Protein AF-0000000066792833 (afdb_homodimer)

Nearest PDB structures (foldseek):
  4q2g-assembly1_A  TM=7.501E-01  e=1.473E-07  Thermotoga maritima MSB8
  7p54-assembly1_B  TM=1.374E-01  e=5.781E+00  Homo sapiens
  7p5m-assembly1_B  TM=1.175E-01  e=7.545E+00  Homo sapiens
  4q2g-assembly1_A  TM=7.499E-01  e=1.424E-07  Thermotoga maritima MSB8
  7p54-assembly1_B  TM=1.374E-01  e=3.492E+00  Homo sapiens

Foldseek 3Di:
DPPPPPPPPPPDCPPCPDPPPPPPPPPCCCPPVNVVVVVVLVVQVVVLVVVVVVVVVVQVVVALVSVLVVLLVLLVQLLVLQLVLLDDPVVCVVQVLLVVLLVQCSVLLSVLLSCVLCVQQVCVAPVVCVVVVVCSVVSNVVSVVVSVVSLVVSDDPPCNVVSVVSVVSSVVSSVLSSLLSSLLSNLVQQFQQLNVLLLVLLVQLVVQLLVQCVVPFDAADDPLDRSGGPRSLVRSLVVSLVCLLVVSLVQLVDLSGRAGNRYPPDDSDDDRDQQSFWDWDADPPVVCVVVVVPCGTDGGGNSSVVSNVSNNCSRPPLCVLLSVVSVVCVVSPHRASACPRPSQGGSCNSCSSVSVSSSVSSVCCCVPPCVPPPDPDPVCCVVVLVVDDPVVVVVVVVVVVVVVVD/DPPPVDPPPVPDCPPCPPPPPPPPPPPCCCPPVNVVVVVVLVVQVVVLVVVVVVVVVVQVVVALVSVLVVLLVLLVQLLVLQLVLLDDPVVCVVQVLLVVLLVQCSVLLSVLLSCVLCVQQVCVAPVVCVVVVVCSVVSNVVSVVVSVVSLVVSDDPPCNVVSVVSVVSSVVSSVLSSLLSNLLSNLVQQFQQLNVLLLVLLVQLVVQLLVQCVVPFDAADDPLDRSGGPRSLVRSLVVSLVCLLVVQLVQLVDLRGRAGNRYDPDDSDDDRDQQSAWDWDADDPVVCVVVVVPCGTDGGGNSSVVSNVSNNCSRPPLCVLLSVVSVVCVVSPHRASACPRPSQGGSCNSCSSVSVSSSVSSVCCCVPPCVPPPDPDPVCCVVVLVVDPPVVVVVVVVVVVVVVVD

Radius of gyration: 32.52 Å; Cα contacts (8 Å, |Δi|>4): 902; chains: 2; bounding box: 93×89×110 Å

Sequence (812 aa):
MKSKSSKQVLLPLQGNISPSAESPRPGSLMTTEGRTRNYKDLINRTVFSLIMAYFFLGLVSIGAEAIIFLLIIILCLMFHEVSRINQRERKNKQLPSVFIMKVWFLCTTMFSMTAYSIRDPLVATYPGAMRYYRNAWMIAFGFPLVGMVGFVLSLRKGMYRYQFMQLAAIVMTLLYVTAQGYAQISNVMRGMLWFVLPISCVINNDTWAYIFGKLFGRTKLLALSPKKTVEGFVGAFVFTIIWSFWFAGFLSYFPHMYCAKTDFHSAFHCEKDPLFVKRDVPMPAFVQALTFNRLTTIRCARVQQHALVFAAFASLIAPFGGFFASGLKRAFKMKDFGDLIPGHGGITDRMDCQGIMGFFTWVYLQSYVYRDENCPSWHTISSCALQLPEEQRRSLLSTLNRSLTEMKSKSSKQVLLPLQGNISPSAESPRPGSLMTTEGRTRNYKDLINRTVFSLIMAYFFLGLVSIGAEAIIFLLIIILCLMFHEVSRINQRERKNKQLPSVFIMKVWFLCTTMFSMTAYSIRDPLVATYPGAMRYYRNAWMIAFGFPLVGMVGFVLSLRKGMYRYQFMQLAAIVMTLLYVTAQGYAQISNVMRGMLWFVLPISCVINNDTWAYIFGKLFGRTKLLALSPKKTVEGFVGAFVFTIIWSFWFAGFLSYFPHMYCAKTDFHSAFHCEKDPLFVKRDVPMPAFVQALTFNRLTTIRCARVQQHALVFAAFASLIAPFGGFFASGLKRAFKMKDFGDLIPGHGGITDRMDCQGIMGFFTWVYLQSYVYRDENCPSWHTISSCALQLPEEQRRSLLSTLNRSLTE

Organism: Trypanosoma brucei brucei (strain 927/4 GUTat10.1) (NCBI:txid185431)

GO terms:
  GO:0005783 endoplasmic reticulum (C, HTP)
  GO:0005789 endoplasmic reticulum membrane (C, IDA)
  GO:0046488 phosphatidylinositol metabolic process (P, IMP)
  GO:0006655 phosphatidylglycerol biosynthetic process (P, IMP)

Secondary structure (DSSP, 8-state):
-------------------------------HHHHHHHHHHHHHHHHHHHHHHHHHHHHHHH-HHHHHHHHHHHHHHHHHHHHTTT--HHHHHH-HHHHHHHHHHHHHHHHHHHHHHTHHHHHHH-GGGHHHHHTHHHHHHHHHHHHHHHHHHH--TT-HHHHHHHHHHHHHHHHHHHHHHHHHHHHHHH-THHHHHHHHHHHHHHHHHHHHHHHH--SEEETTEEEEEHHHHHHHHHHHHHHHHHHHHHHTT-HHHHS----SSS-S--PPPGGGSEEEEEPPHHHHHHTTTS--EEEEEHHHHHHHHHHHHHHHTTHHHHHHHHHHHHHTT-S-S--SBTTTB-HHHHHHHHHHHHHHHHHHIIIIISGGG----HHHHHHHHHTS-HHHHHHHHHHHHHHHH-/-------------------------------HHHHHHHHHHHHHHHHHHHHHHHHHHHHHHH-HHHHHHHHHHHHHHHHHHHHTTT--HHHHHH-HHHHHHHHHHHHHHHHHHHHHHTHHHHHHH-GGGHHHHHTHHHHHHHHHHHHHHHHHHH--TT-HHHHHHHHHHHHHHHHHHHHHHHHHHHHHHH-THHHHHHHHHHHHHHHHHHHHHHHH--SEEETTEEEEEHHHHHHHHHHHHHHHHHHHHHHTT-HHHHS----SSS-S--PPPGGGSEEEEEPPHHHHHHTTTS--EEEEEHHHHHHHHHHHHHHHTHHHHHHHHHHHHHHTT-S-S--SBTTTB-HHHHHHHHHHHHHHHHHHIIIIISGGG----HHHHHHHHHTS-HHHHHHHHHHHHHHHH-

Solvent-accessible surface area (backbone atoms only — not comparable to full-atom values): 43494 Å² total; per-residue (Å²): 136,82,77,74,77,75,78,75,70,81,69,78,80,75,73,79,70,68,81,62,80,69,65,73,69,76,66,87,65,58,47,74,65,51,50,49,49,52,48,49,51,50,48,51,44,50,53,51,50,50,51,53,49,51,52,49,52,52,35,60,70,75,29,69,68,53,44,50,53,50,51,53,51,51,45,54,50,31,48,55,38,57,58,51,70,81,56,51,69,73,62,45,71,75,37,63,63,56,57,54,49,51,51,49,54,49,52,50,50,51,48,48,44,51,53,61,51,45,38,64,25,45,31,64,65,37,63,74,51,47,68,58,56,52,43,38,57,45,51,58,49,46,52,59,50,52,51,51,52,51,50,56,72,63,63,46,92,92,43,38,45,61,53,51,50,50,49,51,48,48,51,53,49,47,53,53,45,49,51,25,48,39,23,39,48,38,24,37,40,59,7,38,42,62,38,50,51,56,50,50,27,39,54,44,21,54,50,36,22,51,53,31,21,70,74,60,41,83,44,67,62,45,87,91,43,70,84,43,21,46,46,3,50,52,48,10,36,56,52,19,34,54,46,24,31,53,50,41,55,56,47,50,73,39,63,73,23,60,38,54,52,57,37,84,78,62,76,90,76,64,81,81,53,72,50,58,43,67,37,76,37,73,47,57,66,68,54,21,57,72,52,70,62,67,57,50,59,45,75,46,26,56,48,26,59,54,24,39,53,49,18,48,40,36,50,70,48,22,52,50,35,41,50,43,53,50,47,54,28,51,37,69,74,39,91,57,67,35,74,78,38,82,90,60,26,13,66,49,67,67,39,35,32,50,35,53,45,29,37,48,48,38,35,46,37,54,34,69,69,48,51,83,58,76,38,66,54,72,63,48,40,51,56,35,51,69,67,43,56,69,70,56,37,49,49,45,47,50,52,52,48,49,59,70,73,95,138,81,80,74,80,74,78,77,72,82,67,77,80,74,73,80,69,70,80,65,78,70,64,72,70,76,63,88,64,59,46,74,65,51,49,48,49,51,50,50,50,49,49,51,44,49,51,52,51,48,50,51,49,52,52,50,53,52,36,59,70,74,29,69,68,53,44,50,52,50,50,52,52,52,46,52,50,31,48,54,37,58,58,51,69,80,55,52,69,74,62,45,71,74,35,65,64,57,56,53,48,52,51,49,55,49,52,50,51,51,47,47,43,53,53,60,52,44,39,64,26,45,33,65,64,36,62,74,50,46,68,57,56,53,43,38,57,44,50,58,48,47,51,57,47,52,50,50,52,50,49,57,72,63,61,47,92,93,44,38,45,59,52,51,51,49,49,50,47,50,50,53,49,45,53,54,44,50,50,26,48,38,22,40,48,39,25,35,41,58,7,39,42,62,40,51,51,56,50,48,28,40,53,46,20,54,52,35,22,51,53,33,21,73,74,58,41,80,44,68,60,45,87,90,42,68,83,42,22,48,46,2,49,53,49,11,36,56,52,17,34,54,46,25,32,53,48,40,55,57,46,49,71,39,63,74,23,60,38,52,52,58,38,82,78,63,75,90,76,63,81,82,52,72,49,58,43,67,37,78,37,73,50,56,66,69,56,20,59,72,51,71,60,70,56,49,58,44,75,47,25,58,48,26,59,54,23,38,53,49,16,48,42,36,49,71,50,22,54,52,36,41,51,44,51,50,47,53,28,51,37,71,74,40,90,59,66,36,73,77,37,82,90,60,26,13,67,49,67,66,38,35,34,49,34,53,46,29,36,48,48,38,36,47,38,54,36,69,69,48,53,82,57,76,38,66,53,71,65,47,40,52,55,33,52,67,67,43,56,69,71,56,38,50,50,47,47,51,52,51,48,49,58,69,72,96

Structure (mmCIF, N/CA/C/O backbone):
data_AF-0000000066792833-model_v1
#
loop_
_entity.id
_entity.type
_entity.pdbx_description
1 polymer 'Phosphatidate cytidylyltransferase'
#
loop_
_atom_site.group_PDB
_atom_site.id
_atom_site.type_symbol
_atom_site.label_atom_id
_atom_site.label_alt_id
_atom_site.label_comp_id
_atom_site.label_asym_id
_atom_site.label_entity_id
_atom_site.label_seq_id
_atom_site.pdbx_PDB_ins_code
_atom_site.Cartn_x
_atom_site.Cartn_y
_atom_site.Cartn_z
_atom_site.occupancy
_atom_site.B_iso_or_equiv
_atom_site.auth_seq_id
_atom_site.auth_comp_id
_atom_site.auth_asym_id
_atom_site.auth_atom_id
_atom_site.pdbx_PDB_model_num
ATOM 1 N N . MET A 1 1 ? 33.344 24.219 -58.969 1 20.42 1 MET A N 1
ATOM 2 C CA . MET A 1 1 ? 34.312 23.141 -58.781 1 20.42 1 MET A CA 1
ATOM 3 C C . MET A 1 1 ? 33.906 22.234 -57.625 1 20.42 1 MET A C 1
ATOM 5 O O . MET A 1 1 ? 33.938 22.656 -56.469 1 20.42 1 MET A O 1
ATOM 9 N N . LYS A 1 2 ? 32.906 21.391 -57.812 1 24.03 2 LYS A N 1
ATOM 10 C CA . LYS A 1 2 ? 31.844 20.609 -57.188 1 24.03 2 LYS A CA 1
ATOM 11 C C . LYS A 1 2 ? 32.406 19.422 -56.406 1 24.03 2 LYS A C 1
ATOM 13 O O . LYS A 1 2 ? 32.688 18.375 -57 1 24.03 2 LYS A O 1
ATOM 18 N N . SER A 1 3 ? 33.375 19.688 -55.531 1 21.5 3 SER A N 1
ATOM 19 C CA . SER A 1 3 ? 34.344 18.766 -54.969 1 21.5 3 SER A CA 1
ATOM 20 C C . SER A 1 3 ? 33.656 17.609 -54.25 1 21.5 3 SER A C 1
ATOM 22 O O . SER A 1 3 ? 32.812 17.844 -53.375 1 21.5 3 SER A O 1
ATOM 24 N N . LYS A 1 4 ? 33.406 16.5 -54.906 1 23.22 4 LYS A N 1
ATOM 25 C CA . LYS A 1 4 ? 32.781 15.219 -54.688 1 23.22 4 LYS A CA 1
ATOM 26 C C . LYS A 1 4 ? 33.344 14.508 -53.469 1 23.22 4 LYS A C 1
ATOM 28 O O . LYS A 1 4 ? 34.5 14.062 -53.5 1 23.22 4 LYS A O 1
ATOM 33 N N . SER A 1 5 ? 33.188 15.031 -52.312 1 24.38 5 SER A N 1
ATOM 34 C CA . SER A 1 5 ? 33.844 14.555 -51.125 1 24.38 5 SER A CA 1
ATOM 35 C C . SER A 1 5 ? 33.625 13.062 -50.906 1 24.38 5 SER A C 1
ATOM 37 O O . SER A 1 5 ? 32.5 12.602 -50.812 1 24.38 5 SER A O 1
ATOM 39 N N . SER A 1 6 ? 34.375 12.227 -51.625 1 22.45 6 SER A N 1
ATOM 40 C CA . SER A 1 6 ? 34.375 10.766 -51.688 1 22.45 6 SER A CA 1
ATOM 41 C C . SER A 1 6 ? 34.375 10.133 -50.312 1 22.45 6 SER A C 1
ATOM 43 O O . SER A 1 6 ? 35.094 10.586 -49.406 1 22.45 6 SER A O 1
ATOM 45 N N . LYS A 1 7 ? 33.25 9.578 -49.969 1 25.59 7 LYS A N 1
ATOM 46 C CA . LYS A 1 7 ? 32.781 8.852 -48.781 1 25.59 7 LYS A CA 1
ATOM 47 C C . LYS A 1 7 ? 33.719 7.707 -48.438 1 25.59 7 LYS A C 1
ATOM 49 O O . LYS A 1 7 ? 33.75 6.695 -49.125 1 25.59 7 LYS A O 1
ATOM 54 N N . GLN A 1 8 ? 35.031 7.973 -48.094 1 22.7 8 GLN A N 1
ATOM 55 C CA . GLN A 1 8 ? 36 6.91 -47.844 1 22.7 8 GLN A CA 1
ATOM 56 C C . GLN A 1 8 ? 35.406 5.848 -46.906 1 22.7 8 GLN A C 1
ATOM 58 O O . GLN A 1 8 ? 34.969 6.164 -45.812 1 22.7 8 GLN A O 1
ATOM 63 N N . VAL A 1 9 ? 34.844 4.762 -47.406 1 26.25 9 VAL A N 1
ATOM 64 C CA . VAL A 1 9 ? 34.344 3.498 -46.875 1 26.25 9 VAL A CA 1
ATOM 65 C C . VAL A 1 9 ? 35.375 2.869 -45.969 1 26.25 9 VAL A C 1
ATOM 67 O O . VAL A 1 9 ? 36.5 2.613 -46.375 1 26.25 9 VAL A O 1
ATOM 70 N N . LEU A 1 10 ? 35.438 3.346 -44.719 1 25.62 10 LEU A N 1
ATOM 71 C CA . LEU A 1 10 ? 36.469 2.83 -43.812 1 25.62 10 LEU A CA 1
ATOM 72 C C . LEU A 1 10 ? 36.531 1.309 -43.875 1 25.62 10 LEU A C 1
ATOM 74 O O . LEU A 1 10 ? 35.5 0.631 -43.719 1 25.62 10 LEU A O 1
ATOM 78 N N . LEU A 1 11 ? 37.281 0.702 -44.781 1 26.91 11 LEU A N 1
ATOM 79 C CA . LEU A 1 11 ? 37.594 -0.706 -45 1 26.91 11 LEU A CA 1
ATOM 80 C C . LEU A 1 11 ? 37.844 -1.42 -43.688 1 26.91 11 LEU A C 1
ATOM 82 O O . LEU A 1 11 ? 38.5 -0.858 -42.781 1 26.91 11 LEU A O 1
ATOM 86 N N . PRO A 1 12 ? 37.094 -2.49 -43.438 1 26.67 12 PRO A N 1
ATOM 87 C CA . PRO A 1 12 ? 37.188 -3.355 -42.25 1 26.67 12 PRO A CA 1
ATOM 88 C C . PRO A 1 12 ? 38.594 -3.859 -42 1 26.67 12 PRO A C 1
ATOM 90 O O . PRO A 1 12 ? 39.312 -4.25 -42.938 1 26.67 12 PRO A O 1
ATOM 93 N N . LEU A 1 13 ? 39.375 -3.16 -41.25 1 27.44 13 LEU A N 1
ATOM 94 C CA . LEU A 1 13 ? 40.75 -3.539 -40.938 1 27.44 13 LEU A CA 1
ATOM 95 C C . LEU A 1 13 ? 40.844 -5.039 -40.688 1 27.44 13 LEU A C 1
ATOM 97 O O . LEU A 1 13 ? 40.219 -5.574 -39.781 1 27.44 13 LEU A O 1
ATOM 101 N N . GLN A 1 14 ? 41.062 -5.902 -41.719 1 30.28 14 GLN A N 1
ATOM 102 C CA . GLN A 1 14 ? 41.375 -7.324 -41.719 1 30.28 14 GLN A CA 1
ATOM 103 C C . GLN A 1 14 ? 42.656 -7.605 -40.906 1 30.28 14 GLN A C 1
ATOM 105 O O . GLN A 1 14 ? 43.75 -7.414 -41.406 1 30.28 14 GLN A O 1
ATOM 110 N N . GLY A 1 15 ? 42.812 -7.059 -39.75 1 28.12 15 GLY A N 1
ATOM 111 C CA . GLY A 1 15 ? 44.094 -7.406 -39.125 1 28.12 15 GLY A CA 1
ATOM 112 C C . GLY A 1 15 ? 44.406 -8.891 -39.156 1 28.12 15 GLY A C 1
ATOM 113 O O . GLY A 1 15 ? 43.5 -9.719 -39 1 28.12 15 GLY A O 1
ATOM 114 N N . ASN A 1 16 ? 45.344 -9.328 -39.969 1 30.61 16 ASN A N 1
ATOM 115 C CA . ASN A 1 16 ? 45.969 -10.633 -40.156 1 30.61 16 ASN A CA 1
ATOM 116 C C . ASN A 1 16 ? 46.344 -11.281 -38.812 1 30.61 16 ASN A C 1
ATOM 118 O O . ASN A 1 16 ? 47.406 -10.992 -38.25 1 30.61 16 ASN A O 1
ATOM 122 N N . ILE A 1 17 ? 45.5 -11.281 -37.844 1 30.84 17 ILE A N 1
ATOM 123 C CA . ILE A 1 17 ? 45.938 -11.977 -36.656 1 30.84 17 ILE A CA 1
ATOM 124 C C . ILE A 1 17 ? 46.344 -13.406 -37 1 30.84 17 ILE A C 1
ATOM 126 O O . ILE A 1 17 ? 45.531 -14.172 -37.562 1 30.84 17 ILE A O 1
ATOM 130 N N . SER A 1 18 ? 47.625 -13.609 -37.312 1 33.88 18 SER A N 1
ATOM 131 C CA . SER A 1 18 ? 48.219 -14.93 -37.5 1 33.88 18 SER A CA 1
ATOM 132 C C . SER A 1 18 ? 47.594 -15.953 -36.562 1 33.88 18 SER A C 1
ATOM 134 O O . SER A 1 18 ? 47.219 -15.641 -35.438 1 33.88 18 SER A O 1
ATOM 136 N N . PRO A 1 19 ? 47.094 -17.062 -37.188 1 31.53 19 PRO A N 1
ATOM 137 C CA . PRO A 1 19 ? 46.469 -18.125 -36.406 1 31.53 19 PRO A CA 1
ATOM 138 C C . PRO A 1 19 ? 47.281 -18.562 -35.188 1 31.53 19 PRO A C 1
ATOM 140 O O . PRO A 1 19 ? 48.375 -19.094 -35.375 1 31.53 19 PRO A O 1
ATOM 143 N N . SER A 1 20 ? 47.656 -17.703 -34.312 1 32 20 SER A N 1
ATOM 144 C CA . SER A 1 20 ? 48.438 -18.312 -33.25 1 32 20 SER A CA 1
ATOM 145 C C . SER A 1 20 ? 47.938 -19.719 -32.906 1 32 20 SER A C 1
ATOM 147 O O . SER A 1 20 ? 46.75 -20 -33.062 1 32 20 SER A O 1
ATOM 149 N N . ALA A 1 21 ? 48.875 -20.688 -32.844 1 34.81 21 ALA A N 1
ATOM 150 C CA . ALA A 1 21 ? 48.656 -22.109 -32.531 1 34.81 21 ALA A CA 1
ATOM 151 C C . ALA A 1 21 ? 47.594 -22.297 -31.484 1 34.81 21 ALA A C 1
ATOM 153 O O . ALA A 1 21 ? 47.688 -21.766 -30.375 1 34.81 21 ALA A O 1
ATOM 154 N N . GLU A 1 22 ? 46.344 -22.25 -31.922 1 29.22 22 GLU A N 1
ATOM 155 C CA . GLU A 1 22 ? 45.219 -22.516 -31.031 1 29.22 22 GLU A CA 1
ATOM 156 C C . GLU A 1 22 ? 45.562 -23.594 -30.016 1 29.22 22 GLU A C 1
ATOM 158 O O . GLU A 1 22 ? 45.844 -24.734 -30.391 1 29.22 22 GLU A O 1
ATOM 163 N N . SER A 1 23 ? 46.469 -23.25 -29.078 1 37.03 23 SER A N 1
ATOM 164 C CA . SER A 1 23 ? 46.625 -24.328 -28.109 1 37.03 23 SER A CA 1
ATOM 165 C C . SER A 1 23 ? 45.312 -25.062 -27.906 1 37.03 23 SER A C 1
ATOM 167 O O . SER A 1 23 ? 44.219 -24.469 -27.953 1 37.03 23 SER A O 1
ATOM 169 N N . PRO A 1 24 ? 45.25 -26.344 -28.25 1 35.66 24 PRO A N 1
ATOM 170 C CA . PRO A 1 24 ? 44.031 -27.109 -28.109 1 35.66 24 PRO A CA 1
ATOM 171 C C . PRO A 1 24 ? 43.188 -26.656 -26.922 1 35.66 24 PRO A C 1
ATOM 173 O O . PRO A 1 24 ? 43.719 -26.219 -25.906 1 35.66 24 PRO A O 1
ATOM 176 N N . ARG A 1 25 ? 42.125 -26.062 -27.188 1 36.97 25 ARG A N 1
ATOM 177 C CA . ARG A 1 25 ? 41.094 -25.859 -26.141 1 36.97 25 ARG A CA 1
ATOM 178 C C . ARG A 1 25 ? 41.094 -27.031 -25.172 1 36.97 25 ARG A C 1
ATOM 180 O O . ARG A 1 25 ? 40.969 -28.188 -25.578 1 36.97 25 ARG A O 1
ATOM 187 N N . PRO A 1 26 ? 41.938 -27.016 -24.188 1 37.44 26 PRO A N 1
ATOM 188 C CA . PRO A 1 26 ? 41.781 -28.219 -23.375 1 37.44 26 PRO A CA 1
ATOM 189 C C . PRO A 1 26 ? 40.344 -28.734 -23.344 1 37.44 26 PRO A C 1
ATOM 191 O O . PRO A 1 26 ? 39.406 -27.938 -23.203 1 37.44 26 PRO A O 1
ATOM 194 N N . GLY A 1 27 ? 39.844 -29.625 -24.141 1 36.09 27 GLY A N 1
ATOM 195 C CA . GLY A 1 27 ? 38.594 -30.375 -24.016 1 36.09 27 GLY A CA 1
ATOM 196 C C . GLY A 1 27 ? 38.062 -30.438 -22.594 1 36.09 27 GLY A C 1
ATOM 197 O O . GLY A 1 27 ? 38.844 -30.25 -21.625 1 36.09 27 GLY A O 1
ATOM 198 N N . SER A 1 28 ? 36.75 -29.938 -22.359 1 38.69 28 SER A N 1
ATOM 199 C CA . SER A 1 28 ? 36 -30.125 -21.109 1 38.69 28 SER A CA 1
ATOM 200 C C . SER A 1 28 ? 36.438 -31.391 -20.406 1 38.69 28 SER A C 1
ATOM 202 O O . SER A 1 28 ? 35.875 -32.469 -20.609 1 38.69 28 SER A O 1
ATOM 204 N N . LEU A 1 29 ? 37.594 -31.844 -20.562 1 37.22 29 LEU A N 1
ATOM 205 C CA . LEU A 1 29 ? 38 -32.844 -19.594 1 37.22 29 LEU A CA 1
ATOM 206 C C . LEU A 1 29 ? 37.625 -32.406 -18.172 1 37.22 29 LEU A C 1
ATOM 208 O O . LEU A 1 29 ? 38.344 -31.594 -17.562 1 37.22 29 LEU A O 1
ATOM 212 N N . MET A 1 30 ? 36.344 -32 -17.953 1 43.5 30 MET A N 1
ATOM 213 C CA . MET A 1 30 ? 35.969 -32.094 -16.547 1 43.5 30 MET A CA 1
ATOM 214 C C . MET A 1 30 ? 36.781 -33.188 -15.844 1 43.5 30 MET A C 1
ATOM 216 O O . MET A 1 30 ? 36.688 -34.344 -16.219 1 43.5 30 MET A O 1
ATOM 220 N N . THR A 1 31 ? 37.875 -32.969 -15.469 1 48.19 31 THR A N 1
ATOM 221 C CA . THR A 1 31 ? 38.625 -33.906 -14.633 1 48.19 31 THR A CA 1
ATOM 222 C C . THR A 1 31 ? 37.688 -34.688 -13.734 1 48.19 31 THR A C 1
ATOM 224 O O . THR A 1 31 ? 36.562 -34.25 -13.445 1 48.19 31 THR A O 1
ATOM 227 N N . THR A 1 32 ? 37.812 -36.062 -13.609 1 54.62 32 THR A N 1
ATOM 228 C CA . THR A 1 32 ? 37.094 -36.969 -12.719 1 54.62 32 THR A CA 1
ATOM 229 C C . THR A 1 32 ? 36.688 -36.25 -11.43 1 54.62 32 THR A C 1
ATOM 231 O O . THR A 1 32 ? 35.594 -36.5 -10.898 1 54.62 32 THR A O 1
ATOM 234 N N . GLU A 1 33 ? 37.469 -35.375 -11.039 1 55.09 33 GLU A N 1
ATOM 235 C CA . GLU A 1 33 ? 37.188 -34.656 -9.797 1 55.09 33 GLU A CA 1
ATOM 236 C C . GLU A 1 33 ? 36.094 -33.625 -10.008 1 55.09 33 GLU A C 1
ATOM 238 O O . GLU A 1 33 ? 35.25 -33.438 -9.148 1 55.09 33 GLU A O 1
ATOM 243 N N . GLY A 1 34 ? 36.188 -32.938 -11.188 1 54.88 34 GLY A N 1
ATOM 244 C CA . GLY A 1 34 ? 35.156 -31.953 -11.484 1 54.88 34 GLY A CA 1
ATOM 245 C C . GLY A 1 34 ? 33.781 -32.531 -11.68 1 54.88 34 GLY A C 1
ATOM 246 O O . GLY A 1 34 ? 32.781 -31.984 -11.211 1 54.88 34 GLY A O 1
ATOM 247 N N . ARG A 1 35 ? 33.781 -33.656 -12.406 1 60.81 35 ARG A N 1
ATOM 248 C CA . ARG A 1 35 ? 32.531 -34.344 -12.625 1 60.81 35 ARG A CA 1
ATOM 249 C C . ARG A 1 35 ? 31.953 -34.875 -11.305 1 60.81 35 ARG A C 1
ATOM 251 O O . ARG A 1 35 ? 30.734 -34.812 -11.086 1 60.81 35 ARG A O 1
ATOM 258 N N . THR A 1 36 ? 32.844 -35.344 -10.477 1 62.16 36 THR A N 1
ATOM 259 C CA . THR A 1 36 ? 32.406 -35.844 -9.18 1 62.16 36 THR A CA 1
ATOM 260 C C . THR A 1 36 ? 31.812 -34.719 -8.344 1 62.16 36 THR A C 1
ATOM 262 O O . THR A 1 36 ? 30.812 -34.875 -7.652 1 62.16 36 THR A O 1
ATOM 265 N N . ARG A 1 37 ? 32.438 -33.594 -8.453 1 61.66 37 ARG A N 1
ATOM 266 C CA . ARG A 1 37 ? 31.953 -32.438 -7.691 1 61.66 37 ARG A CA 1
ATOM 267 C C . ARG A 1 37 ? 30.594 -31.969 -8.219 1 61.66 37 ARG A C 1
ATOM 269 O O . ARG A 1 37 ? 29.719 -31.625 -7.438 1 61.66 37 ARG A O 1
ATOM 276 N N . ASN A 1 38 ? 30.562 -32.031 -9.5 1 70.12 38 ASN A N 1
ATOM 277 C CA . ASN A 1 38 ? 29.297 -31.625 -10.117 1 70.12 38 ASN A CA 1
ATOM 278 C C . ASN A 1 38 ? 28.172 -32.594 -9.773 1 70.12 38 ASN A C 1
ATOM 280 O O . ASN A 1 38 ? 27.047 -32.188 -9.523 1 70.12 38 ASN A O 1
ATOM 284 N N . TYR A 1 39 ? 28.547 -33.844 -9.719 1 74.38 39 TYR A N 1
ATOM 285 C CA . TYR A 1 39 ? 27.562 -34.875 -9.367 1 74.38 39 TYR A CA 1
ATOM 286 C C . TYR A 1 39 ? 27.156 -34.75 -7.898 1 74.38 39 TYR A C 1
ATOM 288 O O . TYR A 1 39 ? 25.984 -34.938 -7.551 1 74.38 39 TYR A O 1
ATOM 296 N N . LYS A 1 40 ? 28.062 -34.469 -7.059 1 73.31 40 LYS A N 1
ATOM 297 C CA . LYS A 1 40 ? 27.766 -34.281 -5.637 1 73.31 40 LYS A CA 1
ATOM 298 C C . LYS A 1 40 ? 26.875 -33.094 -5.402 1 73.31 40 LYS A C 1
ATOM 300 O O . LYS A 1 40 ? 25.969 -33.125 -4.566 1 73.31 40 LYS A O 1
ATOM 305 N N . ASP A 1 41 ? 27.172 -32.125 -6.168 1 77.25 41 ASP A N 1
ATOM 306 C CA . ASP A 1 41 ? 26.344 -30.906 -6.062 1 77.25 41 ASP A CA 1
ATOM 307 C C . ASP A 1 41 ? 24.922 -31.188 -6.527 1 77.25 41 ASP A C 1
ATOM 309 O O . ASP A 1 41 ? 23.953 -30.703 -5.926 1 77.25 41 ASP A O 1
ATOM 313 N N . LEU A 1 42 ? 24.844 -32 -7.5 1 77.56 42 LEU A N 1
ATOM 314 C CA . LEU A 1 42 ? 23.531 -32.375 -8.023 1 77.56 42 LEU A CA 1
ATOM 315 C C . LEU A 1 42 ? 22.766 -33.219 -7.016 1 77.56 42 LEU A C 1
ATOM 317 O O . LEU A 1 42 ? 21.547 -33.031 -6.836 1 77.56 42 LEU A O 1
ATOM 321 N N . ILE A 1 43 ? 23.484 -34.094 -6.414 1 80.69 43 ILE A N 1
ATOM 322 C CA . ILE A 1 43 ? 22.844 -34.969 -5.43 1 80.69 43 ILE A CA 1
ATOM 323 C C . ILE A 1 43 ? 22.406 -34.125 -4.219 1 80.69 43 ILE A C 1
ATOM 325 O O . ILE A 1 43 ? 21.297 -34.312 -3.713 1 80.69 43 ILE A O 1
ATOM 329 N N . ASN A 1 44 ? 23.219 -33.281 -3.803 1 78.12 44 ASN A N 1
ATOM 330 C CA . ASN A 1 44 ? 22.875 -32.438 -2.664 1 78.12 44 ASN A CA 1
ATOM 331 C C . ASN A 1 44 ? 21.672 -31.531 -2.969 1 78.12 44 ASN A C 1
ATOM 333 O O . ASN A 1 44 ? 20.781 -31.375 -2.135 1 78.12 44 ASN A O 1
ATOM 337 N N . ARG A 1 45 ? 21.641 -31.094 -4.086 1 78.19 45 ARG A N 1
ATOM 338 C CA . ARG A 1 45 ? 20.547 -30.219 -4.488 1 78.19 45 ARG A CA 1
ATOM 339 C C . ARG A 1 45 ? 19.234 -31 -4.566 1 78.19 45 ARG A C 1
ATOM 341 O O . ARG A 1 45 ? 18.188 -30.5 -4.156 1 78.19 45 ARG A O 1
ATOM 348 N N . THR A 1 46 ? 19.375 -32.188 -5.066 1 82.38 46 THR A N 1
ATOM 349 C CA . THR A 1 46 ? 18.188 -33 -5.223 1 82.38 46 THR A CA 1
ATOM 350 C C . THR A 1 46 ? 17.672 -33.469 -3.867 1 82.38 46 THR A C 1
ATOM 352 O O . THR A 1 46 ? 16.469 -33.438 -3.609 1 82.38 46 THR A O 1
ATOM 355 N N . VAL A 1 47 ? 18.484 -33.844 -3.004 1 83.44 47 VAL A N 1
ATOM 356 C CA . VAL A 1 47 ? 18.094 -34.344 -1.688 1 83.44 47 VAL A CA 1
ATOM 357 C C . VAL A 1 47 ? 17.453 -33.219 -0.887 1 83.44 47 VAL A C 1
ATOM 359 O O . VAL A 1 47 ? 16.391 -33.406 -0.287 1 83.44 47 VAL A O 1
ATOM 362 N N . PHE A 1 48 ? 18 -32.094 -0.951 1 82.31 48 PHE A N 1
ATOM 363 C CA . PHE A 1 48 ? 17.469 -30.969 -0.178 1 82.31 48 PHE A CA 1
ATOM 364 C C . PHE A 1 48 ? 16.141 -30.5 -0.769 1 82.31 48 PHE A C 1
ATOM 366 O O . PHE A 1 48 ? 15.25 -30.062 -0.037 1 82.31 48 PHE A O 1
ATOM 373 N N . SER A 1 49 ? 16.078 -30.562 -2.033 1 83.44 49 SER A N 1
ATOM 374 C CA . SER A 1 49 ? 14.812 -30.203 -2.656 1 83.44 49 SER A CA 1
ATOM 375 C C . SER A 1 49 ? 13.695 -31.156 -2.236 1 83.44 49 SER A C 1
ATOM 377 O O . SER A 1 49 ? 12.57 -30.734 -1.984 1 83.44 49 SER A O 1
ATOM 379 N N . LEU A 1 50 ? 14.047 -32.406 -2.105 1 86.19 50 LEU A N 1
ATOM 380 C CA . LEU A 1 50 ? 13.062 -33.406 -1.708 1 86.19 50 LEU A CA 1
ATOM 381 C C . LEU A 1 50 ? 12.68 -33.25 -0.24 1 86.19 50 LEU A C 1
ATOM 383 O O . LEU A 1 50 ? 11.508 -33.344 0.118 1 86.19 50 LEU A O 1
ATOM 387 N N . ILE A 1 51 ? 13.617 -32.938 0.553 1 86.5 51 ILE A N 1
ATOM 388 C CA . ILE A 1 51 ? 13.344 -32.719 1.971 1 86.5 51 ILE A CA 1
ATOM 389 C C . ILE A 1 51 ? 12.43 -31.516 2.146 1 86.5 51 ILE A C 1
ATOM 391 O O . ILE A 1 51 ? 11.469 -31.562 2.914 1 86.5 51 ILE A O 1
ATOM 395 N N . MET A 1 52 ? 12.703 -30.5 1.448 1 86.69 52 MET A N 1
ATOM 396 C CA . MET A 1 52 ? 11.883 -29.297 1.54 1 86.69 52 MET A CA 1
ATOM 397 C C . MET A 1 52 ? 10.469 -29.562 1.024 1 86.69 52 MET A C 1
ATOM 399 O O . MET A 1 52 ? 9.492 -29.062 1.59 1 86.69 52 MET A O 1
ATOM 403 N N . ALA A 1 53 ? 10.43 -30.344 -0.016 1 86.25 53 ALA A N 1
ATOM 404 C CA . ALA A 1 53 ? 9.125 -30.672 -0.586 1 86.25 53 ALA A CA 1
ATOM 405 C C . ALA A 1 53 ? 8.297 -31.5 0.388 1 86.25 53 ALA A C 1
ATOM 407 O O . ALA A 1 53 ? 7.113 -31.219 0.598 1 86.25 53 ALA A O 1
ATOM 408 N N . TYR A 1 54 ? 8.906 -32.469 1.018 1 89.75 54 TYR A N 1
ATOM 409 C CA . TYR A 1 54 ? 8.188 -33.312 1.962 1 89.75 54 TYR A CA 1
ATOM 410 C C . TYR A 1 54 ? 7.812 -32.531 3.219 1 89.75 54 TYR A C 1
ATOM 412 O O . TYR A 1 54 ? 6.734 -32.75 3.779 1 89.75 54 TYR A O 1
ATOM 420 N N . PHE A 1 55 ? 8.688 -31.734 3.613 1 90.25 55 PHE A N 1
ATOM 421 C CA . PHE A 1 55 ? 8.375 -30.875 4.754 1 90.25 55 PHE A CA 1
ATOM 422 C C . PHE A 1 55 ? 7.191 -29.969 4.449 1 90.25 55 PHE A C 1
ATOM 424 O O . PHE A 1 55 ? 6.281 -29.828 5.266 1 90.25 55 PHE A O 1
ATOM 431 N N . PHE A 1 56 ? 7.211 -29.438 3.338 1 91.12 56 PHE A N 1
ATOM 432 C CA . PHE A 1 56 ? 6.141 -28.547 2.904 1 91.12 56 PHE A CA 1
ATOM 433 C C . PHE A 1 56 ? 4.82 -29.297 2.795 1 91.12 56 PHE A C 1
ATOM 435 O O . PHE A 1 56 ? 3.787 -28.828 3.266 1 91.12 56 PHE A O 1
ATOM 442 N N . LEU A 1 57 ? 4.832 -30.453 2.227 1 90 57 LEU A N 1
ATOM 443 C CA . LEU A 1 57 ? 3.625 -31.25 2.086 1 90 57 LEU A CA 1
ATOM 444 C C . LEU A 1 57 ? 3.113 -31.703 3.451 1 90 57 LEU A C 1
ATOM 446 O O . LEU A 1 57 ? 1.903 -31.812 3.66 1 90 57 LEU A O 1
ATOM 450 N N . GLY A 1 58 ? 4.047 -31.969 4.328 1 91.81 58 GLY A N 1
ATOM 451 C CA . GLY A 1 58 ? 3.652 -32.281 5.688 1 91.81 58 GLY A CA 1
ATOM 452 C C . GLY A 1 58 ? 2.916 -31.172 6.383 1 91.81 58 GLY A C 1
ATOM 453 O O . GLY A 1 58 ? 1.917 -31.391 7.066 1 91.81 58 GLY A O 1
ATOM 454 N N . LEU A 1 59 ? 3.334 -29.984 6.137 1 92.56 59 LEU A N 1
ATOM 455 C CA . LEU A 1 59 ? 2.695 -28.828 6.75 1 92.56 59 LEU A CA 1
ATOM 456 C C . LEU A 1 59 ? 1.334 -28.562 6.117 1 92.56 59 LEU A C 1
ATOM 458 O O . LEU A 1 59 ? 0.402 -28.125 6.801 1 92.56 59 LEU A O 1
ATOM 462 N N . VAL A 1 60 ? 1.249 -28.781 4.859 1 91 60 VAL A N 1
ATOM 463 C CA . VAL A 1 60 ? -0.016 -28.594 4.156 1 91 60 VAL A CA 1
ATOM 464 C C . VAL A 1 60 ? -1.056 -29.578 4.707 1 91 60 VAL A C 1
ATOM 466 O O . VAL A 1 60 ? -2.234 -29.234 4.824 1 91 60 VAL A O 1
ATOM 469 N N . SER A 1 61 ? -0.589 -30.75 5.102 1 90.12 61 SER A N 1
ATOM 470 C CA . SER A 1 61 ? -1.495 -31.781 5.613 1 90.12 61 SER A CA 1
ATOM 471 C C . SER A 1 61 ? -1.991 -31.438 7.012 1 90.12 61 SER A C 1
ATOM 473 O O . SER A 1 61 ? -3.059 -31.891 7.426 1 90.12 61 SER A O 1
ATOM 475 N N . ILE A 1 62 ? -1.233 -30.688 7.75 1 88.81 62 ILE A N 1
ATOM 476 C CA . ILE A 1 62 ? -1.636 -30.281 9.094 1 88.81 62 ILE A CA 1
ATOM 477 C C . ILE A 1 62 ? -2.771 -29.266 9.016 1 88.81 62 ILE A C 1
ATOM 479 O O . ILE A 1 62 ? -3.715 -29.312 9.805 1 88.81 62 ILE A O 1
ATOM 483 N N . GLY A 1 63 ? -2.637 -28.328 8.078 1 87.94 63 GLY A N 1
ATOM 484 C CA . GLY A 1 63 ? -3.732 -27.391 7.922 1 87.94 63 GLY A CA 1
ATOM 485 C C . GLY A 1 63 ? -3.268 -25.984 7.578 1 87.94 63 GLY A C 1
ATOM 486 O O . GLY A 1 63 ? -2.066 -25.734 7.465 1 87.94 63 GLY A O 1
ATOM 487 N N . ALA A 1 64 ? -4.266 -25.141 7.48 1 90.31 64 ALA A N 1
ATOM 488 C CA . ALA A 1 64 ? -4.008 -23.766 7.059 1 90.31 64 ALA A CA 1
ATOM 489 C C . ALA A 1 64 ? -3.256 -23 8.141 1 90.31 64 ALA A C 1
ATOM 491 O O . ALA A 1 64 ? -2.434 -22.125 7.836 1 90.31 64 ALA A O 1
ATOM 492 N N . GLU A 1 65 ? -3.416 -23.312 9.422 1 90.81 65 GLU A N 1
ATOM 493 C CA . GLU A 1 65 ? -2.758 -22.609 10.523 1 90.81 65 GLU A CA 1
ATOM 494 C C . GLU A 1 65 ? -1.248 -22.844 10.492 1 90.81 65 GLU A C 1
ATOM 496 O O . GLU A 1 65 ? -0.473 -21.906 10.727 1 90.81 65 GLU A O 1
ATOM 501 N N . ALA A 1 66 ? -0.893 -24.031 10.18 1 93.81 66 ALA A N 1
ATOM 502 C CA . ALA A 1 66 ? 0.532 -24.344 10.102 1 93.81 66 ALA A CA 1
ATOM 503 C C . ALA A 1 66 ? 1.194 -23.594 8.945 1 93.81 66 ALA A C 1
ATOM 505 O O . ALA A 1 66 ? 2.334 -23.141 9.062 1 93.81 66 ALA A O 1
ATOM 506 N N . ILE A 1 67 ? 0.477 -23.484 7.887 1 94.62 67 ILE A N 1
ATOM 507 C CA . ILE A 1 67 ? 1.025 -22.812 6.711 1 94.62 67 ILE A CA 1
ATOM 508 C C . ILE A 1 67 ? 1.174 -21.312 6.992 1 94.62 67 ILE A C 1
ATOM 510 O O . ILE A 1 67 ? 2.156 -20.703 6.578 1 94.62 67 ILE A O 1
ATOM 514 N N . ILE A 1 68 ? 0.204 -20.719 7.668 1 94.5 68 ILE A N 1
ATOM 515 C CA . ILE A 1 68 ? 0.283 -19.297 8.016 1 94.5 68 ILE A CA 1
ATOM 516 C C . ILE A 1 68 ? 1.518 -19.047 8.875 1 94.5 68 ILE A C 1
ATOM 518 O O . ILE A 1 68 ? 2.254 -18.094 8.648 1 94.5 68 ILE A O 1
ATOM 522 N N . PHE A 1 69 ? 1.737 -19.922 9.797 1 94.75 69 PHE A N 1
ATOM 523 C CA . PHE A 1 69 ? 2.904 -19.797 10.664 1 94.75 69 PHE A CA 1
ATOM 524 C C . PHE A 1 69 ? 4.191 -19.922 9.859 1 94.75 69 PHE A C 1
ATOM 526 O O . PHE A 1 69 ? 5.133 -19.141 10.062 1 94.75 69 PHE A O 1
ATOM 533 N N . LEU A 1 70 ? 4.246 -20.828 9 1 95.06 70 LEU A N 1
ATOM 534 C CA . LEU A 1 70 ? 5.406 -21 8.133 1 95.06 70 LEU A CA 1
ATOM 535 C C . LEU A 1 70 ? 5.648 -19.75 7.293 1 95.06 70 LEU A C 1
ATOM 537 O O . LEU A 1 70 ? 6.785 -19.297 7.16 1 95.06 70 LEU A O 1
ATOM 541 N N . LEU A 1 71 ? 4.574 -19.25 6.75 1 95.94 71 LEU A N 1
ATOM 542 C CA . LEU A 1 71 ? 4.691 -18.062 5.902 1 95.94 71 LEU A CA 1
ATOM 543 C C . LEU A 1 71 ? 5.246 -16.875 6.691 1 95.94 71 LEU A C 1
ATOM 545 O O . LEU A 1 71 ? 6.094 -16.141 6.191 1 95.94 71 LEU A O 1
ATOM 549 N N . ILE A 1 72 ? 4.809 -16.719 7.918 1 95.88 72 ILE A N 1
ATOM 550 C CA . ILE A 1 72 ? 5.293 -15.617 8.75 1 95.88 72 ILE A CA 1
ATOM 551 C C . ILE A 1 72 ? 6.789 -15.781 9 1 95.88 72 ILE A C 1
ATOM 553 O O . ILE A 1 72 ? 7.547 -14.812 8.914 1 95.88 72 ILE A O 1
ATOM 557 N N . ILE A 1 73 ? 7.23 -16.969 9.219 1 95.38 73 ILE A N 1
ATOM 558 C CA . ILE A 1 73 ? 8.641 -17.25 9.461 1 95.38 73 ILE A CA 1
ATOM 559 C C . ILE A 1 73 ? 9.445 -16.938 8.203 1 95.38 73 ILE A C 1
ATOM 561 O O . ILE A 1 73 ? 10.492 -16.281 8.266 1 95.38 73 ILE A O 1
ATOM 565 N N . ILE A 1 74 ? 8.992 -17.375 7.109 1 94.88 74 ILE A N 1
ATOM 566 C CA . ILE A 1 74 ? 9.68 -17.156 5.84 1 94.88 74 ILE A CA 1
ATOM 567 C C . ILE A 1 74 ? 9.789 -15.664 5.555 1 94.88 74 ILE A C 1
ATOM 569 O O . ILE A 1 74 ? 10.836 -15.18 5.129 1 94.88 74 ILE A O 1
ATOM 573 N N . LEU A 1 75 ? 8.711 -14.969 5.82 1 95.94 75 LEU A N 1
ATOM 574 C CA . LEU A 1 75 ? 8.703 -13.531 5.562 1 95.94 75 LEU A CA 1
ATOM 575 C C . LEU A 1 75 ? 9.688 -12.805 6.473 1 95.94 75 LEU A C 1
ATOM 577 O O . LEU A 1 75 ? 10.383 -11.883 6.035 1 95.94 75 LEU A O 1
ATOM 581 N N . CYS A 1 76 ? 9.781 -13.219 7.691 1 94.75 76 CYS A N 1
ATOM 582 C CA . CYS A 1 76 ? 10.734 -12.625 8.617 1 94.75 76 CYS A CA 1
ATOM 583 C C . CYS A 1 76 ? 12.172 -12.922 8.188 1 94.75 76 CYS A C 1
ATOM 585 O O . CYS A 1 76 ? 13.031 -12.039 8.25 1 94.75 76 CYS A O 1
ATOM 587 N N . LEU A 1 77 ? 12.422 -14.086 7.695 1 93.56 77 LEU A N 1
ATOM 588 C CA . LEU A 1 77 ? 13.75 -14.469 7.234 1 93.56 77 LEU A CA 1
ATOM 589 C C . LEU A 1 77 ? 14.125 -13.703 5.969 1 93.56 77 LEU A C 1
ATOM 591 O O . LEU A 1 77 ? 15.273 -13.297 5.801 1 93.56 77 LEU A O 1
ATOM 595 N N . MET A 1 78 ? 13.18 -13.586 5.148 1 93.56 78 MET A N 1
ATOM 596 C CA . MET A 1 78 ? 13.43 -12.82 3.932 1 93.56 78 MET A CA 1
ATOM 597 C C . MET A 1 78 ? 13.781 -11.375 4.262 1 93.56 78 MET A C 1
ATOM 599 O O . MET A 1 78 ? 14.703 -10.805 3.672 1 93.56 78 MET A O 1
ATOM 603 N N . PHE A 1 79 ? 13.039 -10.812 5.195 1 93.94 79 PHE A N 1
ATOM 604 C CA . PHE A 1 79 ? 13.32 -9.438 5.613 1 93.94 79 PHE A CA 1
ATOM 605 C C . PHE A 1 79 ? 14.734 -9.32 6.172 1 93.94 79 PHE A C 1
ATOM 607 O O . PHE A 1 79 ? 15.461 -8.383 5.844 1 93.94 79 PHE A O 1
ATOM 614 N N . HIS A 1 80 ? 15.07 -10.25 6.941 1 90.81 80 HIS A N 1
ATOM 615 C CA . HIS A 1 80 ? 16.391 -10.242 7.543 1 90.81 80 HIS A CA 1
ATOM 616 C C . HIS A 1 80 ? 17.484 -10.336 6.477 1 90.81 80 HIS A C 1
ATOM 618 O O . HIS A 1 80 ? 18.484 -9.617 6.543 1 90.81 80 HIS A O 1
ATOM 624 N N . GLU A 1 81 ? 17.328 -11.141 5.496 1 90.25 81 GLU A N 1
ATOM 625 C CA . GLU A 1 81 ? 18.312 -11.344 4.441 1 90.25 81 GLU A CA 1
ATOM 626 C C . GLU A 1 81 ? 18.438 -10.109 3.555 1 90.25 81 GLU A C 1
ATOM 628 O O . GLU A 1 81 ? 19.547 -9.672 3.24 1 90.25 81 GLU A O 1
ATOM 633 N N . VAL A 1 82 ? 17.359 -9.531 3.225 1 88.38 82 VAL A N 1
ATOM 634 C CA . VAL A 1 82 ? 17.375 -8.422 2.281 1 88.38 82 VAL A CA 1
ATOM 635 C C . VAL A 1 82 ? 17.859 -7.152 2.984 1 88.38 82 VAL A C 1
ATOM 637 O O . VAL A 1 82 ? 18.562 -6.34 2.391 1 88.38 82 VAL A O 1
ATOM 640 N N . SER A 1 83 ? 17.453 -6.914 4.219 1 84.75 83 SER A N 1
ATOM 641 C CA . SER A 1 83 ? 17.844 -5.703 4.938 1 84.75 83 SER A CA 1
ATOM 642 C C . SER A 1 83 ? 19.328 -5.691 5.242 1 84.75 83 SER A C 1
ATOM 644 O O . SER A 1 83 ? 19.922 -4.625 5.457 1 84.75 83 SER A O 1
ATOM 646 N N . ARG A 1 84 ? 19.922 -6.824 5.188 1 83.38 84 ARG A N 1
ATOM 647 C CA . ARG A 1 84 ? 21.344 -6.922 5.508 1 83.38 84 ARG A CA 1
ATOM 648 C C . ARG A 1 84 ? 22.203 -6.547 4.305 1 83.38 84 ARG A C 1
ATOM 650 O O . ARG A 1 84 ? 23.391 -6.223 4.453 1 83.38 84 ARG A O 1
ATOM 657 N N . ILE A 1 85 ? 21.688 -6.516 3.166 1 80.88 85 ILE A N 1
ATOM 658 C CA . ILE A 1 85 ? 22.438 -6.262 1.944 1 80.88 85 ILE A CA 1
ATOM 659 C C . ILE A 1 85 ? 23.016 -4.844 1.975 1 80.88 85 ILE A C 1
ATOM 661 O O . ILE A 1 85 ? 24.172 -4.625 1.597 1 80.88 85 ILE A O 1
ATOM 665 N N . ASN A 1 86 ? 22.219 -3.891 2.428 1 73.31 86 ASN A N 1
ATOM 666 C CA . ASN A 1 86 ? 22.609 -2.492 2.328 1 73.31 86 ASN A CA 1
ATOM 667 C C . ASN A 1 86 ? 23.266 -2.002 3.621 1 73.31 86 ASN A C 1
ATOM 669 O O . ASN A 1 86 ? 23.5 -0.805 3.785 1 73.31 86 ASN A O 1
ATOM 673 N N . GLN A 1 87 ? 23.625 -2.92 4.492 1 74.81 87 GLN A N 1
ATOM 674 C CA . GLN A 1 87 ? 24.109 -2.477 5.793 1 74.81 87 GLN A CA 1
ATOM 675 C C . GLN A 1 87 ? 25.641 -2.482 5.832 1 74.81 87 GLN A C 1
ATOM 677 O O . GLN A 1 87 ? 26.281 -3.408 5.324 1 74.81 87 GLN A O 1
ATOM 682 N N . ARG A 1 88 ? 26.047 -1.272 6.125 1 73.44 88 ARG A N 1
ATOM 683 C CA . ARG A 1 88 ? 27.469 -1.142 6.418 1 73.44 88 ARG A CA 1
ATOM 684 C C . ARG A 1 88 ? 27.75 -1.368 7.902 1 73.44 88 ARG A C 1
ATOM 686 O O . ARG A 1 88 ? 27.297 -0.595 8.75 1 73.44 88 ARG A O 1
ATOM 693 N N . GLU A 1 89 ? 28.453 -2.393 8.172 1 71.94 89 GLU A N 1
ATOM 694 C CA . GLU A 1 89 ? 28.656 -2.854 9.547 1 71.94 89 GLU A CA 1
ATOM 695 C C . GLU A 1 89 ? 29.203 -1.743 10.43 1 71.94 89 GLU A C 1
ATOM 697 O O . GLU A 1 89 ? 28.781 -1.578 11.57 1 71.94 89 GLU A O 1
ATOM 702 N N . ARG A 1 90 ? 30.078 -0.98 9.961 1 67.5 90 ARG A N 1
ATOM 703 C CA . ARG A 1 90 ? 30.734 0.054 10.75 1 67.5 90 ARG A CA 1
ATOM 704 C C . ARG A 1 90 ? 29.766 1.161 11.125 1 67.5 90 ARG A C 1
ATOM 706 O O . ARG A 1 90 ? 29.734 1.612 12.273 1 67.5 90 ARG A O 1
ATOM 713 N N . LYS A 1 91 ? 28.984 1.541 10.266 1 74.19 91 LYS A N 1
ATOM 714 C CA . LYS A 1 91 ? 28.047 2.635 10.516 1 74.19 91 LYS A CA 1
ATOM 715 C C . LYS A 1 91 ? 26.859 2.164 11.352 1 74.19 91 LYS A C 1
ATOM 717 O O . LYS A 1 91 ? 26.344 2.92 12.164 1 74.19 91 LYS A O 1
ATOM 722 N N . ASN A 1 92 ? 26.609 0.934 11.195 1 73.31 92 ASN A N 1
ATOM 723 C CA . ASN A 1 92 ? 25.469 0.395 11.945 1 73.31 92 ASN A CA 1
ATOM 724 C C . ASN A 1 92 ? 25.797 0.262 13.43 1 73.31 92 ASN A C 1
ATOM 726 O O . ASN A 1 92 ? 24.906 0.368 14.273 1 73.31 92 ASN A O 1
ATOM 730 N N . LYS A 1 93 ? 26.984 -0.044 13.633 1 72.31 93 LYS A N 1
ATOM 731 C CA . LYS A 1 93 ? 27.406 -0.155 15.031 1 72.31 93 LYS A CA 1
ATOM 732 C C . LYS A 1 93 ? 27.297 1.191 15.742 1 72.31 93 LYS A C 1
ATOM 734 O O . LYS A 1 93 ? 27.047 1.245 16.953 1 72.31 93 LYS A O 1
ATOM 739 N N . GLN A 1 94 ? 27.312 2.236 15.07 1 77.19 94 GLN A N 1
ATOM 740 C CA . GLN A 1 94 ? 27.234 3.576 15.641 1 77.19 94 GLN A CA 1
ATOM 741 C C . GLN A 1 94 ? 25.797 4.039 15.789 1 77.19 94 GLN A C 1
ATOM 743 O O . GLN A 1 94 ? 25.5 4.953 16.562 1 77.19 94 GLN A O 1
ATOM 748 N N . LEU A 1 95 ? 24.953 3.375 15.117 1 84.5 95 LEU A N 1
ATOM 749 C CA . LEU A 1 95 ? 23.547 3.797 15.125 1 84.5 95 LEU A CA 1
ATOM 750 C C . LEU A 1 95 ? 22.641 2.65 15.547 1 84.5 95 LEU A C 1
ATOM 752 O O . LEU A 1 95 ? 21.969 2.043 14.711 1 84.5 95 LEU A O 1
ATOM 756 N N . PRO A 1 96 ? 22.562 2.395 16.891 1 82.56 96 PRO A N 1
ATOM 757 C CA . PRO A 1 96 ? 21.672 1.321 17.344 1 82.56 96 PRO A CA 1
ATOM 758 C C . PRO A 1 96 ? 20.203 1.597 17.016 1 82.56 96 PRO A C 1
ATOM 760 O O . PRO A 1 96 ? 19.375 0.677 17.031 1 82.56 96 PRO A O 1
ATOM 763 N N . SER A 1 97 ? 19.906 2.836 16.781 1 86.62 97 SER A N 1
ATOM 764 C CA . SER A 1 97 ? 18.531 3.223 16.484 1 86.62 97 SER A CA 1
ATOM 765 C C . SER A 1 97 ? 18.016 2.547 15.211 1 86.62 97 SER A C 1
ATOM 767 O O . SER A 1 97 ? 16.828 2.295 15.07 1 86.62 97 SER A O 1
ATOM 769 N N . VAL A 1 98 ? 18.922 2.223 14.352 1 85.44 98 VAL A N 1
ATOM 770 C CA . VAL A 1 98 ? 18.516 1.618 13.086 1 85.44 98 VAL A CA 1
ATOM 771 C C . VAL A 1 98 ? 17.953 0.22 13.336 1 85.44 98 VAL A C 1
ATOM 773 O O . VAL A 1 98 ? 16.969 -0.173 12.727 1 85.44 98 VAL A O 1
ATOM 776 N N . PHE A 1 99 ? 18.531 -0.458 14.211 1 87.75 99 PHE A N 1
ATOM 777 C CA . PHE A 1 99 ? 18.062 -1.798 14.547 1 87.75 99 PHE A CA 1
ATOM 778 C C . PHE A 1 99 ? 16.688 -1.74 15.195 1 87.75 99 PHE A C 1
ATOM 780 O O . PHE A 1 99 ? 15.812 -2.553 14.891 1 87.75 99 PHE A O 1
ATOM 787 N N . ILE A 1 100 ? 16.516 -0.83 16.047 1 91.25 100 ILE A N 1
ATOM 788 C CA . ILE A 1 100 ? 15.234 -0.67 16.734 1 91.25 100 ILE A CA 1
ATOM 789 C C . ILE A 1 100 ? 14.148 -0.328 15.719 1 91.25 100 ILE A C 1
ATOM 791 O O . ILE A 1 100 ? 13.031 -0.85 15.797 1 91.25 100 ILE A O 1
ATOM 795 N N . MET A 1 101 ? 14.484 0.477 14.836 1 91.38 101 MET A N 1
ATOM 796 C CA . MET A 1 101 ? 13.516 0.862 13.812 1 91.38 101 MET A CA 1
ATOM 797 C C . MET A 1 101 ? 13.172 -0.323 12.914 1 91.38 101 MET A C 1
ATOM 799 O O . MET A 1 101 ? 12.008 -0.519 12.562 1 91.38 101 MET A O 1
ATOM 803 N N . LYS A 1 102 ? 14.148 -1.077 12.594 1 92.19 102 LYS A N 1
ATOM 804 C CA . LYS A 1 102 ? 13.93 -2.256 11.766 1 92.19 102 LYS A CA 1
ATOM 805 C C . LYS A 1 102 ? 12.961 -3.229 12.43 1 92.19 102 LYS A C 1
ATOM 807 O O . LYS A 1 102 ? 12.008 -3.691 11.805 1 92.19 102 LYS A O 1
ATOM 812 N N . VAL A 1 103 ? 13.211 -3.432 13.633 1 92.94 103 VAL A N 1
ATOM 813 C CA . VAL A 1 103 ? 12.391 -4.383 14.383 1 92.94 103 VAL A CA 1
ATOM 814 C C . VAL A 1 103 ? 10.992 -3.811 14.586 1 92.94 103 VAL A C 1
ATOM 816 O O . VAL A 1 103 ? 9.992 -4.531 14.461 1 92.94 103 VAL A O 1
ATOM 819 N N . TRP A 1 104 ? 10.93 -2.559 14.867 1 95.44 104 TRP A N 1
ATOM 820 C CA . TRP A 1 104 ? 9.648 -1.91 15.086 1 95.44 104 TRP A CA 1
ATOM 821 C C . TRP A 1 104 ? 8.781 -1.978 13.836 1 95.44 104 TRP A C 1
ATOM 823 O O . TRP A 1 104 ? 7.629 -2.42 13.891 1 95.44 104 TRP A O 1
ATOM 833 N N . PHE A 1 105 ? 9.297 -1.595 12.711 1 95.31 105 PHE A N 1
ATOM 834 C CA . PHE A 1 105 ? 8.531 -1.568 11.477 1 95.31 105 PHE A CA 1
ATOM 835 C C . PHE A 1 105 ? 8.172 -2.982 11.031 1 95.31 105 PHE A C 1
ATOM 837 O O . PHE A 1 105 ? 7.074 -3.223 10.523 1 95.31 105 PHE A O 1
ATOM 844 N N . LEU A 1 106 ? 9.062 -3.924 11.227 1 94.75 106 LEU A N 1
ATOM 845 C CA . LEU A 1 106 ? 8.781 -5.309 10.859 1 94.75 106 LEU A CA 1
ATOM 846 C C . LEU A 1 106 ? 7.645 -5.875 11.703 1 94.75 106 LEU A C 1
ATOM 848 O O . LEU A 1 106 ? 6.668 -6.402 11.156 1 94.75 106 LEU A O 1
ATOM 852 N N . CYS A 1 107 ? 7.727 -5.699 12.953 1 94.94 107 CYS A N 1
ATOM 853 C CA . CYS A 1 107 ? 6.738 -6.273 13.867 1 94.94 107 CYS A CA 1
ATOM 854 C C . CYS A 1 107 ? 5.371 -5.637 13.656 1 94.94 107 C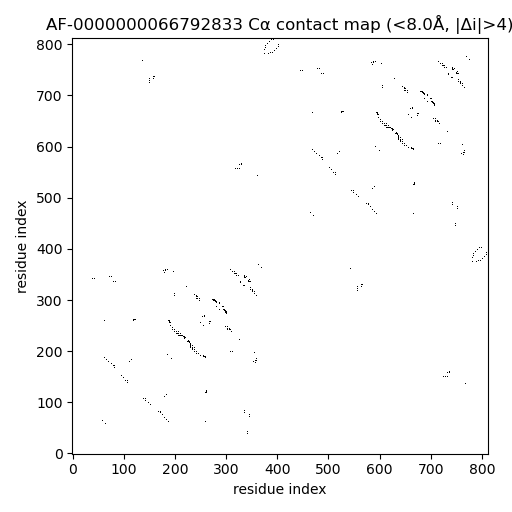YS A C 1
ATOM 856 O O . CYS A 1 107 ? 4.355 -6.336 13.602 1 94.94 107 CYS A O 1
ATOM 858 N N . THR A 1 108 ? 5.371 -4.402 13.555 1 94.12 108 THR A N 1
ATOM 859 C CA . THR A 1 108 ? 4.094 -3.711 13.43 1 94.12 108 THR A CA 1
ATOM 860 C C . THR A 1 108 ? 3.447 -4.012 12.078 1 94.12 108 THR A C 1
ATOM 862 O O . THR A 1 108 ? 2.234 -4.227 12 1 94.12 108 THR A O 1
ATOM 865 N N . THR A 1 109 ? 4.215 -4.02 11.047 1 93.19 109 THR A N 1
ATOM 866 C CA . THR A 1 109 ? 3.662 -4.281 9.727 1 93.19 109 THR A CA 1
ATOM 867 C C . THR A 1 109 ? 3.221 -5.738 9.602 1 93.19 109 THR A C 1
ATOM 869 O O . THR A 1 109 ? 2.17 -6.023 9.023 1 93.19 109 THR A O 1
ATOM 872 N N . MET A 1 110 ? 4.023 -6.641 10.141 1 93.88 110 MET A N 1
ATOM 873 C CA . MET A 1 110 ? 3.656 -8.055 10.102 1 93.88 110 MET A CA 1
ATOM 874 C C . MET A 1 110 ? 2.379 -8.305 10.898 1 93.88 110 MET A C 1
ATOM 876 O O . MET A 1 110 ? 1.521 -9.078 10.477 1 93.88 110 MET A O 1
ATOM 880 N N . PHE A 1 111 ? 2.275 -7.656 11.969 1 92.69 111 PHE A N 1
ATOM 881 C CA . PHE A 1 111 ? 1.096 -7.805 12.812 1 92.69 111 PHE A CA 1
ATOM 882 C C . PHE A 1 111 ? -0.146 -7.281 12.102 1 92.69 111 PHE A C 1
ATOM 884 O O . PHE A 1 111 ? -1.17 -7.969 12.039 1 92.69 111 PHE A O 1
ATOM 891 N N . SER A 1 112 ? -0.045 -6.141 11.586 1 92.31 112 SER A N 1
ATOM 892 C CA . SER A 1 112 ? -1.188 -5.535 10.914 1 92.31 112 SER A CA 1
ATOM 893 C C . SER A 1 112 ? -1.588 -6.328 9.672 1 92.31 112 SER A C 1
ATOM 895 O O . SER A 1 112 ? -2.777 -6.516 9.406 1 92.31 112 SER A O 1
ATOM 897 N N . MET A 1 113 ? -0.633 -6.793 8.977 1 92.88 113 MET A N 1
ATOM 898 C CA . MET A 1 113 ? -0.906 -7.559 7.766 1 92.88 113 MET A CA 1
ATOM 899 C C . MET A 1 113 ? -1.567 -8.891 8.094 1 92.88 113 MET A C 1
ATOM 901 O O . MET A 1 113 ? -2.559 -9.273 7.469 1 92.88 113 MET A O 1
ATOM 905 N N . THR A 1 114 ? -1.032 -9.578 9.078 1 92.81 114 THR A N 1
ATOM 906 C CA . THR A 1 114 ? -1.591 -10.875 9.453 1 92.81 114 THR A CA 1
ATOM 907 C C . THR A 1 114 ? -2.994 -10.71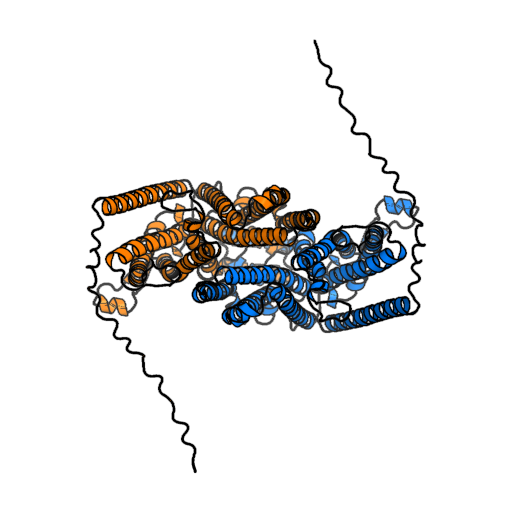1 10.031 1 92.81 114 THR A C 1
ATOM 909 O O . THR A 1 114 ? -3.902 -11.469 9.688 1 92.81 114 THR A O 1
ATOM 912 N N . ALA A 1 115 ? -3.154 -9.703 10.844 1 89.81 115 ALA A N 1
ATOM 913 C CA . ALA A 1 115 ? -4.457 -9.445 11.453 1 89.81 115 ALA A CA 1
ATOM 914 C C . ALA A 1 115 ? -5.508 -9.133 10.391 1 89.81 115 ALA A C 1
ATOM 916 O O . ALA A 1 115 ? -6.66 -9.555 10.508 1 89.81 115 ALA A O 1
ATOM 917 N N . TYR A 1 116 ? -5.102 -8.438 9.398 1 89.75 116 TYR A N 1
ATOM 918 C CA . TYR A 1 116 ? -6.047 -8.062 8.352 1 89.75 116 TYR A CA 1
ATOM 919 C C . TYR A 1 116 ? -6.355 -9.242 7.441 1 89.75 116 TYR A C 1
ATOM 921 O O . TYR A 1 116 ? -7.488 -9.406 6.984 1 89.75 116 TYR A O 1
ATOM 929 N N . SER A 1 117 ? -5.41 -10.086 7.199 1 90.44 117 SER A N 1
ATOM 930 C CA . SER A 1 117 ? -5.578 -11.203 6.273 1 90.44 117 SER A CA 1
ATOM 931 C C . SER A 1 117 ? -6.484 -12.281 6.867 1 90.44 117 SER A C 1
ATOM 933 O O . SER A 1 117 ? -7.211 -12.961 6.141 1 90.44 117 SER A O 1
ATOM 935 N N . ILE A 1 118 ? -6.523 -12.445 8.164 1 89.56 118 ILE A N 1
ATOM 936 C CA . ILE A 1 118 ? -7.309 -13.508 8.789 1 89.56 118 ILE A CA 1
ATOM 937 C C . ILE A 1 118 ? -8.516 -12.898 9.5 1 89.56 118 ILE A C 1
ATOM 939 O O . ILE A 1 118 ? -9.086 -13.516 10.406 1 89.56 118 ILE A O 1
ATOM 943 N N . ARG A 1 119 ? -8.922 -11.727 9.148 1 86.19 119 ARG A N 1
ATOM 944 C CA . ARG A 1 119 ? -9.984 -10.992 9.828 1 86.19 119 ARG A CA 1
ATOM 945 C C . ARG A 1 119 ? -11.281 -11.797 9.852 1 86.19 119 ARG A C 1
ATOM 947 O O . ARG A 1 119 ? -11.867 -12.016 10.914 1 86.19 119 ARG A O 1
ATOM 954 N N . ASP A 1 120 ? -11.711 -12.289 8.695 1 81 120 ASP A N 1
ATOM 955 C CA . ASP A 1 120 ? -13.016 -12.922 8.562 1 81 120 ASP A CA 1
ATOM 956 C C . ASP A 1 120 ? -13.078 -14.234 9.352 1 81 120 ASP A C 1
ATOM 958 O O . ASP A 1 120 ? -13.977 -14.422 10.18 1 81 120 ASP A O 1
ATOM 962 N N . PRO A 1 121 ? -12.086 -15.109 9.156 1 83.44 121 PRO A N 1
ATOM 963 C CA . PRO A 1 121 ? -12.141 -16.344 9.953 1 83.44 121 PRO A CA 1
ATOM 964 C C . PRO A 1 121 ? -11.961 -16.078 11.445 1 83.44 121 PRO A C 1
ATOM 966 O O . PRO A 1 121 ? -12.523 -16.812 12.273 1 83.44 121 PRO A O 1
ATOM 969 N N . LEU A 1 122 ? -11.242 -15.086 11.805 1 85.31 122 LEU A N 1
ATOM 970 C CA . LEU A 1 122 ? -11.008 -14.781 13.219 1 85.31 122 LEU A CA 1
ATOM 971 C C . LEU A 1 122 ? -12.273 -14.219 13.867 1 85.31 122 LEU A C 1
ATOM 973 O O . LEU A 1 122 ? -12.602 -14.57 15 1 85.31 122 LEU A O 1
ATOM 977 N N . VAL A 1 123 ? -12.969 -13.352 13.156 1 80.06 123 VAL A N 1
ATOM 978 C CA . VAL A 1 123 ? -14.203 -12.773 13.688 1 80.06 123 VAL A CA 1
ATOM 979 C C . VAL A 1 123 ? -15.289 -13.844 13.758 1 80.06 123 VAL A C 1
ATOM 981 O O . VAL A 1 123 ? -16.109 -13.836 14.672 1 80.06 123 VAL A O 1
ATOM 984 N N . ALA A 1 124 ? -15.258 -14.742 12.805 1 75.75 124 ALA A N 1
ATOM 985 C CA . ALA A 1 124 ? -16.219 -15.852 12.82 1 75.75 124 ALA A CA 1
ATOM 986 C C . ALA A 1 124 ? -15.969 -16.766 14.008 1 75.75 124 ALA A C 1
ATOM 988 O O . ALA A 1 124 ? -16.906 -17.297 14.602 1 75.75 124 ALA A O 1
ATOM 989 N N . THR A 1 125 ? -14.727 -16.984 14.367 1 81.94 125 THR A N 1
ATOM 990 C CA . THR A 1 125 ? -14.367 -17.828 15.492 1 81.94 125 THR A CA 1
ATOM 991 C C . THR A 1 125 ? -14.586 -17.094 16.812 1 81.94 125 THR A C 1
ATOM 993 O O . THR A 1 125 ? -15.133 -17.672 17.766 1 81.94 125 THR A O 1
ATOM 996 N N . TYR A 1 126 ? -14.094 -15.797 16.812 1 83.25 126 TYR A N 1
ATOM 997 C CA . TYR A 1 126 ? -14.219 -14.961 18 1 83.25 126 TYR A CA 1
ATOM 998 C C . TYR A 1 126 ? -14.953 -13.664 17.672 1 83.25 126 TYR A C 1
ATOM 1000 O O . TYR A 1 126 ? -14.328 -12.672 17.281 1 83.25 126 TYR A O 1
ATOM 1008 N N . PRO A 1 127 ? -16.172 -13.562 17.875 1 76 127 PRO A N 1
ATOM 1009 C CA . PRO A 1 127 ? -16.938 -12.359 17.531 1 76 127 PRO A CA 1
ATOM 1010 C C . PRO A 1 127 ? -16.5 -11.133 18.328 1 76 127 PRO A C 1
ATOM 1012 O O . PRO A 1 127 ? -16.672 -10 17.875 1 76 127 PRO A O 1
ATOM 1015 N N . GLY A 1 128 ? -15.914 -11.336 19.469 1 77.06 128 GLY A N 1
ATOM 1016 C CA . GLY A 1 128 ? -15.414 -10.227 20.281 1 77.06 128 GLY A CA 1
ATOM 1017 C C . GLY A 1 128 ? -14.258 -9.492 19.625 1 77.06 128 GLY A C 1
ATOM 1018 O O . GLY A 1 128 ? -13.992 -8.336 19.953 1 77.06 128 GLY A O 1
ATOM 1019 N N . ALA A 1 129 ? -13.672 -10.172 18.688 1 82.06 129 ALA A N 1
ATOM 1020 C CA . ALA A 1 129 ? -12.531 -9.562 18.016 1 82.06 129 ALA A CA 1
ATOM 1021 C C . ALA A 1 129 ? -12.969 -8.43 17.094 1 82.06 129 ALA A C 1
ATOM 1023 O O . ALA A 1 129 ? -12.156 -7.598 16.688 1 82.06 129 ALA A O 1
ATOM 1024 N N . MET A 1 130 ? -14.234 -8.328 16.844 1 77.38 130 MET A N 1
ATOM 1025 C CA . MET A 1 130 ? -14.766 -7.285 15.977 1 77.38 130 MET A CA 1
ATOM 1026 C C . MET A 1 130 ? -14.531 -5.902 16.578 1 77.38 130 MET A C 1
ATOM 1028 O O . MET A 1 130 ? -14.336 -4.93 15.852 1 77.38 130 MET A O 1
ATOM 1032 N N . ARG A 1 131 ? -14.516 -5.852 17.906 1 75.81 131 ARG A N 1
ATOM 1033 C CA . ARG A 1 131 ? -14.281 -4.582 18.578 1 75.81 131 ARG A CA 1
ATOM 1034 C C . ARG A 1 131 ? -12.906 -4.02 18.234 1 75.81 131 ARG A C 1
ATOM 1036 O O . ARG A 1 131 ? -12.758 -2.811 18.047 1 75.81 131 ARG A O 1
ATOM 1043 N N . TYR A 1 132 ? -12.016 -4.891 18.078 1 79.62 132 TYR A N 1
ATOM 1044 C CA . TYR A 1 132 ? -10.648 -4.469 17.766 1 79.62 132 TYR A CA 1
ATOM 1045 C C . TYR A 1 132 ? -10.5 -4.133 16.297 1 79.62 132 TYR A C 1
ATOM 1047 O O . TYR A 1 132 ? -9.727 -3.242 15.922 1 79.62 132 TYR A O 1
ATOM 1055 N N . TYR A 1 133 ? -11.297 -4.77 15.484 1 80.94 133 TYR A N 1
ATOM 1056 C CA . TYR A 1 133 ? -11.188 -4.531 14.047 1 80.94 133 TYR A CA 1
ATOM 1057 C C . TYR A 1 133 ? -11.891 -3.238 13.656 1 80.94 133 TYR A C 1
ATOM 1059 O O . TYR A 1 133 ? -11.602 -2.664 12.602 1 80.94 133 TYR A O 1
ATOM 1067 N N . ARG A 1 134 ? -12.688 -2.795 14.531 1 74.56 134 ARG A N 1
ATOM 1068 C CA . ARG A 1 134 ? -13.344 -1.522 14.266 1 74.56 134 ARG A CA 1
ATOM 1069 C C . ARG A 1 134 ? -12.344 -0.375 14.25 1 74.56 134 ARG A C 1
ATOM 1071 O O . ARG A 1 134 ? -12.453 0.549 13.445 1 74.56 134 ARG A O 1
ATOM 1078 N N . ASN A 1 135 ? -11.281 -0.459 15.062 1 82.5 135 ASN A N 1
ATOM 1079 C CA . ASN A 1 135 ? -10.242 0.563 15.117 1 82.5 135 ASN A CA 1
ATOM 1080 C C . ASN A 1 135 ? -8.969 0.109 14.406 1 82.5 135 ASN A C 1
ATOM 1082 O O . ASN A 1 135 ? -7.879 0.603 14.703 1 82.5 135 ASN A O 1
ATOM 1086 N N . ALA A 1 136 ? -9.172 -0.876 13.555 1 82.94 136 ALA A N 1
ATOM 1087 C CA . ALA A 1 136 ? -8.016 -1.5 12.906 1 82.94 136 ALA A CA 1
ATOM 1088 C C . ALA A 1 136 ? -7.246 -0.487 12.062 1 82.94 136 ALA A C 1
ATOM 1090 O O . ALA A 1 136 ? -6.016 -0.493 12.047 1 82.94 136 ALA A O 1
ATOM 1091 N N . TRP A 1 137 ? -7.895 0.409 11.391 1 82.81 137 TRP A N 1
ATOM 1092 C CA . TRP A 1 137 ? -7.227 1.375 10.531 1 82.81 137 TRP A CA 1
ATOM 1093 C C . TRP A 1 137 ? -6.418 2.375 11.344 1 82.81 137 TRP A C 1
ATOM 1095 O O . TRP A 1 137 ? -5.324 2.775 10.945 1 82.81 137 TRP A O 1
ATOM 1105 N N . MET A 1 138 ? -6.977 2.736 12.508 1 88.25 138 MET A N 1
ATOM 1106 C CA . MET A 1 138 ? -6.258 3.67 13.375 1 88.25 138 MET A CA 1
ATOM 1107 C C . MET A 1 138 ? -5.004 3.025 13.953 1 88.25 138 MET A C 1
ATOM 1109 O O . MET A 1 138 ? -3.953 3.664 14.031 1 88.25 138 MET A O 1
ATOM 1113 N N . ILE A 1 139 ? -5.133 1.817 14.266 1 87.25 139 ILE A N 1
ATOM 1114 C CA . ILE A 1 139 ? -3.986 1.094 14.805 1 87.25 139 ILE A CA 1
ATOM 1115 C C . ILE A 1 139 ? -2.936 0.902 13.711 1 87.25 139 ILE A C 1
ATOM 1117 O O . ILE A 1 139 ? -1.744 1.114 13.945 1 87.25 139 ILE A O 1
ATOM 1121 N N . ALA A 1 140 ? -3.424 0.504 12.562 1 88.44 140 ALA A N 1
ATOM 1122 C CA . ALA A 1 140 ? -2.516 0.285 11.438 1 88.44 140 ALA A CA 1
ATOM 1123 C C . ALA A 1 140 ? -1.812 1.579 11.039 1 88.44 140 ALA A C 1
ATOM 1125 O O . ALA A 1 140 ? -0.679 1.554 10.555 1 88.44 140 ALA A O 1
ATOM 1126 N N . PHE A 1 141 ? -2.432 2.67 11.211 1 90.5 141 PHE A N 1
ATOM 1127 C CA . PHE A 1 141 ? -1.844 3.969 10.914 1 90.5 141 PHE A CA 1
ATOM 1128 C C . PHE A 1 141 ? -0.949 4.438 12.055 1 90.5 141 PHE A C 1
ATOM 1130 O O . PHE A 1 141 ? 0.118 5.008 11.82 1 90.5 141 PHE A O 1
ATOM 1137 N N . GLY A 1 142 ? -1.377 4.219 13.266 1 92 142 GLY A N 1
ATOM 1138 C CA . GLY A 1 142 ? -0.691 4.715 14.445 1 92 142 GLY A CA 1
ATOM 1139 C C . GLY A 1 142 ? 0.694 4.121 14.625 1 92 142 GLY A C 1
ATOM 1140 O O . GLY A 1 142 ? 1.642 4.836 14.961 1 92 142 GLY A O 1
ATOM 1141 N N . PHE A 1 143 ? 0.874 2.879 14.383 1 92.69 143 PHE A N 1
ATOM 1142 C CA . PHE A 1 143 ? 2.146 2.213 14.625 1 92.69 143 PHE A CA 1
ATOM 1143 C C . PHE A 1 143 ? 3.227 2.75 13.688 1 92.69 143 PHE A C 1
ATOM 1145 O O . PHE A 1 143 ? 4.293 3.174 14.141 1 92.69 143 PHE A O 1
ATOM 1152 N N . PRO A 1 144 ? 2.961 2.77 12.367 1 90.94 144 PRO A N 1
ATOM 1153 C CA . PRO A 1 144 ? 3.996 3.336 11.5 1 90.94 144 PRO A CA 1
ATOM 1154 C C . PRO A 1 144 ? 4.258 4.816 11.781 1 90.94 144 PRO A C 1
ATOM 1156 O O . PRO A 1 144 ? 5.379 5.293 11.594 1 90.94 144 PRO A O 1
ATOM 1159 N N . LEU A 1 145 ? 3.275 5.527 12.219 1 93.56 145 LEU A N 1
ATOM 1160 C CA . LEU A 1 145 ? 3.459 6.938 12.547 1 93.56 145 LEU A CA 1
ATOM 1161 C C . LEU A 1 145 ? 4.414 7.098 13.727 1 93.56 145 LEU A C 1
ATOM 1163 O O . LEU A 1 145 ? 5.289 7.969 13.703 1 93.56 145 LEU A O 1
ATOM 1167 N N . VAL A 1 146 ? 4.238 6.258 14.703 1 94.56 146 VAL A N 1
ATOM 1168 C CA . VAL A 1 146 ? 5.141 6.277 15.852 1 94.56 146 VAL A CA 1
ATOM 1169 C C . VAL A 1 146 ? 6.562 5.953 15.391 1 94.56 146 VAL A C 1
ATOM 1171 O O . VAL A 1 146 ? 7.523 6.562 15.867 1 94.56 146 VAL A O 1
ATOM 1174 N N . GLY A 1 147 ? 6.676 5.004 14.539 1 93.75 147 GLY A N 1
ATOM 1175 C CA . GLY A 1 147 ? 7.98 4.688 13.984 1 93.75 147 GLY A CA 1
ATOM 1176 C C . GLY A 1 147 ? 8.602 5.836 13.211 1 93.75 147 GLY A C 1
ATOM 1177 O O . GLY A 1 147 ? 9.805 6.078 13.312 1 93.75 147 GLY A O 1
ATOM 1178 N N . MET A 1 148 ? 7.793 6.578 12.477 1 93.12 148 MET A N 1
ATOM 1179 C CA . MET A 1 148 ? 8.289 7.711 11.695 1 93.12 148 MET A CA 1
ATOM 1180 C C . MET A 1 148 ? 8.75 8.836 12.609 1 93.12 148 MET A C 1
ATOM 1182 O O . MET A 1 148 ? 9.789 9.453 12.367 1 93.12 148 MET A O 1
ATOM 1186 N N . VAL A 1 149 ? 7.98 9.102 13.656 1 93.88 149 VAL A N 1
ATOM 1187 C CA . VAL A 1 149 ? 8.367 10.109 14.633 1 93.88 149 VAL A CA 1
ATOM 1188 C C . VAL A 1 149 ? 9.664 9.695 15.32 1 93.88 149 VAL A C 1
ATOM 1190 O O . VAL A 1 149 ? 10.57 10.516 15.5 1 93.88 149 VAL A O 1
ATOM 1193 N N . GLY A 1 150 ? 9.742 8.375 15.648 1 93 150 GLY A N 1
ATOM 1194 C CA . GLY A 1 150 ? 10.977 7.859 16.234 1 93 150 GLY A CA 1
ATOM 1195 C C . GLY A 1 150 ? 12.172 7.992 15.305 1 93 150 GLY A C 1
ATOM 1196 O O . GLY A 1 150 ? 13.273 8.289 15.75 1 93 150 GLY A O 1
ATOM 1197 N N . PHE A 1 151 ? 12 7.836 14.117 1 93.62 151 PHE A N 1
ATOM 1198 C CA . PHE A 1 151 ? 13.062 7.973 13.125 1 93.62 151 PHE A CA 1
ATOM 1199 C C . PHE A 1 151 ? 13.57 9.406 13.078 1 93.62 151 PHE A C 1
ATOM 1201 O O . PHE A 1 151 ? 14.781 9.641 13.117 1 93.62 151 PHE A O 1
ATOM 1208 N N . VAL A 1 152 ? 12.656 10.367 13.016 1 92.31 152 VAL A N 1
ATOM 1209 C CA . VAL A 1 152 ? 13.031 11.773 12.93 1 92.31 152 VAL A CA 1
ATOM 1210 C C . VAL A 1 152 ? 13.797 12.18 14.18 1 92.31 152 VAL A C 1
ATOM 1212 O O . VAL A 1 152 ? 14.805 12.898 14.102 1 92.31 152 VAL A O 1
ATOM 1215 N N . LEU A 1 153 ? 13.352 11.688 15.297 1 91.31 153 LEU A N 1
ATOM 1216 C CA . LEU A 1 153 ? 14 12.039 16.562 1 91.31 153 LEU A CA 1
ATOM 1217 C C . LEU A 1 153 ? 15.359 11.367 16.688 1 91.31 153 LEU A C 1
ATOM 1219 O O . LEU A 1 153 ? 16.219 11.844 17.422 1 91.31 153 LEU A O 1
ATOM 1223 N N . SER A 1 154 ? 15.594 10.312 15.93 1 91.56 154 SER A N 1
ATOM 1224 C CA . SER A 1 154 ? 16.844 9.555 16.031 1 91.56 154 SER A CA 1
ATOM 1225 C C . SER A 1 154 ? 17.891 10.102 15.055 1 91.56 154 SER A C 1
ATOM 1227 O O . SER A 1 154 ? 19.047 9.688 15.094 1 91.56 154 SER A O 1
ATOM 1229 N N . LEU A 1 155 ? 17.531 11.031 14.227 1 90.88 155 LEU A N 1
ATOM 1230 C CA . LEU A 1 155 ? 18.453 11.547 13.211 1 90.88 155 LEU A CA 1
ATOM 1231 C C . LEU A 1 155 ? 19.641 12.25 13.859 1 90.88 155 LEU A C 1
ATOM 1233 O O . LEU A 1 155 ? 19.469 13.031 14.797 1 90.88 155 LEU A O 1
ATOM 1237 N N . ARG A 1 156 ? 20.797 11.867 13.43 1 88.62 156 ARG A N 1
ATOM 1238 C CA . ARG A 1 156 ? 22.031 12.453 13.938 1 88.62 156 ARG A CA 1
ATOM 1239 C C . ARG A 1 156 ? 22.766 13.227 12.844 1 88.62 156 ARG A C 1
ATOM 1241 O O . ARG A 1 156 ? 22.812 12.789 11.688 1 88.62 156 ARG A O 1
ATOM 1248 N N . LYS A 1 157 ? 23.328 14.258 13.328 1 86.25 157 LYS A N 1
ATOM 1249 C CA . LYS A 1 157 ? 24.062 15.117 12.391 1 86.25 157 LYS A CA 1
ATOM 1250 C C . LYS A 1 157 ? 25.234 14.367 11.773 1 86.25 157 LYS A C 1
ATOM 1252 O O . LYS A 1 157 ? 26 13.688 12.469 1 86.25 157 LYS A O 1
ATOM 1257 N N . GLY A 1 158 ? 25.344 14.359 10.461 1 84.75 158 GLY A N 1
ATOM 1258 C CA . GLY A 1 158 ? 26.453 13.75 9.758 1 84.75 158 GLY A CA 1
ATOM 1259 C C . GLY A 1 158 ? 26.109 12.391 9.172 1 84.75 158 GLY A C 1
ATOM 1260 O O . GLY A 1 158 ? 26.859 11.859 8.336 1 84.75 158 GLY A O 1
ATOM 1261 N N . MET A 1 159 ? 25.047 11.867 9.664 1 89.19 159 MET A N 1
ATOM 1262 C CA . MET A 1 159 ? 24.703 10.531 9.195 1 89.19 159 MET A CA 1
ATOM 1263 C C . MET A 1 159 ? 23.328 10.516 8.547 1 89.19 159 MET A C 1
ATOM 1265 O O . MET A 1 159 ? 22.672 9.477 8.477 1 89.19 159 MET A O 1
ATOM 1269 N N . TYR A 1 160 ? 22.844 11.664 8.102 1 88.69 160 TYR A N 1
ATOM 1270 C CA . TYR A 1 160 ? 21.5 11.773 7.57 1 88.69 160 TYR A CA 1
ATOM 1271 C C . TYR A 1 160 ? 21.328 10.906 6.328 1 88.69 160 TYR A C 1
ATOM 1273 O O . TYR A 1 160 ? 20.359 10.164 6.207 1 88.69 160 TYR A O 1
ATOM 1281 N N . ARG A 1 161 ? 22.266 10.953 5.492 1 87.88 161 ARG A N 1
ATOM 1282 C CA . ARG A 1 161 ? 22.156 10.234 4.227 1 87.88 161 ARG A CA 1
ATOM 1283 C C . ARG A 1 161 ? 22.078 8.727 4.457 1 87.88 161 ARG A C 1
ATOM 1285 O O . ARG A 1 161 ? 21.25 8.047 3.852 1 87.88 161 ARG A O 1
ATOM 1292 N N . TYR A 1 162 ? 22.922 8.273 5.309 1 88.56 162 TYR A N 1
ATOM 1293 C CA . TYR A 1 162 ? 22.938 6.844 5.605 1 88.56 162 TYR A CA 1
ATOM 1294 C C . TYR A 1 162 ? 21.641 6.41 6.262 1 88.56 162 TYR A C 1
ATOM 1296 O O . TYR A 1 162 ? 21.078 5.371 5.906 1 88.56 162 TYR A O 1
ATOM 1304 N N . GLN A 1 163 ? 21.141 7.156 7.234 1 91.25 163 GLN A N 1
ATOM 1305 C CA . GLN A 1 163 ? 19.906 6.809 7.945 1 91.25 163 GLN A CA 1
ATOM 1306 C C . GLN A 1 163 ? 18.719 6.801 7.004 1 91.25 163 GLN A C 1
ATOM 1308 O O . GLN A 1 163 ? 17.844 5.93 7.102 1 91.25 163 GLN A O 1
ATOM 1313 N N . PHE A 1 164 ? 18.703 7.73 6.098 1 90.06 164 PHE A N 1
ATOM 1314 C CA . PHE A 1 164 ? 17.594 7.773 5.148 1 90.06 164 PHE A CA 1
ATOM 1315 C C . PHE A 1 164 ? 17.703 6.625 4.152 1 90.06 164 PHE A C 1
ATOM 1317 O O . PHE A 1 164 ? 16.688 6.094 3.705 1 90.06 164 PHE A O 1
ATOM 1324 N N . MET A 1 165 ? 18.859 6.246 3.807 1 88.12 165 MET A N 1
ATOM 1325 C CA . MET A 1 165 ? 19.047 5.094 2.928 1 88.12 165 MET A CA 1
ATOM 1326 C C . MET A 1 165 ? 18.578 3.811 3.605 1 88.12 165 MET A C 1
ATOM 1328 O O . MET A 1 165 ? 17.984 2.941 2.963 1 88.12 165 MET A O 1
ATOM 1332 N N . GLN A 1 166 ? 18.859 3.764 4.824 1 90 166 GLN A N 1
ATOM 1333 C CA . GLN A 1 166 ? 18.422 2.592 5.578 1 90 166 GLN A CA 1
ATOM 1334 C C . GLN A 1 166 ? 16.906 2.551 5.695 1 90 166 GLN A C 1
ATOM 1336 O O . GLN A 1 166 ? 16.297 1.482 5.586 1 90 166 GLN A O 1
ATOM 1341 N N . LEU A 1 167 ? 16.344 3.666 5.945 1 91.56 167 LEU A N 1
ATOM 1342 C CA . LEU A 1 167 ? 14.891 3.719 6.012 1 91.56 167 LEU A CA 1
ATOM 1343 C C . LEU A 1 167 ? 14.266 3.314 4.68 1 91.56 167 LEU A C 1
ATOM 1345 O O . LEU A 1 167 ? 13.289 2.562 4.652 1 91.56 167 LEU A O 1
ATOM 1349 N N . ALA A 1 168 ? 14.82 3.816 3.641 1 90.31 168 ALA A N 1
ATOM 1350 C CA . ALA A 1 168 ? 14.32 3.467 2.311 1 90.31 168 ALA A CA 1
ATOM 1351 C C . ALA A 1 168 ? 14.414 1.964 2.068 1 90.31 168 ALA A C 1
ATOM 1353 O O . ALA A 1 168 ? 13.492 1.358 1.52 1 90.31 168 ALA A O 1
ATOM 1354 N N . ALA A 1 169 ? 15.492 1.406 2.455 1 89.94 169 ALA A N 1
ATOM 1355 C CA . ALA A 1 169 ? 15.68 -0.034 2.299 1 89.94 169 ALA A CA 1
ATOM 1356 C C . ALA A 1 169 ? 14.656 -0.812 3.117 1 89.94 169 ALA A C 1
ATOM 1358 O O . ALA A 1 169 ? 14.102 -1.812 2.646 1 89.94 169 ALA A O 1
ATOM 1359 N N . ILE A 1 170 ? 14.422 -0.337 4.316 1 92.69 170 ILE A N 1
ATOM 1360 C CA . ILE A 1 170 ? 13.453 -0.984 5.191 1 92.69 170 ILE A CA 1
ATOM 1361 C C . ILE A 1 170 ? 12.062 -0.915 4.566 1 92.69 170 ILE A C 1
ATOM 1363 O O . ILE A 1 170 ? 11.359 -1.927 4.48 1 92.69 170 ILE A O 1
ATOM 1367 N N . VAL A 1 171 ? 11.711 0.215 4.102 1 93.38 171 VAL A N 1
ATOM 1368 C CA . VAL A 1 171 ? 10.375 0.416 3.547 1 93.38 171 VAL A CA 1
ATOM 1369 C C . VAL A 1 171 ? 10.211 -0.416 2.277 1 93.38 171 VAL A C 1
ATOM 1371 O O . VAL A 1 171 ? 9.18 -1.066 2.08 1 93.38 171 VAL A O 1
ATOM 1374 N N . MET A 1 172 ? 11.18 -0.449 1.457 1 92.12 172 MET A N 1
ATOM 1375 C CA . MET A 1 172 ? 11.125 -1.223 0.22 1 92.12 172 MET A CA 1
ATOM 1376 C C . MET A 1 172 ? 10.984 -2.713 0.516 1 92.12 172 MET A C 1
ATOM 1378 O O . MET A 1 172 ? 10.18 -3.398 -0.115 1 92.12 172 MET A O 1
ATOM 1382 N N . THR A 1 173 ? 11.773 -3.148 1.399 1 92.62 173 THR A N 1
ATOM 1383 C CA . THR A 1 173 ? 11.727 -4.562 1.754 1 92.62 173 THR A CA 1
ATOM 1384 C C . THR A 1 173 ? 10.375 -4.922 2.365 1 92.62 173 THR A C 1
ATOM 1386 O O . THR A 1 173 ? 9.797 -5.965 2.041 1 92.62 173 THR A O 1
ATOM 1389 N N . LEU A 1 174 ? 9.914 -4.043 3.184 1 94.5 174 LEU A N 1
ATOM 1390 C CA . LEU A 1 174 ? 8.625 -4.301 3.824 1 94.5 174 LEU A CA 1
ATOM 1391 C C . LEU A 1 174 ? 7.496 -4.293 2.801 1 94.5 174 LEU A C 1
ATOM 1393 O O . LEU A 1 174 ? 6.547 -5.066 2.914 1 94.5 174 LEU A O 1
ATOM 1397 N N . LEU A 1 175 ? 7.562 -3.408 1.895 1 92.62 175 LEU A N 1
ATOM 1398 C CA . LEU A 1 175 ? 6.562 -3.377 0.833 1 92.62 175 LEU A CA 1
ATOM 1399 C C . LEU A 1 175 ? 6.508 -4.711 0.098 1 92.62 175 LEU A C 1
ATOM 1401 O O . LEU A 1 175 ? 5.422 -5.242 -0.154 1 92.62 175 LEU A O 1
ATOM 1405 N N . TYR A 1 176 ? 7.648 -5.207 -0.162 1 90.75 176 TYR A N 1
ATOM 1406 C CA . TYR A 1 176 ? 7.738 -6.473 -0.879 1 90.75 176 TYR A CA 1
ATOM 1407 C C . TYR A 1 176 ? 7.23 -7.625 -0.018 1 90.75 176 TYR A C 1
ATOM 1409 O O . TYR A 1 176 ? 6.398 -8.422 -0.459 1 90.75 176 TYR A O 1
ATOM 1417 N N . VAL A 1 177 ? 7.68 -7.684 1.164 1 92.62 177 VAL A N 1
ATOM 1418 C CA . VAL A 1 177 ? 7.379 -8.797 2.055 1 92.62 177 VAL A CA 1
ATOM 1419 C C . VAL A 1 177 ? 5.91 -8.75 2.465 1 92.62 177 VAL A C 1
ATOM 1421 O O . VAL A 1 177 ? 5.234 -9.781 2.504 1 92.62 177 VAL A O 1
ATOM 1424 N N . THR A 1 178 ? 5.418 -7.625 2.715 1 92.44 178 THR A N 1
ATOM 1425 C CA . THR A 1 178 ? 4.039 -7.508 3.176 1 92.44 178 THR A CA 1
ATOM 1426 C C . THR A 1 178 ? 3.062 -7.785 2.037 1 92.44 178 THR A C 1
ATOM 1428 O O . THR A 1 178 ? 2.041 -8.445 2.234 1 92.44 178 THR A O 1
ATOM 1431 N N . ALA A 1 179 ? 3.326 -7.293 0.9 1 91.5 179 ALA A N 1
ATOM 1432 C CA . ALA A 1 179 ? 2.447 -7.531 -0.242 1 91.5 179 ALA A CA 1
ATOM 1433 C C . ALA A 1 179 ? 2.34 -9.023 -0.548 1 91.5 179 ALA A C 1
ATOM 1435 O O . ALA A 1 179 ? 1.238 -9.547 -0.731 1 91.5 179 ALA A O 1
ATOM 1436 N N . GLN A 1 180 ? 3.441 -9.617 -0.62 1 93.12 180 GLN A N 1
ATOM 1437 C CA . GLN A 1 180 ? 3.42 -11.047 -0.916 1 93.12 180 GLN A CA 1
ATOM 1438 C C . GLN A 1 180 ? 2.826 -11.844 0.244 1 93.12 180 GLN A C 1
ATOM 1440 O O . GLN A 1 180 ? 2.123 -12.828 0.03 1 93.12 180 GLN A O 1
ATOM 1445 N N . GLY A 1 181 ? 3.137 -11.43 1.473 1 94.88 181 GLY A N 1
ATOM 1446 C CA . GLY A 1 181 ? 2.562 -12.109 2.623 1 94.88 181 GLY A CA 1
ATOM 1447 C C . GLY A 1 181 ? 1.049 -12.031 2.67 1 94.88 181 GLY A C 1
ATOM 1448 O O . GLY A 1 181 ? 0.37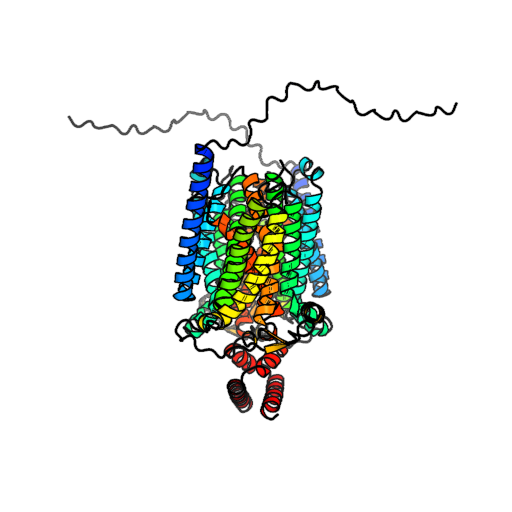5 -13.031 2.91 1 94.88 181 GLY A O 1
ATOM 1449 N N . TYR A 1 182 ? 0.548 -10.891 2.422 1 95.62 182 TYR A N 1
ATOM 1450 C CA . TYR A 1 182 ? -0.899 -10.711 2.42 1 95.62 182 TYR A CA 1
ATOM 1451 C C . TYR A 1 182 ? -1.556 -11.578 1.354 1 95.62 182 TYR A C 1
ATOM 1453 O O . TYR A 1 182 ? -2.559 -12.242 1.619 1 95.62 182 TYR A O 1
ATOM 1461 N N . ALA A 1 183 ? -1.006 -11.539 0.221 1 95.31 183 ALA A N 1
ATOM 1462 C CA . ALA A 1 183 ? -1.575 -12.297 -0.892 1 95.31 183 ALA A CA 1
ATOM 1463 C C . ALA A 1 183 ? -1.549 -13.797 -0.609 1 95.31 183 ALA A C 1
ATOM 1465 O O . ALA A 1 183 ? -2.553 -14.484 -0.793 1 95.31 183 ALA A O 1
ATOM 1466 N N . GLN A 1 184 ? -0.435 -14.258 -0.124 1 96.81 184 GLN A N 1
ATOM 1467 C CA . GLN A 1 184 ? -0.283 -15.688 0.117 1 96.81 184 GLN A CA 1
ATOM 1468 C C . GLN A 1 184 ? -1.215 -16.156 1.229 1 96.81 184 GLN A C 1
ATOM 1470 O O . GLN A 1 184 ? -1.862 -17.203 1.103 1 96.81 184 GLN A O 1
ATOM 1475 N N . ILE A 1 185 ? -1.308 -15.438 2.281 1 95.94 185 ILE A N 1
ATOM 1476 C CA . ILE A 1 185 ? -2.174 -15.82 3.389 1 95.94 185 ILE A CA 1
ATOM 1477 C C . ILE A 1 185 ? -3.633 -15.773 2.945 1 95.94 185 ILE A C 1
ATOM 1479 O O . ILE A 1 185 ? -4.422 -16.656 3.283 1 95.94 185 ILE A O 1
ATOM 1483 N N . SER A 1 186 ? -3.994 -14.766 2.188 1 94.06 186 SER A N 1
ATOM 1484 C CA . SER A 1 186 ? -5.355 -14.648 1.675 1 94.06 186 SER A CA 1
ATOM 1485 C C . SER A 1 186 ? -5.695 -15.812 0.75 1 94.06 186 SER A C 1
ATOM 1487 O O . SER A 1 186 ? -6.824 -16.312 0.756 1 94.06 186 SER A O 1
ATOM 1489 N N . ASN A 1 187 ? -4.738 -16.203 -0.017 1 95.5 187 ASN A N 1
ATOM 1490 C CA . ASN A 1 187 ? -4.957 -17.359 -0.892 1 95.5 187 ASN A CA 1
ATOM 1491 C C . ASN A 1 187 ? -5.188 -18.641 -0.093 1 95.5 187 ASN A C 1
ATOM 1493 O O . ASN A 1 187 ? -6.039 -19.453 -0.45 1 95.5 187 ASN A O 1
ATOM 1497 N N . VAL A 1 188 ? -4.398 -18.781 0.951 1 94.5 188 VAL A N 1
ATOM 1498 C CA . VAL A 1 188 ? -4.535 -19.953 1.814 1 94.5 188 VAL A CA 1
ATOM 1499 C C . VAL A 1 188 ? -5.934 -19.969 2.432 1 94.5 188 VAL A C 1
ATOM 1501 O O . VAL A 1 188 ? -6.582 -21.016 2.475 1 94.5 188 VAL A O 1
ATOM 1504 N N . MET A 1 189 ? -6.449 -18.828 2.869 1 90.44 189 MET A N 1
ATOM 1505 C CA . MET A 1 189 ? -7.746 -18.734 3.535 1 90.44 189 MET A CA 1
ATOM 1506 C C . MET A 1 189 ? -8.883 -19 2.553 1 90.44 189 MET A C 1
ATOM 1508 O O . MET A 1 189 ? -9.945 -19.5 2.941 1 90.44 189 MET A O 1
ATOM 1512 N N . ARG A 1 190 ? -8.68 -18.656 1.29 1 89.12 190 ARG A N 1
ATOM 1513 C CA . ARG A 1 190 ? -9.703 -18.906 0.27 1 89.12 190 ARG A CA 1
ATOM 1514 C C . ARG A 1 190 ? -9.75 -20.375 -0.119 1 89.12 190 ARG A C 1
ATOM 1516 O O . ARG A 1 190 ? -10.758 -20.844 -0.65 1 89.12 190 ARG A O 1
ATOM 1523 N N . GLY A 1 191 ? -8.75 -21.062 0.087 1 91.06 191 GLY A N 1
ATOM 1524 C CA . GLY A 1 191 ? -8.57 -22.469 -0.213 1 91.06 191 GLY A CA 1
ATOM 1525 C C . GLY A 1 191 ? -7.113 -22.859 -0.384 1 91.06 191 GLY A C 1
ATOM 1526 O O . GLY A 1 191 ? -6.371 -22.219 -1.122 1 91.06 191 GLY A O 1
ATOM 1527 N N . MET A 1 192 ? -6.777 -23.891 0.233 1 93.25 192 MET A N 1
ATOM 1528 C CA . MET A 1 192 ? -5.383 -24.328 0.179 1 93.25 192 MET A CA 1
ATOM 1529 C C . MET A 1 192 ? -4.965 -24.641 -1.255 1 93.25 192 MET A C 1
ATOM 1531 O O . MET A 1 192 ? -3.781 -24.578 -1.588 1 93.25 192 MET A O 1
ATOM 1535 N N . LEU A 1 193 ? -5.934 -24.969 -2.061 1 95 193 LEU A N 1
ATOM 1536 C CA . LEU A 1 193 ? -5.668 -25.266 -3.465 1 95 193 LEU A CA 1
ATOM 1537 C C . LEU A 1 193 ? -5.039 -24.062 -4.164 1 95 193 LEU A C 1
ATOM 1539 O O . LEU A 1 193 ? -4.121 -24.219 -4.973 1 95 193 LEU A O 1
ATOM 1543 N N . TRP A 1 194 ? -5.465 -22.891 -3.777 1 96 194 TRP A N 1
ATOM 1544 C CA . TRP A 1 194 ? -5.012 -21.672 -4.434 1 96 194 TRP A CA 1
ATOM 1545 C C . TRP A 1 194 ? -3.621 -21.266 -3.947 1 96 194 TRP A C 1
ATOM 1547 O O . TRP A 1 194 ? -3.02 -20.328 -4.469 1 96 194 TRP A O 1
ATOM 1557 N N . PHE A 1 195 ? -3.164 -21.875 -2.947 1 96.25 195 PHE A N 1
ATOM 1558 C CA . PHE A 1 195 ? -1.809 -21.672 -2.445 1 96.25 195 PHE A CA 1
ATOM 1559 C C . PHE A 1 195 ? -0.863 -22.719 -3.004 1 96.25 195 PHE A C 1
ATOM 1561 O O . PHE A 1 195 ? 0.197 -22.391 -3.541 1 96.25 195 PHE A O 1
ATOM 1568 N N . VAL A 1 196 ? -1.263 -23.953 -2.973 1 96.56 196 VAL A N 1
ATOM 1569 C CA . VAL A 1 196 ? -0.411 -25.078 -3.316 1 96.56 196 VAL A CA 1
ATOM 1570 C C . VAL A 1 196 ? -0.239 -25.156 -4.832 1 96.56 196 VAL A C 1
ATOM 1572 O O . VAL A 1 196 ? 0.864 -25.406 -5.328 1 96.56 196 VAL A O 1
ATOM 1575 N N . LEU A 1 197 ? -1.278 -24.922 -5.562 1 97.12 197 LEU A N 1
ATOM 1576 C CA . LEU A 1 197 ? -1.238 -25.062 -7.016 1 97.12 197 LEU A CA 1
ATOM 1577 C C . LEU A 1 197 ? -0.247 -24.078 -7.629 1 97.12 197 LEU A C 1
ATOM 1579 O O . LEU A 1 197 ? 0.669 -24.484 -8.344 1 97.12 197 LEU A O 1
ATOM 1583 N N . PRO A 1 198 ? -0.354 -22.812 -7.348 1 97.12 198 PRO A N 1
ATOM 1584 C CA . PRO A 1 198 ? 0.606 -21.875 -7.941 1 97.12 198 PRO A CA 1
ATOM 1585 C C . PRO A 1 198 ? 2.043 -22.141 -7.496 1 97.12 198 PRO A C 1
ATOM 1587 O O . PRO A 1 198 ? 2.977 -21.984 -8.289 1 97.12 198 PRO A O 1
ATOM 1590 N N . ILE A 1 199 ? 2.229 -22.484 -6.297 1 96 199 ILE A N 1
ATOM 1591 C CA . ILE A 1 199 ? 3.566 -22.781 -5.793 1 96 199 ILE A CA 1
ATOM 1592 C C . ILE A 1 199 ? 4.148 -23.969 -6.543 1 96 199 ILE A C 1
ATOM 1594 O O . ILE A 1 199 ? 5.324 -23.953 -6.922 1 96 199 ILE A O 1
ATOM 1598 N N . SER A 1 200 ? 3.352 -24.984 -6.719 1 95.69 200 SER A N 1
ATOM 1599 C CA . SER A 1 200 ? 3.793 -26.172 -7.441 1 95.69 200 SER A CA 1
ATOM 1600 C C . SER A 1 200 ? 4.141 -25.844 -8.891 1 95.69 200 SER A C 1
ATOM 1602 O O . SER A 1 200 ? 5.062 -26.422 -9.461 1 95.69 200 SER A O 1
ATOM 1604 N N . CYS A 1 201 ? 3.402 -24.922 -9.461 1 97.25 201 CYS A N 1
ATOM 1605 C CA . CYS A 1 201 ? 3.695 -24.531 -10.836 1 97.25 201 CYS A CA 1
ATOM 1606 C C . CYS A 1 201 ? 5.082 -23.906 -10.938 1 97.25 201 CYS A C 1
ATOM 1608 O O . CYS A 1 201 ? 5.832 -24.203 -11.867 1 97.25 201 CYS A O 1
ATOM 1610 N N . VAL A 1 202 ? 5.434 -23.047 -10.008 1 95.88 202 VAL A N 1
ATOM 1611 C CA . VAL A 1 202 ? 6.73 -22.375 -10.023 1 95.88 202 VAL A CA 1
ATOM 1612 C C . VAL A 1 202 ? 7.844 -23.406 -9.797 1 95.88 202 VAL A C 1
ATOM 1614 O O . VAL A 1 202 ? 8.867 -23.375 -10.492 1 95.88 202 VAL A O 1
ATOM 1617 N N . ILE A 1 203 ? 7.664 -24.297 -8.859 1 92.56 203 ILE A N 1
ATOM 1618 C CA . ILE A 1 203 ? 8.664 -25.312 -8.547 1 92.56 203 ILE A CA 1
ATOM 1619 C C . ILE A 1 203 ? 8.883 -26.219 -9.766 1 92.56 203 ILE A C 1
ATOM 1621 O O . ILE A 1 203 ? 10.023 -26.516 -10.125 1 92.56 203 ILE A O 1
ATOM 1625 N N . ASN A 1 204 ? 7.785 -26.609 -10.297 1 94.06 204 ASN A N 1
ATOM 1626 C CA . ASN A 1 204 ? 7.883 -27.453 -11.484 1 94.06 204 ASN A CA 1
ATOM 1627 C C . ASN A 1 204 ? 8.555 -26.734 -12.641 1 94.06 204 ASN A C 1
ATOM 1629 O O . ASN A 1 204 ? 9.359 -27.312 -13.367 1 94.06 204 ASN A O 1
ATOM 1633 N N . ASN A 1 205 ? 8.227 -25.516 -12.797 1 95.19 205 ASN A N 1
ATOM 1634 C CA . ASN A 1 205 ? 8.836 -24.719 -13.867 1 95.19 205 ASN A CA 1
ATOM 1635 C C . ASN A 1 205 ? 10.352 -24.625 -13.695 1 95.19 205 ASN A C 1
ATOM 1637 O O . ASN A 1 205 ? 11.102 -24.797 -14.664 1 95.19 205 ASN A O 1
ATOM 1641 N N . ASP A 1 206 ? 10.789 -24.312 -12.5 1 90.44 206 ASP A N 1
ATOM 1642 C CA . ASP A 1 206 ? 12.219 -24.203 -12.219 1 90.44 206 ASP A CA 1
ATOM 1643 C C . ASP A 1 206 ? 12.922 -25.547 -12.453 1 90.44 206 ASP A C 1
ATOM 1645 O O . ASP A 1 206 ? 14.031 -25.594 -12.977 1 90.44 206 ASP A O 1
ATOM 1649 N N . THR A 1 207 ? 12.312 -26.609 -12.039 1 89.31 207 THR A N 1
ATOM 1650 C CA . THR A 1 207 ? 12.891 -27.953 -12.188 1 89.31 207 THR A CA 1
ATOM 1651 C C . THR A 1 207 ? 13.031 -28.312 -13.664 1 89.31 207 THR A C 1
ATOM 1653 O O . THR A 1 207 ? 14.102 -28.734 -14.102 1 89.31 207 THR A O 1
ATOM 1656 N N . TRP A 1 208 ? 11.961 -28.141 -14.398 1 93.19 208 TRP A N 1
ATOM 1657 C CA . TRP A 1 208 ? 11.992 -28.516 -15.812 1 93.19 208 TRP A CA 1
ATOM 1658 C C . TRP A 1 208 ? 12.883 -27.562 -16.609 1 93.19 208 TRP A C 1
ATOM 1660 O O . TRP A 1 208 ? 13.516 -27.969 -17.578 1 93.19 208 TRP A O 1
ATOM 1670 N N . ALA A 1 209 ? 12.906 -26.312 -16.219 1 92.31 209 ALA A N 1
ATOM 1671 C CA . ALA A 1 209 ? 13.82 -25.391 -16.859 1 92.31 209 ALA A CA 1
ATOM 1672 C C . ALA A 1 209 ? 15.273 -25.812 -16.672 1 92.31 209 ALA A C 1
ATOM 1674 O O . ALA A 1 209 ? 16.078 -25.719 -17.594 1 92.31 209 ALA A O 1
ATOM 1675 N N . TYR A 1 210 ? 15.555 -26.266 -15.492 1 87.12 210 TYR A N 1
ATOM 1676 C CA . TYR A 1 210 ? 16.906 -26.719 -15.188 1 87.12 210 TYR A CA 1
ATOM 1677 C C . TYR A 1 210 ? 17.25 -27.969 -15.992 1 87.12 210 TYR A C 1
ATOM 1679 O O . TYR A 1 210 ? 18.312 -28.047 -16.594 1 87.12 210 TYR A O 1
ATOM 1687 N N . ILE A 1 211 ? 16.359 -28.922 -16.078 1 88.75 211 ILE A N 1
ATOM 1688 C CA . ILE A 1 211 ? 16.594 -30.203 -16.766 1 88.75 211 ILE A CA 1
ATOM 1689 C C . ILE A 1 211 ? 16.703 -29.969 -18.266 1 88.75 211 ILE A C 1
ATOM 1691 O O . ILE A 1 211 ? 17.656 -30.422 -18.906 1 88.75 211 ILE A O 1
ATOM 1695 N N . PHE A 1 212 ? 15.797 -29.25 -18.844 1 92 212 PHE A N 1
ATOM 1696 C CA . PHE A 1 212 ? 15.812 -28.984 -20.281 1 92 212 PHE A CA 1
ATOM 1697 C C . PHE A 1 212 ? 16.969 -28.062 -20.641 1 92 212 PHE A C 1
ATOM 1699 O O . PHE A 1 212 ? 17.531 -28.172 -21.734 1 92 212 PHE A O 1
ATOM 1706 N N . GLY A 1 213 ? 17.234 -27.125 -19.781 1 89.62 213 GLY A N 1
ATOM 1707 C CA . GLY A 1 213 ? 18.391 -26.266 -20.016 1 89.62 213 GLY A CA 1
ATOM 1708 C C . GLY A 1 213 ? 19.703 -27.016 -20.047 1 89.62 213 GLY A C 1
ATOM 1709 O O . GLY A 1 213 ? 20.562 -26.734 -20.875 1 89.62 213 GLY A O 1
ATOM 1710 N N . LYS A 1 214 ? 19.859 -27.938 -19.219 1 85.56 214 LYS A N 1
ATOM 1711 C CA . LYS A 1 214 ? 21.094 -28.719 -19.156 1 85.56 214 LYS A CA 1
ATOM 1712 C C . LYS A 1 214 ? 21.172 -29.703 -20.312 1 85.56 214 LYS A C 1
ATOM 1714 O O . LYS A 1 214 ? 22.25 -29.938 -20.859 1 85.56 214 LYS A O 1
ATOM 1719 N N . LEU A 1 215 ? 20.078 -30.219 -20.703 1 89.75 215 LEU A N 1
ATOM 1720 C CA . LEU A 1 215 ? 20.062 -31.25 -21.734 1 89.75 215 LEU A CA 1
ATOM 1721 C C . LEU A 1 215 ? 20.062 -30.625 -23.125 1 89.75 215 LEU A C 1
ATOM 1723 O O . LEU A 1 215 ? 20.75 -31.109 -24.031 1 89.75 215 LEU A O 1
ATOM 1727 N N . PHE A 1 216 ? 19.281 -29.547 -23.297 1 90.56 216 PHE A N 1
ATOM 1728 C CA . PHE A 1 216 ? 19.078 -29.031 -24.641 1 90.56 216 PHE A CA 1
ATOM 1729 C C . PHE A 1 216 ? 19.531 -27.578 -24.734 1 90.56 216 PHE A C 1
ATOM 1731 O O . PHE A 1 216 ? 19.406 -26.938 -25.781 1 90.56 216 PHE A O 1
ATOM 1738 N N . GLY A 1 217 ? 19.984 -27.031 -23.688 1 87.31 217 GLY A N 1
ATOM 1739 C CA . GLY A 1 217 ? 20.266 -25.609 -23.641 1 87.31 217 GLY A CA 1
ATOM 1740 C C . GLY A 1 217 ? 21.359 -25.188 -24.609 1 87.31 217 GLY A C 1
ATOM 1741 O O . GLY A 1 217 ? 22.422 -25.797 -24.656 1 87.31 217 GLY A O 1
ATOM 1742 N N . ARG A 1 218 ? 21.078 -24.172 -25.594 1 88.12 218 ARG A N 1
ATOM 1743 C CA . ARG A 1 218 ? 22.062 -23.656 -26.547 1 88.12 218 ARG A CA 1
ATOM 1744 C C . ARG A 1 218 ? 22.031 -22.141 -26.594 1 88.12 218 ARG A C 1
ATOM 1746 O O . ARG A 1 218 ? 23.078 -21.5 -26.719 1 88.12 218 ARG A O 1
ATOM 1753 N N . THR A 1 219 ? 20.875 -21.609 -26.391 1 89.19 219 THR A N 1
ATOM 1754 C CA . THR A 1 219 ? 20.703 -20.172 -26.547 1 89.19 219 THR A CA 1
ATOM 1755 C C . THR A 1 219 ? 20.422 -19.5 -25.219 1 89.19 219 THR A C 1
ATOM 1757 O O . THR A 1 219 ? 19.484 -19.891 -24.5 1 89.19 219 THR A O 1
ATOM 1760 N N . LYS A 1 220 ? 21.234 -18.5 -24.969 1 86.5 220 LYS A N 1
ATOM 1761 C CA . LYS A 1 220 ? 21.062 -17.766 -23.719 1 86.5 220 LYS A CA 1
ATOM 1762 C C . LYS A 1 220 ? 19.781 -16.922 -23.75 1 86.5 220 LYS A C 1
ATOM 1764 O O . LYS A 1 220 ? 19.453 -16.328 -24.781 1 86.5 220 LYS A O 1
ATOM 1769 N N . LEU A 1 221 ? 19.078 -16.828 -22.641 1 82.94 221 LEU A N 1
ATOM 1770 C CA . LEU A 1 221 ? 17.828 -16.094 -22.547 1 82.94 221 LEU A CA 1
ATOM 1771 C C . LEU A 1 221 ? 18.094 -14.609 -22.266 1 82.94 221 LEU A C 1
ATOM 1773 O O . LEU A 1 221 ? 17.656 -13.742 -23.016 1 82.94 221 LEU A O 1
ATOM 1777 N N . LEU A 1 222 ? 18.766 -14.312 -21.094 1 80.69 222 LEU A N 1
ATOM 1778 C CA . LEU A 1 222 ? 19.062 -12.953 -20.672 1 80.69 222 LEU A CA 1
ATOM 1779 C C . LEU A 1 222 ? 20.531 -12.828 -20.266 1 80.69 222 LEU A C 1
ATOM 1781 O O . LEU A 1 222 ? 21.109 -13.781 -19.734 1 80.69 222 LEU A O 1
ATOM 1785 N N . ALA A 1 223 ? 21.141 -11.656 -20.5 1 78.06 223 ALA A N 1
ATOM 1786 C CA . ALA A 1 223 ? 22.531 -11.406 -20.172 1 78.06 223 ALA A CA 1
ATOM 1787 C C . ALA A 1 223 ? 22.75 -11.398 -18.656 1 78.06 223 ALA A C 1
ATOM 1789 O O . ALA A 1 223 ? 23.828 -11.742 -18.172 1 78.06 223 ALA A O 1
ATOM 1790 N N . LEU A 1 224 ? 21.688 -11.078 -17.953 1 80 224 LEU A N 1
ATOM 1791 C CA . LEU A 1 224 ? 21.734 -10.977 -16.484 1 80 224 LEU A CA 1
ATOM 1792 C C . LEU A 1 224 ? 21.953 -12.352 -15.859 1 80 224 LEU A C 1
ATOM 1794 O O . LEU A 1 224 ? 22.562 -12.461 -14.789 1 80 224 LEU A O 1
ATOM 1798 N N . SER A 1 225 ? 21.391 -13.367 -16.516 1 80.19 225 SER A N 1
ATOM 1799 C CA . SER A 1 225 ? 21.5 -14.75 -16.047 1 80.19 225 SER A CA 1
ATOM 1800 C C . SER A 1 225 ? 21.969 -15.672 -17.156 1 80.19 225 SER A C 1
ATOM 1802 O O . SER A 1 225 ? 21.156 -16.328 -17.812 1 80.19 225 SER A O 1
ATOM 1804 N N . PRO A 1 226 ? 23.203 -15.836 -17.266 1 79.81 226 PRO A N 1
ATOM 1805 C CA . PRO A 1 226 ? 23.766 -16.578 -18.406 1 79.81 226 PRO A CA 1
ATOM 1806 C C . PRO A 1 226 ? 23.438 -18.062 -18.359 1 79.81 226 PRO A C 1
ATOM 1808 O O . PRO A 1 226 ? 23.531 -18.75 -19.391 1 79.81 226 PRO A O 1
ATOM 1811 N N . LYS A 1 227 ? 23.047 -18.531 -17.266 1 79.75 227 LYS A N 1
ATOM 1812 C CA . LYS A 1 227 ? 22.781 -19.953 -17.125 1 79.75 227 LYS A CA 1
ATOM 1813 C C . LYS A 1 227 ? 21.391 -20.312 -17.625 1 79.75 227 LYS A C 1
ATOM 1815 O O . LYS A 1 227 ? 21.094 -21.484 -17.891 1 79.75 227 LYS A O 1
ATOM 1820 N N . LYS A 1 228 ? 20.578 -19.328 -17.828 1 85 228 LYS A N 1
ATOM 1821 C CA . LYS A 1 228 ? 19.219 -19.594 -18.281 1 85 228 LYS A CA 1
ATOM 1822 C C . LYS A 1 228 ? 19.141 -19.578 -19.812 1 85 228 LYS A C 1
ATOM 1824 O O . LYS A 1 228 ? 19.734 -18.734 -20.469 1 85 228 LYS A O 1
ATOM 1829 N N . THR A 1 229 ? 18.453 -20.641 -20.344 1 90.31 229 THR A N 1
ATOM 1830 C CA . THR A 1 229 ? 18.406 -20.812 -21.797 1 90.31 229 THR A CA 1
ATOM 1831 C C . THR A 1 229 ? 16.969 -20.75 -22.312 1 90.31 229 THR A C 1
ATOM 1833 O O . THR A 1 229 ? 16.031 -20.938 -21.547 1 90.31 229 THR A O 1
ATOM 1836 N N . VAL A 1 230 ? 16.859 -20.469 -23.609 1 91.25 230 VAL A N 1
ATOM 1837 C CA . VAL A 1 230 ? 15.547 -20.375 -24.25 1 91.25 230 VAL A CA 1
ATOM 1838 C C . VAL A 1 230 ? 14.914 -21.766 -24.328 1 91.25 230 VAL A C 1
ATOM 1840 O O . VAL A 1 230 ? 13.711 -21.922 -24.125 1 91.25 230 VAL A O 1
ATOM 1843 N N . GLU A 1 231 ? 15.773 -22.797 -24.656 1 93.12 231 GLU A N 1
ATOM 1844 C CA . GLU A 1 231 ? 15.281 -24.172 -24.734 1 93.12 231 GLU A CA 1
ATOM 1845 C C . GLU A 1 231 ? 14.727 -24.625 -23.391 1 93.12 231 GLU A C 1
ATOM 1847 O O . GLU A 1 231 ? 13.711 -25.312 -23.328 1 93.12 231 GLU A O 1
ATOM 1852 N N . GLY A 1 232 ? 15.375 -24.234 -22.359 1 92.44 232 GLY A N 1
ATOM 1853 C CA . GLY A 1 232 ? 14.867 -24.531 -21.031 1 92.44 232 GLY A CA 1
ATOM 1854 C C . GLY A 1 232 ? 13.562 -23.812 -20.719 1 92.44 232 GLY A C 1
ATOM 1855 O O . GLY A 1 232 ? 12.672 -24.391 -20.078 1 92.44 232 GLY A O 1
ATOM 1856 N N . PHE A 1 233 ? 13.492 -22.641 -21.219 1 92.69 233 PHE A N 1
ATOM 1857 C CA . PHE A 1 233 ? 12.312 -21.828 -20.984 1 92.69 233 PHE A CA 1
ATOM 1858 C C . PHE A 1 233 ? 11.094 -22.422 -21.688 1 92.69 233 PHE A C 1
ATOM 1860 O O . PHE A 1 233 ? 10.016 -22.531 -21.094 1 92.69 233 PHE A O 1
ATOM 1867 N N . VAL A 1 234 ? 11.242 -22.859 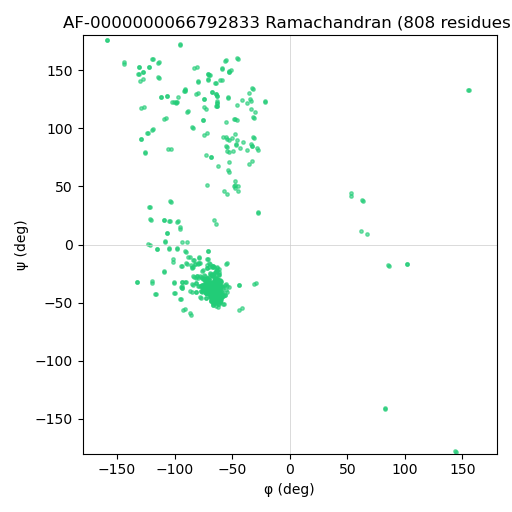-22.875 1 93.88 234 VAL A N 1
ATOM 1868 C CA . VAL A 1 234 ? 10.148 -23.422 -23.656 1 93.88 234 VAL A CA 1
ATOM 1869 C C . VAL A 1 234 ? 9.781 -24.797 -23.125 1 93.88 234 VAL A C 1
ATOM 1871 O O . VAL A 1 234 ? 8.594 -25.125 -22.984 1 93.88 234 VAL A O 1
ATOM 1874 N N . GLY A 1 235 ? 10.797 -25.562 -22.891 1 93.94 235 GLY A N 1
ATOM 1875 C CA . GLY A 1 235 ? 10.539 -26.875 -22.297 1 93.94 235 GLY A CA 1
ATOM 1876 C C . GLY A 1 235 ? 9.805 -26.797 -20.969 1 93.94 235 GLY A C 1
ATOM 1877 O O . GLY A 1 235 ? 8.867 -27.562 -20.734 1 93.94 235 GLY A O 1
ATOM 1878 N N . ALA A 1 236 ? 10.219 -25.906 -20.141 1 95.75 236 ALA A N 1
ATOM 1879 C CA . ALA A 1 236 ? 9.562 -25.703 -18.859 1 95.75 236 ALA A CA 1
ATOM 1880 C C . ALA A 1 236 ? 8.117 -25.25 -19.047 1 95.75 236 ALA A C 1
ATOM 1882 O O . ALA A 1 236 ? 7.227 -25.672 -18.297 1 95.75 236 ALA A O 1
ATOM 1883 N N . PHE A 1 237 ? 7.867 -24.438 -20.016 1 96.38 237 PHE A N 1
ATOM 1884 C CA . PHE A 1 237 ? 6.527 -23.922 -20.297 1 96.38 237 PHE A CA 1
ATOM 1885 C C . PHE A 1 237 ? 5.566 -25.062 -20.609 1 96.38 237 PHE A C 1
ATOM 1887 O O . PHE A 1 237 ? 4.496 -25.172 -20 1 96.38 237 PHE A O 1
ATOM 1894 N N . VAL A 1 238 ? 5.949 -25.953 -21.453 1 96.06 238 VAL A N 1
ATOM 1895 C CA . VAL A 1 238 ? 5.098 -27.062 -21.906 1 96.06 238 VAL A CA 1
ATOM 1896 C C . VAL A 1 238 ? 4.809 -28 -20.734 1 96.06 238 VAL A C 1
ATOM 1898 O O . VAL A 1 238 ? 3.652 -28.344 -20.484 1 96.06 238 VAL A O 1
ATOM 1901 N N . PHE A 1 239 ? 5.773 -28.328 -20 1 96.62 239 PHE A N 1
ATOM 1902 C CA . PHE A 1 239 ? 5.602 -29.312 -18.953 1 96.62 239 PHE A CA 1
ATOM 1903 C C . PHE A 1 239 ? 4.879 -28.703 -17.75 1 96.62 239 PHE A C 1
ATOM 1905 O O . PHE A 1 239 ? 4.168 -29.406 -17.031 1 96.62 239 PHE A O 1
ATOM 1912 N N . THR A 1 240 ? 5.051 -27.406 -17.547 1 97.44 240 THR A N 1
ATOM 1913 C CA . THR A 1 240 ? 4.316 -26.734 -16.469 1 97.44 240 THR A CA 1
ATOM 1914 C C . THR A 1 240 ? 2.826 -26.672 -16.797 1 97.44 240 THR A C 1
ATOM 1916 O O . THR A 1 240 ? 1.982 -26.828 -15.914 1 97.44 240 THR A O 1
ATOM 1919 N N . ILE A 1 241 ? 2.523 -26.484 -18.062 1 96.88 241 ILE A N 1
ATOM 1920 C CA . ILE A 1 241 ? 1.134 -26.438 -18.516 1 96.88 241 ILE A CA 1
ATOM 1921 C C . ILE A 1 241 ? 0.482 -27.797 -18.266 1 96.88 241 ILE A C 1
ATOM 1923 O O . ILE A 1 241 ? -0.614 -27.875 -17.703 1 96.88 241 ILE A O 1
ATOM 1927 N N . ILE A 1 242 ? 1.157 -28.812 -18.609 1 95.94 242 ILE A N 1
ATOM 1928 C CA . ILE A 1 242 ? 0.647 -30.172 -18.422 1 95.94 242 ILE A CA 1
ATOM 1929 C C . ILE A 1 242 ? 0.502 -30.469 -16.938 1 95.94 242 ILE A C 1
ATOM 1931 O O . ILE A 1 242 ? -0.527 -31 -16.5 1 95.94 242 ILE A O 1
ATOM 1935 N N . TRP A 1 243 ? 1.504 -30.109 -16.188 1 96.75 243 TRP A N 1
ATOM 1936 C CA . TRP A 1 243 ? 1.507 -30.359 -14.75 1 96.75 243 TRP A CA 1
ATOM 1937 C C . TRP A 1 243 ? 0.345 -29.641 -14.07 1 96.75 243 TRP A C 1
ATOM 1939 O O . TRP A 1 243 ? -0.392 -30.234 -13.289 1 96.75 243 TRP A O 1
ATOM 1949 N N . SER A 1 244 ? 0.21 -28.375 -14.414 1 97.19 244 SER A N 1
ATOM 1950 C CA . SER A 1 244 ? -0.803 -27.562 -13.75 1 97.19 244 SER A CA 1
ATOM 1951 C C . SER A 1 244 ? -2.205 -28.094 -14.016 1 97.19 244 SER A C 1
ATOM 1953 O O . SER A 1 244 ? -3.043 -28.125 -13.109 1 97.19 244 SER A O 1
ATOM 1955 N N . PHE A 1 245 ? -2.451 -28.547 -15.234 1 94.81 245 PHE A N 1
ATOM 1956 C CA . PHE A 1 245 ? -3.762 -29.062 -15.602 1 94.81 245 PHE A CA 1
ATOM 1957 C C . PHE A 1 245 ? -4.09 -30.328 -14.797 1 94.81 245 PHE A C 1
ATOM 1959 O O . PHE A 1 245 ? -5.156 -30.406 -14.188 1 94.81 245 PHE A O 1
ATOM 1966 N N . TRP A 1 246 ? -3.217 -31.234 -14.719 1 94.62 246 TRP A N 1
ATOM 1967 C CA . TRP A 1 246 ? -3.447 -32.5 -14.039 1 94.62 246 TRP A CA 1
ATOM 1968 C C . TRP A 1 246 ? -3.463 -32.312 -12.523 1 94.62 246 TRP A C 1
ATOM 1970 O O . TRP A 1 246 ? -4.289 -32.906 -11.828 1 94.62 246 TRP A O 1
ATOM 1980 N N . PHE A 1 247 ? -2.557 -31.516 -12.047 1 96 247 PHE A N 1
ATOM 1981 C CA . PHE A 1 247 ? -2.432 -31.344 -10.609 1 96 247 PHE A CA 1
ATOM 1982 C C . PHE A 1 247 ? -3.648 -30.609 -10.047 1 96 247 PHE A C 1
ATOM 1984 O O . PHE A 1 247 ? -4.098 -30.906 -8.938 1 96 247 PHE A O 1
ATOM 1991 N N . ALA A 1 248 ? -4.18 -29.656 -10.789 1 96 248 ALA A N 1
ATOM 1992 C CA . ALA A 1 248 ? -5.402 -28.969 -10.375 1 96 248 ALA A CA 1
ATOM 1993 C C . ALA A 1 248 ? -6.559 -29.953 -10.227 1 96 248 ALA A C 1
ATOM 1995 O O . ALA A 1 248 ? -7.336 -29.891 -9.273 1 96 248 ALA A O 1
ATOM 1996 N N . GLY A 1 249 ? -6.672 -30.859 -11.227 1 93.25 249 GLY A N 1
ATOM 1997 C CA . GLY A 1 249 ? -7.691 -31.891 -11.133 1 93.25 249 GLY A CA 1
ATOM 1998 C C . GLY A 1 249 ? -7.496 -32.812 -9.945 1 93.25 249 GLY A C 1
ATOM 1999 O O . GLY A 1 249 ? -8.461 -33.219 -9.289 1 93.25 249 GLY A O 1
ATOM 2000 N N . PHE A 1 250 ? -6.297 -33.094 -9.688 1 93.94 250 PHE A N 1
ATOM 2001 C CA . PHE A 1 250 ? -5.961 -34 -8.578 1 93.94 250 PHE A CA 1
ATOM 2002 C C . PHE A 1 250 ? -6.289 -33.344 -7.242 1 93.94 250 PHE A C 1
ATOM 2004 O O . PHE A 1 250 ? -6.863 -33.969 -6.355 1 93.94 250 PHE A O 1
ATOM 2011 N N . LEU A 1 251 ? -5.945 -32.094 -7.062 1 94 251 LEU A N 1
ATOM 2012 C CA . LEU A 1 251 ? -6.176 -31.391 -5.812 1 94 251 LEU A CA 1
ATOM 2013 C C . LEU A 1 251 ? -7.668 -31.203 -5.566 1 94 251 LEU A C 1
ATOM 2015 O O . LEU A 1 251 ? -8.102 -31.062 -4.418 1 94 251 LEU A O 1
ATOM 2019 N N . SER A 1 252 ? -8.445 -31.172 -6.621 1 92.62 252 SER A N 1
ATOM 2020 C CA . SER A 1 252 ? -9.883 -30.938 -6.523 1 92.62 252 SER A CA 1
ATOM 2021 C C . SER A 1 252 ? -10.602 -32.125 -5.926 1 92.62 252 SER A C 1
ATOM 2023 O O . SER A 1 252 ? -11.789 -32.062 -5.617 1 92.62 252 SER A O 1
ATOM 2025 N N . TYR A 1 253 ? -9.914 -33.219 -5.688 1 91 253 TYR A N 1
ATOM 2026 C CA . TYR A 1 253 ? -10.523 -34.406 -5.109 1 91 253 TYR A CA 1
ATOM 2027 C C . TYR A 1 253 ? -10.547 -34.312 -3.59 1 91 253 TYR A C 1
ATOM 2029 O O . TYR A 1 253 ? -11.328 -35.031 -2.938 1 91 253 TYR A O 1
ATOM 2037 N N . PHE A 1 254 ? -9.734 -33.5 -3.027 1 89.94 254 PHE A N 1
ATOM 2038 C CA . PHE A 1 254 ? -9.609 -33.406 -1.576 1 89.94 254 PHE A CA 1
ATOM 2039 C C . PHE A 1 254 ? -10.352 -32.219 -1.026 1 89.94 254 PHE A C 1
ATOM 2041 O O . PHE A 1 254 ? -10.031 -31.062 -1.373 1 89.94 254 PHE A O 1
ATOM 2048 N N . PRO A 1 255 ? -11.25 -32.406 -0.143 1 87.81 255 PRO A N 1
ATOM 2049 C CA . PRO A 1 255 ? -12.023 -31.297 0.42 1 87.81 255 PRO A CA 1
ATOM 2050 C C . PRO A 1 255 ? -11.164 -30.328 1.212 1 87.81 255 PRO A C 1
ATOM 2052 O O . PRO A 1 255 ? -11.461 -29.125 1.237 1 87.81 255 PRO A O 1
ATOM 2055 N N . HIS A 1 256 ? -10.133 -30.781 1.757 1 86.75 256 HIS A N 1
ATOM 2056 C CA . HIS A 1 256 ? -9.242 -29.922 2.525 1 86.75 256 HIS A CA 1
ATOM 2057 C C . HIS A 1 256 ? -8.562 -28.906 1.63 1 86.75 256 HIS A C 1
ATOM 2059 O O . HIS A 1 256 ? -8.133 -27.844 2.102 1 86.75 256 HIS A O 1
ATOM 2065 N N . MET A 1 257 ? -8.562 -29.156 0.37 1 90.81 257 MET A N 1
ATOM 2066 C CA . MET A 1 257 ? -7.855 -28.312 -0.577 1 90.81 257 MET A CA 1
ATOM 2067 C C . MET A 1 257 ? -8.797 -27.266 -1.175 1 90.81 257 MET A C 1
ATOM 2069 O O . MET A 1 257 ? -8.414 -26.109 -1.359 1 90.81 257 MET A O 1
ATOM 2073 N N . TYR A 1 258 ? -10.008 -27.609 -1.405 1 89.06 258 TYR A N 1
ATOM 2074 C CA . TYR A 1 258 ? -10.844 -26.672 -2.135 1 89.06 258 TYR A CA 1
ATOM 2075 C C . TYR A 1 258 ? -11.773 -25.922 -1.188 1 89.06 258 TYR A C 1
ATOM 2077 O O . TYR A 1 258 ? -12.359 -24.906 -1.561 1 89.06 258 TYR A O 1
ATOM 2085 N N . CYS A 1 259 ? -11.906 -26.359 0.068 1 85.75 259 CYS A N 1
ATOM 2086 C CA . CYS A 1 259 ? -12.805 -25.703 1.004 1 85.75 259 CYS A CA 1
ATOM 2087 C C . CYS A 1 259 ? -12.141 -24.469 1.609 1 85.75 259 CYS A C 1
ATOM 2089 O O . CYS A 1 259 ? -11 -24.531 2.078 1 85.75 259 CYS A O 1
ATOM 2091 N N . ALA A 1 260 ? -12.805 -23.328 1.59 1 85.62 260 ALA A N 1
ATOM 2092 C CA . ALA A 1 260 ? -12.312 -22.094 2.211 1 85.62 260 ALA A CA 1
ATOM 2093 C C . ALA A 1 260 ? -12.344 -22.203 3.732 1 85.62 260 ALA A C 1
ATOM 2095 O O . ALA A 1 260 ? -13.172 -22.922 4.297 1 85.62 260 ALA A O 1
ATOM 2096 N N . LYS A 1 261 ? -11.414 -21.594 4.309 1 83.38 261 LYS A N 1
ATOM 2097 C CA . LYS A 1 261 ? -11.383 -21.578 5.766 1 83.38 261 LYS A CA 1
ATOM 2098 C C . LYS A 1 261 ? -12.266 -20.453 6.32 1 83.38 261 LYS A C 1
ATOM 2100 O O . LYS A 1 261 ? -11.914 -19.281 6.238 1 83.38 261 LYS A O 1
ATOM 2105 N N . THR A 1 262 ? -13.375 -20.734 6.754 1 75.25 262 THR A N 1
ATOM 2106 C CA . THR A 1 262 ? -14.328 -19.75 7.27 1 75.25 262 THR A CA 1
ATOM 2107 C C . THR A 1 262 ? -14.133 -19.562 8.773 1 75.25 262 THR A C 1
ATOM 2109 O O . THR A 1 262 ? -14.367 -18.469 9.297 1 75.25 262 THR A O 1
ATOM 2112 N N . ASP A 1 263 ? -13.742 -20.609 9.43 1 77.81 263 ASP A N 1
ATOM 2113 C CA . ASP A 1 263 ? -13.484 -20.562 10.867 1 77.81 263 ASP A CA 1
ATOM 2114 C C . ASP A 1 263 ? -12.305 -21.453 11.242 1 77.81 263 ASP A C 1
ATOM 2116 O O . ASP A 1 263 ? -11.93 -22.344 10.484 1 77.81 263 ASP A O 1
ATOM 2120 N N . PHE A 1 264 ? -11.672 -21.172 12.312 1 80.44 264 PHE A N 1
ATOM 2121 C CA . PHE A 1 264 ? -10.461 -21.906 12.688 1 80.44 264 PHE A CA 1
ATOM 2122 C C . PHE A 1 264 ? -10.812 -23.156 13.477 1 80.44 264 PHE A C 1
ATOM 2124 O O . PHE A 1 264 ? -9.984 -24.062 13.625 1 80.44 264 PHE A O 1
ATOM 2131 N N . HIS A 1 265 ? -12.039 -23.281 13.883 1 77 265 HIS A N 1
ATOM 2132 C CA . HIS A 1 265 ? -12.383 -24.406 14.742 1 77 265 HIS A CA 1
ATOM 2133 C C . HIS A 1 265 ? -13.242 -25.422 14.008 1 77 265 HIS A C 1
ATOM 2135 O O . HIS A 1 265 ? -13.289 -26.594 14.391 1 77 265 HIS A O 1
ATOM 2141 N N . SER A 1 266 ? -13.938 -25 12.953 1 67.31 266 SER A N 1
ATOM 2142 C CA . SER A 1 266 ? -14.883 -25.906 12.32 1 67.31 266 SER A CA 1
ATOM 2143 C C . SER A 1 266 ? -14.18 -26.891 11.391 1 67.31 266 SER A C 1
ATOM 2145 O O . SER A 1 266 ? -13.102 -26.578 10.859 1 67.31 266 SER A O 1
ATOM 2147 N N . ALA A 1 267 ? -14.648 -28.109 11.43 1 66.19 267 ALA A N 1
ATOM 2148 C CA . ALA A 1 267 ? -14.148 -29.141 10.523 1 66.19 267 ALA A CA 1
ATOM 2149 C C . ALA A 1 267 ? -14.367 -28.734 9.062 1 66.19 267 ALA A C 1
ATOM 2151 O O . ALA A 1 267 ? -15.219 -27.891 8.766 1 66.19 267 ALA A O 1
ATOM 2152 N N . PHE A 1 268 ? -13.508 -29.219 8.18 1 65.88 268 PHE A N 1
ATOM 2153 C CA . PHE A 1 268 ? -13.57 -28.922 6.754 1 65.88 268 PHE A CA 1
ATOM 2154 C C . PHE A 1 268 ? -14.797 -29.562 6.121 1 65.88 268 PHE A C 1
ATOM 2156 O O . PHE A 1 268 ? -14.797 -30.766 5.832 1 65.88 268 PHE A O 1
ATOM 2163 N N . HIS A 1 269 ? -16 -29.062 6.297 1 70.19 269 HIS A N 1
ATOM 2164 C CA . HIS A 1 269 ? -17.156 -29.547 5.547 1 70.19 269 HIS A CA 1
ATOM 2165 C C . HIS A 1 269 ? -17.781 -28.422 4.719 1 70.19 269 HIS A C 1
ATOM 2167 O O . HIS A 1 269 ? -18.188 -27.406 5.27 1 70.19 269 HIS A O 1
ATOM 2173 N N . CYS A 1 270 ? -17.359 -28.516 3.484 1 75.06 270 CYS A N 1
ATOM 2174 C CA . CYS A 1 270 ? -17.969 -27.516 2.615 1 75.06 270 CYS A CA 1
ATOM 2175 C C . CYS A 1 270 ? -18.594 -28.156 1.385 1 75.06 270 CYS A C 1
ATOM 2177 O O . CYS A 1 270 ? -18.312 -29.328 1.078 1 75.06 270 CYS A O 1
ATOM 2179 N N . GLU A 1 271 ? -19.641 -27.5 0.954 1 77.94 271 GLU A N 1
ATOM 2180 C CA . GLU A 1 271 ? -20.203 -27.922 -0.325 1 77.94 271 GLU A CA 1
ATOM 2181 C C . GLU A 1 271 ? -19.25 -27.625 -1.477 1 77.94 271 GLU A C 1
ATOM 2183 O O . GLU A 1 271 ? -18.641 -26.547 -1.521 1 77.94 271 GLU A O 1
ATOM 2188 N N . LYS A 1 272 ? -19.125 -28.656 -2.223 1 82.44 272 LYS A N 1
ATOM 2189 C CA . LYS A 1 272 ? -18.188 -28.531 -3.336 1 82.44 272 LYS A CA 1
ATOM 2190 C C . LYS A 1 272 ? -18.641 -27.469 -4.32 1 82.44 272 LYS A C 1
ATOM 2192 O O . LYS A 1 272 ? -19.75 -27.547 -4.867 1 82.44 272 LYS A O 1
ATOM 2197 N N . ASP A 1 273 ? -17.875 -26.469 -4.52 1 81.94 273 ASP A N 1
ATOM 2198 C CA . ASP A 1 273 ? -18.125 -25.375 -5.461 1 81.94 273 ASP A CA 1
ATOM 2199 C C . ASP A 1 273 ? -18.125 -25.891 -6.898 1 81.94 273 ASP A C 1
ATOM 2201 O O . ASP A 1 273 ? -17.359 -26.781 -7.246 1 81.94 273 ASP A O 1
ATOM 2205 N N . PRO A 1 274 ? -19.016 -25.422 -7.684 1 83.25 274 PRO A N 1
ATOM 2206 C CA . PRO A 1 274 ? -19.094 -25.844 -9.086 1 83.25 274 PRO A CA 1
ATOM 2207 C C . PRO A 1 274 ? -17.766 -25.641 -9.828 1 83.25 274 PRO A C 1
ATOM 2209 O O . PRO A 1 274 ? -17.531 -26.281 -10.867 1 83.25 274 PRO A O 1
ATOM 2212 N N . LEU A 1 275 ? -16.953 -24.875 -9.258 1 87.75 275 LEU A N 1
ATOM 2213 C CA . LEU A 1 275 ? -15.648 -24.609 -9.852 1 87.75 275 LEU A CA 1
ATOM 2214 C C . LEU A 1 275 ? -14.797 -25.875 -9.867 1 87.75 275 LEU A C 1
ATOM 2216 O O . LEU A 1 275 ? -13.953 -26.047 -10.75 1 87.75 275 LEU A O 1
ATOM 2220 N N . PHE A 1 276 ? -15.086 -26.781 -8.984 1 89.75 276 PHE A N 1
ATOM 2221 C CA . PHE A 1 276 ? -14.234 -27.953 -8.797 1 89.75 276 PHE A CA 1
ATOM 2222 C C . PHE A 1 276 ? -14.914 -29.203 -9.32 1 89.75 276 PHE A C 1
ATOM 2224 O O . PHE A 1 276 ? -14.375 -30.312 -9.203 1 89.75 276 PHE A O 1
ATOM 2231 N N . VAL A 1 277 ? -16.109 -29.031 -9.898 1 88 277 VAL A N 1
ATOM 2232 C CA . VAL A 1 277 ? -16.859 -30.172 -10.438 1 88 277 VAL A CA 1
ATOM 2233 C C . VAL A 1 277 ? -16.516 -30.359 -11.914 1 88 277 VAL A C 1
ATOM 2235 O O . VAL A 1 277 ? -16.484 -29.391 -12.68 1 88 277 VAL A O 1
ATOM 2238 N N . LYS A 1 278 ? -16.234 -31.547 -12.227 1 87.75 278 LYS A N 1
ATOM 2239 C CA . LYS A 1 278 ? -15.875 -31.875 -13.609 1 87.75 278 LYS A CA 1
ATOM 2240 C C . LYS A 1 278 ? -17.109 -31.859 -14.508 1 87.75 278 LYS A C 1
ATOM 2242 O O . LYS A 1 278 ? -18.172 -32.375 -14.125 1 87.75 278 LYS A O 1
ATOM 2247 N N . ARG A 1 279 ? -17.016 -31.109 -15.508 1 83.62 279 ARG A N 1
ATOM 2248 C CA . ARG A 1 279 ? -18.078 -31.062 -16.516 1 83.62 279 ARG A CA 1
ATOM 2249 C C . ARG A 1 279 ? -17.531 -31.422 -17.891 1 83.62 279 ARG A C 1
ATOM 2251 O O . ARG A 1 279 ? -16.312 -31.344 -18.125 1 83.62 279 ARG A O 1
ATOM 2258 N N . ASP A 1 280 ? -18.422 -31.938 -18.656 1 80.88 280 ASP A N 1
ATOM 2259 C CA . ASP A 1 280 ? -18.031 -32.281 -20.016 1 80.88 280 ASP A CA 1
ATOM 2260 C C . ASP A 1 280 ? -17.906 -31.016 -20.891 1 80.88 280 ASP A C 1
ATOM 2262 O O . ASP A 1 280 ? -18.859 -30.266 -21.031 1 80.88 280 ASP A O 1
ATOM 2266 N N . VAL A 1 281 ? -16.75 -30.688 -21.172 1 75.94 281 VAL A N 1
ATOM 2267 C CA . VAL A 1 281 ? -16.531 -29.531 -22.031 1 75.94 281 VAL A CA 1
ATOM 2268 C C . VAL A 1 281 ? -16.078 -29.984 -23.406 1 75.94 281 VAL A C 1
ATOM 2270 O O . VAL A 1 281 ? -15.25 -30.891 -23.547 1 75.94 281 VAL A O 1
ATOM 2273 N N . PRO A 1 282 ? -16.844 -29.422 -24.359 1 73.62 282 PRO A N 1
ATOM 2274 C CA . PRO A 1 282 ? -16.422 -29.781 -25.719 1 73.62 282 PRO A CA 1
ATOM 2275 C C . PRO A 1 282 ? -15.016 -29.281 -26.047 1 73.62 282 PRO A C 1
ATOM 2277 O O . PRO A 1 282 ? -14.648 -28.172 -25.672 1 73.62 282 PRO A O 1
ATOM 2280 N N . MET A 1 283 ? -14.148 -30.109 -26.375 1 69.25 283 MET A N 1
ATOM 2281 C CA . MET A 1 283 ? -12.781 -29.75 -26.719 1 69.25 283 MET A CA 1
ATOM 2282 C C . MET A 1 283 ? -12.75 -28.812 -27.922 1 69.25 283 MET A C 1
ATOM 2284 O O . MET A 1 283 ? -13.633 -28.875 -28.781 1 69.25 283 MET A O 1
ATOM 2288 N N . PRO A 1 284 ? -11.836 -27.875 -27.828 1 67 284 PRO A N 1
ATOM 2289 C CA . PRO A 1 284 ? -11.734 -27 -29 1 67 284 PRO A CA 1
ATOM 2290 C C . PRO A 1 284 ? -11.562 -27.781 -30.297 1 67 284 PRO A C 1
ATOM 2292 O O . PRO A 1 284 ? -11.047 -28.906 -30.297 1 67 284 PRO A O 1
ATOM 2295 N N . ALA A 1 285 ? -12.07 -27.203 -31.344 1 64.5 285 ALA A N 1
ATOM 2296 C CA . ALA A 1 285 ? -12.141 -27.812 -32.688 1 64.5 285 ALA A CA 1
ATOM 2297 C C . ALA A 1 285 ? -10.773 -28.312 -33.125 1 64.5 285 ALA A C 1
ATOM 2299 O O . ALA A 1 285 ? -10.672 -29.391 -33.75 1 64.5 285 ALA A O 1
ATOM 2300 N N . PHE A 1 286 ? -9.812 -27.531 -32.719 1 64.5 286 PHE A N 1
ATOM 2301 C CA . PHE A 1 286 ? -8.484 -27.906 -33.188 1 64.5 286 PHE A CA 1
ATOM 2302 C C . PHE A 1 286 ? -8.031 -29.219 -32.594 1 64.5 286 PHE A C 1
ATOM 2304 O O . PHE A 1 286 ? -7.402 -30.047 -33.25 1 64.5 286 PHE A O 1
ATOM 2311 N N . VAL A 1 287 ? -8.383 -29.469 -31.406 1 66.25 287 VAL A N 1
ATOM 2312 C CA . VAL A 1 287 ? -7.984 -30.703 -30.734 1 66.25 287 VAL A CA 1
ATOM 2313 C C . VAL A 1 287 ? -8.836 -31.859 -31.25 1 66.25 287 VAL A C 1
ATOM 2315 O O . VAL A 1 287 ? -8.352 -33 -31.375 1 66.25 287 VAL A O 1
ATOM 2318 N N . GLN A 1 288 ? -10.125 -31.516 -31.516 1 67.88 288 GLN A N 1
ATOM 2319 C CA . GLN A 1 288 ? -10.992 -32.531 -32.094 1 67.88 288 GLN A CA 1
ATOM 2320 C C . GLN A 1 288 ? -10.453 -33.031 -33.406 1 67.88 288 GLN A C 1
ATOM 2322 O O . GLN A 1 288 ? -10.5 -34.25 -33.688 1 67.88 288 GLN A O 1
ATOM 2327 N N . ALA A 1 289 ? -9.859 -32.062 -34.094 1 65.88 289 ALA A N 1
ATOM 2328 C CA . ALA A 1 289 ? -9.312 -32.406 -35.375 1 65.88 289 ALA A CA 1
ATOM 2329 C C . ALA A 1 289 ? -8.055 -33.25 -35.25 1 65.88 289 ALA A C 1
ATOM 2331 O O . ALA A 1 289 ? -7.848 -34.188 -36 1 65.88 289 ALA A O 1
ATOM 2332 N N . LEU A 1 290 ? -7.289 -32.938 -34.25 1 64 290 LEU A N 1
ATOM 2333 C CA . LEU A 1 290 ? -6.012 -33.625 -34.062 1 64 290 LEU A CA 1
ATOM 2334 C C . LEU A 1 290 ? -6.219 -35.031 -33.562 1 64 290 LEU A C 1
ATOM 2336 O O . LEU A 1 290 ? -5.43 -35.938 -33.875 1 64 290 LEU A O 1
ATOM 2340 N N . THR A 1 291 ? -7.273 -35.188 -32.812 1 65.25 291 THR A N 1
ATOM 2341 C CA . THR A 1 291 ? -7.535 -36.5 -32.281 1 65.25 291 THR A CA 1
ATOM 2342 C C . THR A 1 291 ? -8.562 -37.219 -33.156 1 65.25 291 THR A C 1
ATOM 2344 O O . THR A 1 291 ? -9.133 -38.25 -32.75 1 65.25 291 THR A O 1
ATOM 2347 N N . PHE A 1 292 ? -8.773 -36.812 -34.375 1 66 292 PHE A N 1
ATOM 2348 C CA . PHE A 1 292 ? -9.656 -37.438 -35.375 1 66 292 PHE A CA 1
ATOM 2349 C C . PHE A 1 292 ? -11.055 -37.625 -34.781 1 66 292 PHE A C 1
ATOM 2351 O O . PHE A 1 292 ? -11.648 -38.719 -34.969 1 66 292 PHE A O 1
ATOM 2358 N N . ASN A 1 293 ? -11.641 -36.625 -34.062 1 63 293 ASN A N 1
ATOM 2359 C CA . ASN A 1 293 ? -13 -36.594 -33.531 1 63 293 ASN A CA 1
ATOM 2360 C C . ASN A 1 293 ? -13.242 -37.719 -32.531 1 63 293 ASN A C 1
ATOM 2362 O O . ASN A 1 293 ? -14.391 -38.125 -32.312 1 63 293 ASN A O 1
ATOM 2366 N N . ARG A 1 294 ? -12.234 -38.406 -32.094 1 62.56 294 ARG A N 1
ATOM 2367 C CA . ARG A 1 294 ? -12.438 -39.469 -31.125 1 62.56 294 ARG A CA 1
ATOM 2368 C C . ARG A 1 294 ? -12.617 -38.906 -29.719 1 62.56 294 ARG A C 1
ATOM 2370 O O . ARG A 1 294 ? -13.375 -39.438 -28.922 1 62.56 294 ARG A O 1
ATOM 2377 N N . LEU A 1 295 ? -11.961 -37.906 -29.422 1 62.97 295 LEU A N 1
ATOM 2378 C CA . LEU A 1 295 ? -12.07 -37.281 -28.109 1 62.97 295 LEU A CA 1
ATOM 2379 C C . LEU A 1 295 ? -12.859 -36 -28.188 1 62.97 295 LEU A C 1
ATOM 2381 O O . LEU A 1 295 ? -12.312 -34.938 -28.547 1 62.97 295 LEU A O 1
ATOM 2385 N N . THR A 1 296 ? -14.18 -36.062 -28.172 1 64.31 296 THR A N 1
ATOM 2386 C CA . THR A 1 296 ? -15.055 -34.938 -28.406 1 64.31 296 THR A CA 1
ATOM 2387 C C . THR A 1 296 ? -15.281 -34.156 -27.109 1 64.31 296 THR A C 1
ATOM 2389 O O . THR A 1 296 ? -15.422 -32.938 -27.141 1 64.31 296 THR A O 1
ATOM 2392 N N . THR A 1 297 ? -15.297 -34.906 -26 1 69.69 297 THR A N 1
ATOM 2393 C CA . THR A 1 297 ? -15.602 -34.219 -24.766 1 69.69 297 THR A CA 1
ATOM 2394 C C . THR A 1 297 ? -14.547 -34.531 -23.703 1 69.69 297 THR A C 1
ATOM 2396 O O . THR A 1 297 ? -14 -35.625 -23.656 1 69.69 297 THR A O 1
ATOM 2399 N N . ILE A 1 298 ? -13.859 -33.594 -23.25 1 74.69 298 ILE A N 1
ATOM 2400 C CA . ILE A 1 298 ? -12.961 -33.812 -22.109 1 74.69 298 ILE A CA 1
ATOM 2401 C C . ILE A 1 298 ? -13.648 -33.375 -20.828 1 74.69 298 ILE A C 1
ATOM 2403 O O . ILE A 1 298 ? -14.305 -32.312 -20.797 1 74.69 298 ILE A O 1
ATOM 2407 N N . ARG A 1 299 ? -13.68 -34.281 -19.875 1 79.75 299 ARG A N 1
ATOM 2408 C CA . ARG A 1 299 ? -14.219 -33.969 -18.547 1 79.75 299 ARG A CA 1
ATOM 2409 C C . ARG A 1 299 ? -13.234 -33.094 -17.75 1 79.75 299 ARG A C 1
ATOM 2411 O O . ARG A 1 299 ? -12.18 -33.594 -17.328 1 79.75 299 ARG A O 1
ATOM 2418 N N . CYS A 1 300 ? -13.461 -31.875 -17.844 1 85.62 300 CYS A N 1
ATOM 2419 C CA . CYS A 1 300 ? -12.547 -31 -17.125 1 85.62 300 CYS A CA 1
ATOM 2420 C C . CYS A 1 300 ? -13.305 -30.031 -16.234 1 85.62 300 CYS A C 1
ATOM 2422 O O . CYS A 1 300 ? -14.43 -29.641 -16.547 1 85.62 300 CYS A O 1
ATOM 2424 N N . ALA A 1 301 ? -12.711 -29.812 -15.086 1 90.38 301 ALA A N 1
ATOM 2425 C CA . ALA A 1 301 ? -13.266 -28.828 -14.164 1 90.38 301 ALA A CA 1
ATOM 2426 C C . ALA A 1 301 ? -12.805 -27.422 -14.523 1 90.38 301 ALA A C 1
ATOM 2428 O O . ALA A 1 301 ? -11.766 -27.234 -15.164 1 90.38 301 ALA A O 1
ATOM 2429 N N . ARG A 1 302 ? -13.562 -26.453 -14.211 1 91 302 ARG A N 1
ATOM 2430 C CA . ARG A 1 302 ? -13.227 -25.062 -14.523 1 91 302 ARG A CA 1
ATOM 2431 C C . ARG A 1 302 ? -11.914 -24.656 -13.867 1 91 302 ARG A C 1
ATOM 2433 O O . ARG A 1 302 ? -11.164 -23.844 -14.422 1 91 302 ARG A O 1
ATOM 2440 N N . VAL A 1 303 ? -11.609 -25.219 -12.719 1 93.75 303 VAL A N 1
ATOM 2441 C CA . VAL A 1 303 ? -10.367 -24.922 -12.008 1 93.75 303 VAL A CA 1
ATOM 2442 C C . VAL A 1 303 ? -9.172 -25.344 -12.859 1 93.75 303 VAL A C 1
ATOM 2444 O O . VAL A 1 303 ? -8.109 -24.719 -12.805 1 93.75 303 VAL A O 1
ATOM 2447 N N . GLN A 1 304 ? -9.328 -26.375 -13.641 1 94.56 304 GLN A N 1
ATOM 2448 C CA . GLN A 1 304 ? -8.25 -26.844 -14.508 1 94.56 304 GLN A CA 1
ATOM 2449 C C . GLN A 1 304 ? -7.969 -25.844 -15.625 1 94.56 304 GLN A C 1
ATOM 2451 O O . GLN A 1 304 ? -6.824 -25.703 -16.062 1 94.56 304 GLN A O 1
ATOM 2456 N N . GLN A 1 305 ? -8.953 -25.188 -16.062 1 92.19 305 GLN A N 1
ATOM 2457 C CA . GLN A 1 305 ? -8.766 -24.141 -17.062 1 92.19 305 GLN A CA 1
ATOM 2458 C C . GLN A 1 305 ? -8.023 -22.938 -16.453 1 92.19 305 GLN A C 1
ATOM 2460 O O . GLN A 1 305 ? -7.129 -22.375 -17.094 1 92.19 305 GLN A O 1
ATOM 2465 N N . HIS A 1 306 ? -8.43 -22.562 -15.242 1 94.5 306 HIS A N 1
ATOM 2466 C CA . HIS A 1 306 ? -7.73 -21.5 -14.555 1 94.5 306 HIS A CA 1
ATOM 2467 C C . HIS A 1 306 ? -6.281 -21.875 -14.266 1 94.5 306 HIS A C 1
ATOM 2469 O O . HIS A 1 306 ? -5.402 -21.016 -14.25 1 94.5 306 HIS A O 1
ATOM 2475 N N . ALA A 1 307 ? -6.09 -23.156 -14.086 1 96.81 307 ALA A N 1
ATOM 2476 C CA . ALA A 1 307 ? -4.742 -23.641 -13.797 1 96.81 307 ALA A CA 1
ATOM 2477 C C . ALA A 1 307 ? -3.809 -23.391 -14.984 1 96.81 307 ALA A C 1
ATOM 2479 O O . ALA A 1 307 ? -2.604 -23.203 -14.797 1 96.81 307 ALA A O 1
ATOM 2480 N N . LEU A 1 308 ? -4.352 -23.391 -16.172 1 96.31 308 LEU A N 1
ATOM 2481 C CA . LEU A 1 308 ? -3.543 -23.125 -17.359 1 96.31 308 LEU A CA 1
ATOM 2482 C C . LEU A 1 308 ? -3.025 -21.688 -17.344 1 96.31 308 LEU A C 1
ATOM 2484 O O . LEU A 1 308 ? -1.897 -21.422 -17.766 1 96.31 308 LEU A O 1
ATOM 2488 N N . VAL A 1 309 ? -3.795 -20.797 -16.844 1 96.56 309 VAL A N 1
ATOM 2489 C CA . VAL A 1 309 ? -3.385 -19.406 -16.734 1 96.56 309 VAL A CA 1
ATOM 2490 C C . VAL A 1 309 ? -2.271 -19.281 -15.695 1 96.56 309 VAL A C 1
ATOM 2492 O O . VAL A 1 309 ? -1.294 -18.562 -15.906 1 96.56 309 VAL A O 1
ATOM 2495 N N . PHE A 1 310 ? -2.43 -19.984 -14.617 1 97.69 310 PHE A N 1
ATOM 2496 C CA . PHE A 1 310 ? -1.4 -19.969 -13.578 1 97.69 310 PHE A CA 1
ATOM 2497 C C . PHE A 1 310 ? -0.085 -20.516 -14.125 1 97.69 310 PHE A C 1
ATOM 2499 O O . PHE A 1 310 ? 0.983 -19.969 -13.852 1 97.69 310 PHE A O 1
ATOM 2506 N N . ALA A 1 311 ? -0.258 -21.562 -14.906 1 97.88 311 ALA A N 1
ATOM 2507 C CA . ALA A 1 311 ? 0.937 -22.172 -15.492 1 97.88 311 ALA A CA 1
ATOM 2508 C C . ALA A 1 311 ? 1.609 -21.219 -16.469 1 97.88 311 ALA A C 1
ATOM 2510 O O . ALA A 1 311 ? 2.836 -21.094 -16.484 1 97.88 311 ALA A O 1
ATOM 2511 N N . ALA A 1 312 ? 0.833 -20.609 -17.25 1 97.38 312 ALA A N 1
ATOM 2512 C CA . ALA A 1 312 ? 1.374 -19.641 -18.203 1 97.38 312 ALA A CA 1
ATOM 2513 C C . ALA A 1 312 ? 2.084 -18.5 -17.484 1 97.38 312 ALA A C 1
ATOM 2515 O O . ALA A 1 312 ? 3.178 -18.094 -17.875 1 97.38 312 ALA A O 1
ATOM 2516 N N . PHE A 1 313 ? 1.513 -18 -16.453 1 97.19 313 PHE A N 1
ATOM 2517 C CA . PHE A 1 313 ? 2.121 -16.922 -15.695 1 97.19 313 PHE A CA 1
ATOM 2518 C C . PHE A 1 313 ? 3.404 -17.391 -15.016 1 97.19 313 PHE A C 1
ATOM 2520 O O . PHE A 1 313 ? 4.414 -16.688 -15.023 1 97.19 313 PHE A O 1
ATOM 2527 N N . ALA A 1 314 ? 3.357 -18.516 -14.445 1 97.06 314 ALA A N 1
ATOM 2528 C CA . ALA A 1 314 ? 4.508 -19.078 -13.75 1 97.06 314 ALA A CA 1
ATOM 2529 C C . ALA A 1 314 ? 5.691 -19.266 -14.695 1 97.06 314 ALA A C 1
ATOM 2531 O O . ALA A 1 314 ? 6.848 -19.156 -14.281 1 97.06 314 ALA A O 1
ATOM 2532 N N . SER A 1 315 ? 5.41 -19.531 -15.938 1 96.38 315 SER A N 1
ATOM 2533 C CA . SER A 1 315 ? 6.469 -19.859 -16.891 1 96.38 315 SER A CA 1
ATOM 2534 C C . SER A 1 315 ? 6.934 -18.609 -17.641 1 96.38 315 SER A C 1
ATOM 2536 O O . SER A 1 315 ? 8.125 -18.469 -17.938 1 96.38 315 SER A O 1
ATOM 2538 N N . LEU A 1 316 ? 6.02 -17.719 -17.844 1 94.25 316 LEU A N 1
ATOM 2539 C CA . LEU A 1 316 ? 6.348 -16.609 -18.734 1 94.25 316 LEU A CA 1
ATOM 2540 C C . LEU A 1 316 ? 6.699 -15.359 -17.922 1 94.25 316 LEU A C 1
ATOM 2542 O O . LEU A 1 316 ? 7.559 -14.578 -18.328 1 94.25 316 LEU A O 1
ATOM 2546 N N . ILE A 1 317 ? 6.094 -15.188 -16.781 1 94.5 317 ILE A N 1
ATOM 2547 C CA . ILE A 1 317 ? 6.207 -13.898 -16.109 1 94.5 317 ILE A CA 1
ATOM 2548 C C . ILE A 1 317 ? 6.926 -14.078 -14.773 1 94.5 317 ILE A C 1
ATOM 2550 O O . ILE A 1 317 ? 7.809 -13.289 -14.422 1 94.5 317 ILE A O 1
ATOM 2554 N N . ALA A 1 318 ? 6.609 -15.062 -14.07 1 93.75 318 ALA A N 1
ATOM 2555 C CA . ALA A 1 318 ? 7.141 -15.273 -12.727 1 93.75 318 ALA A CA 1
ATOM 2556 C C . ALA A 1 318 ? 8.664 -15.289 -12.734 1 93.75 318 ALA A C 1
ATOM 2558 O O . ALA A 1 318 ? 9.305 -14.805 -11.797 1 93.75 318 ALA A O 1
ATOM 2559 N N . PRO A 1 319 ? 9.297 -15.797 -13.805 1 92 319 PRO A N 1
ATOM 2560 C CA . PRO A 1 319 ? 10.766 -15.812 -13.828 1 92 319 PRO A CA 1
ATOM 2561 C C . PRO A 1 319 ? 11.367 -14.414 -13.797 1 92 319 PRO A C 1
ATOM 2563 O O . PRO A 1 319 ? 12.523 -14.242 -13.406 1 92 319 PRO A O 1
ATOM 2566 N N . PHE A 1 320 ? 10.625 -13.461 -14.172 1 91.56 320 PHE A N 1
ATOM 2567 C CA . PHE A 1 320 ? 11.141 -12.094 -14.141 1 91.56 320 PHE A CA 1
ATOM 2568 C C . PHE A 1 320 ? 11.328 -11.617 -12.711 1 91.56 320 PHE A C 1
ATOM 2570 O O . PHE A 1 320 ? 12.094 -10.688 -12.453 1 91.56 320 PHE A O 1
ATOM 2577 N N . GLY A 1 321 ? 10.57 -12.219 -11.805 1 90.75 321 GLY A N 1
ATOM 2578 C CA . GLY A 1 321 ? 10.875 -11.969 -10.406 1 90.75 321 GLY A CA 1
ATOM 2579 C C . GLY A 1 321 ? 12.258 -12.43 -10.008 1 90.75 321 GLY A C 1
ATOM 2580 O O . GLY A 1 321 ? 12.953 -11.742 -9.25 1 90.75 321 GLY A O 1
ATOM 2581 N N . GLY A 1 322 ? 12.648 -13.5 -10.523 1 90.56 322 GLY A N 1
ATOM 2582 C CA . GLY A 1 322 ? 13.984 -14.008 -10.289 1 90.56 322 GLY A CA 1
ATOM 2583 C C . GLY A 1 322 ? 15.07 -13.164 -10.938 1 90.56 322 GLY A C 1
ATOM 2584 O O . GLY A 1 322 ? 16.125 -12.945 -10.352 1 90.56 322 GLY A O 1
ATOM 2585 N N . PHE A 1 323 ? 14.789 -12.734 -12.125 1 90.75 323 PHE A N 1
ATOM 2586 C CA . PHE A 1 323 ? 15.734 -11.859 -12.805 1 90.75 323 PHE A CA 1
ATOM 2587 C C . PHE A 1 323 ? 15.93 -10.562 -12.039 1 90.75 323 PHE A C 1
ATOM 2589 O O . PHE A 1 323 ? 17.031 -10.031 -11.961 1 90.75 323 PHE A O 1
ATOM 2596 N N . PHE A 1 324 ? 14.844 -10.133 -11.531 1 92.19 324 PHE A N 1
ATOM 2597 C CA . PHE A 1 324 ? 14.891 -8.922 -10.719 1 92.19 324 PHE A CA 1
ATOM 2598 C C . PHE A 1 324 ? 15.797 -9.117 -9.508 1 92.19 324 PHE A C 1
ATOM 2600 O O . PHE A 1 324 ? 16.656 -8.281 -9.219 1 92.19 324 PHE A O 1
ATOM 2607 N N . ALA A 1 325 ? 15.57 -10.203 -8.859 1 90.31 325 ALA A N 1
ATOM 2608 C CA . ALA A 1 325 ? 16.375 -10.516 -7.684 1 90.31 325 ALA A CA 1
ATOM 2609 C C . ALA A 1 325 ? 17.844 -10.68 -8.062 1 90.31 325 ALA A C 1
ATOM 2611 O O . ALA A 1 325 ? 18.734 -10.25 -7.32 1 90.31 325 ALA A O 1
ATOM 2612 N N . SER A 1 326 ? 18.141 -11.273 -9.148 1 89.94 326 SER A N 1
ATOM 2613 C CA . SER A 1 326 ? 19.5 -11.438 -9.625 1 89.94 326 SER A CA 1
ATOM 2614 C C . SER A 1 326 ? 20.156 -10.094 -9.922 1 89.94 326 SER A C 1
ATOM 2616 O O . SER A 1 326 ? 21.328 -9.883 -9.594 1 89.94 326 SER A O 1
ATOM 2618 N N . GLY A 1 327 ? 19.391 -9.289 -10.555 1 89.25 327 GLY A N 1
ATOM 2619 C CA . GLY A 1 327 ? 19.891 -7.949 -10.797 1 89.25 327 GLY A CA 1
ATOM 2620 C C . GLY A 1 327 ? 20.234 -7.203 -9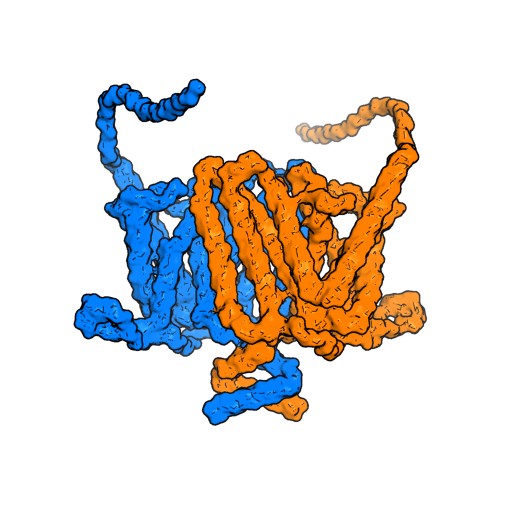.516 1 89.25 327 GLY A C 1
ATOM 2621 O O . GLY A 1 327 ? 21.266 -6.52 -9.453 1 89.25 327 GLY A O 1
ATOM 2622 N N . LEU A 1 328 ? 19.406 -7.359 -8.57 1 88.94 328 LEU A N 1
ATOM 2623 C CA . LEU A 1 328 ? 19.641 -6.715 -7.281 1 88.94 328 LEU A CA 1
ATOM 2624 C C . LEU A 1 328 ? 20.906 -7.25 -6.625 1 88.94 328 LEU A C 1
ATOM 2626 O O . LEU A 1 328 ? 21.703 -6.48 -6.082 1 88.94 328 LEU A O 1
ATOM 2630 N N . LYS A 1 329 ? 21.062 -8.508 -6.715 1 88.56 329 LYS A N 1
ATOM 2631 C CA . LYS A 1 329 ? 22.266 -9.117 -6.156 1 88.56 329 LYS A CA 1
ATOM 2632 C C . LYS A 1 329 ? 23.516 -8.594 -6.855 1 88.56 329 LYS A C 1
ATOM 2634 O O . LYS A 1 329 ? 24.516 -8.273 -6.199 1 88.56 329 LYS A O 1
ATOM 2639 N N . ARG A 1 330 ? 23.438 -8.461 -8.086 1 87.12 330 ARG A N 1
ATOM 2640 C CA . ARG A 1 330 ? 24.578 -7.98 -8.867 1 87.12 330 ARG A CA 1
ATOM 2641 C C . ARG A 1 330 ? 24.859 -6.512 -8.578 1 87.12 330 ARG A C 1
ATOM 2643 O O . ARG A 1 330 ? 26.016 -6.074 -8.617 1 87.12 330 ARG A O 1
ATOM 2650 N N . ALA A 1 331 ? 23.875 -5.793 -8.328 1 87.62 331 ALA A N 1
ATOM 2651 C CA . ALA A 1 331 ? 24.031 -4.379 -8 1 87.62 331 ALA A CA 1
ATOM 2652 C C . ALA A 1 331 ? 24.875 -4.199 -6.746 1 87.62 331 ALA A C 1
ATOM 2654 O O . ALA A 1 331 ? 25.578 -3.201 -6.605 1 87.62 331 ALA A O 1
ATOM 2655 N N . PHE A 1 332 ? 24.797 -5.129 -5.887 1 85 332 PHE A N 1
ATOM 2656 C CA . PHE A 1 332 ? 25.547 -5.039 -4.645 1 85 332 PHE A CA 1
ATOM 2657 C C . PHE A 1 332 ? 26.734 -5.996 -4.656 1 85 332 PHE A C 1
ATOM 2659 O O . PHE A 1 332 ? 27.312 -6.281 -3.611 1 85 332 PHE A O 1
ATOM 2666 N N . LYS A 1 333 ? 27 -6.57 -5.828 1 83.25 333 LYS A N 1
ATOM 2667 C CA . LYS A 1 333 ? 28.141 -7.445 -6.066 1 83.25 333 LYS A CA 1
ATOM 2668 C C . LYS A 1 333 ? 28.062 -8.695 -5.195 1 83.25 333 LYS A C 1
ATOM 2670 O O . LYS A 1 333 ? 29.047 -9.094 -4.586 1 83.25 333 LYS A O 1
ATOM 2675 N N . MET A 1 334 ? 26.844 -9.18 -5.043 1 79.75 334 MET A N 1
ATOM 2676 C CA . MET A 1 334 ? 26.594 -10.422 -4.316 1 79.75 334 MET A CA 1
ATOM 2677 C C . MET A 1 334 ? 26.062 -11.5 -5.254 1 79.75 334 MET A C 1
ATOM 2679 O O . MET A 1 334 ? 25.516 -11.195 -6.316 1 79.75 334 MET A O 1
ATOM 2683 N N . LYS A 1 335 ? 26.266 -12.719 -4.828 1 73.75 335 LYS A N 1
ATOM 2684 C CA . LYS A 1 335 ? 25.766 -13.836 -5.621 1 73.75 335 LYS A CA 1
ATOM 2685 C C . LYS A 1 335 ? 24.453 -14.367 -5.055 1 73.75 335 LYS A C 1
ATOM 2687 O O . LYS A 1 335 ? 23.547 -14.734 -5.809 1 73.75 335 LYS A O 1
ATOM 2692 N N . ASP A 1 336 ? 24.422 -14.453 -3.729 1 78.56 336 ASP A N 1
ATOM 2693 C CA . ASP A 1 336 ? 23.234 -14.938 -3.027 1 78.56 336 ASP A CA 1
ATOM 2694 C C . ASP A 1 336 ? 22.859 -13.992 -1.888 1 78.56 336 ASP A C 1
ATOM 2696 O O . ASP A 1 336 ? 23.703 -13.266 -1.367 1 78.56 336 ASP A O 1
ATOM 2700 N N . PHE A 1 337 ? 21.609 -13.992 -1.593 1 78.12 337 PHE A N 1
ATOM 2701 C CA . PHE A 1 337 ? 21.125 -13.141 -0.515 1 78.12 337 PHE A CA 1
ATOM 2702 C C . PHE A 1 337 ? 21.578 -13.672 0.84 1 78.12 337 PHE A C 1
ATOM 2704 O O . PHE A 1 337 ? 21.688 -12.914 1.808 1 78.12 337 PHE A O 1
ATOM 2711 N N . GLY A 1 338 ? 21.656 -14.977 0.9 1 72.69 338 GLY A N 1
ATOM 2712 C CA . GLY A 1 338 ? 22.062 -15.633 2.133 1 72.69 338 GLY A CA 1
ATOM 2713 C C . GLY A 1 338 ? 22.594 -17.031 1.912 1 72.69 338 GLY A C 1
ATOM 2714 O O . GLY A 1 338 ? 22.719 -17.484 0.771 1 72.69 338 GLY A O 1
ATOM 2715 N N . ASP A 1 339 ? 23.047 -17.609 2.979 1 72.06 339 ASP A N 1
ATOM 2716 C CA . ASP A 1 339 ? 23.609 -18.953 2.885 1 72.06 339 ASP A CA 1
ATOM 2717 C C . ASP A 1 339 ? 22.859 -19.922 3.787 1 72.06 339 ASP A C 1
ATOM 2719 O O . ASP A 1 339 ? 23.438 -20.906 4.254 1 72.06 339 ASP A O 1
ATOM 2723 N N . LEU A 1 340 ? 21.641 -19.656 3.928 1 67.88 340 LEU A N 1
ATOM 2724 C CA . LEU A 1 340 ? 20.875 -20.469 4.887 1 67.88 340 LEU A CA 1
ATOM 2725 C C . LEU A 1 340 ? 20.625 -21.859 4.348 1 67.88 340 LEU A C 1
ATOM 2727 O O . LEU A 1 340 ? 20.688 -22.844 5.098 1 67.88 340 LEU A O 1
ATOM 2731 N N . ILE A 1 341 ? 20.391 -22.047 3.01 1 66.75 341 ILE A N 1
ATOM 2732 C CA . ILE A 1 341 ? 20.109 -23.344 2.402 1 66.75 341 ILE A CA 1
ATOM 2733 C C . ILE A 1 341 ? 21.312 -23.781 1.56 1 66.75 341 ILE A C 1
ATOM 2735 O O . ILE A 1 341 ? 21.609 -23.172 0.536 1 66.75 341 ILE A O 1
ATOM 2739 N N . PRO A 1 342 ? 21.984 -24.797 2.141 1 66.44 342 PRO A N 1
ATOM 2740 C CA . PRO A 1 342 ? 23.156 -25.234 1.396 1 66.44 342 PRO A CA 1
ATOM 2741 C C . PRO A 1 342 ? 22.844 -25.578 -0.062 1 66.44 342 PRO A C 1
ATOM 2743 O O . PRO A 1 342 ? 21.891 -26.297 -0.342 1 66.44 342 PRO A O 1
ATOM 2746 N N . GLY A 1 343 ? 23.5 -25.047 -0.925 1 62.78 343 GLY A N 1
ATOM 2747 C CA . GLY A 1 343 ? 23.328 -25.328 -2.344 1 62.78 343 GLY A CA 1
ATOM 2748 C C . GLY A 1 343 ? 22.25 -24.469 -2.992 1 62.78 343 GLY A C 1
ATOM 2749 O O . GLY A 1 343 ? 22.219 -24.328 -4.215 1 62.78 343 GLY A O 1
ATOM 2750 N N . HIS A 1 344 ? 21.391 -23.906 -2.127 1 68.06 344 HIS A N 1
ATOM 2751 C CA . HIS A 1 344 ? 20.25 -23.203 -2.695 1 68.06 344 HIS A CA 1
ATOM 2752 C C . HIS A 1 344 ? 20.297 -21.719 -2.377 1 68.06 344 HIS A C 1
ATOM 2754 O O . HIS A 1 344 ? 19.5 -20.938 -2.898 1 68.06 344 HIS A O 1
ATOM 2760 N N . GLY A 1 345 ? 21.266 -21.375 -1.628 1 77.94 345 GLY A N 1
ATOM 2761 C CA . GLY A 1 345 ? 21.375 -19.969 -1.316 1 77.94 345 GLY A CA 1
ATOM 2762 C C . GLY A 1 345 ? 20.484 -19.531 -0.166 1 77.94 345 GLY A C 1
ATOM 2763 O O . GLY A 1 345 ? 20.344 -20.25 0.822 1 77.94 345 GLY A O 1
ATOM 2764 N N . GLY A 1 346 ? 19.922 -18.391 -0.266 1 83.56 346 GLY A N 1
ATOM 2765 C CA . GLY A 1 346 ? 19.078 -17.844 0.776 1 83.56 346 GLY A CA 1
ATOM 2766 C C . GLY A 1 346 ? 17.594 -18.125 0.545 1 83.56 346 GLY A C 1
ATOM 2767 O O . GLY A 1 346 ? 17.219 -18.641 -0.503 1 83.56 346 GLY A O 1
ATOM 2768 N N . ILE A 1 347 ? 16.766 -17.812 1.5 1 86.62 347 ILE A N 1
ATOM 2769 C CA . ILE A 1 347 ? 15.328 -17.969 1.421 1 86.62 347 ILE A CA 1
ATOM 2770 C C . ILE A 1 347 ? 14.75 -17.031 0.37 1 86.62 347 ILE A C 1
ATOM 2772 O O . ILE A 1 347 ? 13.836 -17.391 -0.367 1 86.62 347 ILE A O 1
ATOM 2776 N N . THR A 1 348 ? 15.352 -15.891 0.329 1 87.81 348 THR A N 1
ATOM 2777 C CA . THR A 1 348 ? 14.875 -14.891 -0.626 1 87.81 348 THR A CA 1
ATOM 2778 C C . THR A 1 348 ? 15.094 -15.375 -2.059 1 87.81 348 THR A C 1
ATOM 2780 O O . THR A 1 348 ? 14.281 -15.094 -2.941 1 87.81 348 THR A O 1
ATOM 2783 N N . ASP A 1 349 ? 16.094 -16.125 -2.27 1 87.69 349 ASP A N 1
ATOM 2784 C CA . ASP A 1 349 ? 16.406 -16.656 -3.594 1 87.69 349 ASP A CA 1
ATOM 2785 C C . ASP A 1 349 ? 15.344 -17.656 -4.039 1 87.69 349 ASP A C 1
ATOM 2787 O O . ASP A 1 349 ? 15.078 -17.797 -5.234 1 87.69 349 ASP A O 1
ATOM 2791 N N . ARG A 1 350 ? 14.75 -18.234 -3.082 1 84.44 350 ARG A N 1
ATOM 2792 C CA . ARG A 1 350 ? 13.766 -19.266 -3.396 1 84.44 350 ARG A CA 1
ATOM 2793 C C . ARG A 1 350 ? 12.359 -18.688 -3.453 1 84.44 350 ARG A C 1
ATOM 2795 O O . ARG A 1 350 ? 11.445 -19.297 -4.004 1 84.44 350 ARG A O 1
ATOM 2802 N N . MET A 1 351 ? 12.211 -17.578 -2.898 1 89.69 351 MET A N 1
ATOM 2803 C CA . MET A 1 351 ? 10.867 -17.016 -2.762 1 89.69 351 MET A CA 1
ATOM 2804 C C . MET A 1 351 ? 10.641 -15.883 -3.762 1 89.69 351 MET A C 1
ATOM 2806 O O . MET A 1 351 ? 9.531 -15.359 -3.873 1 89.69 351 MET A O 1
ATOM 2810 N N . ASP A 1 352 ? 11.617 -15.516 -4.535 1 89.81 352 ASP A N 1
ATOM 2811 C CA . ASP A 1 352 ? 11.523 -14.359 -5.422 1 89.81 352 ASP A CA 1
ATOM 2812 C C . ASP A 1 352 ? 10.445 -14.57 -6.488 1 89.81 352 ASP A C 1
ATOM 2814 O O . ASP A 1 352 ? 9.656 -13.672 -6.766 1 89.81 352 ASP A O 1
ATOM 2818 N N . CYS A 1 353 ? 10.336 -15.797 -7.023 1 93.44 353 CYS A N 1
ATOM 2819 C CA . CYS A 1 353 ? 9.305 -16.094 -8.008 1 93.44 353 CYS A CA 1
ATOM 2820 C C . CYS A 1 3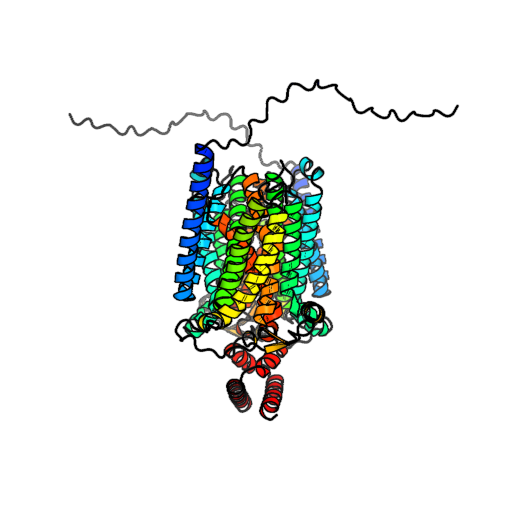53 ? 7.969 -16.375 -7.332 1 93.44 353 CYS A C 1
ATOM 2822 O O . CYS A 1 353 ? 6.918 -16 -7.852 1 93.44 353 CYS A O 1
ATOM 2824 N N . GLN A 1 354 ? 8.031 -16.953 -6.188 1 94.19 354 GLN A N 1
ATOM 2825 C CA . GLN A 1 354 ? 6.824 -17.328 -5.461 1 94.19 354 GLN A CA 1
ATOM 2826 C C . GLN A 1 354 ? 6.039 -16.094 -5.027 1 94.19 354 GLN A C 1
ATOM 2828 O O . GLN A 1 354 ? 4.809 -16.109 -4.984 1 94.19 354 GLN A O 1
ATOM 2833 N N . GLY A 1 355 ? 6.77 -15.094 -4.711 1 93.31 355 GLY A N 1
ATOM 2834 C CA . GLY A 1 355 ? 6.098 -13.875 -4.289 1 93.31 355 GLY A CA 1
ATOM 2835 C C . GLY A 1 355 ? 5.23 -13.258 -5.371 1 93.31 355 GLY A C 1
ATOM 2836 O O . GLY A 1 355 ? 4.066 -12.938 -5.133 1 93.31 355 GLY A O 1
ATOM 2837 N N . ILE A 1 356 ? 5.762 -13.125 -6.523 1 93.62 356 ILE A N 1
ATOM 2838 C CA . ILE A 1 356 ? 5.02 -12.539 -7.633 1 93.62 356 ILE A CA 1
ATOM 2839 C C . ILE A 1 356 ? 3.867 -13.461 -8.031 1 93.62 356 ILE A C 1
ATOM 2841 O O . ILE A 1 356 ? 2.77 -12.992 -8.344 1 93.62 356 ILE A O 1
ATOM 2845 N N . MET A 1 357 ? 4.098 -14.711 -7.965 1 96.5 357 MET A N 1
ATOM 2846 C CA . MET A 1 357 ? 3.07 -15.695 -8.289 1 96.5 357 MET A CA 1
ATOM 2847 C C . MET A 1 357 ? 1.908 -15.609 -7.305 1 96.5 357 MET A C 1
ATOM 2849 O O . MET A 1 357 ? 0.745 -15.672 -7.707 1 96.5 357 MET A O 1
ATOM 2853 N N . GLY A 1 358 ? 2.277 -15.562 -6.09 1 95.88 358 GLY A N 1
ATOM 2854 C CA . GLY A 1 358 ? 1.245 -15.43 -5.074 1 95.88 358 GLY A CA 1
ATOM 2855 C C . GLY A 1 358 ? 0.384 -14.195 -5.254 1 95.88 358 GLY A C 1
ATOM 2856 O O . GLY A 1 358 ? -0.84 -14.258 -5.113 1 95.88 358 GLY A O 1
ATOM 2857 N N . PHE A 1 359 ? 1.038 -13.117 -5.531 1 94.81 359 PHE A N 1
ATOM 2858 C CA . PHE A 1 359 ? 0.315 -11.867 -5.738 1 94.81 359 PHE A CA 1
ATOM 2859 C C . PHE A 1 359 ? -0.589 -11.961 -6.961 1 94.81 359 PHE A C 1
ATOM 2861 O O . PHE A 1 359 ? -1.738 -11.516 -6.926 1 94.81 359 PHE A O 1
ATOM 2868 N N . PHE A 1 360 ? -0.124 -12.562 -8 1 96.06 360 PHE A N 1
ATOM 2869 C CA . PHE A 1 360 ? -0.92 -12.758 -9.211 1 96.06 360 PHE A CA 1
ATOM 2870 C C . PHE A 1 360 ? -2.137 -13.633 -8.922 1 96.06 360 PHE A C 1
ATOM 2872 O O . PHE A 1 360 ? -3.244 -13.328 -9.367 1 96.06 360 PHE A O 1
ATOM 2879 N N . THR A 1 361 ? -1.911 -14.648 -8.195 1 97 361 THR A N 1
ATOM 2880 C CA . THR A 1 361 ? -3.008 -15.547 -7.863 1 97 361 THR A CA 1
ATOM 2881 C C . THR A 1 361 ? -4.109 -14.805 -7.113 1 97 361 THR A C 1
ATOM 2883 O O . THR A 1 361 ? -5.293 -14.961 -7.418 1 97 361 THR A O 1
ATOM 2886 N N . TRP A 1 362 ? -3.715 -14.031 -6.184 1 94.88 362 TRP A N 1
ATOM 2887 C CA . TRP A 1 362 ? -4.676 -13.281 -5.387 1 94.88 362 TRP A CA 1
ATOM 2888 C C . TRP A 1 362 ? -5.504 -12.352 -6.27 1 94.88 362 TRP A C 1
ATOM 2890 O O . TRP A 1 362 ? -6.734 -12.328 -6.18 1 94.88 362 TRP A O 1
ATOM 2900 N N . VAL A 1 363 ? -4.867 -11.625 -7.121 1 92.88 363 VAL A N 1
ATOM 2901 C CA . VAL A 1 363 ? -5.547 -10.664 -7.988 1 92.88 363 VAL A CA 1
ATOM 2902 C C . VAL A 1 363 ? -6.438 -11.406 -8.984 1 92.88 363 VAL A C 1
ATOM 2904 O O . VAL A 1 363 ? -7.555 -10.969 -9.266 1 92.88 363 VAL A O 1
ATOM 2907 N N . TYR A 1 364 ? -5.918 -12.508 -9.5 1 93.94 364 TYR A N 1
ATOM 2908 C CA . TYR A 1 364 ? -6.66 -13.297 -10.477 1 93.94 364 TYR A CA 1
ATOM 2909 C C . TYR A 1 364 ? -7.941 -13.859 -9.859 1 93.94 364 TYR A C 1
ATOM 2911 O O . TYR A 1 364 ? -9 -13.844 -10.492 1 93.94 364 TYR A O 1
ATOM 2919 N N . LEU A 1 365 ? -7.871 -14.32 -8.68 1 92.31 365 LEU A N 1
ATOM 2920 C CA . LEU A 1 365 ? -9.031 -14.883 -8 1 92.31 365 LEU A CA 1
ATOM 2921 C C . LEU A 1 365 ? -10.086 -13.812 -7.742 1 92.31 365 LEU A C 1
ATOM 2923 O O . LEU A 1 365 ? -11.281 -14.062 -7.918 1 92.31 365 LEU A O 1
ATOM 2927 N N . GLN A 1 366 ? -9.664 -12.641 -7.387 1 85.12 366 GLN A N 1
ATOM 2928 C CA . GLN A 1 366 ? -10.586 -11.555 -7.086 1 85.12 366 GLN A CA 1
ATOM 2929 C C . GLN A 1 366 ? -11.25 -11.023 -8.359 1 85.12 366 GLN A C 1
ATOM 2931 O O . GLN A 1 366 ? -12.406 -10.609 -8.328 1 85.12 366 GLN A O 1
ATOM 2936 N N . SER A 1 367 ? -10.562 -11.109 -9.438 1 86 367 SER A N 1
ATOM 2937 C CA . SER A 1 367 ? -11.039 -10.477 -10.664 1 86 367 SER A CA 1
ATOM 2938 C C . SER A 1 367 ? -11.844 -11.453 -11.516 1 86 367 SER A C 1
ATOM 2940 O O . SER A 1 367 ? -12.852 -11.078 -12.117 1 86 367 SER A O 1
ATOM 2942 N N . TYR A 1 368 ? -11.445 -12.68 -11.547 1 86.38 368 TYR A N 1
ATOM 2943 C CA . TYR A 1 368 ? -12.031 -13.555 -12.555 1 86.38 368 TYR A CA 1
ATOM 2944 C C . TYR A 1 368 ? -12.758 -14.727 -11.906 1 86.38 368 TYR A C 1
ATOM 2946 O O . TYR A 1 368 ? -13.734 -15.234 -12.453 1 86.38 368 TYR A O 1
ATOM 2954 N N . VAL A 1 369 ? -12.273 -15.172 -10.828 1 85.19 369 VAL A N 1
ATOM 2955 C CA . VAL A 1 369 ? -12.844 -16.391 -10.273 1 85.19 369 VAL A CA 1
ATOM 2956 C C . VAL A 1 369 ? -13.977 -16.047 -9.305 1 85.19 369 VAL A C 1
ATOM 2958 O O . VAL A 1 369 ? -15.078 -16.594 -9.406 1 85.19 369 VAL A O 1
ATOM 2961 N N . TYR A 1 370 ? -13.703 -15.227 -8.289 1 75.06 370 TYR A N 1
ATOM 2962 C CA . TYR A 1 370 ? -14.703 -14.938 -7.273 1 75.06 370 TYR A CA 1
ATOM 2963 C C . TYR A 1 370 ? -15.297 -13.547 -7.477 1 75.06 370 TYR A C 1
ATOM 2965 O O . TYR A 1 370 ? -15.5 -12.805 -6.508 1 75.06 370 TYR A O 1
ATOM 2973 N N . ARG A 1 371 ? -15.516 -13.109 -8.672 1 62.44 371 ARG A N 1
ATOM 2974 C CA . ARG A 1 371 ? -16.062 -11.812 -9.055 1 62.44 371 ARG A CA 1
ATOM 2975 C C . ARG A 1 371 ? -17.266 -11.445 -8.188 1 62.44 371 ARG A C 1
ATOM 2977 O O . ARG A 1 371 ? -17.406 -10.289 -7.766 1 62.44 371 ARG A O 1
ATOM 2984 N N . ASP A 1 372 ? -18.203 -12.32 -8.211 1 50 372 ASP A N 1
ATOM 2985 C CA . ASP A 1 372 ? -19.547 -12.047 -7.695 1 50 372 ASP A CA 1
ATOM 2986 C C . ASP A 1 372 ? -19.547 -11.969 -6.172 1 50 372 ASP A C 1
ATOM 2988 O O . ASP A 1 372 ? -20.5 -11.453 -5.57 1 50 372 ASP A O 1
ATOM 2992 N N . GLU A 1 373 ? -18.578 -12.461 -5.57 1 51 373 GLU A N 1
ATOM 2993 C CA . GLU A 1 373 ? -18.641 -12.719 -4.137 1 51 373 GLU A CA 1
ATOM 2994 C C . GLU A 1 373 ? -18.172 -11.508 -3.332 1 51 373 GLU A C 1
ATOM 2996 O O . GLU A 1 373 ? -18.047 -11.578 -2.107 1 51 373 GLU A O 1
ATOM 3001 N N . ASN A 1 374 ? -17.859 -10.5 -3.992 1 52.53 374 ASN A N 1
ATOM 3002 C CA . ASN A 1 374 ? -17.406 -9.414 -3.125 1 52.53 374 ASN A CA 1
ATOM 3003 C C . ASN A 1 374 ? -18.547 -8.906 -2.238 1 52.53 374 ASN A C 1
ATOM 3005 O O . ASN A 1 374 ? -18.609 -7.719 -1.922 1 52.53 374 ASN A O 1
ATOM 3009 N N . CYS A 1 375 ? -19.484 -9.742 -2.107 1 55.44 375 CYS A N 1
ATOM 3010 C CA . CYS A 1 375 ? -20.547 -9.375 -1.171 1 55.44 375 CYS A CA 1
ATOM 3011 C C . CYS A 1 375 ? -20.062 -9.516 0.27 1 55.44 375 CYS A C 1
ATOM 3013 O O . CYS A 1 375 ? -19.422 -10.508 0.619 1 55.44 375 CYS A O 1
ATOM 3015 N N . PRO A 1 376 ? -20.078 -8.445 0.894 1 54.75 376 PRO A N 1
ATOM 3016 C CA . PRO A 1 376 ? -19.703 -8.531 2.305 1 54.75 376 PRO A CA 1
ATOM 3017 C C . PRO A 1 376 ? -20.375 -9.688 3.035 1 54.75 376 PRO A C 1
ATOM 3019 O O . PRO A 1 376 ? -21.281 -10.32 2.486 1 54.75 376 PRO A O 1
ATOM 3022 N N . SER A 1 377 ? -19.906 -10.133 4.121 1 54.69 377 SER A N 1
ATOM 3023 C CA . SER A 1 377 ? -20.422 -11.211 4.957 1 54.69 377 SER A CA 1
ATOM 3024 C C . SER A 1 377 ? -21.891 -10.992 5.297 1 54.69 377 SER A C 1
ATOM 3026 O O . SER A 1 377 ? -22.391 -9.867 5.207 1 54.69 377 SER A O 1
ATOM 3028 N N . TRP A 1 378 ? -22.672 -12.125 5.457 1 59.03 378 TRP A N 1
ATOM 3029 C CA . TRP A 1 378 ? -24.078 -12.086 5.84 1 59.03 378 TRP A CA 1
ATOM 3030 C C . TRP A 1 378 ? -24.312 -11.102 6.98 1 59.03 378 TRP A C 1
ATOM 3032 O O . TRP A 1 378 ? -25.297 -10.359 6.984 1 59.03 378 TRP A O 1
ATOM 3042 N N . HIS A 1 379 ? -23.359 -11.078 7.754 1 55.38 379 HIS A N 1
ATOM 3043 C CA . HIS A 1 379 ? -23.531 -10.203 8.906 1 55.38 379 HIS A CA 1
ATOM 3044 C C . HIS A 1 379 ? -23.469 -8.734 8.5 1 55.38 379 HIS A C 1
ATOM 3046 O O . HIS A 1 379 ? -24.25 -7.918 8.984 1 55.38 379 HIS A O 1
ATOM 3052 N N . THR A 1 380 ? -22.609 -8.555 7.562 1 60.81 380 THR A N 1
ATOM 3053 C CA . THR A 1 380 ? -22.484 -7.172 7.125 1 60.81 380 THR A CA 1
ATOM 3054 C C . THR A 1 380 ? -23.688 -6.754 6.281 1 60.81 380 THR A C 1
ATOM 3056 O O . THR A 1 380 ? -24.172 -5.629 6.402 1 60.81 380 THR A O 1
ATOM 3059 N N . ILE A 1 381 ? -24.125 -7.664 5.527 1 65.81 381 ILE A N 1
ATOM 3060 C CA . ILE A 1 381 ? -25.281 -7.355 4.695 1 65.81 381 ILE A CA 1
ATOM 3061 C C . ILE A 1 381 ? -26.516 -7.133 5.578 1 65.81 381 ILE A C 1
ATOM 3063 O O . ILE A 1 381 ? -27.281 -6.188 5.363 1 65.81 381 ILE A O 1
ATOM 3067 N N . SER A 1 382 ? -26.656 -8.008 6.562 1 65.25 382 SER A N 1
ATOM 3068 C CA . SER A 1 382 ? -27.812 -7.887 7.441 1 65.25 382 SER A CA 1
ATOM 3069 C C . SER A 1 382 ? -27.75 -6.605 8.266 1 65.25 382 SER A C 1
ATOM 3071 O O . SER A 1 382 ? -28.75 -5.902 8.406 1 65.25 382 SER A O 1
ATOM 3073 N N . SER A 1 383 ? -26.609 -6.312 8.734 1 64.31 383 SER A N 1
ATOM 3074 C CA . SER A 1 383 ? -26.484 -5.109 9.547 1 64.31 383 SER A CA 1
ATOM 3075 C C . SER A 1 383 ? -26.625 -3.85 8.695 1 64.31 383 SER A C 1
ATOM 3077 O O . SER A 1 383 ? -27.234 -2.871 9.125 1 64.31 383 SER A O 1
ATOM 3079 N N . CYS A 1 384 ? -26.125 -4.004 7.516 1 68.19 384 CYS A N 1
ATOM 3080 C CA . CYS A 1 384 ? -26.188 -2.842 6.637 1 68.19 384 CYS A CA 1
ATOM 3081 C C . CYS A 1 384 ? -27.594 -2.666 6.07 1 68.19 384 CYS A C 1
ATOM 3083 O O . CYS A 1 384 ? -28.047 -1.541 5.852 1 68.19 384 CYS A O 1
ATOM 3085 N N . ALA A 1 385 ? -28.203 -3.785 5.824 1 71.88 385 ALA A N 1
ATOM 3086 C CA . ALA A 1 385 ? -29.562 -3.732 5.309 1 71.88 385 ALA A CA 1
ATOM 3087 C C . ALA A 1 385 ? -30.5 -3.088 6.32 1 71.88 385 ALA A C 1
ATOM 3089 O O . ALA A 1 385 ? -31.469 -2.408 5.941 1 71.88 385 ALA A O 1
ATOM 3090 N N . LEU A 1 386 ? -30.219 -3.25 7.551 1 67.38 386 LEU A N 1
ATOM 3091 C CA . LEU A 1 386 ? -31.062 -2.713 8.602 1 67.38 386 LEU A CA 1
ATOM 3092 C C . LEU A 1 386 ? -30.828 -1.218 8.789 1 67.38 386 LEU A C 1
ATOM 3094 O O . LEU A 1 386 ? -31.688 -0.511 9.336 1 67.38 386 LEU A O 1
ATOM 3098 N N . GLN A 1 387 ? -29.766 -0.772 8.266 1 63.91 387 GLN A N 1
ATOM 3099 C CA . GLN A 1 387 ? -29.438 0.636 8.445 1 63.91 387 GLN A CA 1
ATOM 3100 C C . GLN A 1 387 ? -29.859 1.463 7.238 1 63.91 387 GLN A C 1
ATOM 3102 O O . GLN A 1 387 ? -29.719 2.689 7.238 1 63.91 387 GLN A O 1
ATOM 3107 N N . LEU A 1 388 ? -30.375 0.785 6.254 1 68 388 LEU A N 1
ATOM 3108 C CA . LEU A 1 388 ? -30.828 1.473 5.051 1 68 388 LEU A CA 1
ATOM 3109 C C . LEU A 1 388 ? -32.094 2.271 5.332 1 68 388 LEU A C 1
ATOM 3111 O O . LEU A 1 388 ? -32.875 1.928 6.234 1 68 388 LEU A O 1
ATOM 3115 N N . PRO A 1 389 ? -32.219 3.395 4.637 1 66.56 389 PRO A N 1
ATOM 3116 C CA . PRO A 1 389 ? -33.469 4.129 4.785 1 66.56 389 PRO A CA 1
ATOM 3117 C C . PRO A 1 389 ? -34.688 3.275 4.461 1 66.56 389 PRO A C 1
ATOM 3119 O O . PRO A 1 389 ? -34.562 2.273 3.75 1 66.56 389 PRO A O 1
ATOM 3122 N N . GLU A 1 390 ? -35.906 3.688 4.996 1 73.81 390 GLU A N 1
ATOM 3123 C CA . GLU A 1 390 ? -37.125 2.912 4.918 1 73.81 390 GLU A CA 1
ATOM 3124 C C . GLU A 1 390 ? -37.5 2.609 3.471 1 73.81 390 GLU A C 1
ATOM 3126 O O . GLU A 1 390 ? -37.969 1.504 3.158 1 73.81 390 GLU A O 1
ATOM 3131 N N . GLU A 1 391 ? -37.281 3.547 2.604 1 73.19 391 GLU A N 1
ATOM 3132 C CA . GLU A 1 391 ? -37.656 3.324 1.213 1 73.19 391 GLU A CA 1
ATOM 3133 C C . GLU A 1 391 ? -36.781 2.236 0.574 1 73.19 391 GLU A C 1
ATOM 3135 O O . GLU A 1 391 ? -37.312 1.375 -0.144 1 73.19 391 GLU A O 1
ATOM 3140 N N . GLN A 1 392 ? -35.594 2.229 0.935 1 73.31 392 GLN A N 1
ATOM 3141 C CA . GLN A 1 392 ? -34.719 1.24 0.349 1 73.31 392 GLN A CA 1
ATOM 3142 C C . GLN A 1 392 ? -34.875 -0.121 1.02 1 73.31 392 GLN A C 1
ATOM 3144 O O . GLN A 1 392 ? -34.719 -1.16 0.374 1 73.31 392 GLN A O 1
ATOM 3149 N N . ARG A 1 393 ? -35.25 -0.051 2.197 1 76.81 393 ARG A N 1
ATOM 3150 C CA . ARG A 1 393 ? -35.531 -1.306 2.893 1 76.81 393 ARG A CA 1
ATOM 3151 C C . ARG A 1 393 ? -36.75 -2 2.314 1 76.81 393 ARG A C 1
ATOM 3153 O O . ARG A 1 393 ? -36.75 -3.221 2.139 1 76.81 393 ARG A O 1
ATOM 3160 N N . ARG A 1 394 ? -37.719 -1.121 1.99 1 77.81 394 ARG A N 1
ATOM 3161 C CA . ARG A 1 394 ? -38.906 -1.678 1.401 1 77.81 394 ARG A CA 1
ATOM 3162 C C . ARG A 1 394 ? -38.656 -2.213 -0.002 1 77.81 394 ARG A C 1
ATOM 3164 O O . ARG A 1 394 ? -39.188 -3.256 -0.386 1 77.81 394 ARG A O 1
ATOM 3171 N N . SER A 1 395 ? -37.812 -1.565 -0.639 1 78.38 395 SER A N 1
ATOM 3172 C CA . SER A 1 395 ? -37.469 -2.037 -1.976 1 78.38 395 SER A CA 1
ATOM 3173 C C . SER A 1 395 ? -36.656 -3.328 -1.914 1 78.38 395 SER A C 1
ATOM 3175 O O . SER A 1 395 ? -36.875 -4.246 -2.707 1 78.38 395 SER A O 1
ATOM 3177 N N . LEU A 1 396 ? -35.844 -3.381 -0.969 1 79.56 396 LEU A N 1
ATOM 3178 C CA . LEU A 1 396 ? -35.062 -4.598 -0.777 1 79.56 396 LEU A CA 1
ATOM 3179 C C . LEU A 1 396 ? -35.938 -5.758 -0.359 1 79.56 396 LEU A C 1
ATOM 3181 O O . LEU A 1 396 ? -35.781 -6.887 -0.827 1 79.56 396 LEU A O 1
ATOM 3185 N N . LEU A 1 397 ? -36.906 -5.379 0.443 1 80.81 397 LEU A N 1
ATOM 3186 C CA . LEU A 1 397 ? -37.844 -6.387 0.886 1 80.81 397 LEU A CA 1
ATOM 3187 C C . LEU A 1 397 ? -38.688 -6.906 -0.286 1 80.81 397 LEU A C 1
ATOM 3189 O O . LEU A 1 397 ? -38.906 -8.109 -0.403 1 80.81 397 LEU A O 1
ATOM 3193 N N . SER A 1 398 ? -39 -6.02 -1.075 1 80.31 398 SER A N 1
ATOM 3194 C CA . SER A 1 398 ? -39.812 -6.422 -2.23 1 80.31 398 SER A CA 1
ATOM 3195 C C . SER A 1 398 ? -39 -7.25 -3.209 1 80.31 398 SER A C 1
ATOM 3197 O O . SER A 1 398 ? -39.469 -8.242 -3.756 1 80.31 398 SER A O 1
ATOM 3199 N N . THR A 1 399 ? -37.844 -6.922 -3.342 1 77.31 399 THR A N 1
ATOM 3200 C CA . THR A 1 399 ? -36.969 -7.641 -4.273 1 77.31 399 THR A CA 1
ATOM 3201 C C . THR A 1 399 ? -36.625 -9.023 -3.727 1 77.31 399 THR A C 1
ATOM 3203 O O . THR A 1 399 ? -36.562 -10 -4.477 1 77.31 399 THR A O 1
ATOM 3206 N N . LEU A 1 400 ? -36.375 -9.023 -2.463 1 80.25 400 LEU A N 1
ATOM 3207 C CA . LEU A 1 400 ? -36.031 -10.297 -1.825 1 80.25 400 LEU A CA 1
ATOM 3208 C C . LEU A 1 400 ? -37.25 -11.227 -1.833 1 80.25 400 LEU A C 1
ATOM 3210 O O . LEU A 1 400 ? -37.125 -12.43 -2.045 1 80.25 400 LEU A O 1
ATOM 3214 N N . ASN A 1 401 ? -38.438 -10.594 -1.618 1 77.69 401 ASN A N 1
ATOM 3215 C CA . ASN A 1 401 ? -39.688 -11.359 -1.669 1 77.69 401 ASN A CA 1
ATOM 3216 C C . ASN A 1 401 ? -39.938 -11.898 -3.072 1 77.69 401 ASN A C 1
ATOM 3218 O O . ASN A 1 401 ? -40.406 -13.031 -3.232 1 77.69 401 ASN A O 1
ATOM 3222 N N . ARG A 1 402 ? -39.625 -11.227 -3.938 1 75.69 402 ARG A N 1
ATOM 3223 C CA . ARG A 1 402 ? -39.812 -11.656 -5.32 1 75.69 402 ARG A CA 1
ATOM 3224 C C . ARG A 1 402 ? -38.844 -12.789 -5.68 1 75.69 402 ARG A C 1
ATOM 3226 O O . ARG A 1 402 ? -39.219 -13.703 -6.426 1 75.69 402 ARG A O 1
ATOM 3233 N N . SER A 1 403 ? -37.719 -12.766 -5.152 1 73.94 403 SER A N 1
ATOM 3234 C CA . SER A 1 403 ? -36.75 -13.797 -5.469 1 73.94 403 SER A CA 1
ATOM 3235 C C . SER A 1 403 ? -37.094 -15.117 -4.785 1 73.94 403 SER A C 1
ATOM 3237 O O . SER A 1 403 ? -36.688 -16.188 -5.254 1 73.94 403 SER A O 1
ATOM 3239 N N . LEU A 1 404 ? -37.719 -14.984 -3.652 1 71.44 404 LEU A N 1
ATOM 3240 C CA . LEU A 1 404 ? -38.094 -16.188 -2.922 1 71.44 404 LEU A CA 1
ATOM 3241 C C . LEU A 1 404 ? -39.406 -16.766 -3.449 1 71.44 404 LEU A C 1
ATOM 3243 O O . LEU A 1 404 ? -39.688 -17.953 -3.307 1 71.44 404 LEU A O 1
ATOM 3247 N N . THR A 1 405 ? -40.25 -15.891 -3.998 1 65.19 405 THR A N 1
ATOM 3248 C CA . THR A 1 405 ? -41.531 -16.359 -4.516 1 65.19 405 THR A CA 1
ATOM 3249 C C . THR A 1 405 ? -41.375 -16.891 -5.941 1 65.19 405 THR A C 1
ATOM 3251 O O . THR A 1 405 ? -42.188 -17.719 -6.391 1 65.19 405 THR A O 1
ATOM 3254 N N . GLU A 1 406 ? -40.375 -16.547 -6.598 1 56.5 406 GLU A N 1
ATOM 3255 C CA . GLU A 1 406 ? -40.188 -17.125 -7.93 1 56.5 406 GLU A CA 1
ATOM 3256 C C . GLU A 1 406 ? -39.281 -18.344 -7.891 1 56.5 406 GLU A C 1
ATOM 3258 O O . GLU A 1 406 ? -38.312 -18.375 -7.133 1 56.5 406 GLU A O 1
ATOM 3263 N N . MET B 1 1 ? 49.062 -5.105 52.031 1 21 1 MET B N 1
ATOM 3264 C CA . MET B 1 1 ? 49.594 -3.916 51.344 1 21 1 MET B CA 1
ATOM 3265 C C . MET B 1 1 ? 48.719 -3.527 50.156 1 21 1 MET B C 1
ATOM 3267 O O . MET B 1 1 ? 48.75 -4.195 49.125 1 21 1 MET B O 1
ATOM 3271 N N . LYS B 1 2 ? 47.5 -3.037 50.406 1 27.28 2 LYS B N 1
ATOM 3272 C CA . LYS B 1 2 ? 46.188 -2.791 49.844 1 27.28 2 LYS B CA 1
ATOM 3273 C C . LYS B 1 2 ? 46.188 -1.651 48.844 1 27.28 2 LYS B C 1
ATOM 3275 O O . LYS B 1 2 ? 46.562 -0.521 49.188 1 27.28 2 LYS B O 1
ATOM 3280 N N . SER B 1 3 ? 46.688 -1.908 47.594 1 24.27 3 SER B N 1
ATOM 3281 C CA . SER B 1 3 ? 47.062 -1.057 46.469 1 24.27 3 SER B CA 1
ATOM 3282 C C . SER B 1 3 ? 45.938 -0.149 46.062 1 24.27 3 SER B C 1
ATOM 3284 O O . SER B 1 3 ? 44.875 -0.629 45.656 1 24.27 3 SER B O 1
ATOM 3286 N N . LYS B 1 4 ? 45.719 0.972 46.75 1 27.06 4 LYS B N 1
ATOM 3287 C CA . LYS B 1 4 ? 44.719 2.031 46.688 1 27.06 4 LYS B CA 1
ATOM 3288 C C . LYS B 1 4 ? 44.75 2.76 45.375 1 27.06 4 LYS B C 1
ATOM 3290 O O . LYS B 1 4 ? 45.688 3.48 45.062 1 27.06 4 LYS B O 1
ATOM 3295 N N . SER B 1 5 ? 44.375 2.078 44.281 1 26.58 5 SER B N 1
ATOM 3296 C CA . SER B 1 5 ? 44.469 2.609 42.938 1 26.58 5 SER B CA 1
ATOM 3297 C C . SER B 1 5 ? 43.75 3.951 42.812 1 26.58 5 SER B C 1
ATOM 3299 O O . SER B 1 5 ? 42.562 4.047 43.094 1 26.58 5 SER B O 1
ATOM 3301 N N . SER B 1 6 ? 44.375 5.031 43.156 1 23.61 6 SER B N 1
ATOM 3302 C CA . SER B 1 6 ? 44 6.434 43.281 1 23.61 6 SER B CA 1
ATOM 3303 C C . SER B 1 6 ? 43.406 6.961 41.969 1 23.61 6 SER B C 1
ATOM 3305 O O . SER B 1 6 ? 43.938 6.707 40.875 1 23.61 6 SER B O 1
ATOM 3307 N N . LYS B 1 7 ? 42.094 7.121 41.969 1 27.91 7 LYS B N 1
ATOM 3308 C CA . LYS B 1 7 ? 41.156 7.637 40.969 1 27.91 7 LYS B CA 1
ATOM 3309 C C . LYS B 1 7 ? 41.562 9.008 40.469 1 27.91 7 LYS B C 1
ATOM 3311 O O . LYS B 1 7 ? 41.625 9.977 41.219 1 27.91 7 LYS B O 1
ATOM 3316 N N . GLN B 1 8 ? 42.625 9.125 39.688 1 23.95 8 GLN B N 1
ATOM 3317 C CA . GLN B 1 8 ? 43.125 10.383 39.125 1 23.95 8 GLN B CA 1
ATOM 3318 C C . GLN B 1 8 ? 42 11.195 38.531 1 23.95 8 GLN B C 1
ATOM 3320 O O . GLN B 1 8 ? 41.344 10.742 37.562 1 23.95 8 GLN B O 1
ATOM 3325 N N . VAL B 1 9 ? 41.281 11.992 39.25 1 24.77 9 VAL B N 1
ATOM 3326 C CA . VAL B 1 9 ? 40.219 12.961 38.906 1 24.77 9 VAL B CA 1
ATOM 3327 C C . VAL B 1 9 ? 40.75 13.945 37.875 1 24.77 9 VAL B C 1
ATOM 3329 O O . VAL B 1 9 ? 41.781 14.602 38.062 1 24.77 9 VAL B O 1
ATOM 3332 N N . LEU B 1 10 ? 40.688 13.555 36.594 1 25.28 10 LEU B N 1
ATOM 3333 C CA . LEU B 1 10 ? 41.188 14.422 35.531 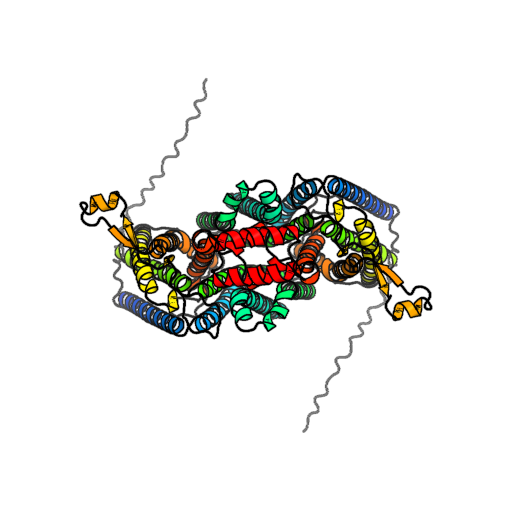1 25.28 10 LEU B CA 1
ATOM 3334 C C . LEU B 1 10 ? 40.688 15.859 35.75 1 25.28 10 LEU B C 1
ATOM 3336 O O . LEU B 1 10 ? 39.5 16.094 35.844 1 25.28 10 LEU B O 1
ATOM 3340 N N . LEU B 1 11 ? 41.375 16.672 36.438 1 25.89 11 LEU B N 1
ATOM 3341 C CA . LEU B 1 11 ? 41.188 18.094 36.75 1 25.89 11 LEU B CA 1
ATOM 3342 C C . LEU B 1 11 ? 40.812 18.875 35.5 1 25.89 11 LEU B C 1
ATOM 3344 O O . LEU B 1 11 ? 41.375 18.625 34.438 1 25.89 11 LEU B O 1
ATOM 3348 N N . PRO B 1 12 ? 39.688 19.5 35.5 1 26.92 12 PRO B N 1
ATOM 3349 C CA . PRO B 1 12 ? 39.156 20.344 34.438 1 26.92 12 PRO B CA 1
ATOM 3350 C C . PRO B 1 12 ? 40.156 21.391 33.969 1 26.92 12 PRO B C 1
ATOM 3352 O O . PRO B 1 12 ? 40.812 22.031 34.781 1 26.92 12 PRO B O 1
ATOM 3355 N N . LEU B 1 13 ? 40.938 21.125 33 1 26.89 13 LEU B N 1
ATOM 3356 C CA . LEU B 1 13 ? 41.938 22.047 32.469 1 26.89 13 LEU B CA 1
ATOM 3357 C C . LEU B 1 13 ? 41.375 23.453 32.344 1 26.89 13 LEU B C 1
ATOM 3359 O O . LEU B 1 13 ? 40.375 23.688 31.641 1 26.89 13 LEU B O 1
ATOM 3363 N N . GLN B 1 14 ? 41.344 24.266 33.406 1 29.8 14 GLN B N 1
ATOM 3364 C CA . GLN B 1 14 ? 41 25.672 33.5 1 29.8 14 GLN B CA 1
ATOM 3365 C C . GLN B 1 14 ? 41.844 26.516 32.531 1 29.8 14 GLN B C 1
ATOM 3367 O O . GLN B 1 14 ? 43 26.812 32.844 1 29.8 14 GLN B O 1
ATOM 3372 N N . GLY B 1 15 ? 42.062 26.109 31.297 1 28.02 15 GLY B N 1
ATOM 3373 C CA . GLY B 1 15 ? 42.875 27 30.516 1 28.02 15 GLY B CA 1
ATOM 3374 C C . GLY B 1 15 ? 42.469 28.453 30.641 1 28.02 15 GLY B C 1
ATOM 3375 O O . GLY B 1 15 ? 41.281 28.766 30.688 1 28.02 15 GLY B O 1
ATOM 3376 N N . ASN B 1 16 ? 43.219 29.266 31.312 1 30.38 16 ASN B N 1
ATOM 3377 C CA . ASN B 1 16 ? 43.188 30.719 31.516 1 30.38 16 ASN B CA 1
ATOM 3378 C C . ASN B 1 16 ? 43 31.453 30.188 1 30.38 16 ASN B C 1
ATOM 3380 O O . ASN B 1 16 ? 43.938 31.688 29.453 1 30.38 16 ASN B O 1
ATOM 3384 N N . ILE B 1 17 ? 42.062 31.062 29.375 1 30.75 17 ILE B N 1
ATOM 3385 C CA . ILE B 1 17 ? 41.938 31.922 28.203 1 30.75 17 ILE B CA 1
ATOM 3386 C C . ILE B 1 17 ? 41.719 33.375 28.625 1 30.75 17 ILE B C 1
ATOM 3388 O O . ILE B 1 17 ? 40.781 33.656 29.375 1 30.75 17 ILE B O 1
ATOM 3392 N N . SER B 1 18 ? 42.781 34.125 28.75 1 33.91 18 SER B N 1
ATOM 3393 C CA . SER B 1 18 ? 42.719 35.562 28.953 1 33.91 18 SER B CA 1
ATOM 3394 C C . SER B 1 18 ? 41.531 36.188 28.234 1 33.91 18 SER B C 1
ATOM 3396 O O . SER B 1 18 ? 41.125 35.75 27.156 1 33.91 18 SER B O 1
ATOM 3398 N N . PRO B 1 19 ? 40.656 36.906 28.984 1 31.92 19 PRO B N 1
ATOM 3399 C CA . PRO B 1 19 ? 39.469 37.531 28.438 1 31.92 19 PRO B CA 1
ATOM 3400 C C . PRO B 1 19 ? 39.719 38.344 27.172 1 31.92 19 PRO B C 1
ATOM 3402 O O . PRO B 1 19 ? 40.438 39.344 27.203 1 31.92 19 PRO B O 1
ATOM 3405 N N . SER B 1 20 ? 40.375 37.781 26.188 1 32.5 20 SER B N 1
ATOM 3406 C CA . SER B 1 20 ? 40.531 38.688 25.047 1 32.5 20 SER B CA 1
ATOM 3407 C C . SER B 1 20 ? 39.281 39.531 24.875 1 32.5 20 SER B C 1
ATOM 3409 O O . SER B 1 20 ? 38.156 39.062 25.078 1 32.5 20 SER B O 1
ATOM 3411 N N . ALA B 1 21 ? 39.5 40.875 24.938 1 35.91 21 ALA B N 1
ATOM 3412 C CA . ALA B 1 21 ? 38.531 41.969 24.766 1 35.91 21 ALA B CA 1
ATOM 3413 C C . ALA B 1 21 ? 37.469 41.594 23.75 1 35.91 21 ALA B C 1
ATOM 3415 O O . ALA B 1 21 ? 37.781 41.25 22.609 1 35.91 21 ALA B O 1
ATOM 3416 N N . GLU B 1 22 ? 36.469 40.938 24.25 1 31.72 22 GLU B N 1
ATOM 3417 C CA . GLU B 1 22 ? 35.25 40.656 23.484 1 31.72 22 GLU B CA 1
ATOM 3418 C C . GLU B 1 22 ? 34.938 41.781 22.5 1 31.72 22 GLU B C 1
ATOM 3420 O O . GLU B 1 22 ? 34.719 42.906 22.906 1 31.72 22 GLU B O 1
ATOM 3425 N N . SER B 1 23 ? 35.781 41.844 21.422 1 36.19 23 SER B N 1
ATOM 3426 C CA . SER B 1 23 ? 35.312 42.812 20.453 1 36.19 23 SER B CA 1
ATOM 3427 C C . SER B 1 23 ? 33.781 42.938 20.469 1 36.19 23 SER B C 1
ATOM 3429 O O . SER B 1 23 ? 33.094 41.938 20.672 1 36.19 23 SER B O 1
ATOM 3431 N N . PRO B 1 24 ? 33.281 44.094 20.875 1 35.47 24 PRO B N 1
ATOM 3432 C CA . PRO B 1 24 ? 31.812 44.219 20.938 1 35.47 24 PRO B CA 1
ATOM 3433 C C . PRO B 1 24 ? 31.094 43.375 19.891 1 35.47 24 PRO B C 1
ATOM 3435 O O . PRO B 1 24 ? 31.625 43.188 18.781 1 35.47 24 PRO B O 1
ATOM 3438 N N . ARG B 1 25 ? 30.453 42.344 20.281 1 37.22 25 ARG B N 1
ATOM 3439 C CA . ARG B 1 25 ? 29.469 41.688 19.406 1 37.22 25 ARG B CA 1
ATOM 3440 C C . ARG B 1 25 ? 28.781 42.719 18.516 1 37.22 25 ARG B C 1
ATOM 3442 O O . ARG B 1 25 ? 28.25 43.719 19 1 37.22 25 ARG B O 1
ATOM 3449 N N . PRO B 1 26 ? 29.422 43.031 17.391 1 37.09 26 PRO B N 1
ATOM 3450 C CA . PRO B 1 26 ? 28.641 44 16.656 1 37.09 26 PRO B CA 1
ATOM 3451 C C . PRO B 1 26 ? 27.141 43.844 16.875 1 37.09 26 PRO B C 1
ATOM 3453 O O . PRO B 1 26 ? 26.609 42.75 16.844 1 37.09 26 PRO B O 1
ATOM 3456 N N . GLY B 1 27 ? 26.469 44.469 17.797 1 36.22 27 GLY B N 1
ATOM 3457 C CA . GLY B 1 27 ? 25.031 44.594 17.891 1 36.22 27 GLY B CA 1
ATOM 3458 C C . GLY B 1 27 ? 24.312 44.375 16.578 1 36.22 27 GLY B C 1
ATOM 3459 O O . GLY B 1 27 ? 24.906 44.469 15.508 1 36.22 27 GLY B O 1
ATOM 3460 N N . SER B 1 28 ? 23.312 43.344 16.578 1 38.94 28 SER B N 1
ATOM 3461 C CA . SER B 1 28 ? 22.375 43.156 15.484 1 38.94 28 SER B CA 1
ATOM 3462 C C . SER B 1 28 ? 22.109 44.469 14.75 1 38.94 28 SER B C 1
ATOM 3464 O O . SER B 1 28 ? 21.188 45.219 15.102 1 38.94 28 SER B O 1
ATOM 3466 N N . LEU B 1 29 ? 23 45.344 14.742 1 37.31 29 LEU B N 1
ATOM 3467 C CA . LEU B 1 29 ? 22.75 46.375 13.758 1 37.31 29 LEU B CA 1
ATOM 3468 C C . LEU B 1 29 ? 22.375 45.781 12.406 1 37.31 29 LEU B C 1
ATOM 3470 O O . LEU B 1 29 ? 23.25 45.344 11.656 1 37.31 29 LEU B O 1
ATOM 3474 N N . MET B 1 30 ? 21.375 44.844 12.398 1 43.53 30 MET B N 1
ATOM 3475 C CA . MET B 1 30 ? 20.781 44.719 11.07 1 43.53 30 MET B CA 1
ATOM 3476 C C . MET B 1 30 ? 20.891 46.031 10.289 1 43.53 30 MET B C 1
ATOM 3478 O O . MET B 1 30 ? 20.375 47.062 10.711 1 43.53 30 MET B O 1
ATOM 3482 N N . THR B 1 31 ? 21.906 46.25 9.719 1 48.12 31 THR B N 1
ATOM 3483 C CA . THR B 1 31 ? 22.031 47.406 8.797 1 48.12 31 THR B CA 1
ATOM 3484 C C . THR B 1 31 ? 20.703 47.688 8.109 1 48.12 31 THR B C 1
ATOM 3486 O O . THR B 1 31 ? 19.859 46.781 8 1 48.12 31 THR B O 1
ATOM 3489 N N . THR B 1 32 ? 20.219 48.938 8 1 54.22 32 THR B N 1
ATOM 3490 C CA . THR B 1 32 ? 19.031 49.406 7.285 1 54.22 32 THR B CA 1
ATOM 3491 C C . THR B 1 32 ? 18.766 48.531 6.059 1 54.22 32 THR B C 1
ATOM 3493 O O . THR B 1 32 ? 17.609 48.25 5.727 1 54.22 32 THR B O 1
ATOM 3496 N N . GLU B 1 33 ? 19.766 48.094 5.496 1 54.97 33 GLU B N 1
ATOM 3497 C CA . GLU B 1 33 ? 19.609 47.281 4.293 1 54.97 33 GLU B CA 1
ATOM 3498 C C . GLU B 1 33 ? 19.141 45.875 4.633 1 54.97 33 GLU B C 1
ATOM 3500 O O . GLU B 1 33 ? 18.312 45.281 3.924 1 54.97 33 GLU B O 1
ATOM 3505 N N . GLY B 1 34 ? 19.703 45.344 5.754 1 54.25 34 GLY B N 1
ATOM 3506 C CA . GLY B 1 34 ? 19.297 44.031 6.176 1 54.25 34 GLY B CA 1
ATOM 3507 C C . GLY B 1 34 ? 17.844 43.938 6.633 1 54.25 34 GLY B C 1
ATOM 3508 O O . GLY B 1 34 ? 17.125 43 6.305 1 54.25 34 GLY B O 1
ATOM 3509 N N . ARG B 1 35 ? 17.484 44.938 7.402 1 60.53 35 ARG B N 1
ATOM 3510 C CA . ARG B 1 35 ? 16.109 45.062 7.863 1 60.53 35 ARG B CA 1
ATOM 3511 C C . ARG B 1 35 ? 15.148 45.219 6.691 1 60.53 35 ARG B C 1
ATOM 3513 O O . ARG B 1 35 ? 14.062 44.625 6.68 1 60.53 35 ARG B O 1
ATOM 3520 N N . THR B 1 36 ? 15.602 46.031 5.727 1 61.84 36 THR B N 1
ATOM 3521 C CA . THR B 1 36 ? 14.75 46.219 4.559 1 61.84 36 THR B CA 1
ATOM 3522 C C . THR B 1 36 ? 14.594 44.906 3.775 1 61.84 36 THR B C 1
ATOM 3524 O O . THR B 1 36 ? 13.508 44.625 3.275 1 61.84 36 THR B O 1
ATOM 3527 N N . ARG B 1 37 ? 15.648 44.219 3.74 1 62.59 37 ARG B N 1
ATOM 3528 C CA . ARG B 1 37 ? 15.594 42.938 3.027 1 62.59 37 ARG B CA 1
ATOM 3529 C C . ARG B 1 37 ? 14.688 41.938 3.75 1 62.59 37 ARG B C 1
ATOM 3531 O O . ARG B 1 37 ? 13.93 41.219 3.115 1 62.59 37 ARG B O 1
ATOM 3538 N N . ASN B 1 38 ? 14.828 42 5.004 1 69.88 38 ASN B N 1
ATOM 3539 C CA . ASN B 1 38 ? 13.984 41.125 5.809 1 69.88 38 ASN B CA 1
ATOM 3540 C C . ASN B 1 38 ? 12.508 41.5 5.703 1 69.88 38 ASN B C 1
ATOM 3542 O O . ASN B 1 38 ? 11.648 40.625 5.633 1 69.88 38 ASN B O 1
ATOM 3546 N N . TYR B 1 39 ? 12.289 42.781 5.645 1 74.06 39 TYR B N 1
ATOM 3547 C CA . TYR B 1 39 ? 10.914 43.25 5.508 1 74.06 39 TYR B CA 1
ATOM 3548 C C . TYR B 1 39 ? 10.359 42.938 4.125 1 74.06 39 TYR B C 1
ATOM 3550 O O . TYR B 1 39 ? 9.195 42.562 3.988 1 74.06 39 TYR B O 1
ATOM 3558 N N . LYS B 1 40 ? 11.141 43.031 3.129 1 72.88 40 LYS B N 1
ATOM 3559 C CA . LYS B 1 40 ? 10.711 42.688 1.773 1 72.88 40 LYS B CA 1
ATOM 3560 C C . LYS B 1 40 ? 10.414 41.188 1.646 1 72.88 40 LYS B C 1
ATOM 3562 O O . LYS B 1 40 ? 9.461 40.812 0.975 1 72.88 40 LYS B O 1
ATOM 3567 N N . ASP B 1 41 ? 11.242 40.469 2.307 1 77.12 41 ASP B N 1
ATOM 3568 C CA . ASP B 1 41 ? 11.016 39.031 2.293 1 77.12 41 ASP B CA 1
ATOM 3569 C C . ASP B 1 41 ? 9.711 38.688 3.002 1 77.12 41 ASP B C 1
ATOM 3571 O O . ASP B 1 41 ? 8.977 37.812 2.553 1 77.12 41 ASP B O 1
ATOM 3575 N N . LEU B 1 42 ? 9.461 39.406 4 1 77.5 42 LEU B N 1
ATOM 3576 C CA . LEU B 1 42 ? 8.234 39.188 4.75 1 77.5 42 LEU B CA 1
ATOM 3577 C C . LEU B 1 42 ? 7.008 39.594 3.93 1 77.5 42 LEU B C 1
ATOM 3579 O O . LEU B 1 42 ? 5.992 38.906 3.945 1 77.5 42 LEU B O 1
ATOM 3583 N N . ILE B 1 43 ? 7.164 40.656 3.248 1 80.5 43 ILE B N 1
ATOM 3584 C CA . ILE B 1 43 ? 6.059 41.156 2.424 1 80.5 43 ILE B CA 1
ATOM 3585 C C . ILE B 1 43 ? 5.82 40.156 1.271 1 80.5 43 ILE B C 1
ATOM 3587 O O . ILE B 1 43 ? 4.68 39.812 0.967 1 80.5 43 ILE B O 1
ATOM 3591 N N . ASN B 1 44 ? 6.824 39.719 0.688 1 78.12 44 ASN B N 1
ATOM 3592 C CA . ASN B 1 44 ? 6.695 38.781 -0.411 1 78.12 44 ASN B CA 1
ATOM 3593 C C . ASN B 1 44 ? 6.074 37.469 0.054 1 78.12 44 ASN B C 1
ATOM 3595 O O . ASN B 1 44 ? 5.211 36.906 -0.625 1 78.12 44 ASN B O 1
ATOM 3599 N N . ARG B 1 45 ? 6.445 37.094 1.146 1 78 45 ARG B N 1
ATOM 3600 C CA . ARG B 1 45 ? 5.914 35.844 1.688 1 78 45 ARG B CA 1
ATOM 3601 C C . ARG B 1 45 ? 4.43 35.969 2.016 1 78 45 ARG B C 1
ATOM 3603 O O . ARG B 1 45 ? 3.648 35.062 1.77 1 78 45 ARG B O 1
ATOM 3610 N N . THR B 1 46 ? 4.125 37.125 2.527 1 82.25 46 THR B N 1
ATOM 3611 C CA . THR B 1 46 ? 2.738 37.344 2.92 1 82.25 46 THR B CA 1
ATOM 3612 C C . THR B 1 46 ? 1.846 37.5 1.691 1 82.25 46 THR B C 1
ATOM 3614 O O . THR B 1 46 ? 0.752 36.906 1.639 1 82.25 46 THR B O 1
ATOM 3617 N N . VAL B 1 47 ? 2.268 38.156 0.719 1 83.12 47 VAL B N 1
ATOM 3618 C CA . VAL B 1 47 ? 1.484 38.375 -0.491 1 83.12 47 VAL B CA 1
ATOM 3619 C C . VAL B 1 47 ? 1.266 37.062 -1.216 1 83.12 47 VAL B C 1
ATOM 3621 O O . VAL B 1 47 ? 0.143 36.719 -1.619 1 83.12 47 VAL B O 1
ATOM 3624 N N . PHE B 1 48 ? 2.258 36.281 -1.301 1 82.12 48 PHE B N 1
ATOM 3625 C CA . PHE B 1 48 ? 2.129 35 -2.016 1 82.12 48 PHE B CA 1
ATOM 3626 C C . PHE B 1 48 ? 1.269 34.031 -1.227 1 82.12 48 PHE B C 1
ATOM 3628 O O . PHE B 1 48 ? 0.54 33.219 -1.812 1 82.12 48 PHE B O 1
ATOM 3635 N N . SER B 1 49 ? 1.395 34.125 0.031 1 83.12 49 SER B N 1
ATOM 3636 C CA . SER B 1 49 ? 0.536 33.25 0.846 1 83.12 49 SER B CA 1
ATOM 3637 C C . SER B 1 49 ? -0.936 33.625 0.66 1 83.12 49 SER B C 1
ATOM 3639 O O . SER B 1 49 ? -1.79 32.719 0.586 1 83.12 49 SER B O 1
ATOM 3641 N N . LEU B 1 50 ? -1.188 34.906 0.529 1 85.88 50 LEU B N 1
ATOM 3642 C CA . LEU B 1 50 ? -2.562 35.344 0.346 1 85.88 50 LEU B CA 1
ATOM 3643 C C . LEU B 1 50 ? -3.076 34.969 -1.042 1 85.88 50 LEU B C 1
ATOM 3645 O O . LEU B 1 50 ? -4.223 34.562 -1.191 1 85.88 50 LEU B O 1
ATOM 3649 N N . ILE B 1 51 ? -2.256 35.094 -2.006 1 86.44 51 ILE B N 1
ATOM 3650 C CA . ILE B 1 51 ? -2.639 34.719 -3.367 1 86.44 51 ILE B CA 1
ATOM 3651 C C . ILE B 1 51 ? -2.955 33.219 -3.436 1 86.44 51 ILE B C 1
ATOM 3653 O O . ILE B 1 51 ? -3.963 32.812 -4.023 1 86.44 51 ILE B O 1
ATOM 3657 N N . MET B 1 52 ? -2.15 32.469 -2.832 1 86.44 52 MET B N 1
ATOM 3658 C CA . MET B 1 52 ? -2.371 31.016 -2.832 1 86.44 52 MET B CA 1
ATOM 3659 C C . MET B 1 52 ? -3.648 30.656 -2.078 1 86.44 52 MET B C 1
ATOM 3661 O O . MET B 1 52 ? -4.395 29.766 -2.492 1 86.44 52 MET B O 1
ATOM 3665 N N . ALA B 1 53 ? -3.84 31.391 -1.016 1 85.94 53 ALA B N 1
ATOM 3666 C CA . ALA B 1 53 ? -5.039 31.125 -0.221 1 85.94 53 ALA B CA 1
ATOM 3667 C C . ALA B 1 53 ? -6.301 31.484 -1.005 1 85.94 53 ALA B C 1
ATOM 3669 O O . ALA B 1 53 ? -7.262 30.703 -1.026 1 85.94 53 ALA B O 1
ATOM 3670 N N . TYR B 1 54 ? -6.285 32.594 -1.685 1 89.44 54 TYR B N 1
ATOM 3671 C CA . TYR B 1 54 ? -7.449 33.031 -2.457 1 89.44 54 TYR B CA 1
ATOM 3672 C C . TYR B 1 54 ? -7.66 32.125 -3.664 1 89.44 54 TYR B C 1
ATOM 3674 O O . TYR B 1 54 ? -8.797 31.812 -4.027 1 89.44 54 TYR B O 1
ATOM 3682 N N . PHE B 1 55 ? -6.609 31.75 -4.234 1 90.19 55 PHE B N 1
ATOM 3683 C CA . PHE B 1 55 ? -6.707 30.797 -5.344 1 90.19 55 PHE B CA 1
ATOM 3684 C C . PHE B 1 55 ? -7.309 29.484 -4.879 1 90.19 55 PHE B C 1
ATOM 3686 O O . PHE B 1 55 ? -8.195 28.938 -5.539 1 90.19 55 PHE B O 1
ATOM 3693 N N . PHE B 1 56 ? -6.871 29.062 -3.818 1 90.94 56 PHE B N 1
ATOM 3694 C CA . PHE B 1 56 ? -7.359 27.812 -3.248 1 90.94 56 PHE B CA 1
ATOM 3695 C C . PHE B 1 56 ? -8.836 27.922 -2.885 1 90.94 56 PHE B C 1
ATOM 3697 O O . PHE B 1 56 ? -9.625 27.031 -3.197 1 90.94 56 PHE B O 1
ATOM 3704 N N . LEU B 1 57 ? -9.219 28.969 -2.277 1 89.81 57 LEU B N 1
ATOM 3705 C CA . LEU B 1 57 ? -10.609 29.188 -1.904 1 89.81 57 LEU B CA 1
ATOM 3706 C C . LEU B 1 57 ? -11.492 29.312 -3.143 1 89.81 57 LEU B C 1
ATOM 3708 O O . LEU B 1 57 ? -12.641 28.891 -3.143 1 89.81 57 LEU B O 1
ATOM 3712 N N . GLY B 1 58 ? -10.93 29.938 -4.148 1 91.69 58 GLY B N 1
ATOM 3713 C CA . GLY B 1 58 ? -11.648 30.016 -5.41 1 91.69 58 GLY B CA 1
ATOM 3714 C C . GLY B 1 58 ? -11.93 28.641 -6.02 1 91.69 58 GLY B C 1
ATOM 3715 O O . GLY B 1 58 ? -13.023 28.391 -6.52 1 91.69 58 GLY B O 1
ATOM 3716 N N . LEU B 1 59 ? -11.008 27.781 -5.887 1 92.44 59 LEU B N 1
ATOM 3717 C CA . LEU B 1 59 ? -11.172 26.438 -6.438 1 92.44 59 LEU B CA 1
ATOM 3718 C C . LEU B 1 59 ? -12.156 25.625 -5.598 1 92.44 59 LEU B C 1
ATOM 3720 O O . LEU B 1 59 ? -12.906 24.797 -6.129 1 92.44 59 LEU B O 1
ATOM 3724 N N . VAL B 1 60 ? -12.109 25.828 -4.332 1 90.81 60 VAL B N 1
ATOM 3725 C CA . VAL B 1 60 ? -13.039 25.141 -3.434 1 90.81 60 VAL B CA 1
ATOM 3726 C C . VAL B 1 60 ? -14.469 25.547 -3.762 1 90.81 60 VAL B C 1
ATOM 3728 O O . VAL B 1 60 ? -15.383 24.719 -3.697 1 90.81 60 VAL B O 1
ATOM 3731 N N . SER B 1 61 ? -14.633 26.781 -4.195 1 90 61 SER B N 1
ATOM 3732 C CA . SER B 1 61 ? -15.969 27.297 -4.504 1 90 61 SER B CA 1
ATOM 3733 C C . SER B 1 61 ? -16.484 26.719 -5.816 1 90 61 SER B C 1
ATOM 3735 O O . SER B 1 61 ? -17.703 26.656 -6.031 1 90 61 SER B O 1
ATOM 3737 N N . ILE B 1 62 ? -15.625 26.344 -6.699 1 88.81 62 ILE B N 1
ATOM 3738 C CA . ILE B 1 62 ? -16.031 25.766 -7.973 1 88.81 62 ILE B CA 1
ATOM 3739 C C . ILE B 1 62 ? -16.578 24.359 -7.75 1 88.81 62 ILE B C 1
ATOM 3741 O O . ILE B 1 62 ? -17.578 23.969 -8.367 1 88.81 62 ILE B O 1
ATOM 3745 N N . GLY B 1 63 ? -15.898 23.609 -6.887 1 87.94 63 GLY B N 1
ATOM 3746 C CA . GLY B 1 63 ? -16.438 22.297 -6.598 1 87.94 63 GLY B CA 1
ATOM 3747 C C . GLY B 1 63 ? -15.359 21.25 -6.391 1 87.94 63 GLY B C 1
ATOM 3748 O O . GLY B 1 63 ? -14.164 21.547 -6.488 1 87.94 63 GLY B O 1
ATOM 3749 N N . ALA B 1 64 ? -15.859 20.062 -6.164 1 90.25 64 ALA B N 1
ATOM 3750 C CA . ALA B 1 64 ? -14.969 18.953 -5.848 1 90.25 64 ALA B CA 1
ATOM 3751 C C . ALA B 1 64 ? -14.148 18.531 -7.066 1 90.25 64 ALA B C 1
ATOM 3753 O O . ALA B 1 64 ? -12.992 18.125 -6.938 1 90.25 64 ALA B O 1
ATOM 3754 N N . GLU B 1 65 ? -14.648 18.719 -8.281 1 90.88 65 GLU B N 1
ATOM 3755 C CA . GLU B 1 65 ? -13.945 18.328 -9.5 1 90.88 65 GLU B CA 1
ATOM 3756 C C . GLU B 1 65 ? -12.695 19.188 -9.711 1 90.88 65 GLU B C 1
ATOM 3758 O O . GLU B 1 65 ? -11.648 18.672 -10.102 1 90.88 65 GLU B O 1
ATOM 3763 N N . ALA B 1 66 ? -12.844 20.422 -9.43 1 93.75 66 ALA B N 1
ATOM 3764 C CA . ALA B 1 66 ? -11.703 21.328 -9.57 1 93.75 66 ALA B CA 1
ATOM 3765 C C . ALA B 1 66 ? -10.602 20.984 -8.57 1 93.75 66 ALA B C 1
ATOM 3767 O O . ALA B 1 66 ? -9.414 21.062 -8.898 1 93.75 66 ALA B O 1
ATOM 3768 N N . ILE B 1 67 ? -11.008 20.609 -7.418 1 94.62 67 ILE B N 1
ATOM 3769 C CA . ILE B 1 67 ? -10.031 20.281 -6.379 1 94.62 67 ILE B CA 1
ATOM 3770 C C . ILE B 1 67 ? -9.305 19 -6.738 1 94.62 67 ILE B C 1
ATOM 3772 O O . ILE B 1 67 ? -8.094 18.875 -6.52 1 94.62 67 ILE B O 1
ATOM 3776 N N . ILE B 1 68 ? -10.008 18 -7.273 1 94.5 68 ILE B N 1
ATOM 3777 C CA . ILE B 1 68 ? -9.383 16.75 -7.68 1 94.5 68 ILE B CA 1
ATOM 3778 C C . ILE B 1 68 ? -8.328 17.031 -8.75 1 94.5 68 ILE B C 1
ATOM 3780 O O . ILE B 1 68 ? -7.223 16.484 -8.688 1 94.5 68 ILE B O 1
ATOM 3784 N N . PHE B 1 69 ? -8.672 17.875 -9.656 1 94.81 69 PHE B N 1
ATOM 3785 C CA . PHE B 1 69 ? -7.723 18.219 -10.711 1 94.81 69 PHE B CA 1
ATOM 3786 C C . PHE B 1 69 ? -6.5 18.922 -10.133 1 94.81 69 PHE B C 1
ATOM 3788 O O . PHE B 1 69 ? -5.367 18.625 -10.516 1 94.81 69 PHE B O 1
ATOM 3795 N N . LEU B 1 70 ? -6.703 19.812 -9.25 1 95 70 LEU B N 1
ATOM 3796 C CA . LEU B 1 70 ? -5.602 20.5 -8.586 1 95 70 LEU B CA 1
ATOM 3797 C C . LEU B 1 70 ? -4.707 19.516 -7.848 1 95 70 LEU B C 1
ATOM 3799 O O . LEU B 1 70 ? -3.479 19.609 -7.926 1 95 70 LEU B O 1
ATOM 3803 N N . LEU B 1 71 ? -5.34 18.609 -7.156 1 96 71 LEU B N 1
ATOM 3804 C CA . LEU B 1 71 ? -4.586 17.625 -6.387 1 96 71 LEU B CA 1
ATOM 3805 C C . LEU B 1 71 ? -3.715 16.766 -7.301 1 96 71 LEU B C 1
ATOM 3807 O O . LEU B 1 71 ? -2.559 16.484 -6.98 1 96 71 LEU B O 1
ATOM 3811 N N . ILE B 1 72 ? -4.234 16.375 -8.438 1 95.94 72 ILE B N 1
ATOM 3812 C CA . ILE B 1 72 ? -3.475 15.578 -9.383 1 95.94 72 ILE B CA 1
ATOM 3813 C C . ILE B 1 72 ? -2.258 16.359 -9.867 1 95.94 72 ILE B C 1
ATOM 3815 O O . ILE B 1 72 ? -1.152 15.812 -9.945 1 95.94 72 ILE B O 1
ATOM 3819 N N . ILE B 1 73 ? -2.418 17.609 -10.125 1 95.44 73 ILE B N 1
ATOM 3820 C CA . ILE B 1 73 ? -1.326 18.469 -10.586 1 95.44 73 ILE B CA 1
ATOM 3821 C C . ILE B 1 73 ? -0.268 18.578 -9.492 1 95.44 73 ILE B C 1
ATOM 3823 O O . ILE B 1 73 ? 0.929 18.438 -9.758 1 95.44 73 ILE B O 1
ATOM 3827 N N . ILE B 1 74 ? -0.683 18.828 -8.312 1 94.94 74 ILE B N 1
ATOM 3828 C CA . ILE B 1 74 ? 0.23 18.984 -7.188 1 94.94 74 ILE B CA 1
ATOM 3829 C C . ILE B 1 74 ? 1.02 17.688 -6.98 1 94.94 74 ILE B C 1
ATOM 3831 O O . ILE B 1 74 ? 2.232 17.734 -6.754 1 94.94 74 ILE B O 1
ATOM 3835 N N . LEU B 1 75 ? 0.327 16.578 -7.09 1 95.94 75 LEU B N 1
ATOM 3836 C CA . LEU B 1 75 ? 0.981 15.297 -6.887 1 95.94 75 LEU B CA 1
ATOM 3837 C C . LEU B 1 75 ? 2.018 15.031 -7.977 1 95.94 75 LEU B C 1
ATOM 3839 O O . LEU B 1 75 ? 3.1 14.516 -7.699 1 95.94 75 LEU B O 1
ATOM 3843 N N . CYS B 1 76 ? 1.716 15.398 -9.164 1 94.75 76 CYS B N 1
ATOM 3844 C CA . CYS B 1 76 ? 2.666 15.242 -10.266 1 94.75 76 CYS B CA 1
ATOM 3845 C C . CYS B 1 76 ? 3.879 16.141 -10.062 1 94.75 76 CYS B C 1
ATOM 3847 O O . CYS B 1 76 ? 5.012 15.727 -10.305 1 94.75 76 CYS B O 1
ATOM 3849 N N . LEU B 1 77 ? 3.678 17.328 -9.586 1 93.56 77 LEU B N 1
ATOM 3850 C CA . LEU B 1 77 ? 4.77 18.266 -9.344 1 93.56 77 LEU B CA 1
ATOM 3851 C C . LEU B 1 77 ? 5.645 17.797 -8.18 1 93.56 77 LEU B C 1
ATOM 3853 O O . LEU B 1 77 ? 6.867 17.922 -8.227 1 93.56 77 LEU B O 1
ATOM 3857 N N . MET B 1 78 ? 4.992 17.312 -7.234 1 93.62 78 MET B N 1
ATOM 3858 C CA . MET B 1 78 ? 5.746 16.781 -6.102 1 93.62 78 MET B CA 1
ATOM 3859 C C . MET B 1 78 ? 6.629 15.609 -6.539 1 93.62 78 MET B C 1
ATOM 3861 O O . MET B 1 78 ? 7.789 15.516 -6.133 1 93.62 78 MET B O 1
ATOM 3865 N N . PHE B 1 79 ? 6.07 14.75 -7.355 1 93.94 79 PHE B N 1
ATOM 3866 C CA . PHE B 1 79 ? 6.836 13.617 -7.867 1 93.94 79 PHE B CA 1
ATOM 3867 C C . PHE B 1 79 ? 8.047 14.094 -8.656 1 93.94 79 PHE B C 1
ATOM 3869 O O . PHE B 1 79 ? 9.148 13.57 -8.492 1 93.94 79 PHE B O 1
ATOM 3876 N N . HIS B 1 80 ? 7.812 15.039 -9.438 1 90.81 80 HIS B N 1
ATOM 3877 C CA . HIS B 1 80 ? 8.891 15.586 -10.25 1 90.81 80 HIS B CA 1
ATOM 3878 C C . HIS B 1 80 ? 9.992 16.172 -9.383 1 90.81 80 HIS B C 1
ATOM 3880 O O . HIS B 1 80 ? 11.18 15.953 -9.633 1 90.81 80 HIS B O 1
ATOM 3886 N N . GLU B 1 81 ? 9.664 16.891 -8.352 1 90.31 81 GLU B N 1
ATOM 3887 C CA . GLU B 1 81 ? 10.633 17.531 -7.473 1 90.31 81 GLU B CA 1
ATOM 3888 C C . GLU B 1 81 ? 11.43 16.516 -6.668 1 90.31 81 GLU B C 1
ATOM 3890 O O . GLU B 1 81 ? 12.648 16.609 -6.559 1 90.31 81 GLU B O 1
ATOM 3895 N N . VAL B 1 82 ? 10.781 15.539 -6.188 1 88.56 82 VAL B N 1
ATOM 3896 C CA . VAL B 1 82 ? 11.43 14.578 -5.305 1 88.56 82 VAL B CA 1
ATOM 3897 C C . VAL B 1 82 ? 12.289 13.617 -6.125 1 88.56 82 VAL B C 1
ATOM 3899 O O . VAL B 1 82 ? 13.375 13.219 -5.695 1 88.56 82 VAL B O 1
ATOM 3902 N N . SER B 1 83 ? 11.82 13.172 -7.281 1 84.81 83 SER B N 1
ATOM 3903 C CA . SER B 1 83 ? 12.562 12.227 -8.102 1 84.81 83 SER B CA 1
ATOM 3904 C C . SER B 1 83 ? 13.844 12.852 -8.648 1 84.81 83 SER B C 1
ATOM 3906 O O . SER B 1 83 ? 14.789 12.141 -8.992 1 84.81 83 SER B O 1
ATOM 3908 N N . ARG B 1 84 ? 13.891 14.125 -8.656 1 83.38 84 ARG B N 1
ATOM 3909 C CA . ARG B 1 84 ? 15.055 14.82 -9.211 1 83.38 84 ARG B CA 1
ATOM 3910 C C . ARG B 1 84 ? 16.172 14.898 -8.18 1 83.38 84 ARG B C 1
ATOM 3912 O O . ARG B 1 84 ? 17.344 15.109 -8.539 1 83.38 84 ARG B O 1
ATOM 3919 N N . ILE B 1 85 ? 15.922 14.695 -6.973 1 80.94 85 ILE B N 1
ATOM 3920 C CA . ILE B 1 85 ? 16.906 14.844 -5.906 1 80.94 85 ILE B CA 1
ATOM 3921 C C . ILE B 1 85 ? 18.016 13.812 -6.082 1 80.94 85 ILE B C 1
ATOM 3923 O O . ILE B 1 85 ? 19.203 14.125 -5.914 1 80.94 85 ILE B O 1
ATOM 3927 N N . ASN B 1 86 ? 17.641 12.586 -6.418 1 73.5 86 ASN B N 1
ATOM 3928 C CA . ASN B 1 86 ? 18.625 11.5 -6.441 1 73.5 86 ASN B CA 1
ATOM 3929 C C . ASN B 1 86 ? 19.188 11.281 -7.844 1 73.5 86 ASN B C 1
ATOM 3931 O O . ASN B 1 86 ? 19.875 10.297 -8.094 1 73.5 86 ASN B O 1
ATOM 3935 N N . GLN B 1 87 ? 18.969 12.234 -8.719 1 75.12 87 GLN B N 1
ATOM 3936 C CA . GLN B 1 87 ? 19.375 11.992 -10.102 1 75.12 87 GLN B CA 1
ATOM 3937 C C . GLN B 1 87 ? 20.719 12.656 -10.398 1 75.12 87 GLN B C 1
ATOM 3939 O O . GLN B 1 87 ? 20.969 13.781 -9.969 1 75.12 87 GLN B O 1
ATOM 3944 N N . ARG B 1 88 ? 21.547 11.742 -10.805 1 73.31 88 ARG B N 1
ATOM 3945 C CA . ARG B 1 88 ? 22.812 12.227 -11.344 1 73.31 88 ARG B CA 1
ATOM 3946 C C . ARG B 1 88 ? 22.719 12.484 -12.844 1 73.31 88 ARG B C 1
ATOM 3948 O O . ARG B 1 88 ? 22.516 11.547 -13.625 1 73.31 88 ARG B O 1
ATOM 3955 N N . GLU B 1 89 ? 22.844 13.703 -13.188 1 71.69 89 GLU B N 1
ATOM 3956 C CA . GLU B 1 89 ? 22.578 14.148 -14.555 1 71.69 89 GLU B CA 1
ATOM 3957 C C . GLU B 1 89 ? 23.406 13.359 -15.562 1 71.69 89 GLU B C 1
ATOM 3959 O O . GLU B 1 89 ? 22.906 12.977 -16.625 1 71.69 89 GLU B O 1
ATOM 3964 N N . ARG B 1 90 ? 24.594 13.07 -15.273 1 67.81 90 ARG B N 1
ATOM 3965 C CA . ARG B 1 90 ? 25.484 12.391 -16.203 1 67.81 90 ARG B CA 1
ATOM 3966 C C . ARG B 1 90 ? 25.047 10.953 -16.453 1 67.81 90 ARG B C 1
ATOM 3968 O O . ARG B 1 90 ? 25.016 10.492 -17.594 1 67.81 90 ARG B O 1
ATOM 3975 N N . LYS B 1 91 ? 24.672 10.312 -15.492 1 74.19 91 LYS B N 1
ATOM 3976 C CA . LYS B 1 91 ? 24.281 8.914 -15.617 1 74.19 91 LYS B CA 1
ATOM 3977 C C . LYS B 1 91 ? 22.875 8.789 -16.219 1 74.19 91 LYS B C 1
ATOM 3979 O O . LYS B 1 91 ? 22.594 7.848 -16.969 1 74.19 91 LYS B O 1
ATOM 3984 N N . ASN B 1 92 ? 22.141 9.789 -15.984 1 73.38 92 ASN B N 1
ATOM 3985 C CA . ASN B 1 92 ? 20.781 9.758 -16.516 1 73.38 92 ASN B CA 1
ATOM 3986 C C . ASN B 1 92 ? 20.766 9.961 -18.031 1 73.38 92 ASN B C 1
ATOM 3988 O O . ASN B 1 92 ? 19.875 9.445 -18.719 1 73.38 92 ASN B O 1
ATOM 3992 N N . LYS B 1 93 ? 21.625 10.75 -18.422 1 72.25 93 LYS B N 1
ATOM 3993 C CA . LYS B 1 93 ? 21.719 10.977 -19.859 1 72.25 93 LYS B CA 1
ATOM 3994 C C . LYS B 1 93 ? 22.094 9.695 -20.594 1 72.25 93 LYS B C 1
ATOM 3996 O O . LYS B 1 93 ? 21.703 9.492 -21.75 1 72.25 93 LYS B O 1
ATOM 4001 N N . GLN B 1 94 ? 22.672 8.781 -19.969 1 77.44 94 GLN B N 1
ATOM 4002 C CA . GLN B 1 94 ? 23.094 7.52 -20.578 1 77.44 94 GLN B CA 1
ATOM 4003 C C . GLN B 1 94 ? 21.984 6.469 -20.484 1 77.44 94 GLN B C 1
ATOM 4005 O O . GLN B 1 94 ? 22 5.488 -21.234 1 77.44 94 GLN B O 1
ATOM 4010 N N . LEU B 1 95 ? 21.078 6.727 -19.672 1 84.75 95 LEU B N 1
ATOM 4011 C CA . LEU B 1 95 ? 20.016 5.742 -19.453 1 84.75 95 LEU B CA 1
ATOM 4012 C C . LEU B 1 95 ? 18.641 6.359 -19.672 1 84.75 95 LEU B C 1
ATOM 4014 O O . LEU B 1 95 ? 17.922 6.648 -18.719 1 84.75 95 LEU B O 1
ATOM 4018 N N . PRO B 1 96 ? 18.234 6.504 -20.984 1 82.56 96 PRO B N 1
ATOM 4019 C CA . PRO B 1 96 ? 16.906 7.07 -21.234 1 82.56 96 PRO B CA 1
ATOM 4020 C C . PRO B 1 96 ? 15.789 6.199 -20.672 1 82.56 96 PRO B C 1
ATOM 4022 O O . PRO B 1 96 ? 14.656 6.668 -20.516 1 82.56 96 PRO B O 1
ATOM 4025 N N . SER B 1 97 ? 16.109 4.961 -20.438 1 86.62 97 SER B N 1
ATOM 4026 C CA . SER B 1 97 ? 15.109 4.027 -19.938 1 86.62 97 SER B CA 1
ATOM 4027 C C . SER B 1 97 ? 14.586 4.465 -18.562 1 86.62 97 SER B C 1
ATOM 4029 O O . SER B 1 97 ? 13.438 4.18 -18.219 1 86.62 97 SER B O 1
ATOM 4031 N N . VAL B 1 98 ? 15.375 5.18 -17.859 1 85.56 98 VAL B N 1
ATOM 4032 C CA . VAL B 1 98 ? 14.977 5.602 -16.531 1 85.56 98 VAL B CA 1
ATOM 4033 C C . VAL B 1 98 ? 13.828 6.609 -16.625 1 85.56 98 VAL B C 1
ATOM 4035 O O . VAL B 1 98 ? 12.883 6.555 -15.836 1 85.56 98 VAL B O 1
ATOM 4038 N N . PHE B 1 99 ? 13.898 7.441 -17.562 1 87.62 99 PHE B N 1
ATOM 4039 C CA . PHE B 1 99 ? 12.844 8.43 -17.75 1 87.62 99 PHE B CA 1
ATOM 4040 C C . PHE B 1 99 ? 11.539 7.758 -18.156 1 87.62 99 PHE B C 1
ATOM 4042 O O . PHE B 1 99 ? 10.469 8.125 -17.688 1 87.62 99 PHE B O 1
ATOM 4049 N N . ILE B 1 100 ? 11.641 6.836 -19.016 1 91.19 100 ILE B N 1
ATOM 4050 C CA . ILE B 1 100 ? 10.461 6.113 -19.484 1 91.19 100 ILE B CA 1
ATOM 4051 C C . ILE B 1 100 ? 9.812 5.375 -18.312 1 91.19 100 ILE B C 1
ATOM 4053 O O . ILE B 1 100 ? 8.586 5.359 -18.188 1 91.19 100 ILE B O 1
ATOM 4057 N N . MET B 1 101 ? 10.602 4.824 -17.531 1 91.31 101 MET B N 1
ATOM 4058 C CA . MET B 1 101 ? 10.086 4.098 -16.375 1 91.31 101 MET B CA 1
ATOM 4059 C C . MET B 1 101 ? 9.422 5.051 -15.383 1 91.31 101 MET B C 1
ATOM 4061 O O . MET B 1 101 ? 8.359 4.738 -14.836 1 91.31 101 MET B O 1
ATOM 4065 N N . LYS B 1 102 ? 10.016 6.164 -15.203 1 92.19 102 LYS B N 1
ATOM 4066 C CA . LYS B 1 102 ? 9.453 7.164 -14.305 1 92.19 102 LYS B CA 1
ATOM 4067 C C . LYS B 1 102 ? 8.062 7.598 -14.758 1 92.19 102 LYS B C 1
ATOM 4069 O O . LYS B 1 102 ? 7.125 7.629 -13.961 1 92.19 102 LYS B O 1
ATOM 4074 N N . VAL B 1 103 ? 7.992 7.84 -15.984 1 92.88 103 VAL B N 1
ATOM 4075 C CA . VAL B 1 103 ? 6.734 8.312 -16.547 1 92.88 103 VAL B CA 1
ATOM 4076 C C . VAL B 1 103 ? 5.703 7.188 -16.531 1 92.88 103 VAL B C 1
ATOM 4078 O O . VAL B 1 103 ? 4.531 7.41 -16.219 1 92.88 103 VAL B O 1
ATOM 4081 N N . TRP B 1 104 ? 6.137 6.02 -16.844 1 95.44 104 TRP B N 1
ATOM 4082 C CA . TRP B 1 104 ? 5.238 4.871 -16.875 1 95.44 104 TRP B CA 1
ATOM 4083 C C . TRP B 1 104 ? 4.652 4.605 -15.484 1 95.44 104 TRP B C 1
ATOM 4085 O O . TRP B 1 104 ? 3.434 4.504 -15.328 1 95.44 104 TRP B O 1
ATOM 4095 N N . PHE B 1 105 ? 5.473 4.52 -14.492 1 95.31 105 PHE B N 1
ATOM 4096 C CA . PHE B 1 105 ? 5.008 4.215 -13.141 1 95.31 105 PHE B CA 1
ATOM 4097 C C . PHE B 1 105 ? 4.156 5.352 -12.594 1 95.31 105 PHE B C 1
ATOM 4099 O O . PHE B 1 105 ? 3.162 5.117 -11.906 1 95.31 105 PHE B O 1
ATOM 4106 N N . LEU B 1 106 ? 4.512 6.578 -12.906 1 94.75 106 LEU B N 1
ATOM 4107 C CA . LEU B 1 106 ? 3.729 7.719 -12.445 1 94.75 106 LEU B CA 1
ATOM 4108 C C . LEU B 1 106 ? 2.332 7.707 -13.062 1 94.75 106 LEU B C 1
ATOM 4110 O O . LEU B 1 106 ? 1.332 7.781 -12.344 1 94.75 106 LEU B O 1
ATOM 4114 N N . CYS B 1 107 ? 2.266 7.531 -14.32 1 94.94 107 CYS B N 1
ATOM 4115 C CA . CYS B 1 107 ? 0.99 7.586 -15.023 1 94.94 107 CYS B CA 1
ATOM 4116 C C . CYS B 1 107 ? 0.09 6.426 -14.609 1 94.94 107 CYS B C 1
ATOM 4118 O O . CYS B 1 107 ? -1.101 6.621 -14.359 1 94.94 107 CYS B O 1
ATOM 4120 N N . THR B 1 108 ? 0.647 5.32 -14.547 1 94.19 108 THR B N 1
ATOM 4121 C CA . THR B 1 108 ? -0.163 4.148 -14.234 1 94.19 108 THR B CA 1
ATOM 4122 C C . THR B 1 108 ? -0.642 4.195 -12.789 1 94.19 108 THR B C 1
ATOM 4124 O O . THR B 1 108 ? -1.794 3.867 -12.5 1 94.19 108 THR B O 1
ATOM 4127 N N . THR B 1 109 ? 0.204 4.582 -11.898 1 93.19 109 THR B N 1
ATOM 4128 C CA . THR B 1 109 ? -0.177 4.629 -10.492 1 93.19 109 THR B CA 1
ATOM 4129 C C . THR B 1 109 ? -1.179 5.754 -10.242 1 93.19 109 THR B C 1
ATOM 4131 O O . THR B 1 109 ? -2.135 5.582 -9.484 1 93.19 109 THR B O 1
ATOM 4134 N N . MET B 1 110 ? -0.95 6.902 -10.875 1 93.94 110 MET B N 1
ATOM 4135 C CA . MET B 1 110 ? -1.881 8.016 -10.727 1 93.94 110 MET B CA 1
ATOM 4136 C C . MET B 1 110 ? -3.254 7.656 -11.289 1 93.94 110 MET B C 1
ATOM 4138 O O . MET B 1 110 ? -4.277 8 -10.695 1 93.94 110 MET B O 1
ATOM 4142 N N . PHE B 1 111 ? -3.25 6.988 -12.344 1 92.81 111 PHE B N 1
ATOM 4143 C CA . PHE B 1 111 ? -4.5 6.574 -12.969 1 92.81 111 PHE B CA 1
ATOM 4144 C C . PHE B 1 111 ? -5.254 5.594 -12.078 1 92.81 111 PHE B C 1
ATOM 4146 O O . PHE B 1 111 ? -6.445 5.77 -11.82 1 92.81 111 PHE B O 1
ATOM 4153 N N . SER B 1 112 ? -4.574 4.621 -11.633 1 92.44 112 SER B N 1
ATOM 4154 C CA . SER B 1 112 ? -5.211 3.607 -10.797 1 92.44 112 SER B CA 1
ATOM 4155 C C . SER B 1 112 ? -5.703 4.199 -9.484 1 92.44 112 SER B C 1
ATOM 4157 O O . SER B 1 112 ? -6.789 3.861 -9.008 1 92.44 112 SER B O 1
ATOM 4159 N N . MET B 1 113 ? -4.945 5.059 -8.945 1 93 113 MET B N 1
ATOM 4160 C CA . MET B 1 113 ? -5.312 5.676 -7.672 1 93 113 MET B CA 1
ATOM 4161 C C . MET B 1 113 ? -6.531 6.574 -7.836 1 93 113 MET B C 1
ATOM 4163 O O . MET B 1 113 ? -7.469 6.512 -7.035 1 93 113 MET B O 1
ATOM 4167 N N . THR B 1 114 ? -6.523 7.395 -8.859 1 92.81 114 THR B N 1
ATOM 4168 C CA . THR B 1 114 ? -7.641 8.305 -9.094 1 92.81 114 THR B CA 1
ATOM 4169 C C . THR B 1 114 ? -8.906 7.523 -9.43 1 92.81 114 THR B C 1
ATOM 4171 O O . THR B 1 114 ? -9.984 7.824 -8.914 1 92.81 114 THR B O 1
ATOM 4174 N N . ALA B 1 115 ? -8.75 6.512 -10.25 1 90 115 ALA B N 1
ATOM 4175 C CA . ALA B 1 115 ? -9.891 5.691 -10.641 1 90 115 ALA B CA 1
ATOM 4176 C C . ALA B 1 115 ? -10.508 5 -9.43 1 90 115 ALA B C 1
ATOM 4178 O O . ALA B 1 115 ? -11.727 4.871 -9.336 1 90 115 ALA B O 1
ATOM 4179 N N . TYR B 1 116 ? -9.688 4.59 -8.539 1 89.88 116 TYR B N 1
ATOM 4180 C CA . TYR B 1 116 ? -10.188 3.883 -7.367 1 89.88 116 TYR B CA 1
ATOM 4181 C C . TYR B 1 116 ? -10.82 4.852 -6.371 1 89.88 116 TYR B C 1
ATOM 4183 O O . TYR B 1 116 ? -11.82 4.523 -5.73 1 89.88 116 TYR B O 1
ATOM 4191 N N . SER B 1 117 ? -10.305 6.027 -6.262 1 90.5 117 SER B N 1
ATOM 4192 C CA . SER B 1 117 ? -10.789 6.996 -5.281 1 90.5 117 SER B CA 1
ATOM 4193 C C . SER B 1 117 ? -12.156 7.551 -5.676 1 90.5 117 SER B C 1
ATOM 4195 O O . SER B 1 117 ? -12.969 7.875 -4.812 1 90.5 117 SER B O 1
ATOM 4197 N N . ILE B 1 118 ? -12.484 7.629 -6.945 1 89.62 118 ILE B N 1
ATOM 4198 C CA . ILE B 1 118 ? -13.742 8.219 -7.395 1 89.62 118 ILE B CA 1
ATOM 4199 C C . ILE B 1 118 ? -14.664 7.121 -7.918 1 89.62 118 ILE B C 1
ATOM 4201 O O . ILE B 1 118 ? -15.578 7.391 -8.703 1 89.62 118 ILE B O 1
ATOM 4205 N N . ARG B 1 119 ? -14.461 5.898 -7.535 1 86.25 119 ARG B N 1
ATOM 4206 C CA . ARG B 1 119 ? -15.195 4.754 -8.055 1 86.25 119 ARG B CA 1
ATOM 4207 C C . ARG B 1 119 ? -16.703 4.918 -7.828 1 86.25 119 ARG B C 1
ATOM 4209 O O . ARG B 1 119 ? -17.484 4.82 -8.766 1 86.25 119 ARG B O 1
ATOM 4216 N N . ASP B 1 120 ? -17.094 5.215 -6.605 1 81.12 120 ASP B N 1
ATOM 4217 C CA . ASP B 1 120 ? -18.5 5.223 -6.227 1 81.12 120 ASP B CA 1
ATOM 4218 C C . ASP B 1 120 ? -19.266 6.344 -6.941 1 81.12 120 ASP B C 1
ATOM 4220 O O . ASP B 1 120 ? -20.281 6.098 -7.598 1 81.12 120 ASP B O 1
ATOM 4224 N N . PRO B 1 121 ? -18.734 7.574 -6.887 1 83.38 121 PRO B N 1
ATOM 4225 C CA . PRO B 1 121 ? -19.438 8.625 -7.613 1 83.38 121 PRO B CA 1
ATOM 4226 C C . PRO B 1 121 ? -19.422 8.414 -9.125 1 83.38 121 PRO B C 1
ATOM 4228 O O . PRO B 1 121 ? -20.375 8.789 -9.812 1 83.38 121 PRO B O 1
ATOM 4231 N N . LEU B 1 122 ? -18.406 7.82 -9.633 1 85.38 122 LEU B N 1
ATOM 4232 C CA . LEU B 1 122 ? -18.312 7.59 -11.07 1 85.38 122 LEU B CA 1
ATOM 4233 C C . LEU B 1 122 ? -19.297 6.516 -11.523 1 85.38 122 LEU B C 1
ATOM 4235 O O . LEU B 1 122 ? -19.922 6.645 -12.57 1 85.38 122 LEU B O 1
ATOM 4239 N N . VAL B 1 123 ? -19.422 5.457 -10.742 1 80.12 123 VAL B N 1
ATOM 4240 C CA . VAL B 1 123 ? -20.344 4.379 -11.078 1 80.12 123 VAL B CA 1
ATOM 4241 C C . VAL B 1 123 ? -21.781 4.867 -10.93 1 80.12 123 VAL B C 1
ATOM 4243 O O . VAL B 1 123 ? -22.656 4.469 -11.695 1 80.12 123 VAL B O 1
ATOM 4246 N N . ALA B 1 124 ? -21.984 5.723 -9.953 1 75.62 124 ALA B N 1
ATOM 4247 C CA . ALA B 1 124 ? -23.312 6.301 -9.766 1 75.62 124 ALA B CA 1
ATOM 4248 C C . ALA B 1 124 ? -23.688 7.199 -10.945 1 75.62 124 ALA B C 1
ATOM 4250 O O . ALA B 1 124 ? -24.859 7.238 -11.352 1 75.62 124 ALA B O 1
ATOM 4251 N N . THR B 1 125 ? -22.75 7.906 -11.492 1 81.81 125 THR B N 1
ATOM 4252 C CA . THR B 1 125 ? -22.984 8.789 -12.625 1 81.81 125 THR B CA 1
ATOM 4253 C C . THR B 1 125 ? -23.078 7.988 -13.922 1 81.81 125 THR B C 1
ATOM 4255 O O . THR B 1 125 ? -23.969 8.227 -14.742 1 81.81 125 THR B O 1
ATOM 4258 N N . TYR B 1 126 ? -22.094 7.023 -14.062 1 83.31 126 TYR B N 1
ATOM 4259 C CA . TYR B 1 126 ? -22.031 6.164 -15.242 1 83.31 126 TYR B CA 1
ATOM 4260 C C . TYR B 1 126 ? -22.062 4.695 -14.844 1 83.31 126 TYR B C 1
ATOM 4262 O O . TYR B 1 126 ? -21.016 4.09 -14.602 1 83.31 126 TYR B O 1
ATOM 4270 N N . PRO B 1 127 ? -23.141 4.059 -14.844 1 76.31 127 PRO B N 1
ATOM 4271 C CA . PRO B 1 127 ? -23.234 2.658 -14.43 1 76.31 127 PRO B CA 1
ATOM 4272 C C . PRO B 1 127 ? -22.453 1.716 -15.344 1 76.31 127 PRO B C 1
ATOM 4274 O O . PRO B 1 127 ? -22.031 0.64 -14.906 1 76.31 127 PRO B O 1
ATOM 4277 N N . GLY B 1 128 ? -22.203 2.111 -16.547 1 77.44 128 GLY B N 1
ATOM 4278 C CA . GLY B 1 128 ? -21.422 1.304 -17.469 1 77.44 128 GLY B CA 1
ATOM 4279 C C . GLY B 1 128 ? -19.969 1.175 -17.047 1 77.44 128 GLY B C 1
ATOM 4280 O O . GLY B 1 128 ? -19.266 0.239 -17.453 1 77.44 128 GLY B O 1
ATOM 4281 N N . ALA B 1 129 ? -19.578 2.076 -16.203 1 82.19 129 ALA B N 1
ATOM 4282 C CA . ALA B 1 129 ? -18.188 2.061 -15.742 1 82.19 129 ALA B CA 1
ATOM 4283 C C . ALA B 1 129 ? -17.938 0.88 -14.812 1 82.19 129 ALA B C 1
ATOM 4285 O O . ALA B 1 129 ? -16.781 0.502 -14.586 1 82.19 129 ALA B O 1
ATOM 4286 N N . MET B 1 130 ? -18.969 0.247 -14.367 1 77.56 130 MET B N 1
ATOM 4287 C CA . MET B 1 130 ? -18.844 -0.887 -13.453 1 77.56 130 MET B CA 1
ATOM 4288 C C . MET B 1 130 ? -18.141 -2.055 -14.141 1 77.56 130 MET B C 1
ATOM 4290 O O . MET B 1 130 ? -17.406 -2.814 -13.492 1 77.56 130 MET B O 1
ATOM 4294 N N . ARG B 1 131 ? -18.312 -2.143 -15.445 1 75.94 131 ARG B N 1
ATOM 4295 C CA . ARG B 1 131 ? -17.672 -3.209 -16.203 1 75.94 131 ARG B CA 1
ATOM 4296 C C . ARG B 1 131 ? -16.141 -3.111 -16.109 1 75.94 131 ARG B C 1
ATOM 4298 O O . ARG B 1 131 ? -15.461 -4.125 -15.992 1 75.94 131 ARG B O 1
ATOM 4305 N N . TYR B 1 132 ? -15.711 -1.934 -16.062 1 80 132 TYR B N 1
ATOM 4306 C CA . TYR B 1 132 ? -14.266 -1.715 -16.016 1 80 132 TYR B CA 1
ATOM 4307 C C . TYR B 1 132 ? -13.75 -1.896 -14.586 1 80 132 TYR B C 1
ATOM 4309 O O . TYR B 1 132 ? -12.617 -2.35 -14.383 1 80 132 TYR B O 1
ATOM 4317 N N . TYR B 1 133 ? -14.586 -1.628 -13.641 1 81.19 133 TYR B N 1
ATOM 4318 C CA . TYR B 1 133 ? -14.148 -1.736 -12.25 1 81.19 133 TYR B CA 1
ATOM 4319 C C . TYR B 1 133 ? -14.156 -3.189 -11.789 1 81.19 133 TYR B C 1
ATOM 4321 O O . TYR B 1 133 ? -13.484 -3.539 -10.812 1 81.19 133 TYR B O 1
ATOM 4329 N N . ARG B 1 134 ? -14.828 -3.967 -12.539 1 75.06 134 ARG B N 1
ATOM 4330 C CA . ARG B 1 134 ? -14.82 -5.387 -12.203 1 75.06 134 ARG B CA 1
ATOM 4331 C C . ARG B 1 134 ? -13.43 -5.988 -12.406 1 75.06 134 ARG B C 1
ATOM 4333 O O . ARG B 1 134 ? -13 -6.836 -11.617 1 75.06 134 ARG B O 1
ATOM 4340 N N . ASN B 1 135 ? -12.656 -5.496 -13.383 1 82.5 135 ASN B N 1
ATOM 4341 C CA . ASN B 1 135 ? -11.297 -5.969 -13.641 1 82.5 135 ASN B CA 1
ATOM 4342 C C . ASN B 1 135 ? -10.25 -4.984 -13.141 1 82.5 135 ASN B C 1
ATOM 4344 O O . ASN B 1 135 ? -9.125 -4.965 -13.633 1 82.5 135 ASN B O 1
ATOM 4348 N N . ALA B 1 136 ? -10.711 -4.148 -12.234 1 83.25 136 ALA B N 1
ATOM 4349 C CA . ALA B 1 136 ? -9.852 -3.064 -11.766 1 83.25 136 ALA B CA 1
ATOM 4350 C C . ALA B 1 136 ? -8.586 -3.609 -11.109 1 83.25 136 ALA B C 1
ATOM 4352 O O . ALA B 1 136 ? -7.496 -3.068 -11.305 1 83.25 136 ALA B O 1
ATOM 4353 N N . TRP B 1 137 ? -8.656 -4.676 -10.375 1 83.25 137 TRP B N 1
ATOM 4354 C CA . TRP B 1 137 ? -7.496 -5.219 -9.672 1 83.25 137 TRP B CA 1
ATOM 4355 C C . TRP B 1 137 ? -6.484 -5.797 -10.656 1 83.25 137 TRP B C 1
ATOM 4357 O O . TRP B 1 137 ? -5.273 -5.668 -10.469 1 83.25 137 TRP B O 1
ATOM 4367 N N . MET B 1 138 ? -7.02 -6.406 -11.719 1 88.62 138 MET B N 1
ATOM 4368 C CA . MET B 1 138 ? -6.129 -6.969 -12.734 1 88.62 138 MET B CA 1
ATOM 4369 C C . MET B 1 138 ? -5.398 -5.867 -13.484 1 88.62 138 MET B C 1
ATOM 4371 O O . MET B 1 138 ? -4.207 -5.988 -13.773 1 88.62 138 MET B O 1
ATOM 4375 N N . ILE B 1 139 ? -6.09 -4.844 -13.719 1 87.44 139 ILE B N 1
ATOM 4376 C CA . ILE B 1 139 ? -5.484 -3.715 -14.414 1 87.44 139 ILE B CA 1
ATOM 4377 C C . ILE B 1 139 ? -4.453 -3.045 -13.516 1 87.44 139 ILE B C 1
ATOM 4379 O O . ILE B 1 139 ? -3.346 -2.727 -13.953 1 87.44 139 ILE B O 1
ATOM 4383 N N . ALA B 1 140 ? -4.867 -2.861 -12.273 1 88.75 140 ALA B N 1
ATOM 4384 C CA . ALA B 1 140 ? -3.965 -2.227 -11.312 1 88.75 140 ALA B CA 1
ATOM 4385 C C . ALA B 1 140 ? -2.715 -3.072 -11.094 1 88.75 140 ALA B C 1
ATOM 4387 O O . ALA B 1 140 ? -1.64 -2.539 -10.805 1 88.75 140 ALA B O 1
ATOM 4388 N N . PHE B 1 141 ? -2.82 -4.32 -11.203 1 90.62 141 PHE B N 1
ATOM 4389 C CA . PHE B 1 141 ? -1.686 -5.227 -11.062 1 90.62 141 PHE B CA 1
ATOM 4390 C C . PHE B 1 141 ? -0.887 -5.305 -12.352 1 90.62 141 PHE B C 1
ATOM 4392 O O . PHE B 1 141 ? 0.344 -5.348 -12.328 1 90.62 141 PHE B O 1
ATOM 4399 N N . GLY B 1 142 ? -1.567 -5.34 -13.461 1 92.19 142 GLY B N 1
ATOM 4400 C CA . GLY B 1 142 ? -0.948 -5.535 -14.766 1 92.19 142 GLY B CA 1
ATOM 4401 C C . GLY B 1 142 ? -0.004 -4.414 -15.148 1 92.19 142 GLY B C 1
ATOM 4402 O O . GLY B 1 142 ? 1.086 -4.664 -15.672 1 92.19 142 GLY B O 1
ATOM 4403 N N . PHE B 1 143 ? -0.339 -3.205 -14.891 1 92.69 143 PHE B N 1
ATOM 4404 C CA . PHE B 1 143 ? 0.462 -2.064 -15.32 1 92.69 143 PHE B CA 1
ATOM 4405 C C . PHE B 1 143 ? 1.807 -2.047 -14.602 1 92.69 143 PHE B C 1
ATOM 4407 O O . PHE B 1 143 ? 2.857 -1.986 -15.242 1 92.69 143 PHE B O 1
ATOM 4414 N N . PRO B 1 144 ? 1.798 -2.135 -13.258 1 91 144 PRO B N 1
ATOM 4415 C CA . PRO B 1 144 ? 3.104 -2.166 -12.594 1 91 144 PRO B CA 1
ATOM 4416 C C . PRO B 1 144 ? 3.926 -3.396 -12.969 1 91 144 PRO B C 1
ATOM 4418 O O . PRO B 1 144 ? 5.156 -3.338 -12.992 1 91 144 PRO B O 1
ATOM 4421 N N . LEU B 1 145 ? 3.295 -4.469 -13.266 1 93.62 145 LEU B N 1
ATOM 4422 C CA . LEU B 1 145 ? 4.008 -5.672 -13.68 1 93.62 145 LEU B CA 1
ATOM 4423 C C . LEU B 1 145 ? 4.73 -5.449 -15 1 93.62 145 LEU B C 1
ATOM 4425 O O . LEU B 1 145 ? 5.883 -5.859 -15.156 1 93.62 145 LEU B O 1
ATOM 4429 N N . VAL B 1 146 ? 4.047 -4.812 -15.914 1 94.62 146 VAL B N 1
ATOM 4430 C CA . VAL B 1 146 ? 4.664 -4.484 -17.188 1 94.62 146 VAL B CA 1
ATOM 4431 C C . VAL B 1 146 ? 5.863 -3.562 -16.969 1 94.62 146 VAL B C 1
ATOM 4433 O O . VAL B 1 146 ? 6.898 -3.713 -17.609 1 94.62 146 VAL B O 1
ATOM 4436 N N . GLY B 1 147 ? 5.688 -2.627 -16.094 1 93.81 147 GLY B N 1
ATOM 4437 C CA . GLY B 1 147 ? 6.801 -1.756 -15.758 1 93.81 147 GLY B CA 1
ATOM 4438 C C . GLY B 1 147 ? 7.973 -2.498 -15.141 1 93.81 147 GLY B C 1
ATOM 4439 O O . GLY B 1 147 ? 9.133 -2.201 -15.453 1 93.81 147 GLY B O 1
ATOM 4440 N N . MET B 1 148 ? 7.707 -3.477 -14.32 1 93.12 148 MET B N 1
ATOM 4441 C CA . MET B 1 148 ? 8.758 -4.254 -13.68 1 93.12 148 MET B CA 1
ATOM 4442 C C . MET B 1 148 ? 9.508 -5.105 -14.695 1 93.12 148 MET B C 1
ATOM 4444 O O . MET B 1 148 ? 10.734 -5.199 -14.648 1 93.12 148 MET B O 1
ATOM 4448 N N . VAL B 1 149 ? 8.758 -5.711 -15.602 1 94 149 VAL B N 1
ATOM 4449 C CA . VAL B 1 149 ? 9.375 -6.496 -16.656 1 94 149 VAL B CA 1
ATOM 4450 C C . VAL B 1 149 ? 10.234 -5.594 -17.547 1 94 149 VAL B C 1
ATOM 4452 O O . VAL B 1 149 ? 11.359 -5.945 -17.906 1 94 149 VAL B O 1
ATOM 4455 N N . GLY B 1 150 ? 9.688 -4.375 -17.844 1 93 150 GLY B N 1
ATOM 4456 C CA . GLY B 1 150 ? 10.461 -3.404 -18.594 1 93 150 GLY B CA 1
ATOM 4457 C C . GLY B 1 150 ? 11.727 -2.969 -17.891 1 93 150 GLY B C 1
ATOM 4458 O O . GLY B 1 150 ? 12.766 -2.779 -18.531 1 93 150 GLY B O 1
ATOM 4459 N N . PHE B 1 151 ? 11.703 -2.852 -16.672 1 93.69 151 PHE B N 1
ATOM 4460 C CA . PHE B 1 151 ? 12.867 -2.477 -15.891 1 93.69 151 PHE B CA 1
ATOM 4461 C C . PHE B 1 151 ? 13.945 -3.547 -15.977 1 93.69 151 PHE B C 1
ATOM 4463 O O . PHE B 1 151 ? 15.117 -3.24 -16.219 1 93.69 151 PHE B O 1
ATOM 4470 N N . VAL B 1 152 ? 13.555 -4.805 -15.797 1 92.31 152 VAL B N 1
ATOM 4471 C CA . VAL B 1 152 ? 14.516 -5.906 -15.828 1 92.31 152 VAL B CA 1
ATOM 4472 C C . VAL B 1 152 ? 15.164 -5.996 -17.203 1 92.31 152 VAL B C 1
ATOM 4474 O O . VAL B 1 152 ? 16.375 -6.199 -17.312 1 92.31 152 VAL B O 1
ATOM 4477 N N . LEU B 1 153 ? 14.367 -5.789 -18.219 1 91.44 153 LEU B N 1
ATOM 4478 C CA . LEU B 1 153 ? 14.875 -5.883 -19.578 1 91.44 153 LEU B CA 1
ATOM 4479 C C . LEU B 1 153 ? 15.781 -4.695 -19.906 1 91.44 153 LEU B C 1
ATOM 4481 O O . LEU B 1 153 ? 16.625 -4.781 -20.797 1 91.44 153 LEU B O 1
ATOM 4485 N N . SER B 1 154 ? 15.664 -3.604 -19.172 1 91.62 154 SER B N 1
ATOM 4486 C CA . SER B 1 154 ? 16.422 -2.391 -19.438 1 91.62 154 SER B CA 1
ATOM 4487 C C . SER B 1 154 ? 17.75 -2.389 -18.672 1 91.62 154 SER B C 1
ATOM 4489 O O . SER B 1 154 ? 18.594 -1.517 -18.891 1 91.62 154 SER B O 1
ATOM 4491 N N . LEU B 1 155 ? 17.969 -3.35 -17.828 1 90.88 155 LEU B N 1
ATOM 4492 C CA . LEU B 1 155 ? 19.172 -3.379 -17 1 90.88 155 LEU B CA 1
ATOM 4493 C C . LEU B 1 155 ? 20.422 -3.525 -17.875 1 90.88 155 LEU B C 1
ATOM 4495 O O . LEU B 1 155 ? 20.453 -4.344 -18.797 1 90.88 155 LEU B O 1
ATOM 4499 N N . ARG B 1 156 ? 21.359 -2.664 -17.641 1 88.75 156 ARG B N 1
ATOM 4500 C CA . ARG B 1 156 ? 22.625 -2.672 -18.359 1 88.75 156 ARG B CA 1
ATOM 4501 C C . ARG B 1 156 ? 23.797 -3.012 -17.438 1 88.75 156 ARG B C 1
ATOM 4503 O O . ARG B 1 156 ? 23.844 -2.543 -16.297 1 88.75 156 ARG B O 1
ATOM 4510 N N . LYS B 1 157 ? 24.656 -3.725 -18.031 1 86.31 157 LYS B N 1
ATOM 4511 C CA . LYS B 1 157 ? 25.828 -4.145 -17.266 1 86.31 157 LYS B CA 1
ATOM 4512 C C . LYS B 1 157 ? 26.656 -2.938 -16.828 1 86.31 157 LYS B C 1
ATOM 4514 O O . LYS B 1 157 ? 26.906 -2.035 -17.625 1 86.31 157 LYS B O 1
ATOM 4519 N N . GLY B 1 158 ? 26.969 -2.83 -15.562 1 84.94 158 GLY B N 1
ATOM 4520 C CA . GLY B 1 158 ? 27.812 -1.769 -15.031 1 84.94 158 GLY B CA 1
ATOM 4521 C C . GLY B 1 158 ? 27.016 -0.666 -14.352 1 84.94 158 GLY B C 1
ATOM 4522 O O . GLY B 1 158 ? 27.594 0.159 -13.633 1 84.94 158 GLY B O 1
ATOM 4523 N N . MET B 1 159 ? 25.766 -0.662 -14.641 1 89.19 159 MET B N 1
ATOM 4524 C CA . MET B 1 159 ? 24.969 0.415 -14.07 1 89.19 159 MET B CA 1
ATOM 4525 C C . MET B 1 159 ? 23.844 -0.145 -13.203 1 89.19 159 MET B C 1
ATOM 4527 O O . MET B 1 159 ? 22.828 0.517 -12.992 1 89.19 159 MET B O 1
ATOM 4531 N N . TYR B 1 160 ? 23.984 -1.369 -12.727 1 88.81 160 TYR B N 1
ATOM 4532 C CA . TYR B 1 160 ? 22.922 -2.031 -11.977 1 88.81 160 TYR B CA 1
ATOM 4533 C C . TYR B 1 160 ? 22.609 -1.276 -10.695 1 88.81 160 TYR B C 1
ATOM 4535 O O . TYR B 1 160 ? 21.438 -1.031 -10.375 1 88.81 160 TYR B O 1
ATOM 4543 N N . ARG B 1 161 ? 23.609 -0.887 -10.023 1 87.88 161 ARG B N 1
ATOM 4544 C CA . ARG B 1 161 ? 23.422 -0.236 -8.734 1 87.88 161 ARG B CA 1
ATOM 4545 C C . ARG B 1 161 ? 22.656 1.078 -8.891 1 87.88 161 ARG B C 1
ATOM 4547 O O . ARG B 1 161 ? 21.734 1.363 -8.133 1 87.88 161 ARG B O 1
ATOM 4554 N N . TYR B 1 162 ? 23.047 1.82 -9.852 1 88.62 162 TYR B N 1
ATOM 4555 C CA . TYR B 1 162 ? 22.406 3.102 -10.094 1 88.62 162 TYR B CA 1
ATOM 4556 C C . TYR B 1 162 ? 20.938 2.908 -10.5 1 88.62 162 TYR B C 1
ATOM 4558 O O . TYR B 1 162 ? 20.062 3.617 -10.023 1 88.62 162 TYR B O 1
ATOM 4566 N N . GLN B 1 163 ? 20.656 1.971 -11.406 1 91.31 163 GLN B N 1
ATOM 4567 C CA . GLN B 1 163 ? 19.312 1.727 -11.891 1 91.31 163 GLN B CA 1
ATOM 4568 C C . GLN B 1 163 ? 18.391 1.254 -10.758 1 91.31 163 GLN B C 1
ATOM 4570 O O . GLN B 1 163 ? 17.234 1.663 -10.672 1 91.31 163 GLN B O 1
ATOM 4575 N N . PHE B 1 164 ? 18.953 0.451 -9.906 1 90.19 164 PHE B N 1
ATOM 4576 C CA . PHE B 1 164 ? 18.141 -0.025 -8.781 1 90.19 164 PHE B CA 1
ATOM 4577 C C . PHE B 1 164 ? 17.906 1.094 -7.773 1 90.19 164 PHE B C 1
ATOM 4579 O O . PHE B 1 164 ? 16.844 1.151 -7.145 1 90.19 164 PHE B O 1
ATOM 4586 N N . MET B 1 165 ? 18.828 1.955 -7.609 1 88.12 165 MET B N 1
ATOM 4587 C CA . MET B 1 165 ? 18.656 3.107 -6.73 1 88.12 165 MET B CA 1
ATOM 4588 C C . MET B 1 165 ? 17.562 4.039 -7.273 1 88.12 165 MET B C 1
ATOM 4590 O O . MET B 1 165 ? 16.781 4.59 -6.504 1 88.12 165 MET B O 1
ATOM 4594 N N . GLN B 1 166 ? 17.578 4.152 -8.523 1 90 166 GLN B N 1
ATOM 4595 C CA . GLN B 1 166 ? 16.562 4.988 -9.148 1 90 166 GLN B CA 1
ATOM 4596 C C . GLN B 1 166 ? 15.18 4.367 -9.008 1 90 166 GLN B C 1
ATOM 4598 O O . GLN B 1 166 ? 14.195 5.07 -8.75 1 90 166 GLN B O 1
ATOM 4603 N N . LEU B 1 167 ? 15.125 3.104 -9.195 1 91.56 167 LEU B N 1
ATOM 4604 C CA . LEU B 1 167 ? 13.844 2.424 -9.016 1 91.56 167 LEU B CA 1
ATOM 4605 C C . LEU B 1 167 ? 13.344 2.574 -7.586 1 91.56 167 LEU B C 1
ATOM 4607 O O . LEU B 1 167 ? 12.156 2.83 -7.359 1 91.56 167 LEU B O 1
ATOM 4611 N N . ALA B 1 168 ? 14.227 2.398 -6.668 1 90.25 168 ALA B N 1
ATOM 4612 C CA . ALA B 1 168 ? 13.859 2.553 -5.262 1 90.25 168 ALA B CA 1
ATOM 4613 C C . ALA B 1 168 ? 13.336 3.957 -4.984 1 90.25 168 ALA B C 1
ATOM 4615 O O . ALA B 1 168 ? 12.344 4.125 -4.266 1 90.25 168 ALA B O 1
ATOM 4616 N N . ALA B 1 169 ? 13.977 4.91 -5.523 1 89.94 169 ALA B N 1
ATOM 4617 C CA . ALA B 1 169 ? 13.547 6.297 -5.344 1 89.94 169 ALA B CA 1
ATOM 4618 C C . ALA B 1 169 ? 12.164 6.523 -5.949 1 89.94 169 ALA B C 1
ATOM 4620 O O . ALA B 1 169 ? 11.328 7.207 -5.355 1 89.94 169 ALA B O 1
ATOM 4621 N N . ILE B 1 170 ? 11.961 5.934 -7.105 1 92.75 170 ILE B N 1
ATOM 4622 C CA . ILE B 1 170 ? 10.672 6.066 -7.781 1 92.75 170 ILE B CA 1
ATOM 4623 C C . ILE B 1 170 ? 9.578 5.422 -6.938 1 92.75 170 ILE B C 1
ATOM 4625 O O . ILE B 1 170 ? 8.531 6.035 -6.695 1 92.75 170 ILE B O 1
ATOM 4629 N N . VAL B 1 171 ? 9.836 4.273 -6.465 1 93.31 171 VAL B N 1
ATOM 4630 C CA . VAL B 1 171 ? 8.836 3.535 -5.707 1 93.31 171 VAL B CA 1
ATOM 4631 C C . VAL B 1 171 ? 8.539 4.262 -4.395 1 93.31 171 VAL B C 1
ATOM 4633 O O . VAL B 1 171 ? 7.379 4.414 -4.008 1 93.31 171 VAL B O 1
ATOM 4636 N N . MET B 1 172 ? 9.523 4.742 -3.746 1 92.12 172 MET B N 1
ATOM 4637 C CA . MET B 1 172 ? 9.344 5.461 -2.488 1 92.12 172 MET B CA 1
ATOM 4638 C C . MET B 1 172 ? 8.523 6.73 -2.699 1 92.12 172 MET B C 1
ATOM 4640 O O . MET B 1 172 ? 7.617 7.023 -1.917 1 92.12 172 MET B O 1
ATOM 4644 N N . THR B 1 173 ? 8.891 7.434 -3.691 1 92.62 173 THR B N 1
ATOM 4645 C CA . THR B 1 173 ? 8.18 8.672 -3.979 1 92.62 173 THR B CA 1
ATOM 4646 C C . THR B 1 173 ? 6.723 8.391 -4.34 1 92.62 173 THR B C 1
ATOM 4648 O O . THR B 1 173 ? 5.816 9.094 -3.883 1 92.62 173 THR B O 1
ATOM 4651 N N . LEU B 1 174 ? 6.555 7.363 -5.109 1 94.62 174 LEU B N 1
ATOM 4652 C CA . LEU B 1 174 ? 5.199 7.016 -5.516 1 94.62 174 LEU B CA 1
ATOM 4653 C C . LEU B 1 174 ? 4.375 6.562 -4.316 1 94.62 174 LEU B C 1
ATOM 4655 O O . LEU B 1 174 ? 3.176 6.848 -4.238 1 94.62 174 LEU B O 1
ATOM 4659 N N . LEU B 1 175 ? 4.969 5.82 -3.469 1 92.62 175 LEU B N 1
ATOM 4660 C CA . LEU B 1 175 ? 4.273 5.402 -2.256 1 92.62 175 LEU B CA 1
ATOM 4661 C C . LEU B 1 175 ? 3.773 6.609 -1.472 1 92.62 175 LEU B C 1
ATOM 4663 O O . LEU B 1 175 ? 2.627 6.629 -1.017 1 92.62 175 LEU B O 1
ATOM 4667 N N . TYR B 1 176 ? 4.617 7.562 -1.38 1 90.88 176 TYR B N 1
ATOM 4668 C CA . TYR B 1 176 ? 4.27 8.766 -0.64 1 90.88 176 TYR B CA 1
ATOM 4669 C C . TYR B 1 176 ? 3.18 9.555 -1.36 1 90.88 176 TYR B C 1
ATOM 4671 O O . TYR B 1 176 ? 2.174 9.93 -0.754 1 90.88 176 TYR B O 1
ATOM 4679 N N . VAL B 1 177 ? 3.342 9.758 -2.6 1 92.62 177 VAL B N 1
ATOM 4680 C CA . VAL B 1 177 ? 2.443 10.602 -3.383 1 92.62 177 VAL B CA 1
ATOM 4681 C C . VAL B 1 177 ? 1.092 9.906 -3.541 1 92.62 177 VAL B C 1
ATOM 4683 O O . VAL B 1 177 ? 0.042 10.539 -3.426 1 92.62 177 VAL B O 1
ATOM 4686 N N . THR B 1 178 ? 1.103 8.664 -3.758 1 92.44 178 THR B N 1
ATOM 4687 C CA . THR B 1 178 ? -0.145 7.945 -3.986 1 92.44 178 THR B CA 1
ATOM 4688 C C . THR B 1 178 ? -0.938 7.812 -2.689 1 92.44 178 THR B C 1
ATOM 4690 O O . THR B 1 178 ? -2.162 7.957 -2.688 1 92.44 178 THR B O 1
ATOM 4693 N N . ALA B 1 179 ? -0.303 7.531 -1.635 1 91.69 179 ALA B N 1
ATOM 4694 C CA . ALA B 1 179 ? -0.993 7.406 -0.353 1 91.69 179 ALA B CA 1
ATOM 4695 C C . ALA B 1 179 ? -1.684 8.711 0.026 1 91.69 179 ALA B C 1
ATOM 4697 O O . ALA B 1 179 ? -2.855 8.719 0.409 1 91.69 179 ALA B O 1
ATOM 4698 N N . GLN B 1 180 ? -0.955 9.734 -0.067 1 93.19 180 GLN B N 1
ATOM 4699 C CA . GLN B 1 180 ? -1.544 11.023 0.289 1 93.19 180 GLN B CA 1
ATOM 4700 C C . GLN B 1 180 ? -2.607 11.438 -0.723 1 93.19 180 GLN B C 1
ATOM 4702 O O . GLN B 1 180 ? -3.623 12.031 -0.355 1 93.19 180 GLN B O 1
ATOM 4707 N N . GLY B 1 181 ? -2.361 11.164 -1.998 1 94.94 181 GLY B N 1
ATOM 4708 C CA . GLY B 1 181 ? -3.355 11.484 -3.01 1 94.94 181 GLY B CA 1
ATOM 4709 C C . GLY B 1 181 ? -4.668 10.75 -2.809 1 94.94 181 GLY B C 1
ATOM 4710 O O . GLY B 1 181 ? -5.742 11.352 -2.893 1 94.94 181 GLY B O 1
ATOM 4711 N N . TYR B 1 182 ? -4.578 9.516 -2.516 1 95.56 182 TYR B N 1
ATOM 4712 C CA . TYR B 1 182 ? -5.781 8.727 -2.281 1 95.56 182 TYR B CA 1
ATOM 4713 C C . TYR B 1 182 ? -6.559 9.258 -1.086 1 95.56 182 TYR B C 1
ATOM 4715 O O . TYR B 1 182 ? -7.781 9.414 -1.153 1 95.56 182 TYR B O 1
ATOM 4723 N N . ALA B 1 183 ? -5.867 9.508 -0.071 1 95.31 183 ALA B N 1
ATOM 4724 C CA . ALA B 1 183 ? -6.512 9.984 1.15 1 95.31 183 ALA B CA 1
ATOM 4725 C C . ALA B 1 183 ? -7.188 11.336 0.923 1 95.31 183 ALA B C 1
ATOM 4727 O O . ALA B 1 183 ? -8.344 11.531 1.297 1 95.31 183 ALA B O 1
ATOM 4728 N N . GLN B 1 184 ? -6.48 12.219 0.278 1 96.75 184 GLN B N 1
ATOM 4729 C CA . GLN B 1 184 ? -7.004 13.562 0.071 1 96.75 184 GLN B CA 1
ATOM 4730 C C . GLN B 1 184 ? -8.219 13.547 -0.851 1 96.75 184 GLN B C 1
ATOM 4732 O O . GLN B 1 184 ? -9.227 14.211 -0.579 1 96.75 184 GLN B O 1
ATOM 4737 N N . ILE B 1 185 ? -8.156 12.82 -1.893 1 95.94 185 ILE B N 1
ATOM 4738 C CA . ILE B 1 185 ? -9.281 12.75 -2.826 1 95.94 185 ILE B CA 1
ATOM 4739 C C . ILE B 1 185 ? -10.477 12.086 -2.148 1 95.94 185 ILE B C 1
ATOM 4741 O O . ILE B 1 185 ? -11.617 12.531 -2.314 1 95.94 185 ILE B O 1
ATOM 4745 N N . SER B 1 186 ? -10.234 11.055 -1.383 1 94.06 186 SER B N 1
ATOM 4746 C CA . SER B 1 186 ? -11.312 10.383 -0.655 1 94.06 186 SER B CA 1
ATOM 4747 C C . SER B 1 186 ? -11.961 11.32 0.358 1 94.06 186 SER B C 1
ATOM 4749 O O . SER B 1 186 ? -13.172 11.281 0.562 1 94.06 186 SER B O 1
ATOM 4751 N N . ASN B 1 187 ? -11.156 12.109 0.964 1 95.5 187 ASN B N 1
ATOM 4752 C CA . ASN B 1 187 ? -11.695 13.086 1.907 1 95.5 187 ASN B CA 1
ATOM 4753 C C . ASN B 1 187 ? -12.594 14.102 1.208 1 95.5 187 ASN B C 1
ATOM 4755 O O . ASN B 1 187 ? -13.641 14.484 1.735 1 95.5 187 ASN B O 1
ATOM 4759 N N . VAL B 1 188 ? -12.133 14.539 0.053 1 94.5 188 VAL B N 1
ATOM 4760 C CA . VAL B 1 188 ? -12.906 15.5 -0.729 1 94.5 188 VAL B CA 1
ATOM 4761 C C . VAL B 1 188 ? -14.258 14.891 -1.102 1 94.5 188 VAL B C 1
ATOM 4763 O O . VAL B 1 188 ? -15.297 15.555 -0.99 1 94.5 188 VAL B O 1
ATOM 4766 N N . MET B 1 189 ? -14.297 13.633 -1.487 1 90.38 189 MET B N 1
ATOM 4767 C CA . MET B 1 189 ? -15.516 12.953 -1.931 1 90.38 189 MET B CA 1
ATOM 4768 C C . MET B 1 189 ? -16.469 12.734 -0.762 1 90.38 189 MET B C 1
ATOM 4770 O O . MET B 1 189 ? -17.688 12.703 -0.948 1 90.38 189 MET B O 1
ATOM 4774 N N . ARG B 1 190 ? -15.93 12.57 0.432 1 89.06 190 ARG B N 1
ATOM 4775 C CA . ARG B 1 190 ? -16.75 12.375 1.617 1 89.06 190 ARG B CA 1
ATOM 4776 C C . ARG B 1 190 ? -17.375 13.695 2.068 1 89.06 190 ARG B C 1
ATOM 4778 O O . ARG B 1 190 ? -18.375 13.703 2.787 1 89.06 190 ARG B O 1
ATOM 4785 N N . GLY B 1 191 ? -16.828 14.75 1.718 1 90.94 191 GLY B N 1
ATOM 4786 C CA . GLY B 1 191 ? -17.234 16.109 2.043 1 90.94 191 GLY B CA 1
ATOM 4787 C C . GLY B 1 191 ? -16.078 17.094 1.985 1 90.94 191 GLY B C 1
ATOM 4788 O O . GLY B 1 191 ? -15.023 16.859 2.568 1 90.94 191 GLY B O 1
ATOM 4789 N N . MET B 1 192 ? -16.344 18.141 1.362 1 93.19 192 MET B N 1
ATOM 4790 C CA . MET B 1 192 ? -15.281 19.141 1.199 1 93.19 192 MET B CA 1
ATOM 4791 C C . MET B 1 192 ? -14.805 19.656 2.553 1 93.19 192 MET B C 1
ATOM 4793 O O . MET B 1 192 ? -13.672 20.125 2.68 1 93.19 192 MET B O 1
ATOM 4797 N N . LEU B 1 193 ? -15.664 19.547 3.523 1 94.94 193 LEU B N 1
ATOM 4798 C CA . LEU B 1 193 ? -15.32 19.984 4.875 1 94.94 193 LEU B CA 1
ATOM 4799 C C . LEU B 1 193 ? -14.125 19.203 5.41 1 94.94 193 LEU B C 1
ATOM 4801 O O . LEU B 1 193 ? -13.242 19.781 6.055 1 94.94 193 LEU B O 1
ATOM 4805 N N . TRP B 1 194 ? -14.047 17.953 5.055 1 95.94 194 TRP B N 1
ATOM 4806 C CA . TRP B 1 194 ? -13.008 17.078 5.578 1 95.94 194 TRP B CA 1
ATOM 4807 C C . TRP B 1 194 ? -11.688 17.312 4.848 1 95.94 194 TRP B C 1
ATOM 4809 O O . TRP B 1 194 ? -10.656 16.75 5.23 1 95.94 194 TRP B O 1
ATOM 4819 N N . PHE B 1 195 ? -11.711 18 3.811 1 96.19 195 PHE B N 1
ATOM 4820 C CA . PHE B 1 195 ? -10.516 18.391 3.08 1 96.19 195 PHE B CA 1
ATOM 4821 C C . PHE B 1 195 ? -10.039 19.766 3.51 1 96.19 195 PHE B C 1
ATOM 4823 O O . PHE B 1 195 ? -8.867 19.953 3.846 1 96.19 195 PHE B O 1
ATOM 4830 N N . VAL B 1 196 ? -10.93 20.703 3.588 1 96.56 196 VAL B N 1
ATOM 4831 C CA . VAL B 1 196 ? -10.602 22.109 3.828 1 96.56 196 VAL B CA 1
ATOM 4832 C C . VAL B 1 196 ? -10.234 22.312 5.293 1 96.56 196 VAL B C 1
ATOM 4834 O O . VAL B 1 196 ? -9.273 23.031 5.605 1 96.56 196 VAL B O 1
ATOM 4837 N N . LEU B 1 197 ? -10.914 21.672 6.176 1 97 197 LEU B N 1
ATOM 4838 C CA . LEU B 1 197 ? -10.695 21.875 7.605 1 97 197 LEU B CA 1
ATOM 4839 C C . LEU B 1 197 ? -9.297 21.438 8.008 1 97 197 LEU B C 1
ATOM 4841 O O . LEU B 1 197 ? -8.531 22.219 8.578 1 97 197 LEU B O 1
ATOM 4845 N N . PRO B 1 198 ? -8.891 20.234 7.699 1 97.12 198 PRO B N 1
ATOM 4846 C CA . PRO B 1 198 ? -7.535 19.844 8.086 1 97.12 198 PRO B CA 1
ATOM 4847 C C . PRO B 1 198 ? -6.453 20.688 7.418 1 97.12 198 PRO B C 1
ATOM 4849 O O . PRO B 1 198 ? -5.426 20.984 8.039 1 97.12 198 PRO B O 1
ATOM 4852 N N . ILE B 1 199 ? -6.637 21.031 6.223 1 96 199 ILE B N 1
ATOM 4853 C CA . ILE B 1 199 ? -5.664 21.844 5.516 1 96 199 ILE B CA 1
ATOM 4854 C C . ILE B 1 199 ? -5.539 23.203 6.207 1 96 199 ILE B C 1
ATOM 4856 O O . ILE B 1 199 ? -4.43 23.719 6.379 1 96 199 ILE B O 1
ATOM 4860 N N . SER B 1 200 ? -6.656 23.766 6.551 1 95.62 200 SER B N 1
ATOM 4861 C CA . SER B 1 200 ? -6.656 25.062 7.234 1 95.62 200 SER B CA 1
ATOM 4862 C C . SER B 1 200 ? -5.961 24.969 8.586 1 95.62 200 SER B C 1
ATOM 4864 O O . SER B 1 200 ? -5.301 25.906 9.023 1 95.62 200 SER B O 1
ATOM 4866 N N . CYS B 1 201 ? -6.121 23.844 9.25 1 97.12 201 CYS B N 1
ATOM 4867 C CA . CYS B 1 201 ? -5.457 23.672 10.531 1 97.12 201 CYS B CA 1
ATOM 4868 C C . CYS B 1 201 ? -3.943 23.703 10.375 1 97.12 201 CYS B C 1
ATOM 4870 O O . CYS B 1 201 ? -3.248 24.328 11.18 1 97.12 201 CYS B O 1
ATOM 4872 N N . VAL B 1 202 ? -3.426 23.062 9.367 1 95.88 202 VAL B N 1
ATOM 4873 C CA . VAL B 1 202 ? -1.985 23.031 9.141 1 95.88 202 VAL B CA 1
ATOM 4874 C C . VAL B 1 202 ? -1.479 24.422 8.766 1 95.88 202 VAL B C 1
ATOM 4876 O O . VAL B 1 202 ? -0.449 24.859 9.281 1 95.88 202 VAL B O 1
ATOM 4879 N N . ILE B 1 203 ? -2.182 25.109 7.906 1 92.5 203 ILE B N 1
ATOM 4880 C CA . ILE B 1 203 ? -1.79 26.438 7.473 1 92.5 203 ILE B CA 1
ATOM 4881 C C . ILE B 1 203 ? -1.78 27.391 8.672 1 92.5 203 ILE B C 1
ATOM 4883 O O . ILE B 1 203 ? -0.841 28.172 8.844 1 92.5 203 ILE B O 1
ATOM 4887 N N . ASN B 1 204 ? -2.822 27.297 9.406 1 93.94 204 ASN B N 1
ATOM 4888 C CA . ASN B 1 204 ? -2.902 28.141 10.594 1 93.94 204 ASN B CA 1
ATOM 4889 C C . ASN B 1 204 ? -1.796 27.812 11.586 1 93.94 204 ASN B C 1
ATOM 4891 O O . ASN B 1 204 ? -1.213 28.719 12.195 1 93.94 204 ASN B O 1
ATOM 4895 N N . ASN B 1 205 ? -1.53 26.594 11.742 1 95.06 205 ASN B N 1
ATOM 4896 C CA . ASN B 1 205 ? -0.471 26.188 12.656 1 95.06 205 ASN B CA 1
ATOM 4897 C C . ASN B 1 205 ? 0.883 26.75 12.234 1 95.06 205 ASN B C 1
ATOM 4899 O O . ASN B 1 205 ? 1.636 27.25 13.07 1 95.06 205 ASN B O 1
ATOM 4903 N N . ASP B 1 206 ? 1.194 26.609 10.977 1 90.38 206 ASP B N 1
ATOM 4904 C CA . ASP B 1 206 ? 2.459 27.125 10.461 1 90.38 206 ASP B CA 1
ATOM 4905 C C . ASP B 1 206 ? 2.541 28.641 10.625 1 90.38 206 ASP B C 1
ATOM 4907 O O . ASP B 1 206 ? 3.598 29.172 10.969 1 90.38 206 ASP B O 1
ATOM 4911 N N . THR B 1 207 ? 1.464 29.312 10.359 1 89.25 207 THR B N 1
ATOM 4912 C CA . THR B 1 207 ? 1.424 30.766 10.461 1 89.25 207 THR B CA 1
ATOM 4913 C C . THR B 1 207 ? 1.641 31.219 11.906 1 89.25 207 THR B C 1
ATOM 4915 O O . THR B 1 207 ? 2.482 32.062 12.18 1 89.25 207 THR B O 1
ATOM 4918 N N . TRP B 1 208 ? 0.901 30.625 12.805 1 93 208 TRP B N 1
ATOM 4919 C CA . TRP B 1 208 ? 1.004 31.016 14.203 1 93 208 TRP B CA 1
ATOM 4920 C C . TRP B 1 208 ? 2.336 30.578 14.805 1 93 208 TRP B C 1
ATOM 4922 O O . TRP B 1 208 ? 2.889 31.266 15.672 1 93 208 TRP B O 1
ATOM 4932 N N . ALA B 1 209 ? 2.83 29.469 14.359 1 92.19 209 ALA B N 1
ATOM 4933 C CA . ALA B 1 209 ? 4.156 29.047 14.805 1 92.19 209 ALA B CA 1
ATOM 4934 C C . ALA B 1 209 ? 5.223 30.047 14.391 1 92.19 209 ALA B C 1
ATOM 4936 O O . ALA B 1 209 ? 6.141 30.344 15.164 1 92.19 209 ALA B O 1
ATOM 4937 N N . TYR B 1 210 ? 5.074 30.531 13.203 1 87.06 210 TYR B N 1
ATOM 4938 C CA . TYR B 1 210 ? 6.016 31.516 12.695 1 87.06 210 TYR B CA 1
ATOM 4939 C C . TYR B 1 210 ? 5.918 32.812 13.484 1 87.06 210 TYR B C 1
ATOM 4941 O O . TYR B 1 210 ? 6.934 33.375 13.906 1 87.06 210 TYR B O 1
ATOM 4949 N N . ILE B 1 211 ? 4.734 33.312 13.758 1 88.62 211 ILE B N 1
ATOM 4950 C CA . ILE B 1 211 ? 4.5 34.562 14.438 1 88.62 211 ILE B CA 1
ATOM 4951 C C . ILE B 1 211 ? 4.957 34.469 15.891 1 88.62 211 ILE B C 1
ATOM 4953 O O . ILE B 1 211 ? 5.707 35.312 16.375 1 88.62 211 ILE B O 1
ATOM 4957 N N . PHE B 1 212 ? 4.559 33.438 16.578 1 91.88 212 PHE B N 1
ATOM 4958 C CA . PHE B 1 212 ? 4.93 33.281 17.984 1 91.88 212 PHE B CA 1
ATOM 4959 C C . PHE B 1 212 ? 6.41 32.969 18.109 1 91.88 212 PHE B C 1
ATOM 4961 O O . PHE B 1 212 ? 7.051 33.344 19.094 1 91.88 212 PHE B O 1
ATOM 4968 N N . GLY B 1 213 ? 6.906 32.219 17.188 1 89.5 213 GLY B N 1
ATOM 4969 C CA . GLY B 1 213 ? 8.336 31.938 17.188 1 89.5 213 GLY B CA 1
ATOM 4970 C C . GLY B 1 213 ? 9.188 33.188 17.016 1 89.5 213 GLY B C 1
ATOM 4971 O O . GLY B 1 213 ? 10.211 33.344 17.688 1 89.5 213 GLY B O 1
ATOM 4972 N N . LYS B 1 214 ? 8.789 34.062 16.203 1 85.38 214 LYS B N 1
ATOM 4973 C CA . LYS B 1 214 ? 9.531 35.281 15.961 1 85.38 214 LYS B CA 1
ATOM 4974 C C . LYS B 1 214 ? 9.383 36.25 17.125 1 85.38 214 LYS B C 1
ATOM 4976 O O . LYS B 1 214 ? 10.336 36.938 17.5 1 85.38 214 LYS B O 1
ATOM 4981 N N . LEU B 1 215 ? 8.25 36.25 17.734 1 89.38 215 LEU B N 1
ATOM 4982 C CA . LEU B 1 215 ? 7.965 37.219 18.797 1 89.38 215 LEU B CA 1
ATOM 4983 C C . LEU B 1 215 ? 8.469 36.688 20.141 1 89.38 215 LEU B C 1
ATOM 4985 O O . LEU B 1 215 ? 9.016 37.469 20.922 1 89.38 215 LEU B O 1
ATOM 4989 N N . PHE B 1 216 ? 8.289 35.406 20.391 1 90.44 216 PHE B N 1
ATOM 4990 C CA . PHE B 1 216 ? 8.562 34.906 21.734 1 90.44 216 PHE B CA 1
ATOM 4991 C C . PHE B 1 216 ? 9.594 33.781 21.688 1 90.44 216 PHE B C 1
ATOM 4993 O O . PHE B 1 216 ? 9.945 33.219 22.719 1 90.44 216 PHE B O 1
ATOM 5000 N N . GLY B 1 217 ? 10.062 33.438 20.562 1 86.94 217 GLY B N 1
ATOM 5001 C CA . GLY B 1 217 ? 10.922 32.281 20.406 1 86.94 217 GLY B CA 1
ATOM 5002 C C . GLY B 1 217 ? 12.234 32.406 21.156 1 86.94 217 GLY B C 1
ATOM 5003 O O . GLY B 1 217 ? 12.93 33.438 21.047 1 86.94 217 GLY B O 1
ATOM 5004 N N . ARG B 1 218 ? 12.578 31.422 22.141 1 87.56 218 ARG B N 1
ATOM 5005 C CA . ARG B 1 218 ? 13.828 31.422 22.891 1 87.56 218 ARG B CA 1
ATOM 5006 C C . ARG B 1 218 ? 14.469 30.031 22.891 1 87.56 218 ARG B C 1
ATOM 5008 O O . ARG B 1 218 ? 15.695 29.906 22.812 1 87.56 218 ARG B O 1
ATOM 5015 N N . THR B 1 219 ? 13.641 29.047 22.875 1 89.06 219 THR B N 1
ATOM 5016 C CA . THR B 1 219 ? 14.133 27.672 23 1 89.06 219 THR B CA 1
ATOM 5017 C C . THR B 1 219 ? 13.945 26.906 21.703 1 89.06 219 THR B C 1
ATOM 5019 O O . THR B 1 219 ? 12.836 26.828 21.172 1 89.06 219 THR B O 1
ATOM 5022 N N . LYS B 1 220 ? 15.062 26.344 21.281 1 86.38 220 LYS B N 1
ATOM 5023 C CA . LYS B 1 220 ? 15.016 25.562 20.062 1 86.38 220 LYS B CA 1
ATOM 5024 C C . LYS B 1 220 ? 14.258 24.25 20.266 1 86.38 220 LYS B C 1
ATOM 5026 O O . LYS B 1 220 ? 14.391 23.609 21.328 1 86.38 220 LYS B O 1
ATOM 5031 N N . LEU B 1 221 ? 13.492 23.828 19.297 1 82.75 221 LEU B N 1
ATOM 5032 C CA . LEU B 1 221 ? 12.688 22.609 19.391 1 82.75 221 LEU B CA 1
ATOM 5033 C C . LEU B 1 221 ? 13.508 21.391 18.984 1 82.75 221 LEU B C 1
ATOM 5035 O O . LEU B 1 221 ? 13.617 20.438 19.766 1 82.75 221 LEU B O 1
ATOM 5039 N N . LEU B 1 222 ? 14.039 21.359 17.734 1 80.5 222 LEU B N 1
ATOM 5040 C CA . LEU B 1 222 ? 14.828 20.25 17.203 1 80.5 222 LEU B CA 1
ATOM 5041 C C . LEU B 1 222 ? 16.109 20.766 16.547 1 80.5 222 LEU B C 1
ATOM 5043 O O . LEU B 1 222 ? 16.125 21.859 15.977 1 80.5 222 LEU B O 1
ATOM 5047 N N . ALA B 1 223 ? 17.188 19.969 16.641 1 77.94 223 ALA B N 1
ATOM 5048 C CA . ALA B 1 223 ? 18.469 20.344 16.062 1 77.94 223 ALA B CA 1
ATOM 5049 C C . ALA B 1 223 ? 18.406 20.375 14.539 1 77.94 223 ALA B C 1
ATOM 5051 O O . ALA B 1 223 ? 19.141 21.125 13.891 1 77.94 223 ALA B O 1
ATOM 5052 N N . LEU B 1 224 ? 17.484 19.609 14 1 79.69 224 LEU B N 1
ATOM 5053 C CA . LEU B 1 224 ? 17.344 19.484 12.555 1 79.69 224 LEU B CA 1
ATOM 5054 C C . LEU B 1 224 ? 16.828 20.797 11.953 1 79.69 224 LEU B C 1
ATOM 5056 O O . LEU B 1 224 ? 17.141 21.109 10.805 1 79.69 224 LEU B O 1
ATOM 5060 N N . SER B 1 225 ? 16 21.484 12.742 1 79.88 225 SER B N 1
ATOM 5061 C CA . SER B 1 225 ? 15.422 22.75 12.32 1 79.88 225 SER B CA 1
ATOM 5062 C C . SER B 1 225 ? 15.617 23.828 13.375 1 79.88 225 SER B C 1
ATOM 5064 O O . SER B 1 225 ? 14.719 24.094 14.18 1 79.88 225 SER B O 1
ATOM 5066 N N . PRO B 1 226 ? 16.656 24.516 13.273 1 79.44 226 PRO B N 1
ATOM 5067 C CA . PRO B 1 226 ? 17.016 25.469 14.336 1 79.44 226 PRO B CA 1
ATOM 5068 C C . PRO B 1 226 ? 16.078 26.672 14.398 1 79.44 226 PRO B C 1
ATOM 5070 O O . PRO B 1 226 ? 16.031 27.359 15.422 1 79.44 226 PRO B O 1
ATOM 5073 N N . LYS B 1 227 ? 15.336 26.875 13.391 1 79.56 227 LYS B N 1
ATOM 5074 C CA . LYS B 1 227 ? 14.469 28.047 13.359 1 79.56 227 LYS B CA 1
ATOM 5075 C C . LYS B 1 227 ? 13.156 27.781 14.102 1 79.56 227 LYS B C 1
ATOM 5077 O O . LYS B 1 227 ? 12.438 28.703 14.461 1 79.56 227 LYS B O 1
ATOM 5082 N N . LYS B 1 228 ? 12.906 26.547 14.391 1 84.81 228 LYS B N 1
ATOM 5083 C CA . LYS B 1 228 ? 11.664 26.219 15.086 1 84.81 228 LYS B CA 1
ATOM 5084 C C . LYS B 1 228 ? 11.859 26.234 16.594 1 84.81 228 LYS B C 1
ATOM 5086 O O . LYS B 1 228 ? 12.867 25.75 17.109 1 84.81 228 LYS B O 1
ATOM 5091 N N . THR B 1 229 ? 10.898 26.891 17.281 1 90.19 229 THR B N 1
ATOM 5092 C CA . THR B 1 229 ? 11.031 27.094 18.719 1 90.19 229 THR B CA 1
ATOM 5093 C C . THR B 1 229 ? 9.875 26.438 19.469 1 90.19 229 THR B C 1
ATOM 5095 O O . THR B 1 229 ? 8.828 26.172 18.875 1 90.19 229 THR B O 1
ATOM 5098 N N . VAL B 1 230 ? 10.102 26.188 20.75 1 91.25 230 VAL B N 1
ATOM 5099 C CA . VAL B 1 230 ? 9.094 25.562 21.609 1 91.25 230 VAL B CA 1
ATOM 5100 C C . VAL B 1 230 ? 7.945 26.547 21.844 1 91.25 230 VAL B C 1
ATOM 5102 O O . VAL B 1 230 ? 6.777 26.141 21.859 1 91.25 230 VAL B O 1
ATOM 5105 N N . GLU B 1 231 ? 8.312 27.844 22.047 1 93 231 GLU B N 1
ATOM 5106 C CA . GLU B 1 231 ? 7.301 28.875 22.266 1 93 231 GLU B CA 1
ATOM 5107 C C . GLU B 1 231 ? 6.379 28.984 21.047 1 93 231 GLU B C 1
ATOM 5109 O O . GLU B 1 231 ? 5.168 29.172 21.188 1 93 231 GLU B O 1
ATOM 5114 N N . GLY B 1 232 ? 6.945 28.891 19.922 1 92.25 232 GLY B N 1
ATOM 5115 C CA . GLY B 1 232 ? 6.145 28.875 18.703 1 92.25 232 GLY B CA 1
ATOM 5116 C C . GLY B 1 232 ? 5.25 27.656 18.578 1 92.25 232 GLY B C 1
ATOM 5117 O O . GLY B 1 232 ? 4.102 27.766 18.141 1 92.25 232 GLY B O 1
ATOM 5118 N N . PHE B 1 233 ? 5.777 26.594 19.047 1 92.56 233 PHE B N 1
ATOM 5119 C CA . PHE B 1 233 ? 5.047 25.344 18.984 1 92.56 233 PHE B CA 1
ATOM 5120 C C . PHE B 1 233 ? 3.828 25.375 19.891 1 92.56 233 PHE B C 1
ATOM 5122 O O . PHE B 1 233 ? 2.732 24.969 19.5 1 92.56 233 PHE B O 1
ATOM 5129 N N . VAL B 1 234 ? 3.969 25.875 21.062 1 93.75 234 VAL B N 1
ATOM 5130 C CA . VAL B 1 234 ? 2.889 25.922 22.047 1 93.75 234 VAL B CA 1
ATOM 5131 C C . VAL B 1 234 ? 1.874 26.984 21.625 1 93.75 234 VAL B C 1
ATOM 5133 O O . VAL B 1 234 ? 0.664 26.766 21.719 1 93.75 234 VAL B O 1
ATOM 5136 N N . GLY B 1 235 ? 2.395 28.125 21.25 1 93.75 235 GLY B N 1
ATOM 5137 C CA . GLY B 1 235 ? 1.502 29.156 20.766 1 93.75 235 GLY B CA 1
ATOM 5138 C C . GLY B 1 235 ? 0.663 28.719 19.578 1 93.75 235 GLY B C 1
ATOM 5139 O O . GLY B 1 235 ? -0.538 28.984 19.531 1 93.75 235 GLY B O 1
ATOM 5140 N N . ALA B 1 236 ? 1.283 28.062 18.656 1 95.62 236 ALA B N 1
ATOM 5141 C CA . ALA B 1 236 ? 0.57 27.547 17.5 1 95.62 236 ALA B CA 1
ATOM 5142 C C . ALA B 1 236 ? -0.482 26.531 17.906 1 95.62 236 ALA B C 1
ATOM 5144 O O . ALA B 1 236 ? -1.576 26.484 17.328 1 95.62 236 ALA B O 1
ATOM 5145 N N . PHE B 1 237 ? -0.177 25.719 18.875 1 96.38 237 PHE B N 1
ATOM 5146 C CA . PHE B 1 237 ? -1.097 24.688 19.344 1 96.38 237 PHE B CA 1
ATOM 5147 C C . PHE B 1 237 ? -2.389 25.312 19.859 1 96.38 237 PHE B C 1
ATOM 5149 O O . PHE B 1 237 ? -3.48 24.922 19.453 1 96.38 237 PHE B O 1
ATOM 5156 N N . VAL B 1 238 ? -2.295 26.312 20.672 1 96 238 VAL B N 1
ATOM 5157 C CA . VAL B 1 238 ? -3.447 26.938 21.297 1 96 238 VAL B CA 1
ATOM 5158 C C . VAL B 1 238 ? -4.305 27.625 20.25 1 96 238 VAL B C 1
ATOM 5160 O O . VAL B 1 238 ? -5.523 27.438 20.203 1 96 238 VAL B O 1
ATOM 5163 N N . PHE B 1 239 ? -3.721 28.328 19.375 1 96.5 239 PHE B N 1
ATOM 5164 C CA . PHE B 1 239 ? -4.477 29.094 18.391 1 96.5 239 PHE B CA 1
ATOM 5165 C C . PHE B 1 239 ? -5.059 28.203 17.312 1 96.5 239 PHE B C 1
ATOM 5167 O O . PHE B 1 239 ? -6.113 28.5 16.75 1 96.5 239 PHE B O 1
ATOM 5174 N N . THR B 1 240 ? -4.371 27.094 17.031 1 97.31 240 THR B N 1
ATOM 5175 C CA . THR B 1 240 ? -4.922 26.141 16.062 1 97.31 240 THR B CA 1
ATOM 5176 C C . THR B 1 240 ? -6.156 25.453 16.625 1 97.31 240 THR B C 1
ATOM 5178 O O . THR B 1 240 ? -7.121 25.188 15.906 1 97.31 240 THR B O 1
ATOM 5181 N N . ILE B 1 241 ? -6.121 25.172 17.922 1 96.81 241 ILE B N 1
ATOM 5182 C CA . ILE B 1 241 ? -7.262 24.562 18.594 1 96.81 241 ILE B CA 1
ATOM 5183 C C . ILE B 1 241 ? -8.469 25.5 18.516 1 96.81 241 ILE B C 1
ATOM 5185 O O . ILE B 1 241 ? -9.57 25.062 18.156 1 96.81 241 ILE B O 1
ATOM 5189 N N . ILE B 1 242 ? -8.258 26.703 18.781 1 95.75 242 ILE B N 1
ATOM 5190 C CA . ILE B 1 242 ? -9.32 27.703 18.734 1 95.75 242 ILE B CA 1
ATOM 5191 C C . ILE B 1 242 ? -9.836 27.859 17.312 1 95.75 242 ILE B C 1
ATOM 5193 O O . ILE B 1 242 ? -11.047 27.859 17.078 1 95.75 242 ILE B O 1
ATOM 5197 N N . TRP B 1 243 ? -8.914 27.953 16.391 1 96.62 243 TRP B N 1
ATOM 5198 C CA . TRP B 1 243 ? -9.266 28.125 14.984 1 96.62 243 TRP B CA 1
ATOM 5199 C C . TRP B 1 243 ? -10.094 26.938 14.484 1 96.62 243 TRP B C 1
ATOM 5201 O O . TRP B 1 243 ? -11.141 27.141 13.859 1 96.62 243 TRP B O 1
ATOM 5211 N N . SER B 1 244 ? -9.617 25.766 14.789 1 97.12 244 SER B N 1
ATOM 5212 C CA . SER B 1 244 ? -10.266 24.562 14.273 1 97.12 244 SER B CA 1
ATOM 5213 C C . SER B 1 244 ? -11.703 24.438 14.789 1 97.12 244 SER B C 1
ATOM 5215 O O . SER B 1 244 ? -12.609 24.078 14.047 1 97.12 244 SER B O 1
ATOM 5217 N N . PHE B 1 245 ? -11.906 24.766 16.047 1 94.75 245 PHE B N 1
ATOM 5218 C CA . PHE B 1 245 ? -13.227 24.688 16.656 1 94.75 245 PHE B CA 1
ATOM 5219 C C . PHE B 1 245 ? -14.195 25.641 15.969 1 94.75 245 PHE B C 1
ATOM 5221 O O . PHE B 1 245 ? -15.281 25.234 15.547 1 94.75 245 PHE B O 1
ATOM 5228 N N . TRP B 1 246 ? -13.844 26.844 15.781 1 94.5 246 TRP B N 1
ATOM 5229 C CA . TRP B 1 246 ? -14.719 27.859 15.195 1 94.5 246 TRP B CA 1
ATOM 5230 C C . TRP B 1 246 ? -14.906 27.625 13.703 1 94.5 246 TRP B C 1
ATOM 5232 O O . TRP B 1 246 ? -16.016 27.766 13.18 1 94.5 246 TRP B O 1
ATOM 5242 N N . PHE B 1 247 ? -13.836 27.281 13.039 1 95.88 247 PHE B N 1
ATOM 5243 C CA . PHE B 1 247 ? -13.891 27.125 11.594 1 95.88 247 PHE B CA 1
ATOM 5244 C C . PHE B 1 247 ? -14.742 25.922 11.219 1 95.88 247 PHE B C 1
ATOM 5246 O O . PHE B 1 247 ? -15.453 25.953 10.211 1 95.88 247 PHE B O 1
ATOM 5253 N N . ALA B 1 248 ? -14.672 24.859 11.992 1 95.94 248 ALA B N 1
ATOM 5254 C CA . ALA B 1 248 ? -15.531 23.703 11.766 1 95.94 248 ALA B CA 1
ATOM 5255 C C . ALA B 1 248 ? -17 24.078 11.852 1 95.94 248 ALA B C 1
ATOM 5257 O O . ALA B 1 248 ? -17.828 23.641 11.039 1 95.94 248 ALA B O 1
ATOM 5258 N N . GLY B 1 249 ? -17.328 24.875 12.891 1 93 249 GLY B N 1
ATOM 5259 C CA . GLY B 1 249 ? -18.688 25.359 13.016 1 93 249 GLY B CA 1
ATOM 5260 C C . GLY B 1 249 ? -19.125 26.234 11.852 1 93 249 GLY B C 1
ATOM 5261 O O . GLY B 1 249 ? -20.25 26.141 11.375 1 93 249 GLY B O 1
ATOM 5262 N N . PHE B 1 250 ? -18.234 27.016 11.406 1 93.75 250 PHE B N 1
ATOM 5263 C CA . PHE B 1 250 ? -18.516 27.922 10.297 1 93.75 250 PHE B CA 1
ATOM 5264 C C . PHE B 1 250 ? -18.734 27.141 9.008 1 93.75 250 PHE B C 1
ATOM 5266 O O . PHE B 1 250 ? -19.672 27.438 8.25 1 93.75 250 PHE B O 1
ATOM 5273 N N . LEU B 1 251 ? -17.938 26.156 8.727 1 93.81 251 LEU B N 1
ATOM 5274 C CA . LEU B 1 251 ? -18.047 25.375 7.5 1 93.81 251 LEU B CA 1
ATOM 5275 C C . LEU B 1 251 ? -19.312 24.547 7.5 1 93.81 251 LEU B C 1
ATOM 5277 O O . LEU B 1 251 ? -19.828 24.188 6.438 1 93.81 251 LEU B O 1
ATOM 5281 N N . SER B 1 252 ? -19.812 24.219 8.664 1 92.5 252 SER B N 1
ATOM 5282 C CA . SER B 1 252 ? -21 23.375 8.805 1 92.5 252 SER B CA 1
ATOM 5283 C C . SER B 1 252 ? -22.266 24.125 8.375 1 92.5 252 SER B C 1
ATOM 5285 O O . SER B 1 252 ? -23.328 23.531 8.273 1 92.5 252 SER B O 1
ATOM 5287 N N . TYR B 1 253 ? -22.156 25.391 8.07 1 90.81 253 TYR B N 1
ATOM 5288 C CA . TYR B 1 253 ? -23.297 26.172 7.645 1 90.81 253 TYR B CA 1
ATOM 5289 C C . TYR B 1 253 ? -23.547 26.031 6.148 1 90.81 253 TYR B C 1
ATOM 5291 O O . TYR B 1 253 ? -24.641 26.297 5.66 1 90.81 253 TYR B O 1
ATOM 5299 N N . PHE B 1 254 ? -22.562 25.609 5.426 1 89.81 254 PHE B N 1
ATOM 5300 C CA . PHE B 1 254 ? -22.656 25.547 3.975 1 89.81 254 PHE B CA 1
ATOM 5301 C C . PHE B 1 254 ? -22.891 24.109 3.51 1 89.81 254 PHE B C 1
ATOM 5303 O O . PHE B 1 254 ? -22.047 23.234 3.75 1 89.81 254 PHE B O 1
ATOM 5310 N N . PRO B 1 255 ? -23.922 23.875 2.805 1 87.69 255 PRO B N 1
ATOM 5311 C CA . PRO B 1 255 ? -24.219 22.516 2.34 1 87.69 255 PRO B CA 1
ATOM 5312 C C . PRO B 1 255 ? -23.172 21.969 1.38 1 87.69 255 PRO B C 1
ATOM 5314 O O . PRO B 1 255 ? -22.906 20.766 1.365 1 87.69 255 PRO B O 1
ATOM 5317 N N . HIS B 1 256 ? -22.562 22.812 0.688 1 86.56 256 HIS B N 1
ATOM 5318 C CA . HIS B 1 256 ? -21.516 22.391 -0.252 1 86.56 256 HIS B CA 1
ATOM 5319 C C . HIS B 1 256 ? -20.328 21.797 0.477 1 86.56 256 HIS B C 1
ATOM 5321 O O . HIS B 1 256 ? -19.562 21.016 -0.1 1 86.56 256 HIS B O 1
ATOM 5327 N N . MET B 1 257 ? -20.219 22.094 1.729 1 90.75 257 MET B N 1
ATOM 5328 C CA . MET B 1 257 ? -19.062 21.672 2.508 1 90.75 257 MET B CA 1
ATOM 5329 C C . MET B 1 257 ? -19.344 20.344 3.219 1 90.75 257 MET B C 1
ATOM 5331 O O . MET B 1 257 ? -18.469 19.484 3.301 1 90.75 257 MET B O 1
ATOM 5335 N N . TYR B 1 258 ? -20.531 20.156 3.652 1 88.94 258 TYR B N 1
ATOM 5336 C CA . TYR B 1 258 ? -20.75 18.969 4.477 1 88.94 258 TYR B CA 1
ATOM 5337 C C . TYR B 1 258 ? -21.391 17.859 3.668 1 88.94 258 TYR B C 1
ATOM 5339 O O . TYR B 1 258 ? -21.406 16.703 4.094 1 88.94 258 TYR B O 1
ATOM 5347 N N . CYS B 1 259 ? -21.938 18.156 2.475 1 85.62 259 CYS B N 1
ATOM 5348 C CA . CYS B 1 259 ? -22.594 17.125 1.674 1 85.62 259 CYS B CA 1
ATOM 5349 C C . CYS B 1 259 ? -21.562 16.281 0.921 1 85.62 259 CYS B C 1
ATOM 5351 O O . CYS B 1 259 ? -20.672 16.828 0.268 1 85.62 259 CYS B O 1
ATOM 5353 N N . ALA B 1 260 ? -21.656 14.969 1.004 1 85.62 260 ALA B N 1
ATOM 5354 C CA . ALA B 1 260 ? -20.781 14.055 0.265 1 85.62 260 ALA B CA 1
ATOM 5355 C C . ALA B 1 260 ? -21.109 14.07 -1.227 1 85.62 260 ALA B C 1
ATOM 5357 O O . ALA B 1 260 ? -22.25 14.328 -1.615 1 85.62 260 ALA B O 1
ATOM 5358 N N . LYS B 1 261 ? -20.125 13.898 -1.98 1 83.44 261 LYS B N 1
ATOM 5359 C CA . LYS B 1 261 ? -20.328 13.836 -3.424 1 83.44 261 LYS B CA 1
ATOM 5360 C C . LYS B 1 261 ? -20.734 12.422 -3.861 1 83.44 261 LYS B C 1
ATOM 5362 O O . LYS B 1 261 ? -19.891 11.523 -3.9 1 83.44 261 LYS B O 1
ATOM 5367 N N . THR B 1 262 ? -21.891 12.172 -4.078 1 75.5 262 THR B N 1
ATOM 5368 C CA . THR B 1 262 ? -22.391 10.859 -4.465 1 75.5 262 THR B CA 1
ATOM 5369 C C . THR B 1 262 ? -22.391 10.711 -5.984 1 75.5 262 THR B C 1
ATOM 5371 O O . THR B 1 262 ? -22.234 9.602 -6.504 1 75.5 262 THR B O 1
ATOM 5374 N N . ASP B 1 263 ? -22.609 11.797 -6.656 1 78 263 ASP B N 1
ATOM 5375 C CA . ASP B 1 263 ? -22.594 11.812 -8.117 1 78 263 ASP B CA 1
ATOM 5376 C C . ASP B 1 263 ? -22 13.109 -8.648 1 78 263 ASP B C 1
ATOM 5378 O O . ASP B 1 263 ? -21.922 14.109 -7.926 1 78 263 ASP B O 1
ATOM 5382 N N . PHE B 1 264 ? -21.516 13.109 -9.828 1 80.44 264 PHE B N 1
ATOM 5383 C CA . PHE B 1 264 ? -20.828 14.273 -10.367 1 80.44 264 PHE B CA 1
ATOM 5384 C C . PHE B 1 264 ? -21.812 15.219 -11.039 1 80.44 264 PHE B C 1
ATOM 5386 O O . PHE B 1 264 ? -21.5 16.391 -11.289 1 80.44 264 PHE B O 1
ATOM 5393 N N . HIS B 1 265 ? -23.016 14.773 -11.219 1 77.38 265 HIS B N 1
ATOM 5394 C CA . HIS B 1 265 ? -23.953 15.609 -11.969 1 77.38 265 HIS B CA 1
ATOM 5395 C C . HIS B 1 265 ? -25.031 16.188 -11.055 1 77.38 265 HIS B C 1
ATOM 5397 O O . HIS B 1 265 ? -25.656 17.203 -11.383 1 77.38 265 HIS B O 1
ATOM 5403 N N . SER B 1 266 ? -25.297 15.539 -9.914 1 67.44 266 SER B N 1
ATOM 5404 C CA . SER B 1 266 ? -26.422 15.977 -9.094 1 67.44 266 SER B CA 1
ATOM 5405 C C . SER B 1 266 ? -26.047 17.188 -8.258 1 67.44 266 SER B C 1
ATOM 5407 O O . SER B 1 266 ? -24.875 17.406 -7.938 1 67.44 266 SER B O 1
ATOM 5409 N N . ALA B 1 267 ? -27 18.078 -8.172 1 66.12 267 ALA B N 1
ATOM 5410 C CA . ALA B 1 267 ? -26.859 19.25 -7.32 1 66.12 267 ALA B CA 1
ATOM 5411 C C . ALA B 1 267 ? -26.625 18.859 -5.867 1 66.12 267 ALA B C 1
ATOM 5413 O O . ALA B 1 267 ? -26.953 17.734 -5.461 1 66.12 267 ALA B O 1
ATOM 5414 N N . PHE B 1 268 ? -25.922 19.703 -5.133 1 65.88 268 PHE B N 1
ATOM 5415 C CA . PHE B 1 268 ? -25.609 19.453 -3.729 1 65.88 268 PHE B CA 1
ATOM 5416 C C . PHE B 1 268 ? -26.875 19.531 -2.875 1 65.88 268 PHE B C 1
ATOM 5418 O O . PHE B 1 268 ? -27.328 20.625 -2.535 1 65.88 268 PHE B O 1
ATOM 5425 N N . HIS B 1 269 ? -27.766 18.578 -2.863 1 70.19 269 HIS B N 1
ATOM 5426 C CA . HIS B 1 269 ? -28.859 18.531 -1.911 1 70.19 269 HIS B CA 1
ATOM 5427 C C . HIS B 1 269 ? -28.797 17.281 -1.037 1 70.19 269 HIS B C 1
ATOM 5429 O O . HIS B 1 269 ? -28.812 16.172 -1.547 1 70.19 269 HIS B O 1
ATOM 5435 N N . CYS B 1 270 ? -28.266 17.578 0.111 1 74.81 270 CYS B N 1
ATOM 5436 C CA . CYS B 1 270 ? -28.219 16.453 1.029 1 74.81 270 CYS B CA 1
ATOM 5437 C C . CYS B 1 270 ? -28.844 16.812 2.371 1 74.81 270 CYS B C 1
ATOM 5439 O O . CYS B 1 270 ? -29.031 17.984 2.674 1 74.81 270 CYS B O 1
ATOM 5441 N N . GLU B 1 271 ? -29.406 15.797 2.949 1 77.75 271 GLU B N 1
ATOM 5442 C CA . GLU B 1 271 ? -29.875 15.969 4.32 1 77.75 271 GLU B CA 1
ATOM 5443 C C . GLU B 1 271 ? -28.703 16.156 5.281 1 77.75 271 GLU B C 1
ATOM 5445 O O . GLU B 1 271 ? -27.688 15.461 5.184 1 77.75 271 GLU B O 1
ATOM 5450 N N . LYS B 1 272 ? -28.922 17.188 6.043 1 82.19 272 LYS B N 1
ATOM 5451 C CA . LYS B 1 272 ? -27.844 17.516 6.977 1 82.19 272 LYS B CA 1
ATOM 5452 C C . LYS B 1 272 ? -27.625 16.391 7.984 1 82.19 272 LYS B C 1
ATOM 5454 O O . LYS B 1 272 ? -28.547 16.016 8.711 1 82.19 272 LYS B O 1
ATOM 5459 N N . ASP B 1 273 ? -26.484 15.82 8.008 1 81.81 273 ASP B N 1
ATOM 5460 C CA . ASP B 1 273 ? -26.078 14.773 8.938 1 81.81 273 ASP B CA 1
ATOM 5461 C C . ASP B 1 273 ? -26.062 15.289 10.375 1 81.81 273 ASP B C 1
ATOM 5463 O O . ASP B 1 273 ? -25.703 16.438 10.625 1 81.81 273 ASP B O 1
ATOM 5467 N N . PRO B 1 274 ? -26.516 14.523 11.281 1 83.31 274 PRO B N 1
ATOM 5468 C CA . PRO B 1 274 ? -26.516 14.922 12.688 1 83.31 274 PRO B CA 1
ATOM 5469 C C . PRO B 1 274 ? -25.141 15.336 13.188 1 83.31 274 PRO B C 1
ATOM 5471 O O . PRO B 1 274 ? -25.031 16.047 14.188 1 83.31 274 PRO B O 1
ATOM 5474 N N . LEU B 1 275 ? -24.188 14.977 12.453 1 87.69 275 LEU B N 1
ATOM 5475 C CA . LEU B 1 275 ? -22.812 15.328 12.812 1 87.69 275 LEU B CA 1
ATOM 5476 C C . LEU B 1 275 ? -22.609 16.844 12.734 1 87.69 275 LEU B C 1
ATOM 5478 O O . LEU B 1 275 ? -21.781 17.391 13.469 1 87.69 275 LEU B O 1
ATOM 5482 N N . PHE B 1 276 ? -23.391 17.484 11.945 1 89.69 276 PHE B N 1
ATOM 5483 C CA . PHE B 1 276 ? -23.172 18.906 11.664 1 89.69 276 PHE B CA 1
ATOM 5484 C C . PHE B 1 276 ? -24.234 19.766 12.344 1 89.69 276 PHE B C 1
ATOM 5486 O O . PHE B 1 276 ? -24.25 20.984 12.188 1 89.69 276 PHE B O 1
ATOM 5493 N N . VAL B 1 277 ? -25.141 19.125 13.102 1 87.81 277 VAL B N 1
ATOM 5494 C CA . VAL B 1 277 ? -26.203 19.844 13.797 1 87.81 277 VAL B CA 1
ATOM 5495 C C . VAL B 1 277 ? -25.734 20.219 15.203 1 87.81 277 VAL B C 1
ATOM 5497 O O . VAL B 1 277 ? -25.156 19.391 15.914 1 87.81 277 VAL B O 1
ATOM 5500 N N . LYS B 1 278 ? -25.953 21.438 15.523 1 87.75 278 LYS B N 1
ATOM 5501 C CA . LYS B 1 278 ? -25.547 21.938 16.844 1 87.75 278 LYS B CA 1
ATOM 5502 C C . LYS B 1 278 ? -26.484 21.422 17.922 1 87.75 278 LYS B C 1
ATOM 5504 O O . LYS B 1 278 ? -27.703 21.406 17.75 1 87.75 278 LYS B O 1
ATOM 5509 N N . ARG B 1 279 ? -25.906 20.828 18.859 1 83.5 279 ARG B N 1
ATOM 5510 C CA . ARG B 1 279 ? -26.641 20.359 20.031 1 83.5 279 ARG B CA 1
ATOM 5511 C C . ARG B 1 279 ? -26.078 20.969 21.312 1 83.5 279 ARG B C 1
ATOM 5513 O O . ARG B 1 279 ? -24.938 21.453 21.328 1 83.5 279 ARG B O 1
ATOM 5520 N N . ASP B 1 280 ? -26.953 21.062 22.234 1 80.56 280 ASP B N 1
ATOM 5521 C CA . ASP B 1 280 ? -26.516 21.594 23.531 1 80.56 280 ASP B CA 1
ATOM 5522 C C . ASP B 1 280 ? -25.719 20.562 24.312 1 80.56 280 ASP B C 1
ATOM 5524 O O . ASP B 1 280 ? -26.219 19.469 24.594 1 80.56 280 ASP B O 1
ATOM 5528 N N . VAL B 1 281 ? -24.516 20.766 24.391 1 75.5 281 VAL B N 1
ATOM 5529 C CA . VAL B 1 281 ? -23.672 19.844 25.156 1 75.5 281 VAL B CA 1
ATOM 5530 C C . VAL B 1 281 ? -23.234 20.5 26.469 1 75.5 281 VAL B C 1
ATOM 5532 O O . VAL B 1 281 ? -22.875 21.688 26.484 1 75.5 281 VAL B O 1
ATOM 5535 N N . PRO B 1 282 ? -23.5 19.719 27.5 1 73.31 282 PRO B N 1
ATOM 5536 C CA . PRO B 1 282 ? -23.062 20.281 28.781 1 73.31 282 PRO B CA 1
ATOM 5537 C C . PRO B 1 282 ? -21.531 20.438 28.875 1 73.31 282 PRO B C 1
ATOM 5539 O O . PRO B 1 282 ? -20.797 19.578 28.406 1 73.31 282 PRO B O 1
ATOM 5542 N N . MET B 1 283 ? -21.078 21.578 29.047 1 68.81 283 MET B N 1
ATOM 5543 C CA . MET B 1 283 ? -19.641 21.859 29.141 1 68.81 283 MET B CA 1
ATOM 5544 C C . MET B 1 283 ? -19.016 21.078 30.297 1 68.81 283 MET B C 1
ATOM 5546 O O . MET B 1 283 ? -19.688 20.781 31.297 1 68.81 283 MET B O 1
ATOM 5550 N N . PRO B 1 284 ? -17.828 20.609 30.031 1 66.38 284 PRO B N 1
ATOM 5551 C CA . PRO B 1 284 ? -17.156 19.922 31.141 1 66.38 284 PRO B CA 1
ATOM 5552 C C . PRO B 1 284 ? -17.125 20.75 32.438 1 66.38 284 PRO B C 1
ATOM 5554 O O . PRO B 1 284 ? -17.156 21.984 32.375 1 66.38 284 PRO B O 1
ATOM 5557 N N . ALA B 1 285 ? -17.125 20.062 33.531 1 64.31 285 ALA B N 1
ATOM 5558 C CA . ALA B 1 285 ? -17.234 20.641 34.875 1 64.31 285 ALA B CA 1
ATOM 5559 C C . ALA B 1 285 ? -16.172 21.703 35.094 1 64.31 285 ALA B C 1
ATOM 5561 O O . ALA B 1 285 ? -16.438 22.734 35.719 1 64.31 285 ALA B O 1
ATOM 5562 N N . PHE B 1 286 ? -15.055 21.391 34.5 1 64.25 286 PHE B N 1
ATOM 5563 C CA . PHE B 1 286 ? -13.953 22.312 34.75 1 64.25 286 PHE B CA 1
ATOM 5564 C C . PHE B 1 286 ? -14.227 23.672 34.125 1 64.25 286 PHE B C 1
ATOM 5566 O O . PHE B 1 286 ? -13.906 24.703 34.688 1 64.25 286 PHE B O 1
ATOM 5573 N N . VAL B 1 287 ? -14.836 23.703 33.031 1 65.94 287 VAL B N 1
ATOM 5574 C CA . VAL B 1 287 ? -15.133 24.953 32.344 1 65.94 287 VAL B CA 1
ATOM 5575 C C . VAL B 1 287 ? -16.312 25.656 33.031 1 65.94 287 VAL B C 1
ATOM 5577 O O . VAL B 1 287 ? -16.344 26.891 33.125 1 65.94 287 VAL B O 1
ATOM 5580 N N . GLN B 1 288 ? -17.25 24.781 33.5 1 67.44 288 GLN B N 1
ATOM 5581 C CA . GLN B 1 288 ? -18.359 25.359 34.25 1 67.44 288 GLN B CA 1
ATOM 5582 C C . GLN B 1 288 ? -17.875 26.094 35.5 1 67.44 288 GLN B C 1
ATOM 5584 O O . GLN B 1 288 ? -18.391 27.172 35.812 1 67.44 288 GLN B O 1
ATOM 5589 N N . ALA B 1 289 ? -16.797 25.5 36 1 65.31 289 ALA B N 1
ATOM 5590 C CA . ALA B 1 289 ? -16.25 26.094 37.219 1 65.31 289 ALA B CA 1
ATOM 5591 C C . ALA B 1 289 ? -15.523 27.406 36.875 1 65.31 289 ALA B C 1
ATOM 5593 O O . ALA B 1 289 ? -15.625 28.375 37.625 1 65.31 289 ALA B O 1
ATOM 5594 N N . LEU B 1 290 ? -14.875 27.406 35.75 1 63.31 290 LEU B N 1
ATOM 5595 C CA . LEU B 1 290 ? -14.062 28.562 35.375 1 63.31 290 LEU B CA 1
ATOM 5596 C C . LEU B 1 290 ? -14.953 29.734 34.969 1 63.31 290 LEU B C 1
ATOM 5598 O O . LEU B 1 290 ? -14.586 30.891 35.188 1 63.31 290 LEU B O 1
ATOM 5602 N N . THR B 1 291 ? -16.062 29.359 34.406 1 64.38 291 THR B N 1
ATOM 5603 C CA . THR B 1 291 ? -16.969 30.438 33.969 1 64.38 291 THR B CA 1
ATOM 5604 C C . THR B 1 291 ? -18.047 30.672 35.031 1 64.38 291 THR B C 1
ATOM 5606 O O . THR B 1 291 ? -19.047 31.312 34.75 1 64.38 291 THR B O 1
ATOM 5609 N N . PHE B 1 292 ? -17.859 30.266 36.25 1 65.25 292 PHE B N 1
ATOM 5610 C CA . PHE B 1 292 ? -18.734 30.484 37.406 1 65.25 292 PHE B CA 1
ATOM 5611 C C . PHE B 1 292 ? -20.156 30.031 37.094 1 65.25 292 PHE B C 1
ATOM 5613 O O . PHE B 1 292 ? -21.109 30.75 37.375 1 65.25 292 PHE B O 1
ATOM 5620 N N . ASN B 1 293 ? -20.344 28.875 36.406 1 62.34 293 ASN B N 1
ATOM 5621 C CA . ASN B 1 293 ? -21.625 28.234 36.156 1 62.34 293 ASN B CA 1
ATOM 5622 C C . ASN B 1 293 ? -22.5 29.078 35.219 1 62.34 293 ASN B C 1
ATOM 5624 O O . ASN B 1 293 ? -23.719 28.938 35.219 1 62.34 293 ASN B O 1
ATOM 5628 N N . ARG B 1 294 ? -21.984 30.125 34.625 1 61.75 294 ARG B N 1
ATOM 5629 C CA . ARG B 1 294 ? -22.812 30.938 33.75 1 61.75 294 ARG B CA 1
ATOM 5630 C C . ARG B 1 294 ? -22.953 30.297 32.375 1 61.75 294 ARG B C 1
ATOM 5632 O O . ARG B 1 294 ? -24 30.422 31.719 1 61.75 294 ARG B O 1
ATOM 5639 N N . LEU B 1 295 ? -21.984 29.703 31.938 1 62.66 295 LEU B N 1
ATOM 5640 C CA . LEU B 1 295 ? -22.031 29.031 30.641 1 62.66 295 LEU B CA 1
ATOM 5641 C C . LEU B 1 295 ? -22.172 27.531 30.812 1 62.66 295 LEU B C 1
ATOM 5643 O O . LEU B 1 295 ? -21.172 26.828 31.016 1 62.66 295 LEU B O 1
ATOM 5647 N N . THR B 1 296 ? -23.359 27.016 31.031 1 64 296 THR B N 1
ATOM 5648 C CA . THR B 1 296 ? -23.609 25.625 31.359 1 64 296 THR B CA 1
ATOM 5649 C C . THR B 1 296 ? -23.688 24.781 30.094 1 64 296 THR B C 1
ATOM 5651 O O . THR B 1 296 ? -23.281 23.609 30.094 1 64 296 THR B O 1
ATOM 5654 N N . THR B 1 297 ? -24.25 25.406 29.031 1 69.5 297 THR B N 1
ATOM 5655 C CA . THR B 1 297 ? -24.422 24.609 27.844 1 69.5 297 THR B CA 1
ATOM 5656 C C . THR B 1 297 ? -23.797 25.297 26.625 1 69.5 297 THR B C 1
ATOM 5658 O O . THR B 1 297 ? -23.797 26.531 26.547 1 69.5 297 THR B O 1
ATOM 5661 N N . ILE B 1 298 ? -22.891 24.719 26.047 1 74.25 298 ILE B N 1
ATOM 5662 C CA . ILE B 1 298 ? -22.359 25.234 24.797 1 74.25 298 ILE B CA 1
ATOM 5663 C C . ILE B 1 298 ? -22.984 24.5 23.625 1 74.25 298 ILE B C 1
ATOM 5665 O O . ILE B 1 298 ? -23.141 23.266 23.656 1 74.25 298 ILE B O 1
ATOM 5669 N N . ARG B 1 299 ? -23.594 25.297 22.781 1 82.12 299 ARG B N 1
ATOM 5670 C CA . ARG B 1 299 ? -24.141 24.734 21.547 1 82.12 299 ARG B CA 1
ATOM 5671 C C . ARG B 1 299 ? -23.031 24.359 20.578 1 82.12 299 ARG B C 1
ATOM 5673 O O . ARG B 1 299 ? -22.359 25.25 20.031 1 82.12 299 ARG B O 1
ATOM 5680 N N . CYS B 1 300 ? -22.656 23.109 20.609 1 86.25 300 CYS B N 1
ATOM 5681 C CA . CYS B 1 300 ? -21.594 22.703 19.703 1 86.25 300 CYS B CA 1
ATOM 5682 C C . CYS B 1 300 ? -21.984 21.453 18.922 1 86.25 300 CYS B C 1
ATOM 5684 O O . CYS B 1 300 ? -22.766 20.641 19.406 1 86.25 300 CYS B O 1
ATOM 5686 N N . ALA B 1 301 ? -21.594 21.484 17.672 1 90.25 301 ALA B N 1
ATOM 5687 C CA . ALA B 1 301 ? -21.812 20.312 16.812 1 90.25 301 ALA B CA 1
ATOM 5688 C C . ALA B 1 301 ? -20.734 19.266 17.047 1 90.25 301 ALA B C 1
ATOM 5690 O O . ALA B 1 301 ? -19.625 19.578 17.484 1 90.25 301 ALA B O 1
ATOM 5691 N N . ARG B 1 302 ? -21.016 18.047 16.828 1 90.88 302 ARG B N 1
ATOM 5692 C CA . ARG B 1 302 ? -20.062 16.953 17.031 1 90.88 302 ARG B CA 1
ATOM 5693 C C . ARG B 1 302 ? -18.844 17.141 16.141 1 90.88 302 ARG B C 1
ATOM 5695 O O . ARG B 1 302 ? -17.734 16.75 16.531 1 90.88 302 ARG B O 1
ATOM 5702 N N . VAL B 1 303 ? -19 17.734 14.977 1 93.69 303 VAL B N 1
ATOM 5703 C CA . VAL B 1 303 ? -17.891 17.984 14.055 1 93.69 303 VAL B CA 1
ATOM 5704 C C . VAL B 1 303 ? -16.875 18.906 14.711 1 93.69 303 VAL B C 1
ATOM 5706 O O . VAL B 1 303 ? -15.672 18.797 14.461 1 93.69 303 VAL B O 1
ATOM 5709 N N . GLN B 1 304 ? -17.328 19.797 15.547 1 94.44 304 GLN B N 1
ATOM 5710 C CA . GLN B 1 304 ? -16.438 20.719 16.234 1 94.44 304 GLN B CA 1
ATOM 5711 C C . GLN B 1 304 ? -15.57 19.984 17.25 1 94.44 304 GLN B C 1
ATOM 5713 O O . GLN B 1 304 ? -14.422 20.375 17.484 1 94.44 304 GLN B O 1
ATOM 5718 N N . GLN B 1 305 ? -16.078 19 17.828 1 92.06 305 GLN B N 1
ATOM 5719 C CA . GLN B 1 305 ? -15.289 18.172 18.734 1 92.06 305 GLN B CA 1
ATOM 5720 C C . GLN B 1 305 ? -14.219 17.391 17.969 1 92.06 305 GLN B C 1
ATOM 5722 O O . GLN B 1 305 ? -13.078 17.297 18.422 1 92.06 305 GLN B O 1
ATOM 5727 N N . HIS B 1 306 ? -14.617 16.828 16.844 1 94.44 306 HIS B N 1
ATOM 5728 C CA . HIS B 1 306 ? -13.648 16.125 16 1 94.44 306 HIS B CA 1
ATOM 5729 C C . HIS B 1 306 ? -12.578 17.078 15.492 1 94.44 306 HIS B C 1
ATOM 5731 O O . HIS B 1 306 ? -11.43 16.688 15.289 1 94.44 306 HIS B O 1
ATOM 5737 N N . ALA B 1 307 ? -12.992 18.328 15.328 1 96.75 307 ALA B N 1
ATOM 5738 C CA . ALA B 1 307 ? -12.062 19.328 14.836 1 96.75 307 ALA B CA 1
ATOM 5739 C C . ALA B 1 307 ? -10.922 19.547 15.828 1 96.75 307 ALA B C 1
ATOM 5741 O O . ALA B 1 307 ? -9.805 19.891 15.438 1 96.75 307 ALA B O 1
ATOM 5742 N N . LEU B 1 308 ? -11.211 19.359 17.094 1 96.25 308 LEU B N 1
ATOM 5743 C CA . LEU B 1 308 ? -10.18 19.516 18.109 1 96.25 308 LEU B CA 1
ATOM 5744 C C . LEU B 1 308 ? -9.102 18.438 17.953 1 96.25 308 LEU B C 1
ATOM 5746 O O . LEU B 1 308 ? -7.918 18.719 18.188 1 96.25 308 LEU B O 1
ATOM 5750 N N . VAL B 1 309 ? -9.477 17.297 17.562 1 96.5 309 VAL B N 1
ATOM 5751 C CA . VAL B 1 309 ? -8.531 16.203 17.328 1 96.5 309 VAL B CA 1
ATOM 5752 C C . VAL B 1 309 ? -7.664 16.531 16.109 1 96.5 309 VAL B C 1
ATOM 5754 O O . VAL B 1 309 ? -6.449 16.328 16.125 1 96.5 309 VAL B O 1
ATOM 5757 N N . PHE B 1 310 ? -8.289 17.062 15.094 1 97.69 310 PHE B N 1
ATOM 5758 C CA . PHE B 1 310 ? -7.547 17.469 13.906 1 97.69 310 PHE B CA 1
ATOM 5759 C C . PHE B 1 310 ? -6.527 18.547 14.242 1 97.69 310 PHE B C 1
ATOM 5761 O O . PHE B 1 310 ? -5.391 18.5 13.766 1 97.69 310 PHE B O 1
ATOM 5768 N N . ALA B 1 311 ? -6.988 19.453 15.086 1 97.81 311 ALA B N 1
ATOM 5769 C CA . ALA B 1 311 ? -6.094 20.531 15.484 1 97.81 311 ALA B CA 1
ATOM 5770 C C . ALA B 1 311 ? -4.918 20 16.297 1 97.81 311 ALA B C 1
ATOM 5772 O O . ALA B 1 311 ? -3.775 20.422 16.109 1 97.81 311 ALA B O 1
ATOM 5773 N N . ALA B 1 312 ? -5.227 19.141 17.172 1 97.31 312 ALA B N 1
ATOM 5774 C CA . ALA B 1 312 ? -4.172 18.547 17.984 1 97.31 312 ALA B CA 1
ATOM 5775 C C . ALA B 1 312 ? -3.168 17.797 17.109 1 97.31 312 ALA B C 1
ATOM 5777 O O . ALA B 1 312 ? -1.956 17.906 17.297 1 97.31 312 ALA B O 1
ATOM 5778 N N . PHE B 1 313 ? -3.627 17.047 16.188 1 97.12 313 PHE B N 1
ATOM 5779 C CA . PHE B 1 313 ? -2.75 16.312 15.281 1 97.12 313 PHE B CA 1
ATOM 5780 C C . PHE B 1 313 ? -1.932 17.266 14.422 1 97.12 313 PHE B C 1
ATOM 5782 O O . PHE B 1 313 ? -0.73 17.062 14.234 1 97.12 313 PHE B O 1
ATOM 5789 N N . ALA B 1 314 ? -2.555 18.25 13.914 1 97.06 314 ALA B N 1
ATOM 5790 C CA . ALA B 1 314 ? -1.894 19.219 13.047 1 97.06 314 ALA B CA 1
ATOM 5791 C C . ALA B 1 314 ? -0.77 19.938 13.789 1 97.06 314 ALA B C 1
ATOM 5793 O O . ALA B 1 314 ? 0.238 20.312 13.188 1 97.06 314 ALA B O 1
ATOM 5794 N N . SER B 1 315 ? -0.916 20.109 15.086 1 96.25 315 SER B N 1
ATOM 5795 C CA . SER B 1 315 ? 0.047 20.875 15.859 1 96.25 315 SER B CA 1
ATOM 5796 C C . SER B 1 315 ? 1.122 19.984 16.469 1 96.25 315 SER B C 1
ATOM 5798 O O . SER B 1 315 ? 2.287 20.375 16.547 1 96.25 315 SER B O 1
ATOM 5800 N N . LEU B 1 316 ? 0.727 18.812 16.781 1 94.12 316 LEU B N 1
ATOM 5801 C CA . LEU B 1 316 ? 1.647 17.969 17.562 1 94.12 316 LEU B CA 1
ATOM 5802 C C . LEU B 1 316 ? 2.361 16.969 16.656 1 94.12 316 LEU B C 1
ATOM 5804 O O . LEU B 1 316 ? 3.533 16.656 16.875 1 94.12 316 LEU B O 1
ATOM 5808 N N . ILE B 1 317 ? 1.708 16.5 15.617 1 94.38 317 ILE B N 1
ATOM 5809 C CA . ILE B 1 317 ? 2.252 15.375 14.875 1 94.38 317 ILE B CA 1
ATOM 5810 C C . ILE B 1 317 ? 2.586 15.805 13.453 1 94.38 317 ILE B C 1
ATOM 5812 O O . ILE B 1 317 ? 3.646 15.453 12.922 1 94.38 317 ILE B O 1
ATOM 5816 N N . ALA B 1 318 ? 1.763 16.531 12.859 1 93.62 318 ALA B N 1
ATOM 5817 C CA . ALA B 1 318 ? 1.921 16.891 11.461 1 93.62 318 ALA B CA 1
ATOM 5818 C C . ALA B 1 318 ? 3.27 17.562 11.219 1 93.62 318 ALA B C 1
ATOM 5820 O O . ALA B 1 318 ? 3.887 17.375 10.164 1 93.62 318 ALA B O 1
ATOM 5821 N N . PRO B 1 319 ? 3.787 18.359 12.18 1 91.88 319 PRO B N 1
ATOM 5822 C CA . PRO B 1 319 ? 5.082 19 11.961 1 91.88 319 PRO B CA 1
ATOM 5823 C C . PRO B 1 319 ? 6.219 17.984 11.773 1 91.88 319 PRO B C 1
ATOM 5825 O O . PRO B 1 319 ? 7.25 18.328 11.188 1 91.88 319 PRO B O 1
ATOM 5828 N N . PHE B 1 320 ? 6.031 16.812 12.227 1 91.44 320 PHE B N 1
ATOM 5829 C CA . PHE B 1 320 ? 7.066 15.805 12.062 1 91.44 320 PHE B CA 1
ATOM 5830 C C . PHE B 1 320 ? 7.203 15.406 10.602 1 91.44 320 PHE B C 1
ATOM 5832 O O . PHE B 1 320 ? 8.242 14.883 10.188 1 91.44 320 PHE B O 1
ATOM 5839 N N . GLY B 1 321 ? 6.117 15.586 9.867 1 90.75 321 GLY B N 1
ATOM 5840 C CA . GLY B 1 321 ? 6.258 15.438 8.422 1 90.75 321 GLY B CA 1
ATOM 5841 C C . GLY B 1 321 ? 7.223 16.438 7.812 1 90.75 321 GLY B C 1
ATOM 5842 O O . GLY B 1 321 ? 8.008 16.094 6.926 1 90.75 321 GLY B O 1
ATOM 5843 N N . GLY B 1 322 ? 7.195 17.594 8.305 1 90.5 322 GLY B N 1
ATOM 5844 C CA . GLY B 1 322 ? 8.125 18.625 7.867 1 90.5 322 GLY B CA 1
ATOM 5845 C C . GLY B 1 322 ? 9.555 18.359 8.297 1 90.5 322 GLY B C 1
ATOM 5846 O O . GLY B 1 322 ? 10.492 18.594 7.531 1 90.5 322 GLY B O 1
ATOM 5847 N N . PHE B 1 323 ? 9.688 17.891 9.492 1 90.75 323 PHE B N 1
ATOM 5848 C CA . PHE B 1 323 ? 11.023 17.531 9.969 1 90.75 323 PHE B CA 1
ATOM 5849 C C . PHE B 1 323 ? 11.625 16.422 9.133 1 90.75 323 PHE B C 1
ATOM 5851 O O . PHE B 1 323 ? 12.82 16.422 8.852 1 90.75 323 PHE B O 1
ATOM 5858 N N . PHE B 1 324 ? 10.758 15.547 8.789 1 92.19 324 PHE B N 1
ATOM 5859 C CA . PHE B 1 324 ? 11.195 14.445 7.934 1 92.19 324 PHE B CA 1
ATOM 5860 C C . PHE B 1 324 ? 11.703 14.969 6.594 1 92.19 324 PHE B C 1
ATOM 5862 O O . PHE B 1 324 ? 12.773 14.57 6.137 1 92.19 324 PHE B O 1
ATOM 5869 N N . ALA B 1 325 ? 10.93 15.812 6.043 1 90.31 325 ALA B N 1
ATOM 5870 C CA . ALA B 1 325 ? 11.312 16.406 4.762 1 90.31 325 ALA B CA 1
ATOM 5871 C C . ALA B 1 325 ? 12.609 17.203 4.891 1 90.31 325 ALA B C 1
ATOM 5873 O O . ALA B 1 325 ? 13.453 17.172 3.996 1 90.31 325 ALA B O 1
ATOM 5874 N N . SER B 1 326 ? 12.789 17.922 5.934 1 89.94 326 SER B N 1
ATOM 5875 C CA . SER B 1 326 ? 14.016 18.688 6.18 1 89.94 326 SER B CA 1
ATOM 5876 C C . SER B 1 326 ? 15.219 17.766 6.305 1 89.94 326 SER B C 1
ATOM 5878 O O . SER B 1 326 ? 16.297 18.062 5.785 1 89.94 326 SER B O 1
ATOM 5880 N N . GLY B 1 327 ? 15 16.719 7.031 1 89.19 327 GLY B N 1
ATOM 5881 C CA . GLY B 1 327 ? 16.062 15.742 7.133 1 89.19 327 GLY B CA 1
ATOM 5882 C C . GLY B 1 327 ? 16.484 15.172 5.789 1 89.19 327 GLY B C 1
ATOM 5883 O O . GLY B 1 327 ? 17.672 15 5.523 1 89.19 327 GLY B O 1
ATOM 5884 N N . LEU B 1 328 ? 15.523 14.922 5.008 1 89 328 LEU B N 1
ATOM 5885 C CA . LEU B 1 328 ? 15.781 14.391 3.672 1 89 328 LEU B CA 1
ATOM 5886 C C . LEU B 1 328 ? 16.562 15.398 2.834 1 89 328 LEU B C 1
ATOM 5888 O O . LEU B 1 328 ? 17.516 15.031 2.133 1 89 328 LEU B O 1
ATOM 5892 N N . LYS B 1 329 ? 16.172 16.609 2.949 1 88.56 329 LYS B N 1
ATOM 5893 C CA . LYS B 1 329 ? 16.875 17.656 2.223 1 88.56 329 LYS B CA 1
ATOM 5894 C C . LYS B 1 329 ? 18.328 17.75 2.68 1 88.56 329 LYS B C 1
ATOM 5896 O O . LYS B 1 329 ? 19.234 17.875 1.855 1 88.56 329 LYS B O 1
ATOM 5901 N N . ARG B 1 330 ? 18.531 17.641 3.902 1 87.06 330 ARG B N 1
ATOM 5902 C CA . ARG B 1 330 ? 19.875 17.719 4.457 1 87.06 330 ARG B CA 1
ATOM 5903 C C . ARG B 1 330 ? 20.719 16.516 4.062 1 87.06 330 ARG B C 1
ATOM 5905 O O . ARG B 1 330 ? 21.938 16.609 3.889 1 87.06 330 ARG B O 1
ATOM 5912 N N . ALA B 1 331 ? 20.109 15.438 3.957 1 87.69 331 ALA B N 1
ATOM 5913 C CA . ALA B 1 331 ? 20.797 14.219 3.549 1 87.69 331 ALA B CA 1
ATOM 5914 C C . ALA B 1 331 ? 21.422 14.375 2.16 1 87.69 331 ALA B C 1
ATOM 5916 O O . ALA B 1 331 ? 22.453 13.773 1.865 1 87.69 331 ALA B O 1
ATOM 5917 N N . PHE B 1 332 ? 20.797 15.133 1.373 1 84.94 332 PHE B N 1
ATOM 5918 C CA . PHE B 1 332 ? 21.297 15.328 0.016 1 84.94 332 PHE B CA 1
ATOM 5919 C C . PHE B 1 332 ? 21.922 16.703 -0.132 1 84.94 332 PHE B C 1
ATOM 5921 O O . PHE B 1 332 ? 22.156 17.172 -1.25 1 84.94 332 PHE B O 1
ATOM 5928 N N . LYS B 1 333 ? 22.094 17.375 0.99 1 83.38 333 LYS B N 1
ATOM 5929 C CA . LYS B 1 333 ? 22.781 18.672 1.067 1 83.38 333 LYS B CA 1
ATOM 5930 C C . LYS B 1 333 ? 22.016 19.734 0.274 1 83.38 333 LYS B C 1
ATOM 5932 O O . LYS B 1 333 ? 22.625 20.5 -0.483 1 83.38 333 LYS B O 1
ATOM 5937 N N . MET B 1 334 ? 20.719 19.641 0.345 1 79.75 334 MET B N 1
ATOM 5938 C CA . MET B 1 334 ? 19.828 20.625 -0.271 1 79.75 334 MET B CA 1
ATOM 5939 C C . MET B 1 334 ? 19.062 21.406 0.79 1 79.75 334 MET B C 1
ATOM 5941 O O . MET B 1 334 ? 18.891 20.922 1.916 1 79.75 334 MET B O 1
ATOM 5945 N N . LYS B 1 335 ? 18.625 22.578 0.365 1 73.81 335 LYS B N 1
ATOM 5946 C CA . LYS B 1 335 ? 17.828 23.391 1.278 1 73.81 335 LYS B CA 1
ATOM 5947 C C . LYS B 1 335 ? 16.344 23.281 0.964 1 73.81 335 LYS B C 1
ATOM 5949 O O . LYS B 1 335 ? 15.516 23.25 1.874 1 73.81 335 LYS B O 1
ATOM 5954 N N . ASP B 1 336 ? 16.062 23.297 -0.337 1 78.62 336 ASP B N 1
ATOM 5955 C CA . ASP B 1 336 ? 14.68 23.188 -0.808 1 78.62 336 ASP B CA 1
ATOM 5956 C C . ASP B 1 336 ? 14.555 22.125 -1.9 1 78.62 336 ASP B C 1
ATOM 5958 O O . ASP B 1 336 ? 15.531 21.812 -2.582 1 78.62 336 ASP B O 1
ATOM 5962 N N . PHE B 1 337 ? 13.406 21.578 -1.976 1 78.25 337 PHE B N 1
ATOM 5963 C CA . PHE B 1 337 ? 13.164 20.547 -2.988 1 78.25 337 PHE B CA 1
ATOM 5964 C C . PHE B 1 337 ? 13.109 21.172 -4.379 1 78.25 337 PHE B C 1
ATOM 5966 O O . PHE B 1 337 ? 13.367 20.5 -5.379 1 78.25 337 PHE B O 1
ATOM 5973 N N . GLY B 1 338 ? 12.609 22.375 -4.41 1 72.88 338 GLY B N 1
ATOM 5974 C CA . GLY B 1 338 ? 12.469 23.094 -5.664 1 72.88 338 GLY B CA 1
ATOM 5975 C C . GLY B 1 338 ? 12.375 24.594 -5.484 1 72.88 338 GLY B C 1
ATOM 5976 O O . GLY B 1 338 ? 12.492 25.109 -4.363 1 72.88 338 GLY B O 1
ATOM 5977 N N . ASP B 1 339 ? 12.336 25.266 -6.59 1 72.12 339 ASP B N 1
ATOM 5978 C CA . ASP B 1 339 ? 12.281 26.719 -6.543 1 72.12 339 ASP B CA 1
ATOM 5979 C C . ASP B 1 339 ? 11.047 27.25 -7.27 1 72.12 339 ASP B C 1
ATOM 5981 O O . ASP B 1 339 ? 11.055 28.375 -7.781 1 72.12 339 ASP B O 1
ATOM 5985 N N . LEU B 1 340 ? 10.031 26.484 -7.207 1 68.12 340 LEU B N 1
ATOM 5986 C CA . LEU B 1 340 ? 8.852 26.844 -7.988 1 68.12 340 LEU B CA 1
ATOM 5987 C C . LEU B 1 340 ? 8.125 28.031 -7.359 1 68.12 340 LEU B C 1
ATOM 5989 O O . LEU B 1 340 ? 7.625 28.906 -8.07 1 68.12 340 LEU B O 1
ATOM 5993 N N . ILE B 1 341 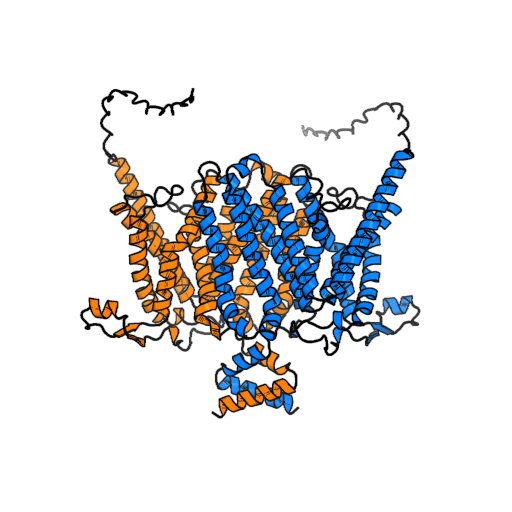? 8.055 28.125 -5.996 1 66.75 341 ILE B N 1
ATOM 5994 C CA . ILE B 1 341 ? 7.359 29.203 -5.301 1 66.75 341 ILE B CA 1
ATOM 5995 C C . ILE B 1 341 ? 8.375 30.141 -4.66 1 66.75 341 ILE B C 1
ATOM 5997 O O . ILE B 1 341 ? 9.086 29.766 -3.73 1 66.75 341 ILE B O 1
ATOM 6001 N N . PRO B 1 342 ? 8.414 31.328 -5.305 1 66.31 342 PRO B N 1
ATOM 6002 C CA . PRO B 1 342 ? 9.398 32.281 -4.758 1 66.31 342 PRO B CA 1
ATOM 6003 C C . PRO B 1 342 ? 9.227 32.5 -3.256 1 66.31 342 PRO B C 1
ATOM 6005 O O . PRO B 1 342 ? 8.117 32.75 -2.787 1 66.31 342 PRO B O 1
ATOM 6008 N N . GLY B 1 343 ? 10.164 32.344 -2.541 1 62.84 343 GLY B N 1
ATOM 6009 C CA . GLY B 1 343 ? 10.148 32.562 -1.104 1 62.84 343 GLY B CA 1
ATOM 6010 C C . GLY B 1 343 ? 9.672 31.359 -0.312 1 62.84 343 GLY B C 1
ATOM 6011 O O . GLY B 1 343 ? 9.914 31.266 0.892 1 62.84 343 GLY B O 1
ATOM 6012 N N . HIS B 1 344 ? 9.008 30.453 -1.042 1 68.25 344 HIS B N 1
ATOM 6013 C CA . HIS B 1 344 ? 8.398 29.344 -0.313 1 68.25 344 HIS B CA 1
ATOM 6014 C C . HIS B 1 344 ? 9.031 28.016 -0.697 1 68.25 344 HIS B C 1
ATOM 6016 O O . HIS B 1 344 ? 8.742 26.984 -0.083 1 68.25 344 HIS B O 1
ATOM 6022 N N . GLY B 1 345 ? 9.906 28.094 -1.61 1 77.81 345 GLY B N 1
ATOM 6023 C CA . GLY B 1 345 ? 10.57 26.859 -1.996 1 77.81 345 GLY B CA 1
ATOM 6024 C C . GLY B 1 345 ? 9.773 26.031 -2.996 1 77.81 345 GLY B C 1
ATOM 6025 O O . GLY B 1 345 ? 9.164 26.594 -3.914 1 77.81 345 GLY B O 1
ATOM 6026 N N . GLY B 1 346 ? 9.781 24.781 -2.844 1 83.62 346 GLY B N 1
ATOM 6027 C CA . GLY B 1 346 ? 9.094 23.875 -3.75 1 83.62 346 GLY B CA 1
ATOM 6028 C C . GLY B 1 346 ? 7.707 23.484 -3.262 1 83.62 346 GLY B C 1
ATOM 6029 O O . GLY B 1 346 ? 7.316 23.828 -2.146 1 83.62 346 GLY B O 1
ATOM 6030 N N . ILE B 1 347 ? 6.949 22.812 -4.07 1 86.75 347 ILE B N 1
ATOM 6031 C CA . ILE B 1 347 ? 5.609 22.328 -3.744 1 86.75 347 ILE B CA 1
ATOM 6032 C C . ILE B 1 347 ? 5.691 21.266 -2.646 1 86.75 347 ILE B C 1
ATOM 6034 O O . ILE B 1 347 ? 4.848 21.234 -1.748 1 86.75 347 ILE B O 1
ATOM 6038 N N . THR B 1 348 ? 6.715 20.516 -2.744 1 87.94 348 THR B N 1
ATOM 6039 C CA . THR B 1 348 ? 6.887 19.453 -1.761 1 87.94 348 THR B CA 1
ATOM 6040 C C . THR B 1 348 ? 7.109 20.031 -0.368 1 87.94 348 THR B C 1
ATOM 6042 O O . THR B 1 348 ? 6.668 19.453 0.629 1 87.94 348 THR B O 1
ATOM 6045 N N . ASP B 1 349 ? 7.715 21.141 -0.302 1 87.88 349 ASP B N 1
ATOM 6046 C CA . ASP B 1 349 ? 7.977 21.812 0.969 1 87.88 349 ASP B CA 1
ATOM 6047 C C . ASP B 1 349 ? 6.68 22.281 1.625 1 87.88 349 ASP B C 1
ATOM 6049 O O . ASP B 1 349 ? 6.582 22.328 2.854 1 87.88 349 ASP B O 1
ATOM 6053 N N . ARG B 1 350 ? 5.738 22.516 0.804 1 84.56 350 ARG B N 1
ATOM 6054 C CA . ARG B 1 350 ? 4.473 23.031 1.318 1 84.56 350 ARG B CA 1
ATOM 6055 C C . ARG B 1 350 ? 3.494 21.891 1.591 1 84.56 350 ARG B C 1
ATOM 6057 O O . ARG B 1 350 ? 2.514 22.062 2.318 1 84.56 350 ARG B O 1
ATOM 6064 N N . MET B 1 351 ? 3.754 20.797 1.025 1 89.81 351 MET B N 1
ATOM 6065 C CA . MET B 1 351 ? 2.783 19.703 1.1 1 89.81 351 MET B CA 1
ATOM 6066 C C . MET B 1 351 ? 3.244 18.641 2.082 1 89.81 351 MET B C 1
ATOM 6068 O O . MET B 1 351 ? 2.508 17.688 2.363 1 89.81 351 MET B O 1
ATOM 6072 N N . ASP B 1 352 ? 4.391 18.75 2.652 1 89.81 352 ASP B N 1
ATOM 6073 C CA . ASP B 1 352 ? 4.961 17.719 3.5 1 89.81 352 ASP B CA 1
ATOM 6074 C C . ASP B 1 352 ? 4.102 17.484 4.738 1 89.81 352 ASP B C 1
ATOM 6076 O O . ASP B 1 352 ? 3.844 16.328 5.113 1 89.81 352 ASP B O 1
ATOM 6080 N N . CYS B 1 353 ? 3.559 18.547 5.332 1 93.44 353 CYS B N 1
ATOM 6081 C CA . CYS B 1 353 ? 2.682 18.406 6.488 1 93.44 353 CYS B CA 1
ATOM 6082 C C . CYS B 1 353 ? 1.263 18.047 6.055 1 93.44 353 CYS B C 1
ATOM 6084 O O . CYS B 1 353 ? 0.575 17.281 6.73 1 93.44 353 CYS B O 1
ATOM 6086 N N . GLN B 1 354 ? 0.884 18.547 4.941 1 94.25 354 GLN B N 1
ATOM 6087 C CA . GLN B 1 354 ? -0.471 18.344 4.441 1 94.25 354 GLN B CA 1
ATOM 6088 C C . GLN B 1 354 ? -0.71 16.875 4.098 1 94.25 354 GLN B C 1
ATOM 6090 O O . GLN B 1 354 ? -1.819 16.359 4.27 1 94.25 354 GLN B O 1
ATOM 6095 N N . GLY B 1 355 ? 0.313 16.266 3.627 1 93.38 355 GLY B N 1
ATOM 6096 C CA . GLY B 1 355 ? 0.172 14.867 3.273 1 93.38 355 GLY B CA 1
ATOM 6097 C C . GLY B 1 355 ? -0.15 13.984 4.461 1 93.38 355 GLY B C 1
ATOM 6098 O O . GLY B 1 355 ? -1.084 13.18 4.41 1 93.38 355 GLY B O 1
ATOM 6099 N N . ILE B 1 356 ? 0.565 14.133 5.496 1 93.69 356 ILE B N 1
ATOM 6100 C CA . ILE B 1 356 ? 0.348 13.32 6.688 1 93.69 356 ILE B CA 1
ATOM 6101 C C . ILE B 1 356 ? -1.002 13.664 7.312 1 93.69 356 ILE B C 1
ATOM 6103 O O . ILE B 1 356 ? -1.719 12.781 7.785 1 93.69 356 ILE B O 1
ATOM 6107 N N . MET B 1 357 ? -1.349 14.891 7.258 1 96.5 357 MET B N 1
ATOM 6108 C CA . MET B 1 357 ? -2.631 15.344 7.793 1 96.5 357 MET B CA 1
ATOM 6109 C C . MET B 1 357 ? -3.789 14.727 7.012 1 96.5 357 MET B C 1
ATOM 6111 O O . MET B 1 357 ? -4.781 14.297 7.602 1 96.5 357 MET B O 1
ATOM 6115 N N . GLY B 1 358 ? -3.633 14.789 5.754 1 95.88 358 GLY B N 1
ATOM 6116 C CA . GLY B 1 358 ? -4.66 14.188 4.918 1 95.88 358 GLY B CA 1
ATOM 6117 C C . GLY B 1 358 ? -4.863 12.711 5.191 1 95.88 358 GLY B C 1
ATOM 6118 O O . GLY B 1 358 ? -5.996 12.234 5.262 1 95.88 358 GLY B O 1
ATOM 6119 N N . PHE B 1 359 ? -3.771 12.039 5.312 1 94.81 359 PHE B N 1
ATOM 6120 C CA . PHE B 1 359 ? -3.84 10.609 5.59 1 94.81 359 PHE B CA 1
ATOM 6121 C C . PHE B 1 359 ? -4.477 10.352 6.949 1 94.81 359 PHE B C 1
ATOM 6123 O O . PHE B 1 359 ? -5.309 9.453 7.09 1 94.81 359 PHE B O 1
ATOM 6130 N N . PHE B 1 360 ? -4.141 11.133 7.922 1 96.06 360 PHE B N 1
ATOM 6131 C CA . PHE B 1 360 ? -4.727 11.016 9.25 1 96.06 360 PHE B CA 1
ATOM 6132 C C . PHE B 1 360 ? -6.23 11.258 9.203 1 96.06 360 PHE B C 1
ATOM 6134 O O . PHE B 1 360 ? -7.004 10.523 9.812 1 96.06 360 PHE B O 1
ATOM 6141 N N . THR B 1 361 ? -6.598 12.242 8.5 1 96.94 361 THR B N 1
ATOM 6142 C CA . THR B 1 361 ? -8.016 12.57 8.391 1 96.94 361 THR B CA 1
ATOM 6143 C C . THR B 1 361 ? -8.797 11.398 7.801 1 96.94 361 THR B C 1
ATOM 6145 O O . THR B 1 361 ? -9.859 11.039 8.312 1 96.94 361 THR B O 1
ATOM 6148 N N . TRP B 1 362 ? -8.266 10.836 6.789 1 94.81 362 TRP B N 1
ATOM 6149 C CA . TRP B 1 362 ? -8.93 9.711 6.137 1 94.81 362 TRP B CA 1
ATOM 6150 C C . TRP B 1 362 ? -9.109 8.555 7.105 1 94.81 362 TRP B C 1
ATOM 6152 O O . TRP B 1 362 ? -10.203 7.996 7.223 1 94.81 362 TRP B O 1
ATOM 6162 N N . VAL B 1 363 ? -8.094 8.203 7.809 1 92.75 363 VAL B N 1
ATOM 6163 C CA . VAL B 1 363 ? -8.133 7.078 8.742 1 92.75 363 VAL B CA 1
ATOM 6164 C C . VAL B 1 363 ? -9.078 7.398 9.898 1 92.75 363 VAL B C 1
ATOM 6166 O O . VAL B 1 363 ? -9.828 6.535 10.344 1 92.75 363 VAL B O 1
ATOM 6169 N N . TYR B 1 364 ? -9.008 8.625 10.359 1 93.75 364 TYR B N 1
ATOM 6170 C CA . TYR B 1 364 ? -9.844 9.055 11.477 1 93.75 364 TYR B CA 1
ATOM 6171 C C . TYR B 1 364 ? -11.32 8.977 11.109 1 93.75 364 TYR B C 1
ATOM 6173 O O . TYR B 1 364 ? -12.141 8.531 11.906 1 93.75 364 TYR B O 1
ATOM 6181 N N . LEU B 1 365 ? -11.656 9.375 9.953 1 92.06 365 LEU B N 1
ATOM 6182 C CA . LEU B 1 365 ? -13.047 9.359 9.508 1 92.06 365 LEU B CA 1
ATOM 6183 C C . LEU B 1 365 ? -13.562 7.934 9.383 1 92.06 365 LEU B C 1
ATOM 6185 O O . LEU B 1 365 ? -14.703 7.645 9.766 1 92.06 365 LEU B O 1
ATOM 6189 N N . GLN B 1 366 ? -12.727 7.051 8.914 1 84.75 366 GLN B N 1
ATOM 6190 C CA . GLN B 1 366 ? -13.133 5.66 8.734 1 84.75 366 GLN B CA 1
ATOM 6191 C C . GLN B 1 366 ? -13.273 4.945 10.07 1 84.75 366 GLN B C 1
ATOM 6193 O O . GLN B 1 366 ? -14.109 4.062 10.227 1 84.75 366 GLN B O 1
ATOM 6198 N N . SER B 1 367 ? -12.523 5.371 11.031 1 85.81 367 SER B N 1
ATOM 6199 C CA . SER B 1 367 ? -12.461 4.645 12.297 1 85.81 367 SER B CA 1
ATOM 6200 C C . SER B 1 367 ? -13.461 5.203 13.305 1 85.81 367 SER B C 1
ATOM 6202 O O . SER B 1 367 ? -14.086 4.449 14.055 1 85.81 367 SER B O 1
ATOM 6204 N N . TYR B 1 368 ? -13.625 6.473 13.312 1 86.12 368 TYR B N 1
ATOM 6205 C CA . TYR B 1 368 ? -14.352 7.039 14.438 1 86.12 368 TYR B CA 1
ATOM 6206 C C . TYR B 1 368 ? -15.609 7.758 13.977 1 86.12 368 TYR B C 1
ATOM 6208 O O . TYR B 1 368 ? -16.594 7.836 14.711 1 86.12 368 TYR B O 1
ATOM 6216 N N . VAL B 1 369 ? -15.578 8.305 12.844 1 84.81 369 VAL B N 1
ATOM 6217 C CA . VAL B 1 369 ? -16.703 9.148 12.438 1 84.81 369 VAL B CA 1
ATOM 6218 C C . VAL B 1 369 ? -17.719 8.312 11.664 1 84.81 369 VAL B C 1
ATOM 6220 O O . VAL B 1 369 ? -18.906 8.328 11.977 1 84.81 369 VAL B O 1
ATOM 6223 N N . TYR B 1 370 ? -17.297 7.664 10.586 1 74.5 370 TYR B N 1
ATOM 6224 C CA . TYR B 1 370 ? -18.234 6.945 9.734 1 74.5 370 TYR B CA 1
ATOM 6225 C C . TYR B 1 370 ? -18.156 5.441 9.984 1 74.5 370 TYR B C 1
ATOM 6227 O O . TYR B 1 370 ? -18.203 4.648 9.039 1 74.5 370 TYR B O 1
ATOM 6235 N N . ARG B 1 371 ? -17.953 4.973 11.188 1 61.88 371 ARG B N 1
ATOM 6236 C CA . ARG B 1 371 ? -17.859 3.582 11.625 1 61.88 371 ARG B CA 1
ATOM 6237 C C . ARG B 1 371 ? -18.922 2.723 10.938 1 61.88 371 ARG B C 1
ATOM 6239 O O . ARG B 1 371 ? -18.641 1.591 10.531 1 61.88 371 ARG B O 1
ATOM 6246 N N . ASP B 1 372 ? -20.125 3.164 11.094 1 49.81 372 ASP B N 1
ATOM 6247 C CA . ASP B 1 372 ? -21.312 2.359 10.805 1 49.81 372 ASP B CA 1
ATOM 6248 C C . ASP B 1 372 ? -21.469 2.145 9.297 1 49.81 372 ASP B C 1
ATOM 6250 O O . ASP B 1 372 ? -22.125 1.198 8.867 1 49.81 372 ASP B O 1
ATOM 6254 N N . GLU B 1 373 ? -20.859 2.93 8.562 1 50.34 373 GLU B N 1
ATOM 6255 C CA . GLU B 1 373 ? -21.266 3.074 7.164 1 50.34 373 GLU B CA 1
ATOM 6256 C C . GLU B 1 373 ? -20.453 2.141 6.262 1 50.34 373 GLU B C 1
ATOM 6258 O O . GLU B 1 373 ? -20.609 2.164 5.039 1 50.34 373 GLU B O 1
ATOM 6263 N N . ASN B 1 374 ? -19.641 1.398 6.82 1 52.31 374 ASN B N 1
ATOM 6264 C CA . ASN B 1 374 ? -18.953 0.535 5.875 1 52.31 374 ASN B CA 1
ATOM 6265 C C . ASN B 1 374 ? -19.906 -0.427 5.18 1 52.31 374 ASN B C 1
ATOM 6267 O O . ASN B 1 374 ? -19.516 -1.541 4.82 1 52.31 374 ASN B O 1
ATOM 6271 N N . CYS B 1 375 ? -21.078 -0.082 5.273 1 55.31 375 CYS B N 1
ATOM 6272 C CA . CYS B 1 375 ? -22.031 -0.889 4.512 1 55.31 375 CYS B CA 1
ATOM 6273 C C . CYS B 1 375 ? -21.906 -0.609 3.02 1 55.31 375 CYS B C 1
ATOM 6275 O O . CYS B 1 375 ? -21.812 0.548 2.605 1 55.31 375 CYS B O 1
ATOM 6277 N N . PRO B 1 376 ? -21.547 -1.583 2.367 1 54.5 376 PRO B N 1
ATOM 6278 C CA . PRO B 1 376 ? -21.469 -1.393 0.918 1 54.5 376 PRO B CA 1
ATOM 6279 C C . PRO B 1 376 ? -22.672 -0.663 0.351 1 54.5 376 PRO B C 1
ATOM 6281 O O . PRO B 1 376 ? -23.672 -0.459 1.061 1 54.5 376 PRO B O 1
ATOM 6284 N N . SER B 1 377 ? -22.609 -0.085 -0.771 1 54.78 377 SER B N 1
ATOM 6285 C CA . SER B 1 377 ? -23.672 0.639 -1.472 1 54.78 377 SER B CA 1
ATOM 6286 C C . SER B 1 377 ? -24.938 -0.207 -1.595 1 54.78 377 SER B C 1
ATOM 6288 O O . SER B 1 377 ? -24.875 -1.433 -1.476 1 54.78 377 SER B O 1
ATOM 6290 N N . TRP B 1 378 ? -26.141 0.479 -1.586 1 58.81 378 TRP B N 1
ATOM 6291 C CA . TRP B 1 378 ? -27.438 -0.172 -1.753 1 58.81 378 TRP B CA 1
ATOM 6292 C C . TRP B 1 378 ? -27.391 -1.197 -2.881 1 58.81 378 TRP B C 1
ATOM 6294 O O . TRP B 1 378 ? -27.938 -2.293 -2.756 1 58.81 378 TRP B O 1
ATOM 6304 N N . HIS B 1 379 ? -26.656 -0.831 -3.793 1 55.66 379 HIS B N 1
ATOM 6305 C CA . HIS B 1 379 ? -26.594 -1.732 -4.938 1 55.66 379 HIS B CA 1
ATOM 6306 C C . HIS B 1 379 ? -25.844 -3.014 -4.594 1 55.66 379 HIS B C 1
ATOM 6308 O O . HIS B 1 379 ? -26.266 -4.105 -4.984 1 55.66 379 HIS B O 1
ATOM 6314 N N . THR B 1 380 ? -24.875 -2.775 -3.809 1 60.88 380 THR B N 1
ATOM 6315 C CA . THR B 1 380 ? -24.094 -3.953 -3.443 1 60.88 380 THR B CA 1
ATOM 6316 C C . THR B 1 380 ? -24.844 -4.816 -2.441 1 60.88 380 THR B C 1
ATOM 6318 O O . THR B 1 380 ? -24.812 -6.047 -2.525 1 60.88 380 THR B O 1
ATOM 6321 N N . ILE B 1 381 ? -25.516 -4.164 -1.587 1 65.88 381 ILE B N 1
ATOM 6322 C CA . ILE B 1 381 ? -26.297 -4.91 -0.599 1 65.88 381 ILE B CA 1
ATOM 6323 C C . ILE B 1 381 ? -27.422 -5.668 -1.292 1 65.88 381 ILE B C 1
ATOM 6325 O O . ILE B 1 381 ? -27.672 -6.84 -0.994 1 65.88 381 ILE B O 1
ATOM 6329 N N . SER B 1 382 ? -28.062 -4.961 -2.221 1 65.31 382 SER B N 1
ATOM 6330 C CA . SER B 1 382 ? -29.188 -5.598 -2.914 1 65.31 382 SER B CA 1
ATOM 6331 C C . SER B 1 382 ? -28.703 -6.758 -3.783 1 65.31 382 SER B C 1
ATOM 6333 O O . SER B 1 382 ? -29.312 -7.828 -3.791 1 65.31 382 SER B O 1
ATOM 6335 N N . SER B 1 383 ? -27.641 -6.559 -4.43 1 64.44 383 SER B N 1
ATOM 6336 C CA . SER B 1 383 ? -27.125 -7.617 -5.293 1 64.44 383 SER B CA 1
ATOM 6337 C C . SER B 1 383 ? -26.578 -8.781 -4.477 1 64.44 383 SER B C 1
ATOM 6339 O O . SER B 1 383 ? -26.766 -9.945 -4.84 1 64.44 383 SER B O 1
ATOM 6341 N N . CYS B 1 384 ? -26.016 -8.383 -3.381 1 68.12 384 CYS B N 1
ATOM 6342 C CA . CYS B 1 384 ? -25.438 -9.43 -2.541 1 68.12 384 CYS B CA 1
ATOM 6343 C C . CYS B 1 384 ? -26.531 -10.172 -1.77 1 68.12 384 CYS B C 1
ATOM 6345 O O . CYS B 1 384 ? -26.406 -11.367 -1.514 1 68.12 384 CYS B O 1
ATOM 6347 N N . ALA B 1 385 ? -27.5 -9.406 -1.396 1 71.88 385 ALA B N 1
ATOM 6348 C CA . ALA B 1 385 ? -28.625 -10.023 -0.68 1 71.88 385 ALA B CA 1
ATOM 6349 C C . ALA B 1 385 ? -29.328 -11.047 -1.556 1 71.88 385 ALA B C 1
ATOM 6351 O O . ALA B 1 385 ? -29.844 -12.055 -1.057 1 71.88 385 ALA B O 1
ATOM 6352 N N . LEU B 1 386 ? -29.328 -10.82 -2.809 1 67.5 386 LEU B N 1
ATOM 6353 C CA . LEU B 1 386 ? -30.016 -11.711 -3.738 1 67.5 386 LEU B CA 1
ATOM 6354 C C . LEU B 1 386 ? -29.188 -12.961 -4.008 1 67.5 386 LEU B C 1
ATOM 6356 O O . LEU B 1 386 ? -29.719 -13.984 -4.441 1 67.5 386 LEU B O 1
ATOM 6360 N N . GLN B 1 387 ? -27.969 -12.891 -3.67 1 63.97 387 GLN B N 1
ATOM 6361 C CA . GLN B 1 387 ? -27.094 -14.023 -3.947 1 63.97 387 GLN B CA 1
ATOM 6362 C C . GLN B 1 387 ? -26.938 -14.906 -2.717 1 63.97 387 GLN B C 1
ATOM 6364 O O . GLN B 1 387 ? -26.281 -15.953 -2.779 1 63.97 387 GLN B O 1
ATOM 6369 N N . LEU B 1 388 ? -27.531 -14.469 -1.634 1 67.94 388 LEU B N 1
ATOM 6370 C CA . LEU B 1 388 ? -27.469 -15.25 -0.402 1 67.94 388 LEU B CA 1
ATOM 6371 C C . LEU B 1 388 ? -28.281 -16.531 -0.518 1 67.94 388 LEU B C 1
ATOM 6373 O O . LEU B 1 388 ? -29.25 -16.578 -1.28 1 67.94 388 LEU B O 1
ATOM 6377 N N . PRO B 1 389 ? -27.781 -17.562 0.141 1 66.88 389 PRO B N 1
ATOM 6378 C CA . PRO B 1 389 ? -28.609 -18.766 0.159 1 66.88 389 PRO B CA 1
ATOM 6379 C C . PRO B 1 389 ? -30.016 -18.516 0.692 1 66.88 389 PRO B C 1
ATOM 6381 O O . PRO B 1 389 ? -30.25 -17.531 1.409 1 66.88 389 PRO B O 1
ATOM 6384 N N . GLU B 1 390 ? -31 -19.438 0.332 1 73.88 390 GLU B N 1
ATOM 6385 C CA . GLU B 1 390 ? -32.406 -19.266 0.621 1 73.88 390 GLU B CA 1
ATOM 6386 C C . GLU B 1 390 ? -32.656 -19.109 2.119 1 73.88 390 GLU B C 1
ATOM 6388 O O . GLU B 1 390 ? -33.5 -18.281 2.535 1 73.88 390 GLU B O 1
ATOM 6393 N N . GLU B 1 391 ? -31.906 -19.812 2.904 1 73.38 391 GLU B N 1
ATOM 6394 C CA . GLU B 1 391 ? -32.125 -19.719 4.344 1 73.38 391 GLU B CA 1
ATOM 6395 C C . GLU B 1 391 ? -31.75 -18.359 4.883 1 73.38 391 GLU B C 1
ATOM 6397 O O . GLU B 1 391 ? -32.469 -17.766 5.699 1 73.38 391 GLU B O 1
ATOM 6402 N N . GLN B 1 392 ? -30.75 -17.844 4.348 1 73.5 392 GLN B N 1
ATOM 6403 C CA . GLN B 1 392 ? -30.297 -16.547 4.824 1 73.5 392 GLN B CA 1
ATOM 6404 C C . GLN B 1 392 ? -31.125 -15.414 4.234 1 73.5 392 GLN B C 1
ATOM 6406 O O . GLN B 1 392 ? -31.344 -14.391 4.883 1 73.5 392 GLN B O 1
ATOM 6411 N N . ARG B 1 393 ? -31.625 -15.68 3.127 1 77.19 393 ARG B N 1
ATOM 6412 C CA . ARG B 1 393 ? -32.5 -14.688 2.525 1 77.19 393 ARG B CA 1
ATOM 6413 C C . ARG B 1 393 ? -33.812 -14.57 3.309 1 77.19 393 ARG B C 1
ATOM 6415 O O . ARG B 1 393 ? -34.312 -13.469 3.529 1 77.19 393 ARG B O 1
ATOM 6422 N N . ARG B 1 394 ? -34.219 -15.773 3.74 1 78.12 394 ARG B N 1
ATOM 6423 C CA . ARG B 1 394 ? -35.469 -15.773 4.527 1 78.12 394 ARG B CA 1
ATOM 6424 C C . ARG B 1 394 ? -35.25 -15.125 5.891 1 78.12 394 ARG B C 1
ATOM 6426 O O . ARG B 1 394 ? -36.094 -14.398 6.391 1 78.12 394 ARG B O 1
ATOM 6433 N N . SER B 1 395 ? -34.125 -15.336 6.367 1 78.5 395 SER B N 1
ATOM 6434 C CA . SER B 1 395 ? -33.812 -14.711 7.652 1 78.5 395 SER B CA 1
ATOM 6435 C C . SER B 1 395 ? -33.656 -13.203 7.516 1 78.5 395 SER B C 1
ATOM 6437 O O . SER B 1 395 ? -34.125 -12.445 8.367 1 78.5 395 SER B O 1
ATOM 6439 N N . LEU B 1 396 ? -33.094 -12.836 6.461 1 79.44 396 LEU B N 1
ATOM 6440 C CA . LEU B 1 396 ? -32.938 -11.414 6.195 1 79.44 396 LEU B CA 1
ATOM 6441 C C . LEU B 1 396 ? -34.312 -10.758 5.957 1 79.44 396 LEU B C 1
ATOM 6443 O O . LEU B 1 396 ? -34.562 -9.648 6.434 1 79.44 396 LEU B O 1
ATOM 6447 N N . LEU B 1 397 ? -35.094 -11.531 5.289 1 80.75 397 LEU B N 1
ATOM 6448 C CA . LEU B 1 397 ? -36.438 -11.047 5.035 1 80.75 397 LEU B CA 1
ATOM 6449 C C . LEU B 1 397 ? -37.219 -10.898 6.336 1 80.75 397 LEU B C 1
ATOM 6451 O O . LEU B 1 397 ? -37.938 -9.898 6.531 1 80.75 397 LEU B O 1
ATOM 6455 N N . SER B 1 398 ? -37.031 -11.82 7.133 1 80.38 398 SER B N 1
ATOM 6456 C CA . SER B 1 398 ? -37.719 -11.766 8.414 1 80.38 398 SER B CA 1
ATOM 6457 C C . SER B 1 398 ? -37.219 -10.633 9.281 1 80.38 398 SER B C 1
ATOM 6459 O O . SER B 1 398 ? -38 -9.93 9.93 1 80.38 398 SER B O 1
ATOM 6461 N N . THR B 1 399 ? -36.031 -10.414 9.227 1 77.38 399 THR B N 1
ATOM 6462 C CA . THR B 1 399 ? -35.406 -9.367 10.047 1 77.38 399 THR B CA 1
ATOM 6463 C C . THR B 1 399 ? -35.781 -7.988 9.5 1 77.38 399 THR B C 1
ATOM 6465 O O . THR B 1 399 ? -36.062 -7.062 10.273 1 77.38 399 THR B O 1
ATOM 6468 N N . LEU B 1 400 ? -35.75 -7.926 8.211 1 80.19 400 LEU B N 1
ATOM 6469 C CA . LEU B 1 400 ? -36.125 -6.66 7.582 1 80.19 400 LEU B CA 1
ATOM 6470 C C . LEU B 1 400 ? -37.594 -6.34 7.809 1 80.19 400 LEU B C 1
ATOM 6472 O O . LEU B 1 400 ? -37.938 -5.184 8.039 1 80.19 400 LEU B O 1
ATOM 6476 N N . ASN B 1 401 ? -38.406 -7.422 7.746 1 77.75 401 ASN B N 1
ATOM 6477 C CA . ASN B 1 401 ? -39.812 -7.254 8.016 1 77.75 401 ASN B CA 1
ATOM 6478 C C . ASN B 1 401 ? -40.094 -6.84 9.461 1 77.75 401 ASN B C 1
ATOM 6480 O O . ASN B 1 401 ? -40.938 -6 9.727 1 77.75 401 ASN B O 1
ATOM 6484 N N . ARG B 1 402 ? -39.375 -7.273 10.25 1 75.5 402 ARG B N 1
ATOM 6485 C CA . ARG B 1 402 ? -39.5 -6.926 11.664 1 75.5 402 ARG B CA 1
ATOM 6486 C C . ARG B 1 402 ? -39.094 -5.48 11.914 1 75.5 402 ARG B C 1
ATOM 6488 O O . ARG B 1 402 ? -39.688 -4.793 12.742 1 75.5 402 ARG B O 1
ATOM 6495 N N . SER B 1 403 ? -38.156 -5.039 11.219 1 73.88 403 SER B N 1
ATOM 6496 C CA . SER B 1 403 ? -37.688 -3.674 11.414 1 73.88 403 SER B CA 1
ATOM 6497 C C . SER B 1 403 ? -38.656 -2.654 10.844 1 73.88 403 SER B C 1
ATOM 6499 O O . SER B 1 403 ? -38.688 -1.504 11.289 1 73.88 403 SER B O 1
ATOM 6501 N N . LEU B 1 404 ? -39.344 -3.088 9.82 1 71.31 404 LEU B N 1
ATOM 6502 C CA . LEU B 1 404 ? -40.312 -2.184 9.203 1 71.31 404 LEU B CA 1
ATOM 6503 C C . LEU B 1 404 ? -41.625 -2.215 9.945 1 71.31 404 LEU B C 1
ATOM 6505 O O . LEU B 1 404 ? -42.406 -1.255 9.891 1 71.31 404 LEU B O 1
ATOM 6509 N N . THR B 1 405 ? -41.906 -3.348 10.586 1 65 405 THR B N 1
ATOM 6510 C CA . THR B 1 405 ? -43.188 -3.453 11.312 1 65 405 THR B CA 1
ATOM 6511 C C . THR B 1 405 ? -43.031 -2.867 12.719 1 65 405 THR B C 1
ATOM 6513 O O . THR B 1 405 ? -44.031 -2.443 13.312 1 65 405 THR B O 1
ATOM 6516 N N . GLU B 1 406 ? -41.875 -2.709 13.195 1 56.5 406 GLU B N 1
ATOM 6517 C CA . GLU B 1 406 ? -41.781 -2.074 14.508 1 56.5 406 GLU B CA 1
ATOM 6518 C C . GLU B 1 406 ? -41.5 -0.58 14.375 1 56.5 406 GLU B C 1
ATOM 6520 O O . GLU B 1 406 ? -40.75 -0.157 13.484 1 56.5 406 GLU B O 1
#

InterPro domains:
  IPR000374 Phosphatidate cytidylyltransferase [PS01315] (326-352)
  IPR016720 Phosphatidate cytidylyltransferase, eukaryota [PIRSF018269] (14-406)
  IPR016720 Phosphatidate cytidylyltransferase, eukaryota [PTHR13773] (33-405)

pLDDT: mean 80.53, std 17.85, range [20.42, 97.88]